Protein AF-A0A8K0VX96-F1 (afdb_monomer)

Nearest PDB structures (foldseek):
  8d6d-assembly2_B  TM=6.866E-01  e=1.116E-07  Homo sapiens
  5vcz-assembly1_A  TM=6.893E-01  e=3.001E-07  Homo sapiens
  3lm5-assembly1_A  TM=7.028E-01  e=7.006E-07  Homo sapiens
  8wjy-assembly1_A  TM=7.031E-01  e=7.006E-07  Homo sapiens
  5vd3-assembly1_A  TM=6.783E-01  e=8.459E-07  Homo sapiens

pLDDT: mean 81.24, std 18.19, range [20.75, 98.06]

Sequence (963 aa):
MAYDFRTLRDSLYISLAESAFVPRIWVDAQNTFVDQIEQRFFPAGTSETVLTASKLERVFNHVVATQEGRSLGIGARQLARHFESRKLHTFLAILITTKCDIEPLVSFTACLVAPSSWTDAHQTLATLPIERRESISYVLGDDVTADLFFKSQHDFFAPIIEKNKEVKGKYRRLPYVEEKLIGQGSFGKIYEVVISPHHFKDGHGMSNNTGLRLARKDFELSAEDRAHEKERDVLREIVRNAKKHNNIMKSLGSLEIGSTYSLFMPLAECDLKQYMEKNPTAPETPSQKAQIVQSCVGLAGAIFFLHEELESPVYEKLSCFHMDLKPQNILVVHDPETGEQYWKLSDFNMSRVKMKPKPLDEPLSLRRSLTFNDNHLEINKLFKRRAPGIADASIADYTMNRRGWGTYLAPEACIDGYRVQAESDTWSLGCVISVVFSYLYGGQPAVTEFANLRSKNGLDTFFSFSGNNEPHKLSDAQLNDAVKRWHNQLRMETKKRNTGEGAIFDGMIKFLGQKVLVIDPKQRQQTKDIRDQLIIAFKAFRSMAGEGPISPRHPQSRFSMSRLRNAPWRRRSDVEVNQDWRMPFATDVRSCVFGPNAHPMVCITDHTIYAYSLDHVLISEDTEDFHENLMIYGQATPSVRGRQWTQVGVTNQFIVAATNHHEFECYIYHISTPGNHNTRLELIHHWEVKLPRIWKLAVSPDAQYVAFVLCHNGARDATGLLYITRLDYGEASQPESRFYSIISSSSEGSSNSSTPLGRPITLPCPAEDVCELRFSEVNGLYVVSKPRHSNSSTGNVMHVYAWSIQGTRRTALTPCAIRHEGRDDLLHGLFTCFAPFNRDLAFVMLSEERRIIVRAWNLQRYLQSNARGYRLLHILVDQDDQQILAFGTREAHNDLHLLSIPASNMREELNLRPGHRLPGLTYHSRFVAAVNTTSAGTITRRCVLIAALEGATIRIVRHSLEL

Radius of gyration: 35.33 Å; Cα contacts (8 Å, |Δi|>4): 1841; chains: 1; bounding box: 105×83×88 Å

Structure (mmCIF, N/CA/C/O backbone):
data_AF-A0A8K0VX96-F1
#
_entry.id   AF-A0A8K0VX96-F1
#
loop_
_atom_site.group_PDB
_atom_site.id
_atom_site.type_symbol
_atom_site.label_atom_id
_atom_site.label_alt_id
_atom_site.label_comp_id
_atom_site.label_asym_id
_atom_site.label_entity_id
_atom_site.label_seq_id
_atom_site.pdbx_PDB_ins_code
_atom_site.Cartn_x
_atom_site.Cartn_y
_atom_site.Cartn_z
_atom_site.occupancy
_atom_site.B_iso_or_equiv
_atom_site.auth_seq_id
_atom_site.auth_comp_id
_atom_site.auth_asym_id
_atom_site.auth_atom_id
_atom_site.pdbx_PDB_model_num
ATOM 1 N N . MET A 1 1 ? 49.003 22.501 -30.593 1.00 37.31 1 MET A N 1
ATOM 2 C CA . MET A 1 1 ? 49.634 21.613 -29.596 1.00 37.31 1 MET A CA 1
ATOM 3 C C . MET A 1 1 ? 48.718 20.418 -29.414 1.00 37.31 1 MET A C 1
ATOM 5 O O . MET A 1 1 ? 47.582 20.615 -29.002 1.00 37.31 1 MET A O 1
ATOM 9 N N . ALA A 1 2 ? 49.139 19.225 -29.837 1.00 43.53 2 ALA A N 1
ATOM 10 C CA . ALA A 1 2 ? 48.377 18.007 -29.575 1.00 43.53 2 ALA A CA 1
ATOM 11 C C . ALA A 1 2 ? 48.397 17.773 -28.058 1.00 43.53 2 ALA A C 1
ATOM 13 O O . ALA A 1 2 ? 49.474 17.665 -27.480 1.00 43.53 2 ALA A O 1
ATOM 14 N N . TYR A 1 3 ? 47.235 17.812 -27.409 1.00 57.50 3 TYR A N 1
ATOM 15 C CA . TYR A 1 3 ? 47.135 17.526 -25.978 1.00 57.50 3 TYR A CA 1
ATOM 16 C C . TYR A 1 3 ? 47.586 16.081 -25.732 1.00 57.50 3 TYR A C 1
ATOM 18 O O . TYR A 1 3 ? 47.153 15.186 -26.446 1.00 57.50 3 TYR A O 1
ATOM 26 N N . ASP A 1 4 ? 48.465 15.854 -24.760 1.00 86.25 4 ASP A N 1
ATOM 27 C CA . ASP A 1 4 ? 48.862 14.509 -24.335 1.00 86.25 4 ASP A CA 1
ATOM 28 C C . ASP A 1 4 ? 47.649 13.768 -23.731 1.00 86.25 4 ASP A C 1
ATOM 30 O O . ASP A 1 4 ? 46.822 14.373 -23.037 1.00 86.25 4 ASP A O 1
ATOM 34 N N . PHE A 1 5 ? 47.527 12.459 -23.988 1.00 90.69 5 PHE A N 1
ATOM 35 C CA . PHE A 1 5 ? 46.438 11.626 -23.463 1.00 90.69 5 PHE A CA 1
ATOM 36 C C . PHE A 1 5 ? 46.381 11.689 -21.933 1.00 90.69 5 PHE A C 1
ATOM 38 O O . PHE A 1 5 ? 45.292 11.772 -21.365 1.00 90.69 5 PHE A O 1
ATOM 45 N N . ARG A 1 6 ? 47.541 11.739 -21.263 1.00 92.44 6 ARG A N 1
ATOM 46 C CA . ARG A 1 6 ? 47.614 11.856 -19.798 1.00 92.44 6 ARG A CA 1
ATOM 47 C C . ARG A 1 6 ? 46.932 13.122 -19.290 1.00 92.44 6 ARG A C 1
ATOM 49 O O . ARG A 1 6 ? 46.166 13.055 -18.335 1.00 92.44 6 ARG A O 1
ATOM 56 N N . THR A 1 7 ? 47.114 14.254 -19.973 1.00 92.44 7 THR A N 1
ATOM 57 C CA . THR A 1 7 ? 46.437 15.514 -19.627 1.00 92.44 7 THR A CA 1
ATOM 58 C C . THR A 1 7 ? 44.919 15.407 -19.786 1.00 92.44 7 THR A C 1
ATOM 60 O O . THR A 1 7 ? 44.175 15.891 -18.932 1.00 92.44 7 THR A O 1
ATOM 63 N N . LEU A 1 8 ? 44.437 14.758 -20.854 1.00 93.62 8 LEU A N 1
ATOM 64 C CA . LEU A 1 8 ? 43.002 14.521 -21.044 1.00 93.62 8 LEU A CA 1
ATOM 65 C C . LEU A 1 8 ? 42.439 13.600 -19.954 1.00 93.62 8 LEU A C 1
ATOM 67 O O . LEU A 1 8 ? 41.413 13.922 -19.357 1.00 93.62 8 LEU A O 1
ATOM 71 N N . ARG A 1 9 ? 43.112 12.478 -19.679 1.00 94.94 9 ARG A N 1
ATOM 72 C CA . ARG A 1 9 ? 42.732 11.512 -18.643 1.00 94.94 9 ARG A CA 1
ATOM 73 C C . ARG A 1 9 ? 42.663 12.169 -17.270 1.00 94.94 9 ARG A C 1
ATOM 75 O O . ARG A 1 9 ? 41.666 11.999 -16.578 1.00 94.94 9 ARG A O 1
ATOM 82 N N . ASP A 1 10 ? 43.677 12.943 -16.894 1.00 94.25 10 ASP A N 1
ATOM 83 C CA . ASP A 1 10 ? 43.727 13.605 -15.590 1.00 94.25 10 ASP A CA 1
ATOM 84 C C . ASP A 1 10 ? 42.631 14.676 -15.466 1.00 94.25 10 ASP A C 1
ATOM 86 O O . ASP A 1 10 ? 41.994 14.787 -14.421 1.00 94.25 10 ASP A O 1
ATOM 90 N N . SER A 1 11 ? 42.319 15.394 -16.552 1.00 94.75 11 SER A N 1
ATOM 91 C CA . SER A 1 11 ? 41.165 16.302 -16.597 1.00 94.75 11 SER A CA 1
ATOM 92 C C . SER A 1 11 ? 39.831 15.564 -16.415 1.00 94.75 11 SER A C 1
ATOM 94 O O . SER A 1 11 ? 38.975 16.036 -15.668 1.00 94.75 11 SER A O 1
ATOM 96 N N . LEU A 1 12 ? 39.650 14.398 -17.049 1.00 95.19 12 LEU A N 1
ATOM 97 C CA . LEU A 1 12 ? 38.453 13.567 -16.865 1.00 95.19 12 LEU A CA 1
ATOM 98 C C . LEU A 1 12 ? 38.373 12.987 -15.448 1.00 95.19 12 LEU A C 1
ATOM 100 O O . LEU A 1 12 ? 37.290 12.958 -14.867 1.00 95.19 12 LEU A O 1
ATOM 104 N N . TYR A 1 13 ? 39.506 12.572 -14.880 1.00 95.19 13 TYR A N 1
ATOM 105 C CA . TYR A 1 13 ? 39.598 12.119 -13.496 1.00 95.19 13 TYR A CA 1
ATOM 106 C C . TYR A 1 13 ? 39.185 13.219 -12.519 1.00 95.19 13 TYR A C 1
ATOM 108 O O . TYR A 1 13 ? 38.408 12.940 -11.613 1.00 95.19 13 TYR A O 1
ATOM 116 N N . ILE A 1 14 ? 39.643 14.461 -12.716 1.00 94.62 14 ILE A N 1
ATOM 117 C CA . ILE A 1 14 ? 39.230 15.601 -11.886 1.00 94.62 14 ILE A CA 1
ATOM 118 C C . ILE A 1 14 ? 37.711 15.786 -11.966 1.00 94.62 14 ILE A C 1
ATOM 120 O O . ILE A 1 14 ? 37.065 15.816 -10.925 1.00 94.62 14 ILE A O 1
ATOM 124 N N . SER A 1 15 ? 37.120 15.786 -13.168 1.00 94.88 15 SER A N 1
ATOM 125 C CA . SER A 1 15 ? 35.658 15.889 -13.316 1.00 94.88 15 SER A CA 1
ATOM 126 C C . SER A 1 15 ? 34.892 14.748 -12.629 1.00 94.88 15 SER A C 1
ATOM 128 O O . SER A 1 15 ? 33.825 14.974 -12.059 1.00 94.88 15 SER A O 1
ATOM 130 N N . LEU A 1 16 ? 35.415 13.516 -12.678 1.00 94.31 16 LEU A N 1
ATOM 131 C CA . LEU A 1 16 ? 34.838 12.381 -11.949 1.00 94.31 16 LEU A CA 1
ATOM 132 C C . LEU A 1 16 ? 34.964 12.588 -10.436 1.00 94.31 16 LEU A C 1
ATOM 134 O O . LEU A 1 16 ? 33.983 12.432 -9.715 1.00 94.31 16 LEU A O 1
ATOM 138 N N . ALA A 1 17 ? 36.153 12.951 -9.953 1.00 91.50 17 ALA A N 1
ATOM 139 C CA . ALA A 1 17 ? 36.446 13.127 -8.535 1.00 91.50 17 ALA A CA 1
ATOM 140 C C . ALA A 1 17 ? 35.644 14.278 -7.905 1.00 91.50 17 ALA A C 1
ATOM 142 O O . ALA A 1 17 ? 35.198 14.138 -6.771 1.00 91.50 17 ALA A O 1
ATOM 143 N N . GLU A 1 18 ? 35.411 15.367 -8.641 1.00 93.00 18 GLU A N 1
ATOM 144 C CA . GLU A 1 18 ? 34.528 16.477 -8.243 1.00 93.00 18 GLU A CA 1
ATOM 145 C C . GLU A 1 18 ? 33.061 16.045 -8.103 1.00 93.00 18 GLU A C 1
ATOM 147 O O . GLU A 1 18 ? 32.307 16.652 -7.347 1.00 93.00 18 GLU A O 1
ATOM 152 N N . SER A 1 19 ? 32.663 14.984 -8.809 1.00 91.00 19 SER A N 1
ATOM 153 C CA . SER A 1 19 ? 31.309 14.420 -8.761 1.00 91.00 19 SER A CA 1
ATOM 154 C C . SER A 1 19 ? 31.157 13.301 -7.718 1.00 91.00 19 SER A C 1
ATOM 156 O O . SER A 1 19 ? 30.056 12.783 -7.531 1.00 91.00 19 SER A O 1
ATOM 158 N N . ALA A 1 20 ? 32.243 12.893 -7.052 1.00 92.88 20 ALA A N 1
ATOM 159 C CA . ALA A 1 20 ? 32.220 11.856 -6.025 1.00 92.88 20 ALA A CA 1
ATOM 160 C C . ALA A 1 20 ? 31.772 12.416 -4.668 1.00 92.88 20 ALA A C 1
ATOM 162 O O . ALA A 1 20 ? 32.064 13.561 -4.325 1.00 92.88 20 ALA A O 1
ATOM 163 N N . PHE A 1 21 ? 31.137 11.580 -3.847 1.00 93.94 21 PHE A N 1
ATOM 164 C CA . PHE A 1 21 ? 30.842 11.923 -2.458 1.00 93.94 21 PHE A CA 1
ATOM 165 C C . PHE A 1 21 ? 31.852 11.288 -1.512 1.00 93.94 21 PHE A C 1
ATOM 167 O O . PHE A 1 21 ? 32.221 10.122 -1.660 1.00 93.94 21 PHE A O 1
ATOM 174 N N . VAL A 1 22 ? 32.255 12.058 -0.502 1.00 93.88 22 VAL A N 1
ATOM 175 C CA . VAL A 1 22 ? 32.958 11.568 0.684 1.00 93.88 22 VAL A CA 1
ATOM 176 C C . VAL A 1 22 ? 31.951 11.573 1.837 1.00 93.88 22 VAL A C 1
ATOM 178 O O . VAL A 1 22 ? 31.462 12.652 2.177 1.00 93.88 22 VAL A O 1
ATOM 181 N N . PRO A 1 23 ? 31.594 10.406 2.405 1.00 93.50 23 PRO A N 1
ATOM 182 C CA . PRO A 1 23 ? 30.610 10.341 3.480 1.00 93.50 23 PRO A CA 1
ATOM 183 C C . PRO A 1 23 ? 31.054 11.124 4.717 1.00 93.50 23 PRO A C 1
ATOM 185 O O . PRO A 1 23 ? 32.198 11.002 5.153 1.00 93.50 23 PRO A O 1
ATOM 188 N N . ARG A 1 24 ? 30.132 11.875 5.319 1.00 93.50 24 ARG A N 1
ATOM 189 C CA . ARG A 1 24 ? 30.329 12.594 6.585 1.00 93.50 24 ARG A CA 1
ATOM 190 C C . ARG A 1 24 ? 29.645 11.874 7.731 1.00 93.50 24 ARG A C 1
ATOM 192 O O . ARG A 1 24 ? 28.434 11.664 7.686 1.00 93.50 24 ARG A O 1
ATOM 199 N N . ILE A 1 25 ? 30.398 11.551 8.778 1.00 90.75 25 ILE A N 1
ATOM 200 C CA . ILE A 1 25 ? 29.849 10.967 10.006 1.00 90.75 25 ILE A CA 1
ATOM 201 C C . ILE A 1 25 ? 29.849 12.025 11.101 1.00 90.75 25 ILE A C 1
ATOM 203 O O . ILE A 1 25 ? 30.908 12.519 11.482 1.00 90.75 25 ILE A O 1
ATOM 207 N N . TRP A 1 26 ? 28.671 12.349 11.621 1.00 88.31 26 TRP A N 1
ATOM 208 C CA . TRP A 1 26 ? 28.511 13.263 12.749 1.00 88.31 26 TRP A CA 1
ATOM 209 C C . TRP A 1 26 ? 28.795 12.530 14.064 1.00 88.31 26 TRP A C 1
ATOM 211 O O . TRP A 1 26 ? 28.223 11.466 14.313 1.00 88.31 26 TRP A O 1
ATOM 221 N N . VAL A 1 27 ? 29.683 13.084 14.894 1.00 79.81 27 VAL A N 1
ATOM 222 C CA . VAL A 1 27 ? 30.260 12.381 16.059 1.00 79.81 27 VAL A CA 1
ATOM 223 C C . VAL A 1 27 ? 29.683 12.865 17.395 1.00 79.81 27 VAL A C 1
ATOM 225 O O . VAL A 1 27 ? 29.672 12.103 18.360 1.00 79.81 27 VAL A O 1
ATOM 228 N N . ASP A 1 28 ? 29.159 14.093 17.465 1.00 69.44 28 ASP A N 1
ATOM 229 C CA . ASP A 1 28 ? 28.618 14.680 18.697 1.00 69.44 28 ASP A CA 1
ATOM 230 C C . ASP A 1 28 ? 27.352 15.543 18.488 1.00 69.44 28 ASP A C 1
ATOM 232 O O . ASP A 1 28 ? 26.894 15.805 17.370 1.00 69.44 28 ASP A O 1
ATOM 236 N N . ALA A 1 29 ? 26.755 15.976 19.605 1.00 56.53 29 ALA A N 1
ATOM 237 C CA . ALA A 1 29 ? 25.580 16.849 19.624 1.00 56.53 29 ALA A CA 1
ATOM 238 C C . ALA A 1 29 ? 25.907 18.307 19.240 1.00 56.53 29 ALA A C 1
ATOM 240 O O . ALA A 1 29 ? 25.001 19.071 18.913 1.00 56.53 29 ALA A O 1
ATOM 241 N N . GLN A 1 30 ? 27.190 18.680 19.265 1.00 57.97 30 GLN A N 1
ATOM 242 C CA . GLN A 1 30 ? 27.727 19.989 18.892 1.00 57.97 30 GLN A CA 1
ATOM 243 C C . GLN A 1 30 ? 27.950 20.122 17.379 1.00 57.97 30 GLN A C 1
ATOM 245 O O . GLN A 1 30 ? 28.451 21.148 16.922 1.00 57.97 30 GLN A O 1
ATOM 250 N N . ASN A 1 31 ? 27.500 19.134 16.598 1.00 68.25 31 ASN A N 1
ATOM 251 C CA . ASN A 1 31 ? 27.550 19.150 15.144 1.00 68.25 31 ASN A CA 1
ATOM 252 C C . ASN A 1 31 ? 29.006 19.150 14.614 1.00 68.25 31 ASN A C 1
ATOM 254 O O . ASN A 1 31 ? 29.339 19.846 13.655 1.00 68.25 31 ASN A O 1
ATOM 258 N N . THR A 1 32 ? 29.892 18.348 15.209 1.00 82.94 32 THR A N 1
ATOM 259 C CA . THR A 1 32 ? 31.181 18.009 14.585 1.00 82.94 32 THR A CA 1
ATOM 260 C C . THR A 1 32 ? 31.044 16.769 13.697 1.00 82.94 32 THR A C 1
ATOM 262 O O . THR A 1 32 ? 30.287 15.842 14.005 1.00 82.94 32 THR A O 1
ATOM 265 N N . PHE A 1 33 ? 31.752 16.750 12.562 1.00 85.12 33 PHE A N 1
ATOM 266 C CA . PHE A 1 33 ? 31.743 15.625 11.625 1.00 85.12 33 PHE A CA 1
ATOM 267 C C . PHE A 1 33 ? 33.154 15.211 11.203 1.00 85.12 33 PHE A C 1
ATOM 269 O O . PHE A 1 33 ? 34.085 16.015 11.213 1.00 85.12 33 PHE A O 1
ATOM 276 N N . VAL A 1 34 ? 33.289 13.945 10.810 1.00 90.94 34 VAL A N 1
ATOM 277 C CA . VAL A 1 34 ? 34.512 13.359 10.253 1.00 90.94 34 VAL A CA 1
ATOM 278 C C . VAL A 1 34 ? 34.226 12.859 8.841 1.00 90.94 34 VAL A C 1
ATOM 280 O O . VAL A 1 34 ? 33.291 12.083 8.628 1.00 90.94 34 VAL A O 1
ATOM 283 N N . ASP A 1 35 ? 35.045 13.292 7.883 1.00 91.69 35 ASP A N 1
ATOM 284 C CA . ASP A 1 35 ? 35.001 12.820 6.499 1.00 91.69 35 ASP A CA 1
ATOM 285 C C . ASP A 1 35 ? 35.617 11.414 6.384 1.00 91.69 35 ASP A C 1
ATOM 287 O O . ASP A 1 35 ? 36.764 11.173 6.764 1.00 91.69 35 ASP A O 1
ATOM 291 N N . GLN A 1 36 ? 34.872 10.474 5.808 1.00 90.38 36 GLN A N 1
ATOM 292 C CA . GLN A 1 36 ? 35.302 9.097 5.565 1.00 90.38 36 GLN A CA 1
ATOM 293 C C . GLN A 1 36 ? 35.908 8.969 4.168 1.00 90.38 36 GLN A C 1
ATOM 295 O O . GLN A 1 36 ? 35.304 8.405 3.255 1.00 90.38 36 GLN A O 1
ATOM 300 N N . ILE A 1 37 ? 37.115 9.510 3.987 1.00 88.25 37 ILE A N 1
ATOM 301 C CA . ILE A 1 37 ? 37.790 9.579 2.677 1.00 88.25 37 ILE A CA 1
ATOM 302 C C . ILE A 1 37 ? 37.897 8.195 2.012 1.00 88.25 37 ILE A C 1
ATOM 304 O O . ILE A 1 37 ? 37.695 8.078 0.804 1.00 88.25 37 ILE A O 1
ATOM 308 N N . GLU A 1 38 ? 38.144 7.142 2.795 1.00 87.50 38 GLU A N 1
ATOM 309 C CA . GLU A 1 38 ? 38.252 5.754 2.315 1.00 87.50 38 GLU A CA 1
ATOM 310 C C . GLU A 1 38 ? 36.915 5.135 1.871 1.00 87.50 38 GLU A C 1
ATOM 312 O O . GLU A 1 38 ? 36.902 4.115 1.182 1.00 87.50 38 GLU A O 1
ATOM 317 N N . GLN A 1 39 ? 35.789 5.746 2.251 1.00 89.88 39 GLN A N 1
ATOM 318 C CA . GLN A 1 39 ? 34.432 5.327 1.880 1.00 89.88 39 GLN A CA 1
ATOM 319 C C . GLN A 1 39 ? 33.855 6.160 0.732 1.00 89.88 39 GLN A C 1
ATOM 321 O O . GLN A 1 39 ? 32.645 6.141 0.500 1.00 89.88 39 GLN A O 1
ATOM 326 N N . ARG A 1 40 ? 34.710 6.890 0.005 1.00 92.50 40 ARG A N 1
ATOM 327 C CA . ARG A 1 40 ? 34.315 7.629 -1.194 1.00 92.50 40 ARG A CA 1
ATOM 328 C C . ARG A 1 40 ? 33.577 6.724 -2.176 1.00 92.50 40 ARG A C 1
ATOM 330 O O . ARG A 1 40 ? 33.986 5.590 -2.420 1.00 92.50 40 ARG A O 1
ATOM 337 N N . PHE A 1 41 ? 32.530 7.263 -2.784 1.00 95.62 41 PHE A N 1
ATOM 338 C CA . PHE A 1 41 ? 31.803 6.588 -3.849 1.00 95.62 41 PHE A CA 1
ATOM 339 C C . PHE A 1 41 ? 31.330 7.577 -4.915 1.00 95.62 41 PHE A C 1
ATOM 341 O O . PHE A 1 41 ? 31.209 8.782 -4.673 1.00 95.62 41 PHE A O 1
ATOM 348 N N . PHE A 1 42 ? 31.042 7.053 -6.100 1.00 95.06 42 PHE A N 1
ATOM 349 C CA . PHE A 1 42 ? 30.485 7.798 -7.219 1.00 95.06 42 PHE A CA 1
ATOM 350 C C . PHE A 1 42 ? 28.971 7.538 -7.306 1.00 95.06 42 PHE A C 1
ATOM 352 O O . PHE A 1 42 ? 28.557 6.377 -7.348 1.00 95.06 42 PHE A O 1
ATOM 359 N N . PRO A 1 43 ? 28.124 8.584 -7.333 1.00 93.94 43 PRO A N 1
ATOM 360 C CA . PRO A 1 43 ? 26.691 8.465 -7.600 1.00 93.94 43 PRO A CA 1
ATOM 361 C C . PRO A 1 43 ? 26.359 7.640 -8.846 1.00 93.94 43 PRO A C 1
ATOM 363 O O . PRO A 1 43 ? 27.039 7.752 -9.871 1.00 93.94 43 PRO A O 1
ATOM 366 N N . ALA A 1 44 ? 25.264 6.882 -8.815 1.00 91.94 44 ALA A N 1
ATOM 367 C CA . ALA A 1 44 ? 24.754 6.238 -10.020 1.00 91.94 44 ALA A CA 1
ATOM 368 C C . ALA A 1 44 ? 24.482 7.294 -11.115 1.00 91.94 44 ALA A C 1
ATOM 370 O O . ALA A 1 44 ? 23.892 8.337 -10.837 1.00 91.94 44 ALA A O 1
ATOM 371 N N . GLY A 1 45 ? 24.939 7.049 -12.348 1.00 90.75 45 GLY A N 1
ATOM 372 C CA . GLY A 1 45 ? 24.832 8.007 -13.463 1.00 90.75 45 GLY A CA 1
ATOM 373 C C . GLY A 1 45 ? 25.991 9.011 -13.589 1.00 90.75 45 GLY A C 1
ATOM 374 O O . GLY A 1 45 ? 26.028 9.802 -14.537 1.00 90.75 45 GLY A O 1
ATOM 375 N N . THR A 1 46 ? 26.954 9.003 -12.656 1.00 94.12 46 THR A N 1
ATOM 376 C CA . THR A 1 46 ? 28.123 9.908 -12.701 1.00 94.12 46 THR A CA 1
ATOM 377 C C . THR A 1 46 ? 28.933 9.725 -13.979 1.00 94.12 46 THR A C 1
ATOM 379 O O . THR A 1 46 ? 29.326 10.701 -14.619 1.00 94.12 46 THR A O 1
ATOM 382 N N . SER A 1 47 ? 29.177 8.473 -14.367 1.00 94.88 47 SER A N 1
ATOM 383 C CA . SER A 1 47 ? 30.014 8.142 -15.517 1.00 94.88 47 SER A CA 1
ATOM 384 C C . SER A 1 47 ? 29.435 8.700 -16.818 1.00 94.88 47 SER A C 1
ATOM 386 O O . SER A 1 47 ? 30.164 9.307 -17.592 1.00 94.88 47 SER A O 1
ATOM 388 N N . GLU A 1 48 ? 28.129 8.558 -17.032 1.00 93.94 48 GLU A N 1
ATOM 389 C CA . GLU A 1 48 ? 27.392 9.057 -18.196 1.00 93.94 48 GLU A CA 1
ATOM 390 C C . GLU A 1 48 ? 27.366 10.587 -18.243 1.00 93.94 48 GLU A C 1
ATOM 392 O O . GLU A 1 48 ? 27.529 11.189 -19.303 1.00 93.94 48 GLU A O 1
ATOM 397 N N . THR A 1 49 ? 27.203 11.225 -17.082 1.00 92.50 49 THR A N 1
ATOM 398 C CA . THR A 1 49 ? 27.166 12.689 -16.972 1.00 92.50 49 THR A CA 1
ATOM 399 C C . THR A 1 49 ? 28.530 13.303 -17.291 1.00 92.50 49 THR A C 1
ATOM 401 O O . THR A 1 49 ? 28.624 14.329 -17.969 1.00 92.50 49 THR A O 1
ATOM 404 N N . VAL A 1 50 ? 29.611 12.670 -16.826 1.00 94.62 50 VAL A N 1
ATOM 405 C CA . VAL A 1 50 ? 30.972 13.171 -17.039 1.00 94.62 50 VAL A CA 1
ATOM 406 C C . VAL A 1 50 ? 31.496 12.820 -18.431 1.00 94.62 50 VAL A C 1
ATOM 408 O O . VAL A 1 50 ? 32.128 13.681 -19.051 1.00 94.62 50 VAL A O 1
ATOM 411 N N . LEU A 1 51 ? 31.247 11.607 -18.935 1.00 95.75 51 LEU A N 1
ATOM 412 C CA . LEU A 1 51 ? 31.760 11.085 -20.210 1.00 95.75 51 LEU A CA 1
ATOM 413 C C . LEU A 1 51 ? 30.783 11.338 -21.369 1.00 95.75 51 LEU A C 1
ATOM 415 O O . LEU A 1 51 ? 30.239 10.413 -21.961 1.00 95.75 51 LEU A O 1
ATOM 419 N N . THR A 1 52 ? 30.583 12.609 -21.717 1.00 94.62 52 THR A N 1
ATOM 420 C CA . THR A 1 52 ? 29.711 13.007 -22.836 1.00 94.62 52 THR A CA 1
ATOM 421 C C . THR A 1 52 ? 30.258 12.564 -24.199 1.00 94.62 52 THR A C 1
ATOM 423 O O . THR A 1 52 ? 31.471 12.419 -24.363 1.00 94.62 52 THR A O 1
ATOM 426 N N . ALA A 1 53 ? 29.396 12.465 -25.219 1.00 92.06 53 ALA A N 1
ATOM 427 C CA . ALA A 1 53 ? 29.769 12.108 -26.597 1.00 92.06 53 ALA A CA 1
ATOM 428 C C . ALA A 1 53 ? 31.007 12.865 -27.124 1.00 92.06 53 ALA A C 1
ATOM 430 O O . ALA A 1 53 ? 31.907 12.278 -27.722 1.00 92.06 53 ALA A O 1
ATOM 431 N N . SER A 1 54 ? 31.095 14.173 -26.844 1.00 93.06 54 SER A N 1
ATOM 432 C CA . SER A 1 54 ? 32.238 15.010 -27.238 1.00 93.06 54 SER A CA 1
ATOM 433 C C . SER A 1 54 ? 33.537 14.611 -26.527 1.00 93.06 54 SER A C 1
ATOM 435 O O . SER A 1 54 ? 34.604 14.572 -27.141 1.00 93.06 54 SER A O 1
ATOM 437 N N . LYS A 1 55 ? 33.466 14.286 -25.230 1.00 94.50 55 LYS A N 1
ATOM 438 C CA . LYS A 1 55 ? 34.620 13.804 -24.462 1.00 94.50 55 LYS A CA 1
ATOM 439 C C . LYS A 1 55 ? 35.025 12.395 -24.899 1.00 94.50 55 LYS A C 1
ATOM 441 O O . LYS A 1 55 ? 36.219 12.144 -25.026 1.00 94.50 55 LYS A O 1
ATOM 446 N N . LEU A 1 56 ? 34.066 11.520 -25.203 1.00 96.25 56 LEU A N 1
ATOM 447 C CA . LEU A 1 56 ? 34.324 10.185 -25.751 1.00 96.25 56 LEU A CA 1
ATOM 448 C C . LEU A 1 56 ? 35.029 10.257 -27.112 1.00 96.25 56 LEU A C 1
ATOM 450 O O . LEU A 1 56 ? 36.042 9.592 -27.304 1.00 96.25 56 LEU A O 1
ATOM 454 N N . GLU A 1 57 ? 34.570 11.111 -28.035 1.00 95.12 57 GLU A N 1
ATOM 455 C CA . GLU A 1 57 ? 35.232 11.315 -29.336 1.00 95.12 57 GLU A CA 1
ATOM 456 C C . GLU A 1 57 ? 36.682 11.796 -29.153 1.00 95.12 57 GLU A C 1
ATOM 458 O O . GLU A 1 57 ? 37.583 11.304 -29.831 1.00 95.12 57 GLU A O 1
ATOM 463 N N . ARG A 1 58 ? 36.948 12.683 -28.180 1.00 95.12 58 ARG A N 1
ATOM 464 C CA . ARG A 1 58 ? 38.319 13.103 -27.826 1.00 95.12 58 ARG A CA 1
ATOM 465 C C . ARG A 1 58 ? 39.169 11.950 -27.299 1.00 95.12 58 ARG A C 1
ATOM 467 O O . ARG A 1 58 ? 40.313 11.827 -27.722 1.00 95.12 58 ARG A O 1
ATOM 474 N N . VAL A 1 59 ? 38.628 11.110 -26.417 1.00 95.50 59 VAL A N 1
ATOM 475 C CA . VAL A 1 59 ? 39.327 9.918 -25.905 1.00 95.50 59 VAL A CA 1
ATOM 476 C C . VAL A 1 59 ? 39.675 8.974 -27.059 1.00 95.50 59 VAL A C 1
ATOM 478 O O . VAL A 1 59 ? 40.836 8.599 -27.221 1.00 95.50 59 VAL A O 1
ATOM 481 N N . PHE A 1 60 ? 38.712 8.660 -27.928 1.00 96.50 60 PHE A N 1
ATOM 482 C CA . PHE A 1 60 ? 38.942 7.752 -29.051 1.00 96.50 60 PHE A CA 1
ATOM 483 C C . PHE A 1 60 ? 39.819 8.350 -30.161 1.00 96.50 60 PHE A C 1
ATOM 485 O O . PHE A 1 60 ? 40.464 7.590 -30.877 1.00 96.50 60 PHE A O 1
ATOM 492 N N . ASN A 1 61 ? 39.935 9.677 -30.281 1.00 95.50 61 ASN A N 1
ATOM 493 C CA . ASN A 1 61 ? 40.930 10.299 -31.165 1.00 95.50 61 ASN A CA 1
ATOM 494 C C . ASN A 1 61 ? 42.365 9.946 -30.746 1.00 95.50 61 ASN A C 1
ATOM 496 O O . ASN A 1 61 ? 43.208 9.729 -31.614 1.00 95.50 61 ASN A O 1
ATOM 500 N N . HIS A 1 62 ? 42.643 9.842 -29.441 1.00 94.94 62 HIS A N 1
ATOM 501 C CA . HIS A 1 62 ? 43.948 9.377 -28.959 1.00 94.94 62 HIS A CA 1
ATOM 502 C C . HIS A 1 62 ? 44.162 7.890 -29.239 1.00 94.94 62 HIS A C 1
ATOM 504 O O . HIS A 1 62 ? 45.258 7.514 -29.641 1.00 94.94 62 HIS A O 1
ATOM 510 N N . VAL A 1 63 ? 43.116 7.067 -29.110 1.00 94.75 63 VAL A N 1
ATOM 511 C CA . VAL A 1 63 ? 43.181 5.638 -29.456 1.00 94.75 63 VAL A CA 1
ATOM 512 C C . VAL A 1 63 ? 43.485 5.458 -30.943 1.00 94.75 63 VAL A C 1
ATOM 514 O O . VAL A 1 63 ? 44.458 4.803 -31.287 1.00 94.75 63 VAL A O 1
ATOM 517 N N . VAL A 1 64 ? 42.735 6.103 -31.841 1.00 94.88 64 VAL A N 1
ATOM 518 C CA . VAL A 1 64 ? 42.944 6.006 -33.302 1.00 94.88 64 VAL A CA 1
ATOM 519 C C . VAL A 1 64 ? 44.283 6.620 -33.743 1.00 94.88 64 VAL A C 1
ATOM 521 O O . VAL A 1 64 ? 44.792 6.295 -34.813 1.00 94.88 64 VAL A O 1
ATOM 524 N N . ALA A 1 65 ? 44.897 7.485 -32.933 1.00 92.38 65 ALA A N 1
ATOM 525 C CA . ALA A 1 65 ? 46.226 8.013 -33.222 1.00 92.38 65 ALA A CA 1
ATOM 526 C C . ALA A 1 65 ? 47.351 6.978 -33.017 1.00 92.38 65 ALA A C 1
ATOM 528 O O . ALA A 1 65 ? 48.409 7.150 -33.633 1.00 92.38 65 ALA A O 1
ATOM 529 N N . THR A 1 66 ? 47.144 5.919 -32.220 1.00 92.19 66 THR A N 1
ATOM 530 C CA . THR A 1 66 ? 48.138 4.851 -31.996 1.00 92.19 66 THR A CA 1
ATOM 531 C C . THR A 1 66 ? 48.217 3.884 -33.179 1.00 92.19 66 THR A C 1
ATOM 533 O O . THR A 1 66 ? 47.304 3.798 -33.999 1.00 92.19 66 THR A O 1
ATOM 536 N N . GLN A 1 67 ? 49.321 3.141 -33.297 1.00 89.06 67 GLN A N 1
ATOM 537 C CA . GLN A 1 67 ? 49.501 2.166 -34.381 1.00 89.06 67 GLN A CA 1
ATOM 538 C C . GLN A 1 67 ? 48.431 1.063 -34.344 1.00 89.06 67 GLN A C 1
ATOM 540 O O . GLN A 1 67 ? 47.810 0.767 -35.365 1.00 89.06 67 GLN A O 1
ATOM 545 N N . GLU A 1 68 ? 48.175 0.506 -33.163 1.00 86.62 68 GLU A N 1
ATOM 546 C CA . GLU A 1 68 ? 47.147 -0.513 -32.941 1.00 86.62 68 GLU A CA 1
ATOM 547 C C . GLU A 1 68 ? 45.736 0.044 -33.167 1.00 86.62 68 GLU A C 1
ATOM 549 O O . GLU A 1 68 ? 44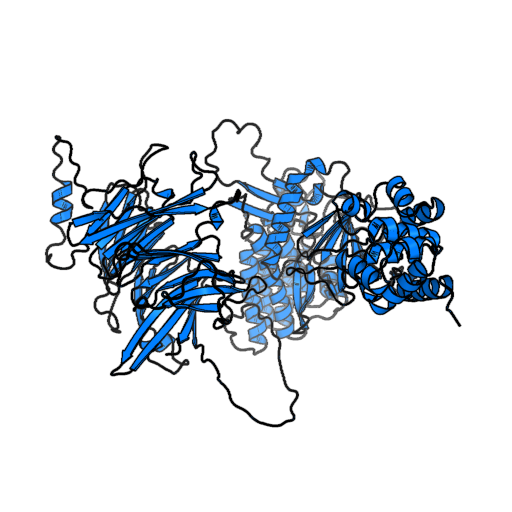.922 -0.597 -33.828 1.00 86.62 68 GLU A O 1
ATOM 554 N N . GLY A 1 69 ? 45.448 1.276 -32.739 1.00 85.31 69 GLY A N 1
ATOM 555 C CA . GLY A 1 69 ? 44.148 1.899 -32.987 1.00 85.31 69 GLY A CA 1
ATOM 556 C C . GLY A 1 69 ? 43.868 2.163 -34.468 1.00 85.31 69 GLY A C 1
ATOM 557 O O . GLY A 1 69 ? 42.739 1.968 -34.916 1.00 85.31 69 GLY A O 1
ATOM 558 N N . ARG A 1 70 ? 44.885 2.526 -35.267 1.00 87.69 70 ARG A N 1
ATOM 559 C CA . ARG A 1 70 ? 44.746 2.637 -36.736 1.00 87.69 70 ARG A CA 1
ATOM 560 C C . ARG A 1 70 ? 44.412 1.297 -37.384 1.00 87.69 70 ARG A C 1
ATOM 562 O O . ARG A 1 70 ? 43.657 1.273 -38.352 1.00 87.69 70 ARG A O 1
ATOM 569 N N . SER A 1 71 ? 44.939 0.196 -36.843 1.00 87.31 71 SER A N 1
ATOM 570 C CA . SER A 1 71 ? 44.687 -1.155 -37.361 1.00 87.31 71 SER A CA 1
ATOM 571 C C . SER A 1 71 ? 43.233 -1.616 -37.188 1.00 87.31 71 SER A C 1
ATOM 573 O O . SER A 1 71 ? 42.781 -2.481 -37.933 1.00 87.31 71 SER A O 1
ATOM 575 N N . LEU A 1 72 ? 42.470 -0.985 -36.283 1.00 88.06 72 LEU A N 1
ATOM 576 C CA . LEU A 1 72 ? 41.042 -1.260 -36.095 1.00 88.06 72 LEU A CA 1
ATOM 577 C C . LEU A 1 72 ? 40.187 -0.804 -37.288 1.00 88.06 72 LEU A C 1
ATOM 579 O O . LEU A 1 72 ? 39.084 -1.310 -37.466 1.00 88.06 72 LEU A O 1
ATOM 583 N N . GLY A 1 73 ? 40.654 0.166 -38.086 1.00 87.06 73 GLY A N 1
ATOM 584 C CA . GLY A 1 73 ? 39.931 0.663 -39.265 1.00 87.06 73 GLY A CA 1
ATOM 585 C C . GLY A 1 73 ? 38.627 1.424 -38.968 1.00 87.06 73 GLY A C 1
ATOM 586 O O . GLY A 1 73 ? 37.840 1.655 -39.883 1.00 87.06 73 GLY A O 1
ATOM 587 N N . ILE A 1 74 ? 38.383 1.823 -37.712 1.00 91.94 74 ILE A N 1
ATOM 588 C CA . ILE A 1 74 ? 37.157 2.506 -37.265 1.00 91.94 74 ILE A CA 1
ATOM 589 C C . ILE A 1 74 ? 37.501 3.916 -36.766 1.00 91.94 74 ILE A C 1
ATOM 591 O O . ILE A 1 74 ? 38.403 4.100 -35.952 1.00 91.94 74 ILE A O 1
ATOM 595 N N . GLY A 1 75 ? 36.762 4.928 -37.228 1.00 93.62 75 GLY A N 1
ATOM 596 C CA . GLY A 1 75 ? 36.955 6.314 -36.790 1.00 93.62 75 GLY A CA 1
ATOM 597 C C . GLY A 1 75 ? 36.472 6.575 -35.355 1.00 93.62 75 GLY A C 1
ATOM 598 O O . GLY A 1 75 ? 35.520 5.953 -34.882 1.00 93.62 75 GLY A O 1
ATOM 599 N N . ALA A 1 76 ? 37.063 7.567 -34.679 1.00 94.00 76 ALA A N 1
ATOM 600 C CA . ALA A 1 76 ? 36.782 7.889 -33.272 1.00 94.00 76 ALA A CA 1
ATOM 601 C C . ALA A 1 76 ? 35.292 8.132 -32.964 1.00 94.00 76 ALA A C 1
ATOM 603 O O . ALA A 1 76 ? 34.772 7.660 -31.955 1.00 94.00 76 ALA A O 1
ATOM 604 N N . ARG A 1 77 ? 34.569 8.808 -33.865 1.00 94.56 77 ARG A N 1
ATOM 605 C CA . ARG A 1 77 ? 33.122 9.040 -33.728 1.00 94.56 77 ARG A CA 1
ATOM 606 C C . ARG A 1 77 ? 32.302 7.750 -33.773 1.00 94.56 77 ARG A C 1
ATOM 608 O O . ARG A 1 77 ? 31.289 7.635 -33.090 1.00 94.56 77 ARG A O 1
ATOM 615 N N . GLN A 1 78 ? 32.714 6.788 -34.594 1.00 94.06 78 GLN A N 1
ATOM 616 C CA . GLN A 1 78 ? 32.033 5.501 -34.695 1.00 94.06 78 GLN A CA 1
ATOM 617 C C . GLN A 1 78 ? 32.330 4.630 -33.469 1.00 94.06 78 GLN A C 1
ATOM 619 O O . GLN A 1 78 ? 31.404 4.019 -32.940 1.00 94.06 78 GLN A O 1
ATOM 624 N N . LEU A 1 79 ? 33.563 4.670 -32.949 1.00 95.75 79 LEU A N 1
ATOM 625 C CA . LEU A 1 79 ? 33.908 4.056 -31.662 1.00 95.75 79 LEU A CA 1
ATOM 626 C C . LEU A 1 79 ? 33.082 4.644 -30.509 1.00 95.75 79 LEU A C 1
ATOM 628 O O . LEU A 1 79 ? 32.541 3.883 -29.714 1.00 95.75 79 LEU A O 1
ATOM 632 N N . ALA A 1 80 ? 32.894 5.968 -30.460 1.00 95.81 80 ALA A N 1
ATOM 633 C CA . ALA A 1 80 ? 32.038 6.611 -29.459 1.00 95.81 80 ALA A CA 1
ATOM 634 C C . ALA A 1 80 ? 30.578 6.124 -29.534 1.00 95.81 80 ALA A C 1
ATOM 636 O O . ALA A 1 80 ? 29.983 5.799 -28.511 1.00 95.81 80 ALA A O 1
ATOM 637 N N . ARG A 1 81 ? 30.017 5.977 -30.742 1.00 94.06 81 ARG A N 1
ATOM 638 C CA . ARG A 1 81 ? 28.661 5.425 -30.925 1.00 94.06 81 ARG A CA 1
ATOM 639 C C . ARG A 1 81 ? 28.558 3.966 -30.493 1.00 94.06 81 ARG A C 1
ATOM 641 O O . ARG A 1 81 ? 27.583 3.591 -29.846 1.00 94.06 81 ARG A O 1
ATOM 648 N N . HIS A 1 82 ? 29.552 3.143 -30.841 1.00 94.88 82 HIS A N 1
ATOM 649 C CA . HIS A 1 82 ? 29.613 1.765 -30.361 1.00 94.88 82 HIS A CA 1
ATOM 650 C C . HIS A 1 82 ? 29.650 1.756 -28.832 1.00 94.88 82 HIS A C 1
ATOM 652 O O . HIS A 1 82 ? 28.809 1.115 -28.215 1.00 94.88 82 HIS A O 1
ATOM 658 N N . PHE A 1 83 ? 30.537 2.535 -28.219 1.00 96.12 83 PHE A N 1
ATOM 659 C CA . PHE A 1 83 ? 30.658 2.663 -26.770 1.00 96.12 83 PHE A CA 1
ATOM 660 C C . PHE A 1 83 ? 29.334 3.041 -26.080 1.00 96.12 83 PHE A C 1
ATOM 662 O O . PHE A 1 83 ? 28.937 2.383 -25.115 1.00 96.12 83 PHE A O 1
ATOM 669 N N . GLU A 1 84 ? 28.621 4.049 -26.596 1.00 94.19 84 GLU A N 1
ATOM 670 C CA . GLU A 1 84 ? 27.330 4.497 -26.056 1.00 94.19 84 GLU A CA 1
ATOM 671 C C . GLU A 1 84 ? 26.248 3.422 -26.186 1.00 94.19 84 GLU A C 1
ATOM 673 O O . GLU A 1 84 ? 25.579 3.099 -25.202 1.00 94.19 84 GLU A O 1
ATOM 678 N N . SER A 1 85 ? 26.120 2.805 -27.368 1.00 93.19 85 SER A N 1
ATOM 679 C CA . SER A 1 85 ? 25.165 1.707 -27.596 1.00 93.19 85 SER A CA 1
ATOM 680 C C . SER A 1 85 ? 25.409 0.515 -26.664 1.00 93.19 85 SER A C 1
ATOM 682 O O . SER A 1 85 ? 24.479 -0.215 -26.322 1.00 93.19 85 SER A O 1
ATOM 684 N N . ARG A 1 86 ? 26.660 0.366 -26.211 1.00 94.50 86 ARG A N 1
ATOM 685 C CA . ARG A 1 86 ? 27.134 -0.696 -25.327 1.00 94.50 86 ARG A CA 1
ATOM 686 C C . ARG A 1 86 ? 27.093 -0.347 -23.842 1.00 94.50 86 ARG A C 1
ATOM 688 O O . ARG A 1 86 ? 27.390 -1.199 -23.013 1.00 94.50 86 ARG A O 1
ATOM 695 N N . LYS A 1 87 ? 26.723 0.887 -23.484 1.00 94.12 87 LYS A N 1
ATOM 696 C CA . LYS A 1 87 ? 26.638 1.367 -22.093 1.00 94.12 87 LYS A CA 1
ATOM 697 C C . LYS A 1 87 ? 27.924 1.136 -21.276 1.00 94.12 87 LYS A C 1
ATOM 699 O O . LYS A 1 87 ? 27.865 0.822 -20.093 1.00 94.12 87 LYS A O 1
ATOM 704 N N . LEU A 1 88 ? 29.096 1.341 -21.882 1.00 96.62 88 LEU A N 1
ATOM 705 C CA . LEU A 1 88 ? 30.403 1.066 -21.255 1.00 96.62 88 LEU A CA 1
ATOM 706 C C . LEU A 1 88 ? 30.957 2.222 -20.388 1.00 96.62 88 LEU A C 1
ATOM 708 O O . LEU A 1 88 ? 32.123 2.196 -19.989 1.00 96.62 88 LEU A O 1
ATOM 712 N N . HIS A 1 89 ? 30.140 3.238 -20.078 1.00 96.94 89 HIS A N 1
ATOM 713 C CA . HIS A 1 89 ? 30.543 4.459 -19.361 1.00 96.94 89 HIS A CA 1
ATOM 714 C C . HIS A 1 89 ? 31.231 4.167 -18.027 1.00 96.94 89 HIS A C 1
ATOM 716 O O . HIS A 1 89 ? 32.328 4.668 -17.783 1.00 96.94 89 HIS A O 1
ATOM 722 N N . THR A 1 90 ? 30.623 3.337 -17.177 1.00 96.75 90 THR A N 1
ATOM 723 C CA . THR A 1 90 ? 31.185 2.997 -15.862 1.00 96.75 90 THR A CA 1
ATOM 724 C C . THR A 1 90 ? 32.517 2.268 -15.981 1.00 96.75 90 THR A C 1
ATOM 726 O O . THR A 1 90 ? 33.439 2.567 -15.230 1.00 96.75 90 THR A O 1
ATOM 729 N N . PHE A 1 91 ? 32.665 1.381 -16.968 1.00 96.88 91 PHE A N 1
ATOM 730 C CA . PHE A 1 91 ? 33.921 0.671 -17.210 1.00 96.88 91 PHE A CA 1
ATOM 731 C C . PHE A 1 91 ? 35.056 1.652 -17.523 1.00 96.88 91 PHE A C 1
ATOM 733 O O . PHE A 1 91 ? 36.104 1.626 -16.879 1.00 96.88 91 PHE A O 1
ATOM 740 N N . LEU A 1 92 ? 34.832 2.570 -18.469 1.00 96.94 92 LEU A N 1
ATOM 741 C CA . LEU A 1 92 ? 35.829 3.584 -18.815 1.00 96.94 92 LEU A CA 1
ATOM 742 C C . LEU A 1 92 ? 36.091 4.548 -17.652 1.00 96.94 92 LEU A C 1
ATOM 744 O O . LEU A 1 92 ? 37.232 4.944 -17.442 1.00 96.94 92 LEU A O 1
ATOM 748 N N . ALA A 1 93 ? 35.066 4.908 -16.875 1.00 97.25 93 ALA A N 1
ATOM 749 C CA . ALA A 1 93 ? 35.241 5.750 -15.696 1.00 97.25 93 ALA A CA 1
ATOM 750 C C . ALA A 1 93 ? 36.162 5.086 -14.661 1.00 97.25 93 ALA A C 1
ATOM 752 O O . ALA A 1 93 ? 37.086 5.741 -14.183 1.00 97.25 93 ALA A O 1
ATOM 753 N N . ILE A 1 94 ? 35.981 3.789 -14.383 1.00 96.56 94 ILE A N 1
ATOM 754 C CA . ILE A 1 94 ? 36.882 3.033 -13.501 1.00 96.56 94 ILE A CA 1
ATOM 755 C C . ILE A 1 94 ? 38.306 3.071 -14.069 1.00 96.56 94 ILE A C 1
ATOM 757 O O . ILE A 1 94 ? 39.235 3.455 -13.362 1.00 96.56 94 ILE A O 1
ATOM 761 N N . LEU A 1 95 ? 38.476 2.786 -15.360 1.00 95.50 95 LEU A N 1
ATOM 762 C CA . LEU A 1 95 ? 39.784 2.791 -16.022 1.00 95.50 95 LEU A CA 1
ATOM 763 C C . LEU A 1 95 ? 40.480 4.174 -15.988 1.00 95.50 95 LEU A C 1
ATOM 765 O O . LEU A 1 95 ? 41.701 4.276 -15.860 1.00 95.50 95 LEU A O 1
ATOM 769 N N . ILE A 1 96 ? 39.712 5.265 -16.052 1.00 95.56 96 ILE A N 1
ATOM 770 C CA . ILE A 1 96 ? 40.226 6.630 -15.861 1.00 95.56 96 ILE A CA 1
ATOM 771 C C . ILE A 1 96 ? 40.647 6.845 -14.401 1.00 95.56 96 ILE A C 1
ATOM 773 O O . ILE A 1 96 ? 41.711 7.415 -14.154 1.00 95.56 96 ILE A O 1
ATOM 777 N N . THR A 1 97 ? 39.859 6.370 -13.428 1.00 93.19 97 THR A N 1
ATOM 778 C CA . THR A 1 97 ? 40.196 6.503 -11.998 1.00 93.19 97 THR A CA 1
ATOM 779 C C . THR A 1 97 ? 41.431 5.718 -11.580 1.00 93.19 97 THR A C 1
ATOM 781 O O . THR A 1 97 ? 42.145 6.162 -10.682 1.00 93.19 97 THR A O 1
ATOM 784 N N . THR A 1 98 ? 41.755 4.621 -12.269 1.00 92.12 98 THR A N 1
ATOM 785 C CA . THR A 1 98 ? 43.007 3.884 -12.048 1.00 92.12 98 THR A CA 1
ATOM 786 C C . THR A 1 98 ? 44.224 4.542 -12.692 1.00 92.12 98 THR A C 1
ATOM 788 O O . THR A 1 98 ? 45.326 4.016 -12.569 1.00 92.12 98 THR A O 1
ATOM 791 N N . LYS A 1 99 ? 44.047 5.688 -13.367 1.00 90.75 99 LYS A N 1
ATOM 792 C CA . LYS A 1 99 ? 45.097 6.410 -14.096 1.00 90.75 99 LYS A CA 1
ATOM 793 C C . LYS A 1 99 ? 45.832 5.529 -15.117 1.00 90.75 99 LYS A C 1
ATOM 795 O O . LYS A 1 99 ? 47.054 5.607 -15.219 1.00 90.75 99 LYS A O 1
ATOM 800 N N . CYS A 1 100 ? 45.092 4.724 -15.884 1.00 90.44 100 CYS A N 1
ATOM 801 C CA . CYS A 1 100 ? 45.665 3.903 -16.958 1.00 90.44 100 CYS A CA 1
ATOM 802 C C . CYS A 1 100 ? 46.481 4.731 -17.970 1.00 90.44 100 CYS A C 1
ATOM 804 O O . CYS A 1 100 ? 46.174 5.902 -18.224 1.00 90.44 100 CYS A O 1
ATOM 806 N N . ASP A 1 101 ? 47.508 4.127 -18.563 1.00 91.62 101 ASP A N 1
ATOM 807 C CA . ASP A 1 101 ? 48.155 4.664 -19.764 1.00 91.62 101 ASP A CA 1
ATOM 808 C C . ASP A 1 101 ? 47.320 4.347 -21.026 1.00 91.62 101 ASP A C 1
ATOM 810 O O . ASP A 1 101 ? 46.194 3.844 -20.941 1.00 91.62 101 ASP A O 1
ATOM 814 N N . ILE A 1 102 ? 47.812 4.725 -22.208 1.00 94.25 102 ILE A N 1
ATOM 815 C CA . ILE A 1 102 ? 47.037 4.614 -23.453 1.00 94.25 102 ILE A CA 1
ATOM 816 C C . ILE A 1 102 ? 46.890 3.154 -23.910 1.00 94.25 102 ILE A C 1
ATOM 818 O O . ILE A 1 102 ? 45.875 2.806 -24.509 1.00 94.25 102 ILE A O 1
ATOM 822 N N . GLU A 1 103 ? 47.848 2.286 -23.592 1.00 94.81 103 GLU A N 1
ATOM 823 C CA . GLU A 1 103 ? 47.906 0.889 -24.029 1.00 94.81 103 GLU A CA 1
ATOM 824 C C . GLU A 1 103 ? 46.739 0.047 -23.465 1.00 94.81 103 GLU A C 1
ATOM 826 O O . GLU A 1 103 ? 46.012 -0.549 -24.267 1.00 94.81 103 GLU A O 1
ATOM 831 N N . PRO A 1 104 ? 46.422 0.068 -22.148 1.00 95.19 104 PRO A N 1
ATOM 832 C CA . PRO A 1 104 ? 45.224 -0.601 -21.629 1.00 95.19 104 PRO A CA 1
ATOM 833 C C . PRO A 1 104 ? 43.915 -0.089 -22.239 1.00 95.19 104 PRO A C 1
ATOM 835 O O . PRO A 1 104 ? 42.973 -0.858 -22.436 1.00 95.19 104 PRO A O 1
ATOM 838 N N . LEU A 1 105 ? 43.838 1.209 -22.559 1.00 95.62 105 LEU A N 1
ATOM 839 C CA . LEU A 1 105 ? 42.664 1.799 -23.203 1.00 95.62 105 LEU A CA 1
ATOM 840 C C . LEU A 1 105 ? 42.511 1.326 -24.658 1.00 95.62 105 LEU A C 1
ATOM 842 O O . LEU A 1 105 ? 41.387 1.090 -25.112 1.00 95.62 105 LEU A O 1
ATOM 846 N N . VAL A 1 106 ? 43.618 1.173 -25.389 1.00 96.31 106 VAL A N 1
ATOM 847 C CA . VAL A 1 106 ? 43.631 0.602 -26.744 1.00 96.31 106 VAL A CA 1
ATOM 848 C C . VAL A 1 106 ? 43.160 -0.852 -26.703 1.00 96.31 106 VAL A C 1
ATOM 850 O O . VAL A 1 106 ? 42.254 -1.201 -27.462 1.00 96.31 106 VAL A O 1
ATOM 853 N N . SER A 1 107 ? 43.680 -1.659 -25.772 1.00 96.19 107 SER A N 1
ATOM 854 C CA . SER A 1 107 ? 43.276 -3.061 -25.587 1.00 96.19 107 SER A CA 1
ATOM 855 C C . SER A 1 107 ? 41.788 -3.194 -25.234 1.00 96.19 107 SER A C 1
ATOM 857 O O . SER A 1 107 ? 41.039 -3.892 -25.924 1.00 96.19 107 SER A O 1
ATOM 859 N N . PHE A 1 108 ? 41.305 -2.404 -24.266 1.00 96.75 108 PHE A N 1
ATOM 860 C CA . PHE A 1 108 ? 39.879 -2.307 -23.935 1.00 96.75 108 PHE A CA 1
ATOM 861 C C . PHE A 1 108 ? 39.027 -1.942 -25.158 1.00 96.75 108 PHE A C 1
ATOM 863 O O . PHE A 1 108 ? 37.968 -2.531 -25.387 1.00 96.75 108 PHE A O 1
ATOM 870 N N . THR A 1 109 ? 39.486 -0.979 -25.963 1.00 96.62 109 THR A N 1
ATOM 871 C CA . THR A 1 109 ? 38.765 -0.544 -27.164 1.00 96.62 109 THR A CA 1
ATOM 872 C C . THR A 1 109 ? 38.703 -1.670 -28.189 1.00 96.62 109 THR A C 1
ATOM 874 O O . THR A 1 109 ? 37.621 -1.955 -28.699 1.00 96.62 109 THR A O 1
ATOM 877 N N . ALA A 1 110 ? 39.822 -2.342 -28.460 1.00 95.38 110 ALA A N 1
ATOM 878 C CA . ALA A 1 110 ? 39.888 -3.471 -29.382 1.00 95.38 110 ALA A CA 1
ATOM 879 C C . ALA A 1 110 ? 38.997 -4.640 -28.927 1.00 95.38 110 ALA A C 1
ATOM 881 O O . ALA A 1 110 ? 38.319 -5.249 -29.752 1.00 95.38 110 ALA A O 1
ATOM 882 N N . CYS A 1 111 ? 38.953 -4.908 -27.619 1.00 94.75 111 CYS A N 1
ATOM 883 C CA . CYS A 1 111 ? 38.226 -6.032 -27.038 1.00 94.75 111 CYS A CA 1
ATOM 884 C C . CYS A 1 111 ? 36.717 -5.768 -26.899 1.00 94.75 111 CYS A C 1
ATOM 886 O O . CYS A 1 111 ? 35.913 -6.615 -27.273 1.00 94.75 111 CYS A O 1
ATOM 888 N N . LEU A 1 112 ? 36.296 -4.602 -26.394 1.00 95.94 112 LEU A N 1
ATOM 889 C CA . LEU A 1 112 ? 34.896 -4.361 -26.004 1.00 95.94 112 LEU A CA 1
ATOM 890 C C . LEU A 1 112 ? 34.163 -3.299 -26.835 1.00 95.94 112 LEU A C 1
ATOM 892 O O . LEU A 1 112 ? 32.930 -3.283 -26.832 1.00 95.94 112 LEU A O 1
ATOM 896 N N . VAL A 1 113 ? 34.861 -2.437 -27.585 1.00 95.94 113 VAL A N 1
ATOM 897 C CA . VAL A 1 113 ? 34.248 -1.289 -28.298 1.00 95.94 113 VAL A CA 1
ATOM 898 C C . VAL A 1 113 ? 34.281 -1.445 -29.824 1.00 95.94 113 VAL A C 1
ATOM 900 O O . VAL A 1 113 ? 33.290 -1.186 -30.508 1.00 95.94 113 VAL A O 1
ATOM 903 N N . ALA A 1 114 ? 35.409 -1.878 -30.375 1.00 94.44 114 ALA A N 1
ATOM 904 C CA . ALA A 1 114 ? 35.641 -2.012 -31.807 1.00 94.44 114 ALA A CA 1
ATOM 905 C C . ALA A 1 114 ? 34.914 -3.188 -32.496 1.00 94.44 114 ALA A C 1
ATOM 907 O O . ALA A 1 114 ? 34.539 -2.999 -33.656 1.00 94.44 114 ALA A O 1
ATOM 908 N N . PRO A 1 115 ? 34.664 -4.359 -31.859 1.00 93.75 115 PRO A N 1
ATOM 909 C CA . PRO A 1 115 ? 34.099 -5.518 -32.558 1.00 93.75 115 PRO A CA 1
ATOM 910 C C . PRO A 1 115 ? 32.806 -5.186 -33.306 1.00 93.75 115 PRO A C 1
ATOM 912 O O . PRO A 1 115 ? 31.921 -4.553 -32.742 1.00 93.75 115 PRO A O 1
ATOM 915 N N . SER A 1 116 ? 32.673 -5.599 -34.567 1.00 84.94 116 SER A N 1
ATOM 916 C CA . SER A 1 116 ? 31.506 -5.269 -35.404 1.00 84.94 116 SER A CA 1
ATOM 917 C C . SER A 1 116 ? 30.232 -6.019 -34.999 1.00 84.94 116 SER A C 1
ATOM 919 O O . SER A 1 116 ? 29.132 -5.504 -35.184 1.00 84.94 116 SER A O 1
ATOM 921 N N . SER A 1 117 ? 30.379 -7.208 -34.407 1.00 87.38 117 SER A N 1
ATOM 922 C CA . SER A 1 117 ? 29.300 -7.982 -33.790 1.00 87.38 117 SER A CA 1
ATOM 923 C C . SER A 1 117 ? 29.541 -8.086 -32.286 1.00 87.38 117 SER A C 1
ATOM 925 O O . SER A 1 117 ? 30.673 -8.296 -31.847 1.00 87.38 117 SER A O 1
ATOM 927 N N . TRP A 1 118 ? 28.487 -7.903 -31.487 1.00 91.50 118 TRP A N 1
ATOM 928 C CA . TRP A 1 118 ? 28.584 -7.938 -30.031 1.00 91.50 118 TRP A CA 1
ATOM 929 C C . TRP A 1 118 ? 27.909 -9.200 -29.500 1.00 91.50 118 TRP A C 1
ATOM 931 O O . TRP A 1 118 ? 26.692 -9.337 -29.570 1.00 91.50 118 TRP A O 1
ATOM 941 N N . THR A 1 119 ? 28.731 -10.153 -29.060 1.00 92.62 119 THR A N 1
ATOM 942 C CA . THR A 1 119 ? 28.296 -11.492 -28.627 1.00 92.62 119 THR A CA 1
ATOM 943 C C . THR A 1 119 ? 28.141 -11.582 -27.109 1.00 92.62 119 THR A C 1
ATOM 945 O O . THR A 1 119 ? 28.695 -10.761 -26.374 1.00 92.62 119 THR A O 1
ATOM 948 N N . ASP A 1 120 ? 27.489 -12.643 -26.629 1.00 89.56 120 ASP A N 1
ATOM 949 C CA . ASP A 1 120 ? 27.320 -12.927 -25.195 1.00 89.56 120 ASP A CA 1
ATOM 950 C C . ASP A 1 120 ? 28.654 -12.986 -24.428 1.00 89.56 120 ASP A C 1
ATOM 952 O O . ASP A 1 120 ? 28.734 -12.578 -23.267 1.00 89.56 120 ASP A O 1
ATOM 956 N N . ALA A 1 121 ? 29.736 -13.435 -25.078 1.00 89.44 121 ALA A N 1
ATOM 957 C CA . ALA A 1 121 ? 31.074 -13.448 -24.483 1.00 89.44 121 ALA A CA 1
ATOM 958 C C . ALA A 1 121 ? 31.568 -12.029 -24.160 1.00 89.44 121 ALA A C 1
ATOM 960 O O . ALA A 1 121 ? 32.092 -11.778 -23.076 1.00 89.44 121 ALA A O 1
ATOM 961 N N . HIS A 1 122 ? 31.340 -11.079 -25.066 1.00 92.12 122 HIS A N 1
ATOM 962 C CA . HIS A 1 122 ? 31.689 -9.683 -24.829 1.00 92.12 122 HIS A CA 1
ATOM 963 C C . HIS A 1 122 ? 30.789 -9.054 -23.763 1.00 92.12 122 HIS A C 1
ATOM 965 O O . HIS A 1 122 ? 31.273 -8.281 -22.941 1.00 92.12 122 HIS A O 1
ATOM 971 N N . GLN A 1 123 ? 29.494 -9.385 -23.752 1.00 90.38 123 GLN A N 1
ATOM 972 C CA . GLN A 1 123 ? 28.581 -8.915 -22.710 1.00 90.38 123 GLN A CA 1
ATOM 973 C C . GLN A 1 123 ? 29.012 -9.423 -21.328 1.00 90.38 123 GLN A C 1
ATOM 975 O O . GLN A 1 123 ? 29.015 -8.658 -20.366 1.00 90.38 123 GLN A O 1
ATOM 980 N N . THR A 1 124 ? 29.458 -10.677 -21.240 1.00 90.88 124 THR A N 1
ATOM 981 C CA . THR A 1 124 ? 30.002 -11.266 -20.008 1.00 90.88 124 THR A CA 1
ATOM 982 C C . THR A 1 124 ? 31.249 -10.514 -19.536 1.00 90.88 124 THR A C 1
ATOM 984 O O . THR A 1 124 ? 31.329 -10.142 -18.370 1.00 90.88 124 THR A O 1
ATOM 987 N N . LEU A 1 125 ? 32.190 -10.218 -20.441 1.00 92.00 125 LEU A N 1
ATOM 988 C CA . LEU A 1 125 ? 33.409 -9.457 -20.123 1.00 92.00 125 LEU A CA 1
ATOM 989 C C . LEU A 1 125 ? 33.138 -7.988 -19.747 1.00 92.00 125 LEU A C 1
ATOM 991 O O . LEU A 1 125 ? 33.904 -7.398 -18.989 1.00 92.00 125 LEU A O 1
ATOM 995 N N . ALA A 1 126 ? 32.060 -7.398 -20.268 1.00 91.88 126 ALA A N 1
ATOM 996 C CA . ALA A 1 126 ? 31.650 -6.025 -19.976 1.00 91.88 126 ALA A CA 1
ATOM 997 C C . ALA A 1 126 ? 30.751 -5.895 -18.732 1.00 91.88 126 ALA A C 1
ATOM 999 O O . ALA A 1 126 ? 30.458 -4.776 -18.306 1.00 91.88 126 ALA A O 1
ATOM 1000 N N . THR A 1 127 ? 30.285 -7.009 -18.158 1.00 92.44 127 THR A N 1
ATOM 1001 C CA . THR A 1 127 ? 29.381 -6.993 -17.003 1.00 92.44 127 THR A CA 1
ATOM 1002 C C . THR A 1 127 ? 30.153 -6.619 -15.740 1.00 92.44 127 THR A C 1
ATOM 1004 O O . THR A 1 127 ? 31.098 -7.297 -15.344 1.00 92.44 127 THR A O 1
ATOM 1007 N N . LEU A 1 128 ? 29.732 -5.526 -15.103 1.00 91.88 128 LEU A N 1
ATOM 1008 C CA . LEU A 1 128 ? 30.284 -5.046 -13.841 1.00 91.88 128 LEU A CA 1
ATOM 1009 C C . LEU A 1 128 ? 29.310 -5.320 -12.675 1.00 91.88 128 LEU A C 1
ATOM 1011 O O . LEU A 1 128 ? 28.095 -5.284 -12.891 1.00 91.88 128 LEU A O 1
ATOM 1015 N N . PRO A 1 129 ? 29.804 -5.513 -11.436 1.00 92.38 129 PRO A N 1
ATOM 1016 C CA . PRO A 1 129 ? 31.218 -5.614 -11.071 1.00 92.38 129 PRO A CA 1
ATOM 1017 C C . PRO A 1 129 ? 31.852 -6.913 -11.593 1.00 92.38 129 PRO A C 1
ATOM 1019 O O . PRO A 1 129 ? 31.216 -7.964 -11.609 1.00 92.38 129 PRO A O 1
ATOM 1022 N N . ILE A 1 130 ? 33.117 -6.841 -12.010 1.00 90.62 130 ILE A N 1
ATOM 1023 C CA . ILE A 1 130 ? 33.874 -8.006 -12.474 1.00 90.62 130 ILE A CA 1
ATOM 1024 C C . ILE A 1 130 ? 34.165 -8.908 -11.276 1.00 90.62 130 ILE A C 1
ATOM 1026 O O . ILE A 1 130 ? 34.766 -8.474 -10.291 1.00 90.62 130 ILE A O 1
ATOM 1030 N N . GLU A 1 131 ? 33.774 -10.177 -11.389 1.00 88.81 131 GLU A N 1
ATOM 1031 C CA . GLU A 1 131 ? 33.976 -11.186 -10.343 1.00 88.81 131 GLU A CA 1
ATOM 1032 C C . GLU A 1 131 ? 35.348 -11.870 -10.417 1.00 88.81 131 GLU A C 1
ATOM 1034 O O . GLU A 1 131 ? 35.887 -12.278 -9.389 1.00 88.81 131 GLU A O 1
ATOM 1039 N N . ARG A 1 132 ? 35.918 -12.001 -11.623 1.00 89.88 132 ARG A N 1
ATOM 1040 C CA . ARG A 1 132 ? 37.177 -12.720 -11.878 1.00 89.88 132 ARG A CA 1
ATOM 1041 C C . ARG A 1 132 ? 38.265 -11.783 -12.382 1.00 89.88 132 ARG A C 1
ATOM 1043 O O . ARG A 1 132 ? 38.105 -11.134 -13.415 1.00 89.88 132 ARG A O 1
ATOM 1050 N N . ARG A 1 133 ? 39.394 -11.746 -11.677 1.00 90.81 133 ARG A N 1
ATOM 1051 C CA . ARG A 1 133 ? 40.533 -10.873 -11.995 1.00 90.81 133 ARG A CA 1
ATOM 1052 C C . ARG A 1 133 ? 41.149 -11.199 -13.360 1.00 90.81 133 ARG A C 1
ATOM 1054 O O . ARG A 1 133 ? 41.576 -10.306 -14.077 1.00 90.81 133 ARG A O 1
ATOM 1061 N N . GLU A 1 134 ? 41.138 -12.459 -13.773 1.00 91.25 134 GLU A N 1
ATOM 1062 C CA . GLU A 1 134 ? 41.713 -12.908 -15.046 1.00 91.25 134 GLU A CA 1
ATOM 1063 C C . GLU A 1 134 ? 40.963 -12.325 -16.252 1.00 91.25 134 GLU A C 1
ATOM 1065 O O . GLU A 1 134 ? 41.557 -12.062 -17.296 1.00 91.25 134 GLU A O 1
ATOM 1070 N N . SER A 1 135 ? 39.657 -12.080 -16.104 1.00 90.81 135 SER A N 1
ATOM 1071 C CA . SER A 1 135 ? 38.826 -11.503 -17.163 1.00 90.81 135 SER A CA 1
ATOM 1072 C C . SER A 1 135 ? 39.217 -10.059 -17.469 1.00 90.81 135 SER A C 1
ATOM 1074 O O . SER A 1 135 ? 39.262 -9.679 -18.636 1.00 90.81 135 SER A O 1
ATOM 1076 N N . ILE A 1 136 ? 39.555 -9.266 -16.447 1.00 93.88 136 ILE A N 1
ATOM 1077 C CA . ILE A 1 136 ? 40.005 -7.887 -16.659 1.00 93.88 136 ILE A CA 1
ATOM 1078 C C . ILE A 1 136 ? 41.436 -7.837 -17.211 1.00 93.88 136 ILE A C 1
ATOM 1080 O O . ILE A 1 136 ? 41.695 -7.034 -18.103 1.00 93.88 136 ILE A O 1
ATOM 1084 N N . SER A 1 137 ? 42.331 -8.739 -16.790 1.00 93.62 137 SER A N 1
ATOM 1085 C CA . SER A 1 137 ? 43.666 -8.869 -17.397 1.00 93.62 137 SER A CA 1
ATOM 1086 C C . SER A 1 137 ? 43.590 -9.184 -18.889 1.00 93.62 137 SER A C 1
ATOM 1088 O O . SER A 1 137 ? 44.321 -8.590 -19.675 1.00 93.62 137 SER A O 1
ATOM 1090 N N . TYR A 1 138 ? 42.667 -10.060 -19.299 1.00 93.50 138 TYR A N 1
ATOM 1091 C CA . TYR A 1 138 ? 42.431 -10.347 -20.715 1.00 93.50 138 TYR A CA 1
ATOM 1092 C C . TYR A 1 138 ? 41.940 -9.114 -21.491 1.00 93.50 138 TYR A C 1
ATOM 1094 O O . TYR A 1 138 ? 42.410 -8.856 -22.595 1.00 93.50 138 TYR A O 1
ATOM 1102 N N . VAL A 1 139 ? 41.014 -8.337 -20.917 1.00 94.75 139 VAL A N 1
ATOM 1103 C CA . VAL A 1 139 ? 40.443 -7.144 -21.571 1.00 94.75 139 VAL A CA 1
ATOM 1104 C C . VAL A 1 139 ? 41.444 -5.993 -21.664 1.00 94.75 139 VAL A C 1
ATOM 1106 O O . VAL A 1 139 ? 41.427 -5.261 -22.649 1.00 94.75 139 VAL A O 1
ATOM 1109 N N . LEU A 1 140 ? 42.279 -5.795 -20.642 1.00 94.94 140 LEU A N 1
ATOM 1110 C CA . LEU A 1 140 ? 43.205 -4.663 -20.578 1.00 94.94 140 LEU A CA 1
ATOM 1111 C C . LEU A 1 140 ? 44.592 -4.984 -21.135 1.00 94.94 140 LEU A C 1
ATOM 1113 O O . LEU A 1 140 ? 45.303 -4.066 -21.524 1.00 94.94 140 LEU A O 1
ATOM 1117 N N . GLY A 1 141 ? 44.997 -6.255 -21.177 1.00 9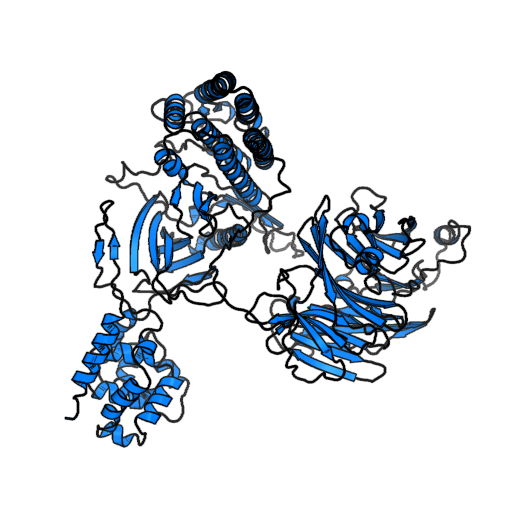2.19 141 GLY A N 1
ATOM 1118 C CA . GLY A 1 141 ? 46.356 -6.651 -21.563 1.00 92.19 141 GLY A CA 1
ATOM 1119 C C . GLY A 1 141 ? 47.452 -6.163 -20.604 1.00 92.19 141 GLY A C 1
ATOM 1120 O O . GLY A 1 141 ? 48.628 -6.273 -20.935 1.00 92.19 141 GLY A O 1
ATOM 1121 N N . ASP A 1 142 ? 47.081 -5.629 -19.435 1.00 92.56 142 ASP A N 1
ATOM 1122 C CA . ASP A 1 142 ? 47.994 -5.113 -18.414 1.00 92.56 142 ASP A CA 1
ATOM 1123 C C . ASP A 1 142 ? 47.535 -5.530 -17.013 1.00 92.56 142 ASP A C 1
ATOM 1125 O O . ASP A 1 142 ? 46.470 -5.131 -16.531 1.00 92.56 142 ASP A O 1
ATOM 1129 N N . ASP A 1 143 ? 48.365 -6.330 -16.350 1.00 91.56 143 ASP A N 1
ATOM 1130 C CA . ASP A 1 143 ? 48.062 -6.916 -15.047 1.00 91.56 143 ASP A CA 1
ATOM 1131 C C . ASP A 1 143 ? 48.036 -5.881 -13.913 1.00 91.56 143 ASP A C 1
ATOM 1133 O O . ASP A 1 143 ? 47.253 -6.022 -12.971 1.00 91.56 143 ASP A O 1
ATOM 1137 N N . VAL A 1 144 ? 48.845 -4.818 -14.003 1.00 91.75 144 VAL A N 1
ATOM 1138 C CA . VAL A 1 144 ? 48.903 -3.772 -12.969 1.00 91.75 144 VAL A CA 1
ATOM 1139 C C . VAL A 1 144 ? 47.622 -2.938 -12.981 1.00 91.75 144 VAL A C 1
ATOM 1141 O O . VAL A 1 144 ? 46.982 -2.756 -11.941 1.00 91.75 144 VAL A O 1
ATOM 1144 N N . THR A 1 145 ? 47.201 -2.465 -14.156 1.00 93.31 145 THR A N 1
ATOM 1145 C CA . THR A 1 145 ? 45.942 -1.730 -14.322 1.00 93.31 145 THR A CA 1
ATOM 1146 C C . THR A 1 145 ? 44.748 -2.625 -14.009 1.00 93.31 145 THR A C 1
ATOM 1148 O O . THR A 1 145 ? 43.801 -2.158 -13.379 1.00 93.31 145 THR A O 1
ATOM 1151 N N . ALA A 1 146 ? 44.796 -3.911 -14.371 1.00 93.88 146 ALA A N 1
ATOM 1152 C CA . ALA A 1 146 ? 43.771 -4.888 -14.012 1.00 93.88 146 ALA A CA 1
ATOM 1153 C C . ALA A 1 146 ? 43.595 -5.028 -12.490 1.00 93.88 146 ALA A C 1
ATOM 1155 O O . ALA A 1 146 ? 42.462 -4.986 -12.003 1.00 93.88 146 ALA A O 1
ATOM 1156 N N . ASP A 1 147 ? 44.685 -5.115 -11.722 1.00 92.38 147 ASP A N 1
ATOM 1157 C CA . ASP A 1 147 ? 44.625 -5.193 -10.257 1.00 92.38 147 ASP A CA 1
ATOM 1158 C C . ASP A 1 147 ? 44.059 -3.915 -9.627 1.00 92.38 147 ASP A C 1
ATOM 1160 O O . ASP A 1 147 ? 43.263 -3.978 -8.682 1.00 92.38 147 ASP A O 1
ATOM 1164 N N . LEU A 1 148 ? 44.448 -2.746 -10.146 1.00 93.94 148 LEU A N 1
ATOM 1165 C CA . LEU A 1 148 ? 43.896 -1.462 -9.710 1.00 93.94 148 LEU A CA 1
ATOM 1166 C C . LEU A 1 148 ? 42.406 -1.358 -10.052 1.00 93.94 148 LEU A C 1
ATOM 1168 O O . LEU A 1 148 ? 41.612 -0.975 -9.196 1.00 93.94 148 LEU A O 1
ATOM 1172 N N . PHE A 1 149 ? 42.005 -1.767 -11.258 1.00 95.31 149 PHE A N 1
ATOM 1173 C CA . PHE A 1 149 ? 40.612 -1.751 -11.707 1.00 95.31 149 PHE A CA 1
ATOM 1174 C C . PHE A 1 149 ? 39.758 -2.636 -10.805 1.00 95.31 149 PHE A C 1
ATOM 1176 O O . PHE A 1 149 ? 38.719 -2.209 -10.299 1.00 95.31 149 PHE A O 1
ATOM 1183 N N . PHE A 1 150 ? 40.231 -3.856 -10.546 1.00 92.00 150 PHE A N 1
ATOM 1184 C CA . PHE A 1 150 ? 39.520 -4.831 -9.731 1.00 92.00 150 PHE A CA 1
ATOM 1185 C C . PHE A 1 150 ? 39.317 -4.352 -8.286 1.00 92.00 150 PHE A C 1
ATOM 1187 O O . PHE A 1 150 ? 38.292 -4.660 -7.677 1.00 92.00 150 PHE A O 1
ATOM 1194 N N . LYS A 1 151 ? 40.260 -3.569 -7.741 1.00 89.56 151 LYS A N 1
ATOM 1195 C CA . LYS A 1 151 ? 40.146 -2.945 -6.412 1.00 89.56 151 LYS A CA 1
ATOM 1196 C C . LYS A 1 151 ? 39.216 -1.728 -6.415 1.00 89.56 151 LYS A C 1
ATOM 1198 O O . LYS A 1 151 ? 38.368 -1.627 -5.529 1.00 89.56 151 LYS A O 1
ATOM 1203 N N . SER A 1 152 ? 39.364 -0.836 -7.394 1.00 90.00 152 SER A N 1
ATOM 1204 C CA . SER A 1 152 ? 38.676 0.462 -7.450 1.00 90.00 152 SER A CA 1
ATOM 1205 C C . SER A 1 152 ? 37.243 0.397 -7.976 1.00 90.00 152 SER A C 1
ATOM 1207 O O . SER A 1 152 ? 36.456 1.292 -7.680 1.00 90.00 152 SER A O 1
ATOM 1209 N N . GLN A 1 153 ? 36.854 -0.657 -8.705 1.00 92.69 153 GLN A N 1
ATOM 1210 C CA . GLN A 1 153 ? 35.507 -0.767 -9.285 1.00 92.69 153 GLN A CA 1
ATOM 1211 C C . GLN A 1 153 ? 34.383 -0.555 -8.260 1.00 92.69 153 GLN A C 1
ATOM 1213 O O . GLN A 1 153 ? 33.360 0.043 -8.579 1.00 92.69 153 GLN A O 1
ATOM 1218 N N . HIS A 1 154 ? 34.583 -0.993 -7.013 1.00 91.88 154 HIS A N 1
ATOM 1219 C CA . HIS A 1 154 ? 33.569 -0.923 -5.962 1.00 91.88 154 HIS A CA 1
ATOM 1220 C C . HIS A 1 154 ? 33.171 0.507 -5.576 1.00 91.88 154 HIS A C 1
ATOM 1222 O O . HIS A 1 154 ? 32.081 0.687 -5.034 1.00 91.88 154 HIS A O 1
ATOM 1228 N N . ASP A 1 155 ? 33.993 1.511 -5.894 1.00 94.12 155 ASP A N 1
ATOM 1229 C CA . ASP A 1 155 ? 33.665 2.920 -5.667 1.00 94.12 155 ASP A CA 1
ATOM 1230 C C . ASP A 1 155 ? 32.450 3.374 -6.500 1.00 94.12 155 ASP A C 1
ATOM 1232 O O . ASP A 1 155 ? 31.776 4.331 -6.129 1.00 94.12 155 ASP A O 1
ATOM 1236 N N . PHE A 1 156 ? 32.121 2.670 -7.589 1.00 94.69 156 PHE A N 1
ATOM 1237 C CA . PHE A 1 156 ? 30.988 2.970 -8.477 1.00 94.69 156 PHE A CA 1
ATOM 1238 C C . PHE A 1 156 ? 29.727 2.140 -8.185 1.00 94.69 156 PHE A C 1
ATOM 1240 O O . PHE A 1 156 ? 28.709 2.319 -8.852 1.00 94.69 156 PHE A O 1
ATOM 1247 N N . PHE A 1 157 ? 29.772 1.232 -7.204 1.00 92.50 157 PHE A N 1
ATOM 1248 C CA . PHE A 1 157 ? 28.685 0.287 -6.915 1.00 92.50 157 PHE A CA 1
ATOM 1249 C C . PHE A 1 157 ? 28.181 0.427 -5.479 1.00 92.50 157 PHE A C 1
ATOM 1251 O O . PHE A 1 157 ? 28.223 -0.523 -4.696 1.00 92.50 157 PHE A O 1
ATOM 1258 N N . ALA A 1 158 ? 27.696 1.618 -5.125 1.00 94.06 158 ALA A N 1
ATOM 1259 C CA . ALA A 1 158 ? 26.862 1.785 -3.939 1.00 94.06 158 ALA A CA 1
ATOM 1260 C C . ALA A 1 158 ? 25.430 1.260 -4.215 1.00 94.06 158 ALA A C 1
ATOM 1262 O O . ALA A 1 158 ? 24.968 1.283 -5.360 1.00 94.06 158 ALA A O 1
ATOM 1263 N N . PRO A 1 159 ? 24.714 0.739 -3.202 1.00 94.75 159 PRO A N 1
ATOM 1264 C CA . PRO A 1 159 ? 23.382 0.180 -3.395 1.00 94.75 159 PRO A CA 1
ATOM 1265 C C . PRO A 1 159 ? 22.364 1.260 -3.756 1.00 94.75 159 PRO A C 1
ATOM 1267 O O . PRO A 1 159 ? 22.344 2.338 -3.164 1.00 94.75 159 PRO A O 1
ATOM 1270 N N . ILE A 1 160 ? 21.453 0.927 -4.671 1.00 95.06 160 ILE A N 1
ATOM 1271 C CA . ILE A 1 160 ? 20.254 1.723 -4.935 1.00 95.06 160 ILE A CA 1
ATOM 1272 C C . ILE A 1 160 ? 19.129 1.165 -4.066 1.00 95.06 160 ILE A C 1
ATOM 1274 O O . ILE A 1 160 ? 18.686 0.037 -4.269 1.00 95.06 160 ILE A O 1
ATOM 1278 N N . ILE A 1 161 ? 18.670 1.951 -3.096 1.00 94.50 161 ILE A N 1
ATOM 1279 C CA . ILE A 1 161 ? 17.552 1.595 -2.221 1.00 94.50 161 ILE A CA 1
ATOM 1280 C C . ILE A 1 161 ? 16.256 1.720 -3.025 1.00 94.50 161 ILE A C 1
ATOM 1282 O O . ILE A 1 161 ? 16.024 2.729 -3.688 1.00 94.50 161 ILE A O 1
ATOM 1286 N N . GLU A 1 162 ? 15.392 0.710 -2.972 1.00 91.62 162 GLU A N 1
ATOM 1287 C CA . GLU A 1 162 ? 14.134 0.708 -3.723 1.00 91.62 162 GLU A CA 1
ATOM 1288 C C . GLU A 1 162 ? 12.929 0.769 -2.793 1.00 91.62 162 GLU A C 1
ATOM 1290 O O . GLU A 1 162 ? 12.811 -0.000 -1.832 1.00 91.62 162 GLU A O 1
ATOM 1295 N N . LYS A 1 163 ? 11.997 1.679 -3.098 1.00 87.62 163 LYS A N 1
ATOM 1296 C CA . LYS A 1 163 ? 10.839 1.899 -2.249 1.00 87.62 163 LYS A CA 1
ATOM 1297 C C . LYS A 1 163 ? 10.013 0.623 -2.148 1.00 87.62 163 LYS A C 1
ATOM 1299 O O . LYS A 1 163 ? 9.606 0.061 -3.161 1.00 87.62 163 LYS A O 1
ATOM 1304 N N . ASN A 1 164 ? 9.688 0.216 -0.924 1.00 82.06 164 ASN A N 1
ATOM 1305 C CA . ASN A 1 164 ? 8.900 -0.971 -0.590 1.00 82.06 164 ASN A CA 1
ATOM 1306 C C . ASN A 1 164 ? 9.548 -2.312 -0.947 1.00 82.06 164 ASN A C 1
ATOM 1308 O O . ASN A 1 164 ? 8.847 -3.325 -0.919 1.00 82.06 164 ASN A O 1
ATOM 1312 N N . LYS A 1 165 ? 10.838 -2.324 -1.279 1.00 85.19 165 LYS A N 1
ATOM 1313 C CA . LYS A 1 165 ? 11.568 -3.545 -1.591 1.00 85.19 165 LYS A CA 1
ATOM 1314 C C . LYS A 1 165 ? 12.707 -3.751 -0.615 1.00 85.19 165 LYS A C 1
ATOM 1316 O O . LYS A 1 165 ? 13.161 -2.833 0.069 1.00 85.19 165 LYS A O 1
ATOM 1321 N N . GLU A 1 166 ? 13.139 -4.9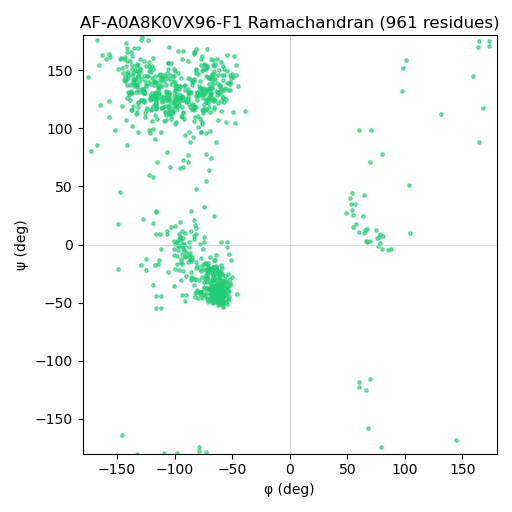95 -0.588 1.00 86.62 166 GLU A N 1
ATOM 1322 C CA . GLU A 1 166 ? 14.350 -5.393 0.083 1.00 86.62 166 GLU A CA 1
ATOM 1323 C C . GLU A 1 166 ? 15.494 -5.461 -0.931 1.00 86.62 166 GLU A C 1
ATOM 1325 O O . GLU A 1 166 ? 15.391 -6.145 -1.951 1.00 86.62 166 GLU A O 1
ATOM 1330 N N . VAL A 1 167 ? 16.583 -4.759 -0.633 1.00 90.81 167 VAL A N 1
ATOM 1331 C CA . VAL A 1 167 ? 17.816 -4.780 -1.417 1.00 90.81 167 VAL A CA 1
ATOM 1332 C C . VAL A 1 167 ? 18.853 -5.597 -0.661 1.00 90.81 167 VAL A C 1
ATOM 1334 O O . VAL A 1 167 ? 19.168 -5.301 0.488 1.00 90.81 167 VAL A O 1
ATOM 1337 N N . LYS A 1 168 ? 19.408 -6.619 -1.312 1.00 90.12 168 LYS A N 1
ATOM 1338 C CA . LYS A 1 168 ? 20.475 -7.456 -0.753 1.00 90.12 168 LYS A CA 1
ATOM 1339 C C . LYS A 1 168 ? 21.721 -7.365 -1.615 1.00 90.12 168 LYS A C 1
ATOM 1341 O O . LYS A 1 168 ? 21.617 -7.314 -2.839 1.00 90.12 168 LYS A O 1
ATOM 1346 N N . GLY A 1 169 ? 22.899 -7.382 -1.000 1.00 85.06 169 GLY A N 1
ATOM 1347 C CA . GLY A 1 169 ? 24.144 -7.479 -1.758 1.00 85.06 169 GLY A CA 1
ATOM 1348 C C . GLY A 1 169 ? 25.408 -7.325 -0.925 1.00 85.06 169 GLY A C 1
ATOM 1349 O O . GLY A 1 169 ? 25.378 -6.973 0.252 1.00 85.06 169 GLY A O 1
ATOM 1350 N N . LYS A 1 170 ? 26.550 -7.595 -1.563 1.00 85.12 170 LYS A N 1
ATOM 1351 C CA . LYS A 1 170 ? 27.890 -7.449 -0.975 1.00 85.12 170 LYS A CA 1
ATOM 1352 C C . LYS A 1 170 ? 28.484 -6.090 -1.348 1.00 85.12 170 LYS A C 1
ATOM 1354 O O . LYS A 1 170 ? 29.452 -6.008 -2.102 1.00 85.12 170 LYS A O 1
ATOM 1359 N N . TYR A 1 171 ? 27.869 -5.024 -0.852 1.00 89.25 171 TYR A N 1
ATOM 1360 C CA . TYR A 1 171 ? 28.308 -3.660 -1.130 1.00 89.25 171 TYR A CA 1
ATOM 1361 C C . TYR A 1 171 ? 29.485 -3.272 -0.228 1.00 89.25 171 TYR A C 1
ATOM 1363 O O . TYR A 1 171 ? 29.432 -3.474 0.983 1.00 89.25 171 TYR A O 1
ATOM 1371 N N . ARG A 1 172 ? 30.552 -2.715 -0.816 1.00 88.88 172 ARG A N 1
ATOM 1372 C CA . ARG A 1 172 ? 31.698 -2.152 -0.067 1.00 88.88 172 ARG A CA 1
ATOM 1373 C C . ARG A 1 172 ? 31.575 -0.650 0.180 1.00 88.88 172 ARG A C 1
ATOM 1375 O O . ARG A 1 172 ? 32.316 -0.107 0.991 1.00 88.88 172 ARG A O 1
ATOM 1382 N N . ARG A 1 173 ? 30.671 0.005 -0.547 1.00 91.75 173 ARG A N 1
ATOM 1383 C CA . ARG A 1 173 ? 30.320 1.417 -0.409 1.00 91.75 173 ARG A CA 1
ATOM 1384 C C . ARG A 1 173 ? 28.843 1.541 -0.112 1.00 91.75 173 ARG A C 1
ATOM 1386 O O . ARG A 1 173 ? 28.049 0.704 -0.540 1.00 91.75 173 ARG A O 1
ATOM 1393 N N . LEU A 1 174 ? 28.487 2.596 0.605 1.00 93.19 174 LEU A N 1
ATOM 1394 C CA . LEU A 1 174 ? 27.115 2.897 0.986 1.00 93.19 174 LEU A CA 1
ATOM 1395 C C . LEU A 1 174 ? 26.723 4.260 0.414 1.00 93.19 174 LEU A C 1
ATOM 1397 O O . LEU A 1 174 ? 27.578 5.135 0.308 1.00 93.19 174 LEU A O 1
ATOM 1401 N N . PRO A 1 175 ? 25.448 4.472 0.060 1.00 95.19 175 PRO A N 1
ATOM 1402 C CA . PRO A 1 175 ? 25.018 5.637 -0.696 1.00 95.19 175 PRO A CA 1
ATOM 1403 C C . PRO A 1 175 ? 24.740 6.831 0.228 1.00 95.19 175 PRO A C 1
ATOM 1405 O O . PRO A 1 175 ? 23.864 7.644 -0.060 1.00 95.19 175 PRO A O 1
ATOM 1408 N N . TYR A 1 176 ? 25.415 6.915 1.375 1.00 95.19 176 TYR A N 1
ATOM 1409 C CA . TYR A 1 176 ? 25.154 7.926 2.395 1.00 95.19 176 TYR A CA 1
ATOM 1410 C C . TYR A 1 176 ? 26.150 9.070 2.241 1.00 95.19 176 TYR A C 1
ATOM 1412 O O . TYR A 1 176 ? 27.358 8.880 2.342 1.00 95.19 176 TYR A O 1
ATOM 1420 N N . VAL A 1 177 ? 25.629 10.266 1.986 1.00 94.88 177 VAL A N 1
ATOM 1421 C CA . VAL A 1 177 ? 26.413 11.506 1.967 1.00 94.88 177 VAL A CA 1
ATOM 1422 C C . VAL A 1 177 ? 26.702 11.953 3.396 1.00 94.88 177 VAL A C 1
ATOM 1424 O O . VAL A 1 177 ? 27.814 12.364 3.706 1.00 94.88 177 VAL A O 1
ATOM 1427 N N . GLU A 1 178 ? 25.708 11.833 4.274 1.00 94.75 178 GLU A N 1
ATOM 1428 C CA . GLU A 1 178 ? 25.812 12.176 5.690 1.00 94.75 178 GLU A CA 1
ATOM 1429 C C . GLU A 1 178 ? 25.141 11.098 6.541 1.00 94.75 178 GLU A C 1
ATOM 1431 O O . GLU A 1 178 ? 24.122 10.528 6.139 1.00 94.75 178 GLU A O 1
ATOM 1436 N N . GLU A 1 179 ? 25.697 10.852 7.723 1.00 93.69 179 GLU A N 1
ATOM 1437 C CA . GLU A 1 179 ? 25.164 9.932 8.722 1.00 93.69 179 GLU A CA 1
ATOM 1438 C C . GLU A 1 179 ? 25.346 10.506 10.131 1.00 93.69 179 GLU A C 1
ATOM 1440 O O . GLU A 1 179 ? 26.457 10.848 10.537 1.00 93.69 179 GLU A O 1
ATOM 1445 N N . LYS A 1 180 ? 24.254 10.595 10.892 1.00 92.44 180 LYS A N 1
ATOM 1446 C CA . LYS A 1 180 ? 24.239 11.072 12.278 1.00 92.44 180 LYS A CA 1
ATOM 1447 C C . LYS A 1 180 ? 23.501 10.080 13.158 1.00 92.44 180 LYS A C 1
ATOM 1449 O O . LYS A 1 180 ? 22.342 9.774 12.899 1.00 92.44 180 LYS A O 1
ATOM 1454 N N . LEU A 1 181 ? 24.142 9.594 14.218 1.00 89.75 181 LEU A N 1
ATOM 1455 C CA . LEU A 1 181 ? 23.469 8.761 15.214 1.00 89.75 181 LEU A CA 1
ATOM 1456 C C . LEU A 1 181 ? 22.485 9.631 16.014 1.00 89.75 181 LEU A C 1
ATOM 1458 O O . LEU A 1 181 ? 22.899 10.576 16.679 1.00 89.75 181 LEU A O 1
ATOM 1462 N N . ILE A 1 182 ? 21.190 9.314 15.943 1.00 85.25 182 ILE A N 1
ATOM 1463 C CA . ILE A 1 182 ? 20.116 10.071 16.616 1.00 85.25 182 ILE A CA 1
ATOM 1464 C C . ILE A 1 182 ? 19.425 9.276 17.728 1.00 85.25 182 ILE A C 1
ATOM 1466 O O . ILE A 1 182 ? 18.699 9.849 18.535 1.00 85.25 182 ILE A O 1
ATOM 1470 N N . GLY A 1 183 ? 19.649 7.964 17.797 1.00 78.00 183 GLY A N 1
ATOM 1471 C CA . GLY A 1 183 ? 19.097 7.124 18.853 1.00 78.00 183 GLY A CA 1
ATOM 1472 C C . GLY A 1 183 ? 19.760 5.755 18.923 1.00 78.00 183 GLY A C 1
ATOM 1473 O O . GLY A 1 183 ? 20.284 5.241 17.936 1.00 78.00 183 GLY A O 1
ATOM 1474 N N . GLN A 1 184 ? 19.719 5.142 20.100 1.00 73.75 184 GLN A N 1
ATOM 1475 C CA . GLN A 1 184 ? 20.232 3.798 20.340 1.00 73.75 184 GLN A CA 1
ATOM 1476 C C . GLN A 1 184 ? 19.277 3.062 21.278 1.00 73.75 184 GLN A C 1
ATOM 1478 O O . GLN A 1 184 ? 18.887 3.601 22.308 1.00 73.75 184 GLN A O 1
ATOM 1483 N N . GLY A 1 185 ? 18.902 1.839 20.904 1.00 65.19 185 GLY A N 1
ATOM 1484 C CA . GLY A 1 185 ? 18.036 0.969 21.695 1.00 65.19 185 GLY A CA 1
ATOM 1485 C C . GLY A 1 185 ? 18.586 -0.452 21.799 1.00 65.19 185 GLY A C 1
ATOM 1486 O O . GLY A 1 185 ? 19.630 -0.792 21.239 1.00 65.19 185 GLY A O 1
ATOM 1487 N N . SER A 1 186 ? 17.849 -1.305 22.502 1.00 62.59 186 SER A N 1
ATOM 1488 C CA . SER A 1 186 ? 18.217 -2.697 22.811 1.00 62.59 186 SER A CA 1
ATOM 1489 C C . SER A 1 186 ? 18.396 -3.616 21.590 1.00 62.59 186 SER A C 1
ATOM 1491 O O . SER A 1 186 ? 19.147 -4.594 21.659 1.00 62.59 186 SER A O 1
ATOM 1493 N N . PHE A 1 187 ? 17.750 -3.287 20.469 1.00 64.25 187 PHE A N 1
ATOM 1494 C CA . PHE A 1 187 ? 17.764 -4.076 19.228 1.00 64.25 187 PHE A CA 1
ATOM 1495 C C . PHE A 1 187 ? 18.506 -3.405 18.065 1.00 64.25 187 PHE A C 1
ATOM 1497 O O . PHE A 1 187 ? 18.618 -3.999 16.995 1.00 64.25 187 PHE A O 1
ATOM 1504 N N . GLY A 1 188 ? 18.998 -2.171 18.227 1.00 76.12 188 GLY A N 1
ATOM 1505 C CA . GLY A 1 188 ? 19.584 -1.459 17.094 1.00 76.12 188 GLY A CA 1
ATOM 1506 C C . GLY A 1 188 ? 19.963 -0.005 17.340 1.00 76.12 188 GLY A C 1
ATOM 1507 O O . GLY A 1 188 ? 19.710 0.566 18.400 1.00 76.12 188 GLY A O 1
ATOM 1508 N N . LYS A 1 189 ? 20.582 0.596 16.323 1.00 85.44 189 LYS A N 1
ATOM 1509 C CA . LYS A 1 189 ? 20.931 2.025 16.275 1.00 85.44 189 LYS A CA 1
ATOM 1510 C C . LYS A 1 189 ? 20.058 2.732 15.245 1.00 85.44 189 LYS A C 1
ATOM 1512 O O . LYS A 1 189 ? 19.694 2.136 14.235 1.00 85.44 189 LYS A O 1
ATOM 1517 N N . ILE A 1 190 ? 19.714 3.984 15.515 1.00 88.50 190 ILE A N 1
ATOM 1518 C CA . ILE A 1 190 ? 18.902 4.829 14.644 1.00 88.50 190 ILE A CA 1
ATOM 1519 C C . ILE A 1 190 ? 19.763 5.998 14.188 1.00 88.50 190 ILE A C 1
ATOM 1521 O O . ILE A 1 190 ? 20.313 6.737 15.006 1.00 88.50 190 ILE A O 1
ATOM 1525 N N . TYR A 1 191 ? 19.840 6.168 12.878 1.00 92.19 191 TYR A N 1
ATOM 1526 C CA . TYR A 1 191 ? 20.610 7.204 12.220 1.00 92.19 191 TYR A CA 1
ATOM 1527 C C . TYR A 1 191 ? 19.693 8.128 11.424 1.00 92.19 191 TYR A C 1
ATOM 1529 O O . TYR A 1 191 ? 18.769 7.668 10.755 1.00 92.19 191 TYR A O 1
ATOM 1537 N N . GLU A 1 192 ? 19.970 9.424 11.454 1.00 94.00 192 GLU A N 1
ATOM 1538 C CA . GLU A 1 192 ? 19.576 10.341 10.389 1.00 94.00 192 GLU A CA 1
ATOM 1539 C C . GLU A 1 192 ? 20.598 10.185 9.260 1.00 94.00 192 GLU A C 1
ATOM 1541 O O . GLU A 1 192 ? 21.803 10.304 9.486 1.00 94.00 192 GLU A O 1
ATOM 1546 N N . VAL A 1 193 ? 20.128 9.878 8.052 1.00 95.88 193 VAL A N 1
ATOM 1547 C CA . VAL A 1 193 ? 20.987 9.677 6.880 1.00 95.88 193 VAL A CA 1
ATOM 1548 C C . VAL A 1 193 ? 20.536 10.550 5.723 1.00 95.88 193 VAL A C 1
ATOM 1550 O O . VAL A 1 193 ? 19.339 10.746 5.508 1.00 95.88 193 VAL A O 1
ATOM 1553 N N . VAL A 1 194 ? 21.494 11.029 4.935 1.00 96.69 194 VAL A N 1
ATOM 1554 C CA . VAL A 1 194 ? 21.235 11.679 3.646 1.00 96.69 194 VAL A CA 1
ATOM 1555 C C . VAL A 1 194 ? 21.671 10.731 2.538 1.00 96.69 194 VAL A C 1
ATOM 1557 O O . VAL A 1 194 ? 22.863 10.527 2.321 1.00 96.69 194 VAL A O 1
ATOM 1560 N N . ILE A 1 195 ? 20.708 10.140 1.835 1.00 96.56 195 ILE A N 1
ATOM 1561 C CA . ILE A 1 195 ? 20.966 9.268 0.688 1.00 96.56 195 ILE A CA 1
ATOM 1562 C C . ILE A 1 195 ? 21.327 10.129 -0.521 1.00 96.56 195 ILE A C 1
ATOM 1564 O O . ILE A 1 195 ? 20.626 11.084 -0.848 1.00 96.56 195 ILE A O 1
ATOM 1568 N N . SER A 1 196 ? 22.416 9.776 -1.192 1.00 95.38 196 SER A N 1
ATOM 1569 C CA . SER A 1 196 ? 22.923 10.436 -2.394 1.00 95.38 196 SER A CA 1
ATOM 1570 C C . SER A 1 196 ? 21.892 10.465 -3.532 1.00 95.38 196 SER A C 1
ATOM 1572 O O . SER A 1 196 ? 21.059 9.554 -3.620 1.00 95.38 196 SER A O 1
ATOM 1574 N N . PRO A 1 197 ? 21.927 11.475 -4.425 1.00 93.19 197 PRO A N 1
ATOM 1575 C CA . PRO A 1 197 ? 21.176 11.441 -5.675 1.00 93.19 197 PRO A CA 1
ATOM 1576 C C . PRO A 1 197 ? 21.326 10.104 -6.409 1.00 93.19 197 PRO A C 1
ATOM 1578 O O . PRO A 1 197 ? 22.369 9.451 -6.378 1.00 93.19 197 PRO A O 1
ATOM 1581 N N . HIS A 1 198 ? 20.247 9.707 -7.064 1.00 93.44 198 HIS A N 1
ATOM 1582 C CA . HIS A 1 198 ? 20.094 8.505 -7.872 1.00 93.44 198 HIS A CA 1
ATOM 1583 C C . HIS A 1 198 ? 20.164 7.161 -7.126 1.00 93.44 198 HIS A C 1
ATOM 1585 O O . HIS A 1 198 ? 20.020 6.112 -7.756 1.00 93.44 198 HIS A O 1
ATOM 1591 N N . HIS A 1 199 ? 20.297 7.177 -5.796 1.00 95.06 199 HIS A N 1
ATOM 1592 C CA . HIS A 1 199 ? 20.421 5.982 -4.956 1.00 95.06 199 HIS A CA 1
ATOM 1593 C C . HIS A 1 199 ? 19.177 5.639 -4.123 1.00 95.06 199 HIS A C 1
ATOM 1595 O O . HIS A 1 199 ? 19.213 4.723 -3.303 1.00 95.06 199 HIS A O 1
ATOM 1601 N N . PHE A 1 200 ? 18.059 6.320 -4.355 1.00 94.81 200 PHE A N 1
ATOM 1602 C CA . PHE A 1 200 ? 16.746 5.935 -3.852 1.00 94.81 200 PHE A CA 1
ATOM 1603 C C . PHE A 1 200 ? 15.721 5.977 -4.986 1.00 94.81 200 PHE A C 1
ATOM 1605 O O . PHE A 1 200 ? 15.470 7.045 -5.538 1.00 94.81 200 PHE A O 1
ATOM 1612 N N . LYS A 1 201 ? 15.107 4.838 -5.315 1.00 93.12 201 LYS A N 1
ATOM 1613 C CA . LYS A 1 201 ? 14.021 4.735 -6.301 1.00 93.12 201 LYS A CA 1
ATOM 1614 C C . LYS A 1 201 ? 12.667 4.698 -5.616 1.00 93.12 201 LYS A C 1
ATOM 1616 O O . LYS A 1 201 ? 12.466 3.929 -4.679 1.00 93.12 201 LYS A O 1
ATOM 1621 N N . ASP A 1 202 ? 11.719 5.483 -6.106 1.00 84.44 202 ASP A N 1
ATOM 1622 C CA . ASP A 1 202 ? 10.343 5.455 -5.625 1.00 84.44 202 ASP A CA 1
ATOM 1623 C C . ASP A 1 202 ? 9.527 4.274 -6.200 1.00 84.44 202 ASP A C 1
ATOM 1625 O O . ASP A 1 202 ? 10.044 3.388 -6.880 1.00 84.44 202 ASP A O 1
ATOM 1629 N N . GLY A 1 203 ? 8.222 4.239 -5.904 1.00 69.94 203 GLY A N 1
ATOM 1630 C CA . GLY A 1 203 ? 7.324 3.174 -6.373 1.00 69.94 203 GLY A CA 1
ATOM 1631 C C . GLY A 1 203 ? 7.057 3.183 -7.885 1.00 69.94 203 GLY A C 1
ATOM 1632 O O . GLY A 1 203 ? 6.498 2.215 -8.391 1.00 69.94 203 GLY A O 1
ATOM 1633 N N . HIS A 1 204 ? 7.461 4.244 -8.588 1.00 70.94 204 HIS A N 1
ATOM 1634 C CA . HIS A 1 204 ? 7.379 4.401 -10.041 1.00 70.94 204 HIS A CA 1
ATOM 1635 C C . HIS A 1 204 ? 8.731 4.126 -10.723 1.00 70.94 204 HIS A C 1
ATOM 1637 O O . HIS A 1 204 ? 8.848 4.265 -11.937 1.00 70.94 204 HIS A O 1
ATOM 1643 N N . GLY A 1 205 ? 9.757 3.736 -9.953 1.00 78.44 205 GLY A N 1
ATOM 1644 C CA . GLY A 1 205 ? 11.113 3.507 -10.449 1.00 78.44 205 GLY A CA 1
ATOM 1645 C C . GLY A 1 205 ? 11.915 4.789 -10.687 1.00 78.44 205 GLY A C 1
ATOM 1646 O O . GLY A 1 205 ? 13.031 4.703 -11.199 1.00 78.44 205 GLY A O 1
ATOM 1647 N N . MET A 1 206 ? 11.382 5.954 -10.304 1.00 84.62 206 MET A N 1
ATOM 1648 C CA . MET A 1 206 ? 12.062 7.239 -10.443 1.00 84.62 206 MET A CA 1
ATOM 1649 C C . MET A 1 206 ? 13.068 7.411 -9.312 1.00 84.62 206 MET A C 1
ATOM 1651 O O . MET A 1 206 ? 12.724 7.254 -8.138 1.00 84.62 206 MET A O 1
ATOM 1655 N N . SER A 1 207 ? 14.312 7.738 -9.656 1.00 88.31 207 SER A N 1
ATOM 1656 C CA . SER A 1 207 ? 15.335 7.985 -8.646 1.00 88.31 207 SER A CA 1
ATOM 1657 C C . SER A 1 207 ? 15.254 9.404 -8.078 1.00 88.31 207 SER A C 1
ATOM 1659 O O . SER A 1 207 ? 14.859 10.344 -8.767 1.00 88.31 207 SER A O 1
ATOM 1661 N N . ASN A 1 208 ? 15.678 9.580 -6.829 1.00 92.75 208 ASN A N 1
ATOM 1662 C CA . ASN A 1 208 ? 15.859 10.898 -6.231 1.00 92.75 208 ASN A CA 1
ATOM 1663 C C . ASN A 1 208 ? 16.899 11.718 -7.014 1.00 92.75 208 ASN A C 1
ATOM 1665 O O . ASN A 1 208 ? 17.968 11.216 -7.343 1.00 92.75 208 ASN A O 1
ATOM 1669 N N . ASN A 1 209 ? 16.616 12.993 -7.276 1.00 88.12 209 ASN A N 1
ATOM 1670 C CA . ASN A 1 209 ? 17.547 13.883 -7.989 1.00 88.12 209 ASN A CA 1
ATOM 1671 C C . ASN A 1 209 ? 18.426 14.714 -7.039 1.00 88.12 209 ASN A C 1
ATOM 1673 O O . ASN A 1 209 ? 19.392 15.338 -7.462 1.00 88.12 209 ASN A O 1
ATOM 1677 N N . THR A 1 210 ? 18.085 14.735 -5.752 1.00 90.44 210 THR A N 1
ATOM 1678 C CA . THR A 1 210 ? 18.785 15.467 -4.692 1.00 90.44 210 THR A CA 1
ATOM 1679 C C . THR A 1 210 ? 19.018 14.551 -3.491 1.00 90.44 210 THR A C 1
ATOM 1681 O O . THR A 1 210 ? 18.477 13.443 -3.432 1.00 90.44 210 THR A O 1
ATOM 1684 N N . GLY A 1 211 ? 19.832 15.000 -2.531 1.00 91.69 211 GLY A N 1
ATOM 1685 C CA . GLY A 1 211 ? 20.047 14.272 -1.281 1.00 91.69 211 GLY A CA 1
ATOM 1686 C C . GLY A 1 211 ? 18.727 14.022 -0.544 1.00 91.69 211 GLY A C 1
ATOM 1687 O O . GLY A 1 211 ? 18.008 14.970 -0.231 1.00 91.69 211 GLY A O 1
ATOM 1688 N N . LEU A 1 212 ? 18.400 12.756 -0.273 1.00 94.12 212 LEU A N 1
ATOM 1689 C CA . LEU A 1 212 ? 17.155 12.357 0.383 1.00 94.12 212 LEU A CA 1
ATOM 1690 C C . LEU A 1 212 ? 17.408 12.041 1.858 1.00 94.12 212 LEU A C 1
ATOM 1692 O O . LEU A 1 212 ? 18.081 11.066 2.187 1.00 94.12 212 LEU A O 1
ATOM 1696 N N . ARG A 1 213 ? 16.839 12.855 2.745 1.00 94.62 213 ARG A N 1
ATOM 1697 C CA . ARG A 1 213 ? 17.011 12.726 4.193 1.00 94.62 213 ARG A CA 1
ATOM 1698 C C . ARG A 1 213 ? 15.985 11.771 4.797 1.00 94.62 213 ARG A C 1
ATOM 1700 O O . ARG A 1 213 ? 14.790 12.025 4.680 1.00 94.62 213 ARG A O 1
ATOM 1707 N N . LEU A 1 214 ? 16.443 10.704 5.449 1.00 94.56 214 LEU A N 1
ATOM 1708 C CA . LEU A 1 214 ? 15.612 9.646 6.037 1.00 94.56 214 LEU A CA 1
ATOM 1709 C C . LEU A 1 214 ? 16.124 9.234 7.424 1.00 94.56 214 LEU A C 1
ATOM 1711 O O . LEU A 1 214 ? 17.267 9.505 7.786 1.00 94.56 214 LEU A O 1
ATOM 1715 N N . ALA A 1 215 ? 15.292 8.506 8.168 1.00 93.69 215 ALA A N 1
ATOM 1716 C CA . ALA A 1 215 ? 15.741 7.712 9.304 1.00 93.69 215 ALA A CA 1
ATOM 1717 C C . ALA A 1 215 ? 16.142 6.304 8.832 1.00 93.69 215 ALA A C 1
ATOM 1719 O O . ALA A 1 215 ? 15.396 5.660 8.090 1.00 93.69 215 ALA A O 1
ATOM 1720 N N . ARG A 1 216 ? 17.294 5.808 9.288 1.00 93.50 216 ARG A N 1
ATOM 1721 C CA . ARG A 1 216 ? 17.783 4.438 9.080 1.00 93.50 216 ARG A CA 1
ATOM 1722 C C . ARG A 1 216 ? 17.895 3.740 10.431 1.00 93.50 216 ARG A C 1
ATOM 1724 O O . ARG A 1 216 ? 18.622 4.210 11.300 1.00 93.50 216 ARG A O 1
ATOM 1731 N N . LYS A 1 217 ? 17.194 2.623 10.619 1.00 89.94 217 LYS A N 1
ATOM 1732 C CA . LYS A 1 217 ? 17.330 1.772 11.810 1.00 89.94 217 LYS A CA 1
ATOM 1733 C C . LYS A 1 217 ? 18.102 0.513 11.445 1.00 89.94 217 LYS A C 1
ATOM 1735 O O . LYS A 1 217 ? 17.635 -0.255 10.609 1.00 89.94 217 LYS A O 1
ATOM 1740 N N . ASP A 1 218 ? 19.254 0.324 12.075 1.00 89.12 218 ASP A N 1
ATOM 1741 C CA . ASP A 1 218 ? 20.134 -0.816 11.835 1.00 89.12 218 ASP A CA 1
ATOM 1742 C C . ASP A 1 218 ? 19.924 -1.893 12.891 1.00 89.12 218 ASP A C 1
ATOM 1744 O O . ASP A 1 218 ? 20.002 -1.630 14.096 1.00 89.12 218 ASP A O 1
ATOM 1748 N N . PHE A 1 219 ? 19.721 -3.108 12.406 1.00 84.56 219 PHE A N 1
ATOM 1749 C CA . PHE A 1 219 ? 19.564 -4.332 13.168 1.00 84.56 219 PHE A CA 1
ATOM 1750 C C . PHE A 1 219 ? 20.745 -5.258 12.915 1.00 84.56 219 PHE A C 1
ATOM 1752 O O . PHE A 1 219 ? 21.270 -5.316 11.802 1.00 84.56 219 PHE A O 1
ATOM 1759 N N . GLU A 1 220 ? 21.131 -6.017 13.937 1.00 83.38 220 GLU A N 1
ATOM 1760 C CA . GLU A 1 220 ? 22.051 -7.136 13.766 1.00 83.38 220 GLU A CA 1
ATOM 1761 C C . GLU A 1 220 ? 21.245 -8.431 13.700 1.00 83.38 220 GLU A C 1
ATOM 1763 O O . GLU A 1 220 ? 20.520 -8.780 14.637 1.00 83.38 220 GLU A O 1
ATOM 1768 N N . LEU A 1 221 ? 21.357 -9.118 12.572 1.00 76.88 221 LEU A N 1
ATOM 1769 C CA . LEU A 1 221 ? 20.692 -10.385 12.344 1.00 76.88 221 LEU A CA 1
ATOM 1770 C C . LEU A 1 221 ? 21.361 -11.516 13.146 1.00 76.88 221 LEU A C 1
ATOM 1772 O O . LEU A 1 221 ? 22.554 -11.460 13.474 1.00 76.88 221 LEU A O 1
ATOM 1776 N N . SER A 1 222 ? 20.579 -12.531 13.510 1.00 68.31 222 SER A N 1
ATOM 1777 C CA . SER A 1 222 ? 21.037 -13.696 14.273 1.00 68.31 222 SER A CA 1
ATOM 1778 C C . SER A 1 222 ? 21.880 -14.637 13.399 1.00 68.31 222 SER A C 1
ATOM 1780 O O . SER A 1 222 ? 21.722 -14.697 12.190 1.00 68.31 222 SER A O 1
ATOM 1782 N N . ALA A 1 223 ? 22.787 -15.433 13.972 1.00 58.72 223 ALA A N 1
ATOM 1783 C CA . ALA A 1 223 ? 23.504 -16.436 13.163 1.00 58.72 223 ALA A CA 1
ATOM 1784 C C . ALA A 1 223 ? 22.566 -17.548 12.628 1.00 58.72 223 ALA A C 1
ATOM 1786 O O . ALA A 1 223 ? 22.936 -18.307 11.733 1.00 58.72 223 ALA A O 1
ATOM 1787 N N . GLU A 1 224 ? 21.350 -17.623 13.170 1.00 58.75 224 GLU A N 1
ATOM 1788 C CA . GLU A 1 224 ? 20.333 -18.641 12.924 1.00 58.75 224 GLU A CA 1
ATOM 1789 C C . GLU A 1 224 ? 19.219 -18.146 11.988 1.00 58.75 224 GLU A C 1
ATOM 1791 O O . GLU A 1 224 ? 18.192 -18.800 11.893 1.00 58.75 224 GLU A O 1
ATOM 1796 N N . ASP A 1 225 ? 19.394 -17.038 11.256 1.00 58.25 225 ASP A N 1
ATOM 1797 C CA . ASP A 1 225 ? 18.321 -16.362 10.493 1.00 58.25 225 ASP A CA 1
ATOM 1798 C C . ASP A 1 225 ? 17.485 -17.258 9.568 1.00 58.25 225 ASP A C 1
ATOM 1800 O O . ASP A 1 225 ? 16.311 -16.976 9.325 1.00 58.25 225 ASP A O 1
ATOM 1804 N N . ARG A 1 226 ? 18.057 -18.358 9.058 1.00 57.12 226 ARG A N 1
ATOM 1805 C CA . ARG A 1 226 ? 17.308 -19.350 8.264 1.00 57.12 226 ARG A CA 1
ATOM 1806 C C . ARG A 1 226 ? 16.187 -20.031 9.062 1.00 57.12 226 ARG A C 1
ATOM 1808 O O . ARG A 1 226 ? 15.246 -20.530 8.460 1.00 57.12 226 ARG A O 1
ATOM 1815 N N . ALA A 1 227 ? 16.271 -20.055 10.389 1.00 55.69 227 ALA A N 1
ATOM 1816 C CA . ALA A 1 227 ? 15.266 -20.623 11.282 1.00 55.69 227 ALA A CA 1
ATOM 1817 C C . ALA A 1 227 ? 14.022 -19.729 11.446 1.00 55.69 227 ALA A C 1
ATOM 1819 O O . ALA A 1 227 ? 12.982 -20.238 11.860 1.00 55.69 227 ALA A O 1
ATOM 1820 N N . HIS A 1 228 ? 14.103 -18.438 11.090 1.00 68.00 228 HIS A N 1
ATOM 1821 C CA . HIS A 1 228 ? 13.052 -17.438 11.338 1.00 68.00 228 HIS A CA 1
ATOM 1822 C C . HIS A 1 228 ? 12.435 -16.850 10.053 1.00 68.00 228 HIS A C 1
ATOM 1824 O O . HIS A 1 228 ? 11.973 -15.707 10.014 1.00 68.00 228 HIS A O 1
ATOM 1830 N N . GLU A 1 229 ? 12.428 -17.619 8.961 1.00 72.50 229 GLU A N 1
ATOM 1831 C CA . GLU A 1 229 ? 11.877 -17.177 7.672 1.00 72.50 229 GLU A CA 1
ATOM 1832 C C . GLU A 1 229 ? 10.379 -16.823 7.767 1.00 72.50 229 GLU A C 1
ATOM 1834 O O . GLU A 1 229 ? 9.938 -15.825 7.195 1.00 72.50 229 GLU A O 1
ATOM 1839 N N . LYS A 1 230 ? 9.616 -17.552 8.595 1.00 71.38 230 LYS A N 1
ATOM 1840 C CA . LYS A 1 230 ? 8.189 -17.283 8.844 1.00 71.38 230 LYS A CA 1
ATOM 1841 C C . LYS A 1 230 ? 7.957 -15.926 9.510 1.00 71.38 230 LYS A C 1
ATOM 1843 O O . LYS A 1 230 ? 7.080 -15.175 9.086 1.00 71.38 230 LYS A O 1
ATOM 1848 N N . GLU A 1 231 ? 8.729 -15.593 10.542 1.00 78.25 231 GLU A N 1
ATOM 1849 C CA . GLU A 1 231 ? 8.667 -14.305 11.237 1.00 78.25 231 GLU A CA 1
ATOM 1850 C C . GLU A 1 231 ? 8.991 -13.161 10.276 1.00 78.25 231 GLU A C 1
ATOM 1852 O O . GLU A 1 231 ? 8.335 -12.117 10.295 1.00 78.25 231 GLU A O 1
ATOM 1857 N N . ARG A 1 232 ? 9.966 -13.376 9.388 1.00 76.50 232 ARG A N 1
ATOM 1858 C CA . ARG A 1 232 ? 10.356 -12.404 8.370 1.00 76.50 232 ARG A CA 1
ATOM 1859 C C . ARG A 1 232 ? 9.257 -12.180 7.334 1.00 76.50 232 ARG A C 1
ATOM 1861 O O . ARG A 1 232 ? 8.981 -11.029 6.996 1.00 76.50 232 ARG A O 1
ATOM 1868 N N . ASP A 1 233 ? 8.612 -13.237 6.851 1.00 77.62 233 ASP A N 1
ATOM 1869 C CA . ASP A 1 233 ? 7.499 -13.134 5.901 1.00 77.62 233 ASP A CA 1
ATOM 1870 C C . ASP A 1 233 ? 6.304 -12.396 6.512 1.00 77.62 233 ASP A C 1
ATOM 1872 O O . ASP A 1 233 ? 5.757 -11.470 5.907 1.00 77.62 233 ASP A O 1
ATOM 1876 N N . VAL A 1 234 ? 5.953 -12.721 7.756 1.00 76.12 234 VAL A N 1
ATOM 1877 C CA . VAL A 1 234 ? 4.867 -12.049 8.475 1.00 76.12 234 VAL A CA 1
ATOM 1878 C C . VAL A 1 234 ? 5.199 -10.584 8.773 1.00 76.12 234 VAL A C 1
ATOM 1880 O O . VAL A 1 234 ? 4.334 -9.716 8.630 1.00 76.12 234 VAL A O 1
ATOM 1883 N N . LEU A 1 235 ? 6.455 -10.261 9.097 1.00 77.69 235 LEU A N 1
ATOM 1884 C CA . LEU A 1 235 ? 6.899 -8.872 9.221 1.00 77.69 235 LEU A CA 1
ATOM 1885 C C . LEU A 1 235 ? 6.712 -8.105 7.903 1.00 77.69 235 LEU A C 1
ATOM 1887 O O . LEU A 1 235 ? 6.253 -6.960 7.924 1.00 77.69 235 LEU A O 1
ATOM 1891 N N . ARG A 1 236 ? 6.998 -8.724 6.748 1.00 78.62 236 ARG A N 1
ATOM 1892 C CA . ARG A 1 236 ? 6.737 -8.107 5.434 1.00 78.62 236 ARG A CA 1
ATOM 1893 C C . ARG A 1 236 ? 5.242 -7.864 5.213 1.00 78.62 236 ARG A C 1
ATOM 1895 O O . ARG A 1 236 ? 4.885 -6.807 4.687 1.00 78.62 236 ARG A O 1
ATOM 1902 N N . GLU A 1 237 ? 4.367 -8.779 5.635 1.00 79.31 237 GLU A N 1
ATOM 1903 C CA . GLU A 1 237 ? 2.912 -8.576 5.571 1.00 79.31 237 GLU A CA 1
ATOM 1904 C C . GLU A 1 237 ? 2.452 -7.406 6.454 1.00 79.31 237 GLU A C 1
ATOM 1906 O O . GLU A 1 237 ? 1.688 -6.552 5.993 1.00 79.31 237 GLU A O 1
ATOM 1911 N N . ILE A 1 238 ? 2.963 -7.295 7.684 1.00 79.69 238 ILE A N 1
ATOM 1912 C CA . ILE A 1 238 ? 2.657 -6.174 8.590 1.00 79.69 238 ILE A CA 1
ATOM 1913 C C . ILE A 1 238 ? 3.147 -4.853 7.994 1.00 79.69 238 ILE A C 1
ATOM 1915 O O . ILE A 1 238 ? 2.387 -3.889 7.919 1.00 79.69 238 ILE A O 1
ATOM 1919 N N . VAL A 1 239 ? 4.383 -4.809 7.491 1.00 78.44 239 VAL A N 1
ATOM 1920 C CA . VAL A 1 239 ? 4.960 -3.619 6.845 1.00 78.44 239 VAL A CA 1
ATOM 1921 C C . VAL A 1 239 ? 4.176 -3.220 5.589 1.00 78.44 239 VAL A C 1
ATOM 1923 O O . VAL A 1 239 ? 4.000 -2.030 5.307 1.00 78.44 239 VAL A O 1
ATOM 1926 N N . ARG A 1 240 ? 3.668 -4.192 4.822 1.00 79.38 240 ARG A N 1
ATOM 1927 C CA . ARG A 1 240 ? 2.797 -3.931 3.669 1.00 79.38 240 ARG A CA 1
ATOM 1928 C C . ARG A 1 240 ? 1.471 -3.313 4.107 1.00 79.38 240 ARG A C 1
ATOM 1930 O O . ARG A 1 240 ? 1.061 -2.318 3.510 1.00 79.38 240 ARG A O 1
ATOM 1937 N N . ASN A 1 241 ? 0.834 -3.863 5.139 1.00 81.56 241 ASN A N 1
ATOM 1938 C CA . ASN A 1 241 ? -0.429 -3.355 5.679 1.00 81.56 241 ASN A CA 1
ATOM 1939 C C . ASN A 1 241 ? -0.279 -1.982 6.343 1.00 81.56 241 ASN A C 1
ATOM 1941 O O . ASN A 1 241 ? -1.138 -1.127 6.153 1.00 81.56 241 ASN A O 1
ATOM 1945 N N . ALA A 1 242 ? 0.840 -1.714 7.021 1.00 75.31 242 ALA A N 1
ATOM 1946 C CA . ALA A 1 242 ? 1.135 -0.432 7.663 1.00 75.31 242 ALA A CA 1
ATOM 1947 C C . ALA A 1 242 ? 1.013 0.776 6.712 1.00 75.31 242 ALA A C 1
ATOM 1949 O O . ALA A 1 242 ? 0.730 1.890 7.146 1.00 75.31 242 ALA A O 1
ATOM 1950 N N . LYS A 1 243 ? 1.170 0.576 5.395 1.00 72.19 243 LYS A N 1
ATOM 1951 C CA . LYS A 1 243 ? 0.995 1.635 4.383 1.00 72.19 243 LYS A CA 1
ATOM 1952 C C . LYS A 1 243 ? -0.443 2.133 4.264 1.00 72.19 243 LYS A C 1
ATOM 1954 O O . LYS A 1 243 ? -0.626 3.264 3.813 1.00 72.19 243 LYS A O 1
ATOM 1959 N N . LYS A 1 244 ? -1.419 1.309 4.656 1.00 77.81 244 LYS A N 1
ATOM 1960 C CA . LYS A 1 244 ? -2.856 1.593 4.589 1.00 77.81 244 LYS A CA 1
ATOM 1961 C C . LYS A 1 244 ? -3.353 2.452 5.756 1.00 77.81 244 LYS A C 1
ATOM 1963 O O . LYS A 1 244 ? -4.428 3.026 5.642 1.00 77.81 244 LYS A O 1
ATOM 1968 N N . HIS A 1 245 ? -2.576 2.592 6.838 1.00 84.25 245 HIS A N 1
ATOM 1969 C CA . HIS A 1 245 ? -2.969 3.379 8.009 1.00 84.25 245 HIS A CA 1
ATOM 1970 C C . HIS A 1 245 ? -2.070 4.609 8.220 1.00 84.25 245 HIS A C 1
ATOM 1972 O O . HIS A 1 245 ? -0.840 4.522 8.252 1.00 84.25 245 HIS A O 1
ATOM 1978 N N . ASN A 1 246 ? -2.675 5.785 8.413 1.00 88.25 246 ASN A N 1
ATOM 1979 C CA . ASN A 1 246 ? -1.935 7.050 8.508 1.00 88.25 246 ASN A CA 1
ATOM 1980 C C . ASN A 1 246 ? -1.150 7.206 9.817 1.00 88.25 246 ASN A C 1
ATOM 1982 O O . ASN A 1 246 ? -0.093 7.832 9.810 1.00 88.25 246 ASN A O 1
ATOM 1986 N N . ASN A 1 247 ? -1.591 6.587 10.912 1.00 93.25 247 ASN A N 1
ATOM 1987 C CA . ASN A 1 247 ? -0.921 6.659 12.217 1.00 93.25 247 ASN A CA 1
ATOM 1988 C C . ASN A 1 247 ? 0.034 5.484 12.496 1.00 93.25 247 ASN A C 1
ATOM 1990 O O . ASN A 1 247 ? 0.379 5.242 13.647 1.00 93.25 247 ASN A O 1
ATOM 1994 N N . ILE A 1 248 ? 0.477 4.752 11.468 1.00 91.69 248 ILE A N 1
ATOM 1995 C CA . ILE A 1 248 ? 1.563 3.765 11.578 1.00 91.69 248 ILE A CA 1
ATOM 1996 C C . ILE A 1 248 ? 2.776 4.269 10.784 1.00 91.69 248 ILE A C 1
ATOM 1998 O O . ILE A 1 248 ? 2.635 4.883 9.715 1.00 91.69 248 ILE A O 1
ATOM 2002 N N . MET A 1 249 ? 3.981 4.077 11.325 1.00 88.19 249 MET A N 1
ATOM 2003 C CA . MET A 1 249 ? 5.220 4.448 10.650 1.00 88.19 249 MET A CA 1
ATOM 2004 C C . MET A 1 249 ? 5.439 3.565 9.419 1.00 88.19 249 MET A C 1
ATOM 2006 O O . MET A 1 249 ? 5.412 2.338 9.493 1.00 88.19 249 MET A O 1
ATOM 2010 N N . LYS A 1 250 ? 5.634 4.202 8.261 1.00 86.12 250 LYS A N 1
ATOM 2011 C CA . LYS A 1 250 ? 5.804 3.500 6.986 1.00 86.12 250 LYS A CA 1
ATOM 2012 C C . LYS A 1 250 ? 7.273 3.125 6.816 1.00 86.12 250 LYS A C 1
ATOM 2014 O O . LYS A 1 250 ? 8.139 3.989 6.922 1.00 86.12 250 LYS A O 1
ATOM 2019 N N . SER A 1 251 ? 7.542 1.870 6.469 1.00 86.50 251 SER A N 1
ATOM 2020 C CA . SER A 1 251 ? 8.838 1.505 5.895 1.00 86.50 251 SER A CA 1
ATOM 2021 C C . SER A 1 251 ? 8.893 1.984 4.449 1.00 86.50 251 SER A C 1
ATOM 2023 O O . SER A 1 251 ? 7.979 1.725 3.659 1.00 86.50 251 SER A O 1
ATOM 2025 N N . LEU A 1 252 ? 9.965 2.692 4.114 1.00 88.69 252 LEU A N 1
ATOM 2026 C CA . LEU A 1 252 ? 10.278 3.079 2.751 1.00 88.69 252 LEU A CA 1
ATOM 2027 C C . LEU A 1 252 ? 11.054 1.993 2.025 1.00 88.69 252 LEU A C 1
ATOM 2029 O O . LEU A 1 252 ? 10.946 1.949 0.819 1.00 88.69 252 LEU A O 1
ATOM 2033 N N . GLY A 1 253 ? 11.767 1.101 2.701 1.00 89.12 253 GLY A N 1
ATOM 2034 C CA . GLY A 1 253 ? 12.543 0.023 2.085 1.00 89.12 253 GLY A CA 1
ATOM 2035 C C . GLY A 1 253 ? 13.534 -0.562 3.082 1.00 89.12 253 GLY A C 1
ATOM 2036 O O . GLY A 1 253 ? 13.663 -0.048 4.201 1.00 89.12 253 GLY A O 1
ATOM 2037 N N . SER A 1 254 ? 14.234 -1.621 2.685 1.00 90.19 254 SER A N 1
ATOM 2038 C CA . SER A 1 254 ? 15.285 -2.227 3.503 1.00 90.19 254 SER A CA 1
ATOM 2039 C C . SER A 1 254 ? 16.532 -2.585 2.705 1.00 90.19 254 SER A C 1
ATOM 2041 O O . SER A 1 254 ? 16.481 -2.788 1.491 1.00 90.19 254 SER A O 1
ATOM 2043 N N . LEU A 1 255 ? 17.660 -2.636 3.410 1.00 92.12 255 LEU A N 1
ATOM 2044 C CA . LEU A 1 255 ? 18.969 -2.990 2.877 1.00 92.12 255 LEU A CA 1
ATOM 2045 C C . LEU A 1 255 ? 19.627 -4.024 3.793 1.00 92.12 255 LEU A C 1
ATOM 2047 O O . LEU A 1 255 ? 19.812 -3.763 4.977 1.00 92.12 255 LEU A O 1
ATOM 2051 N N . GLU A 1 256 ? 19.991 -5.178 3.246 1.00 90.19 256 GLU A N 1
ATOM 2052 C CA . GLU A 1 256 ? 20.705 -6.242 3.957 1.00 90.19 256 GLU A CA 1
ATOM 2053 C C . GLU A 1 256 ? 22.140 -6.346 3.425 1.00 90.19 256 GLU A C 1
ATOM 2055 O O . GLU A 1 256 ? 22.359 -6.620 2.238 1.00 90.19 256 GLU A O 1
ATOM 2060 N N . ILE A 1 257 ? 23.118 -6.120 4.308 1.00 88.12 257 ILE A N 1
ATOM 2061 C CA . ILE A 1 257 ? 24.551 -6.210 4.006 1.00 88.12 257 ILE A CA 1
ATOM 2062 C C . ILE A 1 257 ? 25.239 -7.010 5.109 1.00 88.12 257 ILE A C 1
ATOM 2064 O O . ILE A 1 257 ? 25.367 -6.557 6.246 1.00 88.12 257 ILE A O 1
ATOM 2068 N N . GLY A 1 258 ? 25.725 -8.203 4.759 1.00 84.25 258 GLY A N 1
ATOM 2069 C CA . GLY A 1 258 ? 26.323 -9.113 5.735 1.00 84.25 258 GLY A CA 1
ATOM 2070 C C . GLY A 1 258 ? 25.308 -9.489 6.816 1.00 84.25 258 GLY A C 1
ATOM 2071 O O . GLY A 1 258 ? 24.242 -10.000 6.498 1.00 84.25 258 GLY A O 1
ATOM 2072 N N . SER A 1 259 ? 25.638 -9.222 8.081 1.00 82.69 259 SER A N 1
ATOM 2073 C CA . SER A 1 259 ? 24.745 -9.424 9.232 1.00 82.69 259 SER A CA 1
ATOM 2074 C C . SER A 1 259 ? 23.913 -8.190 9.593 1.00 82.69 259 SER A C 1
ATOM 2076 O O . SER A 1 259 ? 23.180 -8.221 10.578 1.00 82.69 259 SER A O 1
ATOM 2078 N N . THR A 1 260 ? 24.052 -7.088 8.856 1.00 86.75 260 THR A N 1
ATOM 2079 C CA . THR A 1 260 ? 23.343 -5.839 9.142 1.00 86.75 260 THR A CA 1
ATOM 2080 C C . THR A 1 260 ? 22.098 -5.743 8.274 1.00 86.75 260 THR A C 1
ATOM 2082 O O . THR A 1 260 ? 22.185 -5.784 7.046 1.00 86.75 260 THR A O 1
ATOM 2085 N N . TYR A 1 261 ? 20.945 -5.566 8.912 1.00 87.19 261 TYR A N 1
ATOM 2086 C CA . TYR A 1 261 ? 19.678 -5.280 8.249 1.00 87.19 261 TYR A CA 1
ATOM 2087 C C . TYR A 1 261 ? 19.243 -3.856 8.582 1.00 87.19 261 TYR A C 1
ATOM 2089 O O . TYR A 1 261 ? 19.006 -3.528 9.740 1.00 87.19 261 TYR A O 1
ATOM 2097 N N . SER A 1 262 ? 19.146 -2.999 7.575 1.00 91.12 262 SER A N 1
ATOM 2098 C CA . SER A 1 262 ? 18.799 -1.587 7.719 1.00 91.12 262 SER A CA 1
ATOM 2099 C C . SER A 1 262 ? 17.383 -1.333 7.213 1.00 91.12 262 SER A C 1
ATOM 2101 O O . SER A 1 262 ? 17.050 -1.681 6.080 1.00 91.12 262 SER A O 1
ATOM 2103 N N . LEU A 1 263 ? 16.549 -0.684 8.025 1.00 90.19 263 LEU A N 1
ATOM 2104 C CA . LEU A 1 263 ? 15.198 -0.255 7.663 1.00 90.19 263 LEU A CA 1
ATOM 2105 C C . LEU A 1 263 ? 15.152 1.264 7.477 1.00 90.19 263 LEU A C 1
ATOM 2107 O O . LEU A 1 263 ? 15.508 2.005 8.392 1.00 90.19 263 LEU A O 1
ATOM 2111 N N . PHE A 1 264 ? 14.659 1.728 6.328 1.00 92.50 264 PHE A N 1
ATOM 2112 C CA . PHE A 1 264 ? 14.524 3.156 6.029 1.00 92.50 264 PHE A CA 1
ATOM 2113 C C . PHE A 1 264 ? 13.094 3.639 6.251 1.00 92.50 264 PHE A C 1
ATOM 2115 O O . PHE A 1 264 ? 12.135 2.984 5.838 1.00 92.50 264 PHE A O 1
ATOM 2122 N N . MET A 1 265 ? 12.944 4.799 6.883 1.00 91.38 265 MET A N 1
ATOM 2123 C CA . MET A 1 265 ? 11.661 5.402 7.250 1.00 91.38 265 MET A CA 1
ATOM 2124 C C . MET A 1 265 ? 11.715 6.922 7.042 1.00 91.38 265 MET A C 1
ATOM 2126 O O . MET A 1 265 ? 12.806 7.500 7.044 1.00 91.38 265 MET A O 1
ATOM 2130 N N . PRO A 1 266 ? 10.565 7.600 6.883 1.00 90.75 266 PRO A N 1
ATOM 2131 C CA . PRO A 1 266 ? 10.522 9.054 6.985 1.00 90.75 266 PRO A CA 1
ATOM 2132 C C . PRO A 1 266 ? 11.110 9.511 8.326 1.00 90.75 266 PRO A C 1
ATOM 2134 O O . PRO A 1 266 ? 10.854 8.888 9.359 1.00 90.75 266 PRO A O 1
ATOM 2137 N N . LEU A 1 267 ? 11.896 10.587 8.306 1.00 90.69 267 LEU A N 1
ATOM 2138 C CA . LEU A 1 267 ? 12.446 11.181 9.521 1.00 90.69 267 LEU A CA 1
ATOM 2139 C C . LEU A 1 267 ? 11.318 11.866 10.310 1.00 90.69 267 LEU A C 1
ATOM 2141 O O . LEU A 1 267 ? 10.580 12.679 9.756 1.00 90.69 267 LEU A O 1
ATOM 2145 N N . ALA A 1 268 ? 11.174 11.513 11.586 1.00 91.44 268 ALA A N 1
ATOM 2146 C CA . ALA A 1 268 ? 10.267 12.181 12.518 1.00 91.44 268 ALA A CA 1
ATOM 2147 C C . ALA A 1 268 ? 10.971 13.365 13.198 1.00 91.44 268 ALA A C 1
ATOM 2149 O O . ALA A 1 268 ? 12.198 13.370 13.287 1.00 91.44 268 ALA A O 1
ATOM 2150 N N . GLU A 1 269 ? 10.215 14.338 13.717 1.00 90.00 269 GLU A N 1
ATOM 2151 C CA . GLU A 1 269 ? 10.815 15.452 14.468 1.00 90.00 269 GLU A CA 1
ATOM 2152 C C . GLU A 1 269 ? 11.394 14.960 15.802 1.00 90.00 269 GLU A C 1
ATOM 2154 O O . GLU A 1 269 ? 12.512 15.309 16.187 1.00 90.00 269 GLU A O 1
ATOM 2159 N N . CYS A 1 270 ? 10.608 14.164 16.528 1.00 89.75 270 CYS A N 1
ATOM 2160 C CA . CYS A 1 270 ? 10.988 13.538 17.789 1.00 89.75 270 CYS A CA 1
ATOM 2161 C C . CYS A 1 270 ? 9.980 12.453 18.193 1.00 89.75 270 CYS A C 1
ATOM 2163 O O . CYS A 1 270 ? 8.963 12.249 17.525 1.00 89.75 270 CYS A O 1
ATOM 2165 N N . ASP A 1 271 ? 10.258 11.745 19.286 1.00 92.88 271 ASP A N 1
ATOM 2166 C CA . ASP A 1 271 ? 9.267 10.903 19.958 1.00 92.88 271 ASP A CA 1
ATOM 2167 C C . ASP A 1 271 ? 8.376 11.713 20.922 1.00 92.88 271 ASP A C 1
ATOM 2169 O O . ASP A 1 271 ? 8.678 12.855 21.272 1.00 92.88 271 ASP A O 1
ATOM 2173 N N . LEU A 1 272 ? 7.259 11.134 21.369 1.00 95.12 272 LEU A N 1
ATOM 2174 C CA . LEU A 1 272 ? 6.271 11.825 22.199 1.00 95.12 272 LEU A CA 1
ATOM 2175 C C . LEU A 1 272 ? 6.812 12.207 23.588 1.00 95.12 272 LEU A C 1
ATOM 2177 O O . LEU A 1 272 ? 6.368 13.205 24.157 1.00 95.12 272 LEU A O 1
ATOM 2181 N N . LYS A 1 273 ? 7.777 11.460 24.145 1.00 93.25 273 LYS A N 1
ATOM 2182 C CA . LYS A 1 273 ? 8.431 11.850 25.407 1.00 93.25 273 LYS A CA 1
ATOM 2183 C C . LYS A 1 273 ? 9.248 13.119 25.189 1.00 93.25 273 LYS A C 1
ATOM 2185 O O . LYS A 1 273 ? 9.061 14.091 25.916 1.00 93.25 273 LYS A O 1
ATOM 2190 N N . GLN A 1 274 ? 10.092 13.126 24.161 1.00 93.12 274 GLN A N 1
ATOM 2191 C CA . GLN A 1 274 ? 10.883 14.296 23.787 1.00 93.12 274 GLN A CA 1
ATOM 2192 C C . GLN A 1 274 ? 10.002 15.491 23.414 1.00 93.12 274 GLN A C 1
ATOM 2194 O O . GLN A 1 274 ? 10.341 16.622 23.747 1.00 93.12 274 GLN A O 1
ATOM 2199 N N . TYR A 1 275 ? 8.864 15.263 22.755 1.00 94.38 275 TYR A N 1
ATOM 2200 C CA . TYR A 1 275 ? 7.900 16.315 22.442 1.00 94.38 275 TYR A CA 1
ATOM 2201 C C . TYR A 1 275 ? 7.404 17.020 23.710 1.00 94.38 275 TYR A C 1
ATOM 2203 O O . TYR A 1 275 ? 7.437 18.248 23.772 1.00 94.38 275 TYR A O 1
ATOM 2211 N N . MET A 1 276 ? 6.994 16.262 24.734 1.00 95.12 276 MET A N 1
ATOM 2212 C CA . MET A 1 276 ? 6.547 16.842 26.006 1.00 95.12 276 MET A CA 1
ATOM 2213 C C . MET A 1 276 ? 7.697 17.542 26.749 1.00 95.12 276 MET A C 1
ATOM 2215 O O . MET A 1 276 ? 7.488 18.598 27.336 1.00 95.12 276 MET A O 1
ATOM 2219 N N . GLU A 1 277 ? 8.925 17.021 26.667 1.00 93.12 277 GLU A N 1
ATOM 2220 C CA . GLU A 1 277 ? 10.121 17.649 27.255 1.00 93.12 277 GLU A CA 1
ATOM 2221 C C . GLU A 1 277 ? 10.492 18.978 26.579 1.00 93.12 277 GLU A C 1
ATOM 2223 O O . GLU A 1 277 ? 10.812 19.950 27.265 1.00 93.12 277 GLU A O 1
ATOM 2228 N N . LYS A 1 278 ? 10.422 19.039 25.244 1.00 93.75 278 LYS A N 1
ATOM 2229 C CA . LYS A 1 278 ? 10.697 20.248 24.449 1.00 93.75 278 LYS A CA 1
ATOM 2230 C C . LYS A 1 278 ? 9.592 21.298 24.568 1.00 93.75 278 LYS A C 1
ATOM 2232 O O . LYS A 1 278 ? 9.869 22.482 24.406 1.00 93.75 278 LYS A O 1
ATOM 2237 N N . ASN A 1 279 ? 8.365 20.875 24.869 1.00 93.00 279 ASN A N 1
ATOM 2238 C CA . ASN A 1 279 ? 7.199 21.738 25.046 1.00 93.00 279 ASN A CA 1
ATOM 2239 C C . ASN A 1 279 ? 6.714 21.657 26.504 1.00 93.00 279 ASN A C 1
ATOM 2241 O O . ASN A 1 279 ? 5.678 21.049 26.770 1.00 93.00 279 ASN A O 1
ATOM 2245 N N . PRO A 1 280 ? 7.448 22.225 27.477 1.00 92.75 280 PRO A N 1
ATOM 2246 C CA . PRO A 1 280 ? 7.209 21.949 28.891 1.00 92.75 280 PRO A CA 1
ATOM 2247 C C . PRO A 1 280 ? 5.898 22.531 29.431 1.00 92.75 280 PRO A C 1
ATOM 2249 O O . PRO A 1 280 ? 5.404 22.066 30.460 1.00 92.75 280 PRO A O 1
ATOM 2252 N N . THR A 1 281 ? 5.331 23.539 28.772 1.00 94.31 281 THR A N 1
ATOM 2253 C CA . THR A 1 281 ? 4.076 24.178 29.173 1.00 94.31 281 THR A CA 1
ATOM 2254 C C . THR A 1 281 ? 2.863 23.357 28.737 1.00 94.31 281 THR A C 1
ATOM 2256 O O . THR A 1 281 ? 2.872 22.691 27.703 1.00 94.31 281 THR A O 1
ATOM 2259 N N . ALA A 1 282 ? 1.798 23.393 29.542 1.00 92.06 282 ALA A N 1
ATOM 2260 C CA . ALA A 1 282 ? 0.527 22.789 29.156 1.00 92.06 282 ALA A CA 1
ATOM 2261 C C . ALA A 1 282 ? -0.075 23.547 27.956 1.00 92.06 282 ALA A C 1
ATOM 2263 O O . ALA A 1 282 ? 0.056 24.772 27.901 1.00 92.06 282 ALA A O 1
ATOM 2264 N N . PRO A 1 283 ? -0.795 22.871 27.045 1.00 91.94 283 PRO A N 1
ATOM 2265 C CA . PRO A 1 283 ? -1.562 23.551 26.007 1.00 91.94 283 PRO A CA 1
ATOM 2266 C C . PRO A 1 283 ? -2.582 24.513 26.627 1.00 91.94 283 PRO A C 1
ATOM 2268 O O . PRO A 1 283 ? -3.395 24.112 27.463 1.00 91.94 283 PRO A O 1
ATOM 2271 N N . GLU A 1 284 ? -2.551 25.778 26.216 1.00 85.56 284 GLU A N 1
ATOM 2272 C CA . GLU A 1 284 ? -3.339 26.845 26.844 1.00 85.56 284 GLU A CA 1
ATOM 2273 C C . GLU A 1 284 ? -4.792 26.842 26.363 1.00 85.56 284 GLU A C 1
ATOM 2275 O O . GLU A 1 284 ? -5.724 27.045 27.143 1.00 85.56 284 GLU A O 1
ATOM 2280 N N . THR A 1 285 ? -4.997 26.579 25.071 1.00 90.50 285 THR A N 1
ATOM 2281 C CA . THR A 1 285 ? -6.308 26.725 24.427 1.00 90.50 285 THR A CA 1
ATOM 2282 C C . THR A 1 285 ? -7.037 25.388 24.258 1.00 90.50 285 THR A C 1
ATOM 2284 O O . THR A 1 285 ? -6.399 24.349 24.044 1.00 90.50 285 THR A O 1
ATOM 2287 N N . PRO A 1 286 ? -8.386 25.383 24.261 1.00 90.38 286 PRO A N 1
ATOM 2288 C CA . PRO A 1 286 ? -9.161 24.188 23.937 1.00 90.38 286 PRO A CA 1
ATOM 2289 C C . PRO A 1 286 ? -8.832 23.603 22.553 1.00 90.38 286 PRO A C 1
ATOM 2291 O O . PRO A 1 286 ? -8.803 22.382 22.418 1.00 90.38 286 PRO A O 1
ATOM 2294 N N . SER A 1 287 ? -8.507 24.432 21.549 1.00 89.81 287 SER A N 1
ATOM 2295 C CA . SER A 1 287 ? -8.099 23.959 20.213 1.00 89.81 287 SER A CA 1
ATOM 2296 C C . SER A 1 287 ? -6.778 23.185 20.242 1.00 89.81 287 SER A C 1
ATOM 2298 O O . SER A 1 287 ? -6.694 22.109 19.652 1.00 89.81 287 SER A O 1
ATOM 2300 N N . GLN A 1 288 ? -5.760 23.662 20.970 1.00 91.25 288 GLN A N 1
ATOM 2301 C CA . GLN A 1 288 ? -4.491 22.929 21.109 1.00 91.25 288 GLN A CA 1
ATOM 2302 C C . GLN A 1 288 ? -4.692 21.597 21.850 1.00 91.25 288 GLN A C 1
ATOM 2304 O O . GLN A 1 288 ? -4.156 20.565 21.442 1.00 91.25 288 GLN A O 1
ATOM 2309 N N . LYS A 1 289 ? -5.522 21.583 22.905 1.00 93.75 289 LYS A N 1
ATOM 2310 C CA . LYS A 1 289 ? -5.904 20.338 23.599 1.00 93.75 289 LYS A CA 1
ATOM 2311 C C . LYS A 1 289 ? -6.634 19.383 22.652 1.00 93.75 289 LYS A C 1
ATOM 2313 O O . LYS A 1 289 ? -6.322 18.194 22.630 1.00 93.75 289 LYS A O 1
ATOM 2318 N N . ALA A 1 290 ? -7.547 19.893 21.821 1.00 93.19 290 ALA A N 1
ATOM 2319 C CA . ALA A 1 290 ? -8.256 19.099 20.822 1.00 93.19 290 ALA A CA 1
ATOM 2320 C C . ALA A 1 290 ? -7.295 18.443 19.814 1.00 93.19 290 ALA A C 1
ATOM 2322 O O . ALA A 1 290 ? -7.453 17.261 19.527 1.00 93.19 290 ALA A O 1
ATOM 2323 N N . GLN A 1 291 ? -6.272 19.149 19.323 1.00 91.31 291 GLN A N 1
ATOM 2324 C CA . GLN A 1 291 ? -5.283 18.592 18.384 1.00 91.31 291 GLN A CA 1
ATOM 2325 C C . GLN A 1 291 ? -4.483 17.422 18.983 1.00 91.31 291 GLN A C 1
ATOM 2327 O O . GLN A 1 291 ? -4.300 16.384 18.339 1.00 91.31 291 GLN A O 1
ATOM 2332 N N . ILE A 1 292 ? -4.059 17.538 20.245 1.00 94.06 292 ILE A N 1
ATOM 2333 C CA . ILE A 1 292 ? -3.366 16.446 20.945 1.00 94.06 292 ILE A CA 1
ATOM 2334 C C . ILE A 1 292 ? -4.309 15.252 21.150 1.00 94.06 292 ILE A C 1
ATOM 2336 O O . ILE A 1 292 ? -3.939 14.114 20.862 1.00 94.06 292 ILE A O 1
ATOM 2340 N N . VAL A 1 293 ? -5.558 15.490 21.569 1.00 95.31 293 VAL A N 1
ATOM 2341 C CA . VAL A 1 293 ? -6.554 14.413 21.728 1.00 95.31 293 VAL A CA 1
ATOM 2342 C C . VAL A 1 293 ? -6.887 13.756 20.382 1.00 95.31 293 VAL A C 1
ATOM 2344 O O . VAL A 1 293 ? -7.031 12.536 20.317 1.00 95.31 293 VAL A O 1
ATOM 2347 N N . GLN A 1 294 ? -6.940 14.516 19.286 1.00 94.00 294 GLN A N 1
ATOM 2348 C CA . GLN A 1 294 ? -7.100 13.980 17.932 1.00 94.00 294 GLN A CA 1
ATOM 2349 C C . GLN A 1 294 ? -5.939 13.052 17.549 1.00 94.00 294 GLN A C 1
ATOM 2351 O O . GLN A 1 294 ? -6.157 12.002 16.941 1.00 94.00 294 GLN A O 1
ATOM 2356 N N . SER A 1 295 ? -4.715 13.390 17.955 1.00 94.00 295 SER A N 1
ATOM 2357 C CA . SER A 1 295 ? -3.554 12.520 17.755 1.00 94.00 295 SER A CA 1
ATOM 2358 C C . SER A 1 295 ? -3.676 11.212 18.549 1.00 94.00 295 SER A C 1
ATOM 2360 O O . SER A 1 295 ? -3.379 10.141 18.013 1.00 94.00 295 SER A O 1
ATOM 2362 N N . CYS A 1 296 ? -4.224 11.252 19.771 1.00 95.69 296 CYS A N 1
ATOM 2363 C CA . CYS A 1 296 ? -4.579 10.041 20.520 1.00 95.69 296 CYS A CA 1
ATOM 2364 C C . CYS A 1 296 ? -5.652 9.197 19.809 1.00 95.69 296 CYS A C 1
ATOM 2366 O O . CYS A 1 296 ? -5.545 7.970 19.805 1.00 95.69 296 CYS A O 1
ATOM 2368 N N . VAL A 1 297 ? -6.668 9.820 19.188 1.00 95.75 297 VAL A N 1
ATOM 2369 C CA . VAL A 1 297 ? -7.684 9.104 18.385 1.00 95.75 297 VAL A CA 1
ATOM 2370 C C . VAL A 1 297 ? -7.016 8.334 17.244 1.00 95.75 297 VAL A C 1
ATOM 2372 O O . VAL A 1 297 ? -7.337 7.166 17.021 1.00 95.75 297 VAL A O 1
ATOM 2375 N N . GLY A 1 298 ? -6.069 8.967 16.546 1.00 92.94 298 GLY A N 1
ATOM 2376 C CA . GLY A 1 298 ? -5.294 8.329 15.482 1.00 92.94 298 GLY A CA 1
ATOM 2377 C C . GLY A 1 298 ? -4.465 7.140 15.977 1.00 92.94 298 GLY A C 1
ATOM 2378 O O . GLY A 1 298 ? -4.448 6.091 15.333 1.00 92.94 298 GLY A O 1
ATOM 2379 N N . LEU A 1 299 ? -3.831 7.265 17.148 1.00 94.69 299 LEU A N 1
ATOM 2380 C CA . LEU A 1 299 ? -3.067 6.182 17.775 1.00 94.69 299 LEU A CA 1
ATOM 2381 C C . LEU A 1 299 ? -3.957 4.987 18.155 1.00 94.69 299 LEU A C 1
ATOM 2383 O O . LEU A 1 299 ? -3.617 3.847 17.843 1.00 94.69 299 LEU A O 1
ATOM 2387 N N . ALA A 1 300 ? -5.110 5.238 18.780 1.00 95.19 300 ALA A N 1
ATOM 2388 C CA . ALA A 1 300 ? -6.069 4.183 19.103 1.00 95.19 300 ALA A CA 1
ATOM 2389 C C . ALA A 1 300 ? -6.604 3.502 17.828 1.00 95.19 300 ALA A C 1
ATOM 2391 O O . ALA A 1 300 ? -6.735 2.282 17.784 1.00 95.19 300 ALA A O 1
ATOM 2392 N N . GLY A 1 301 ? -6.835 4.272 16.756 1.00 94.12 301 GLY A N 1
ATOM 2393 C CA . GLY A 1 301 ? -7.160 3.733 15.432 1.00 94.12 301 GLY A CA 1
ATOM 2394 C C . GLY A 1 301 ? -6.067 2.820 14.866 1.00 94.12 301 GLY A C 1
ATOM 2395 O O . GLY A 1 301 ? -6.377 1.736 14.386 1.00 94.12 301 GLY A O 1
ATOM 2396 N N . ALA A 1 302 ? -4.792 3.204 14.994 1.00 93.38 302 ALA A N 1
ATOM 2397 C CA . ALA A 1 302 ? -3.664 2.394 14.524 1.00 93.38 302 ALA A CA 1
ATOM 2398 C C . ALA A 1 302 ? -3.560 1.045 15.242 1.00 93.38 302 ALA A C 1
ATOM 2400 O O . ALA A 1 302 ? -3.320 0.023 14.603 1.00 93.38 302 ALA A O 1
ATOM 2401 N N . ILE A 1 303 ? -3.734 1.043 16.564 1.00 93.62 303 ILE A N 1
ATOM 2402 C CA . ILE A 1 303 ? -3.677 -0.180 17.370 1.00 93.62 303 ILE A CA 1
ATOM 2403 C C . ILE A 1 303 ? -4.867 -1.086 17.028 1.00 93.62 303 ILE A C 1
ATOM 2405 O O . ILE A 1 303 ? -4.676 -2.276 16.798 1.00 93.62 303 ILE A O 1
ATOM 2409 N N . PHE A 1 304 ? -6.071 -0.521 16.885 1.00 92.44 304 PHE A N 1
ATOM 2410 C CA . PHE A 1 304 ? -7.242 -1.277 16.434 1.00 92.44 304 PHE A CA 1
ATOM 2411 C C . PHE A 1 304 ? -7.025 -1.913 15.051 1.00 92.44 304 PHE A C 1
ATOM 2413 O O . PHE A 1 304 ? -7.284 -3.102 14.877 1.00 92.44 304 PHE A O 1
ATOM 2420 N N . PHE A 1 305 ? -6.471 -1.155 14.099 1.00 92.81 305 PHE A N 1
ATOM 2421 C CA . PHE A 1 305 ? -6.128 -1.654 12.766 1.00 92.81 305 PHE A CA 1
ATOM 2422 C C . PHE A 1 305 ? -5.157 -2.845 12.828 1.00 92.81 305 PHE A C 1
ATOM 2424 O O . PHE A 1 305 ? -5.372 -3.858 12.166 1.00 92.81 305 PHE A O 1
ATOM 2431 N N . LEU A 1 306 ? -4.109 -2.761 13.657 1.00 91.19 306 LEU A N 1
ATOM 2432 C CA . LEU A 1 306 ? -3.143 -3.852 13.847 1.00 91.19 306 LEU A CA 1
ATOM 2433 C C . LEU A 1 306 ? -3.775 -5.109 14.460 1.00 91.19 306 LEU A C 1
ATOM 2435 O O . LEU A 1 306 ? -3.360 -6.224 14.141 1.00 91.19 306 LEU A O 1
ATOM 2439 N N . HIS A 1 307 ? -4.760 -4.942 15.342 1.00 90.31 307 HIS A N 1
ATOM 2440 C CA . HIS A 1 307 ? -5.425 -6.057 16.015 1.00 90.31 307 HIS A CA 1
ATOM 2441 C C . HIS A 1 307 ? -6.445 -6.757 15.111 1.00 90.31 307 HIS A C 1
ATOM 2443 O O . HIS A 1 307 ? -6.512 -7.988 15.121 1.00 90.31 307 HIS A O 1
ATOM 2449 N N . GLU A 1 308 ? -7.215 -6.000 14.326 1.00 85.94 308 GLU A N 1
ATOM 2450 C CA . GLU A 1 308 ? -8.444 -6.506 13.698 1.00 85.94 308 GLU A CA 1
ATOM 2451 C C . GLU A 1 308 ? -8.516 -6.360 12.168 1.00 85.94 308 GLU A C 1
ATOM 2453 O O . GLU A 1 308 ? -9.260 -7.114 11.544 1.00 85.94 308 GLU A O 1
ATOM 2458 N N . GLU A 1 309 ? -7.754 -5.454 11.547 1.00 87.00 309 GLU A N 1
ATOM 2459 C CA . GLU A 1 309 ? -7.942 -5.064 10.133 1.00 87.00 309 GLU A CA 1
ATOM 2460 C C . GLU A 1 309 ? -6.746 -5.407 9.222 1.00 87.00 309 GLU A C 1
ATOM 2462 O O . GLU A 1 309 ? -6.708 -5.000 8.058 1.00 87.00 309 GLU A O 1
ATOM 2467 N N . LEU A 1 310 ? -5.750 -6.160 9.708 1.00 84.81 310 LEU A N 1
ATOM 2468 C CA . LEU A 1 310 ? -4.646 -6.607 8.855 1.00 84.81 310 LEU A CA 1
ATOM 2469 C C . LEU A 1 310 ? -5.134 -7.630 7.825 1.00 84.81 310 LEU A C 1
ATOM 2471 O O . LEU A 1 310 ? -5.646 -8.698 8.161 1.00 84.81 310 LEU A O 1
ATOM 2475 N N . GLU A 1 311 ? -4.891 -7.334 6.553 1.00 81.81 311 GLU A N 1
ATOM 2476 C CA . GLU A 1 311 ? -5.211 -8.237 5.453 1.00 81.81 311 GLU A CA 1
ATOM 2477 C C . GLU A 1 311 ? -4.025 -9.152 5.136 1.00 81.81 311 GLU A C 1
ATOM 2479 O O . GLU A 1 311 ? -2.884 -8.693 5.025 1.00 81.81 311 GLU A O 1
ATOM 2484 N N . SER A 1 312 ? -4.297 -10.435 4.895 1.00 77.00 312 SER A N 1
ATOM 2485 C CA . SER A 1 312 ? -3.295 -11.389 4.420 1.00 77.00 312 SER A CA 1
ATOM 2486 C C . SER A 1 312 ? -3.826 -12.212 3.238 1.00 77.00 312 SER A C 1
ATOM 2488 O O . SER A 1 312 ? -4.973 -12.680 3.253 1.00 77.00 312 SER A O 1
ATOM 2490 N N . PRO A 1 313 ? -3.011 -12.429 2.186 1.00 71.75 313 PRO A N 1
ATOM 2491 C CA . PRO A 1 313 ? -3.359 -13.386 1.144 1.00 71.75 313 PRO A CA 1
ATOM 2492 C C . PRO A 1 313 ? -3.344 -14.825 1.685 1.00 71.75 313 PRO A C 1
ATOM 2494 O O . PRO A 1 313 ? -4.149 -15.638 1.230 1.00 71.75 313 PRO A O 1
ATOM 2497 N N . VAL A 1 314 ? -2.506 -15.113 2.688 1.00 73.75 314 VAL A N 1
ATOM 2498 C CA . VAL A 1 314 ? -2.279 -16.455 3.247 1.00 73.75 314 VAL A CA 1
ATOM 2499 C C . VAL A 1 314 ? -3.228 -16.762 4.409 1.00 73.75 314 VAL A C 1
ATOM 2501 O O . VAL A 1 314 ? -3.799 -17.851 4.484 1.00 73.75 314 VAL A O 1
ATOM 2504 N N . TYR A 1 315 ? -3.434 -15.800 5.308 1.00 74.19 315 TYR A N 1
ATOM 2505 C CA . TYR A 1 315 ? -4.187 -16.004 6.548 1.00 74.19 315 TYR A CA 1
ATOM 2506 C C . TYR A 1 315 ? -5.615 -15.447 6.455 1.00 74.19 315 TYR A C 1
ATOM 2508 O O . TYR A 1 315 ? -5.866 -14.441 5.799 1.00 74.19 315 TYR A O 1
ATOM 2516 N N . GLU A 1 316 ? -6.571 -16.120 7.100 1.00 78.31 316 GLU A N 1
ATOM 2517 C CA . GLU A 1 316 ? -7.963 -15.665 7.247 1.00 78.31 316 GLU A CA 1
ATOM 2518 C C . GLU A 1 316 ? -8.027 -14.454 8.179 1.00 78.31 316 GLU A C 1
ATOM 2520 O O . GLU A 1 316 ? -8.723 -13.485 7.899 1.00 78.31 316 GLU A O 1
ATOM 2525 N N . LYS A 1 317 ? -7.271 -14.515 9.282 1.00 81.31 317 LYS A N 1
ATOM 2526 C CA . LYS A 1 317 ? -7.095 -13.409 10.222 1.00 81.31 317 LYS A CA 1
ATOM 2527 C C . LYS A 1 317 ? -5.629 -13.310 10.621 1.00 81.31 317 LYS A C 1
ATOM 2529 O O . LYS A 1 317 ? -5.027 -14.310 11.022 1.00 81.31 317 LYS A O 1
ATOM 2534 N N . LEU A 1 318 ? -5.084 -12.102 10.539 1.00 86.12 318 LEU A N 1
ATOM 2535 C CA . LEU A 1 318 ? -3.760 -11.746 11.029 1.00 86.12 318 LEU A CA 1
ATOM 2536 C C . LEU A 1 318 ? -3.934 -10.647 12.082 1.00 86.12 318 LEU A C 1
ATOM 2538 O O . LEU A 1 318 ? -4.590 -9.648 11.820 1.00 86.12 318 LEU A O 1
ATOM 2542 N N . SER A 1 319 ? -3.369 -10.829 13.270 1.00 88.38 319 SER A N 1
ATOM 2543 C CA . SER A 1 319 ? -3.430 -9.841 14.353 1.00 88.38 319 SER A CA 1
ATOM 2544 C C . SER A 1 319 ? -2.024 -9.584 14.871 1.00 88.38 319 SER A C 1
ATOM 2546 O O . SER A 1 319 ? -1.342 -10.523 15.279 1.00 88.38 319 SER A O 1
ATOM 2548 N N . CYS A 1 320 ? -1.590 -8.328 14.868 1.00 89.25 320 CYS A N 1
ATOM 2549 C CA . CYS A 1 320 ? -0.290 -7.902 15.374 1.00 89.25 320 CYS A CA 1
ATOM 2550 C C . CYS A 1 320 ? -0.469 -7.138 16.688 1.00 89.25 320 CYS A C 1
ATOM 2552 O O . CYS A 1 320 ? -1.106 -6.091 16.710 1.00 89.25 320 CYS A O 1
ATOM 2554 N N . PHE A 1 321 ? 0.107 -7.645 17.772 1.00 89.62 321 PHE A N 1
ATOM 2555 C CA . PHE A 1 321 ? 0.146 -6.986 19.075 1.00 89.62 321 PHE A CA 1
ATOM 2556 C C . PHE A 1 321 ? 1.506 -6.311 19.238 1.00 89.62 321 PHE A C 1
ATOM 2558 O O . PHE A 1 321 ? 2.535 -6.962 19.056 1.00 89.62 321 PHE A O 1
ATOM 2565 N N . HIS A 1 322 ? 1.531 -5.021 19.562 1.00 88.62 322 HIS A N 1
ATOM 2566 C CA . HIS A 1 322 ? 2.746 -4.211 19.570 1.00 88.62 322 HIS A CA 1
ATOM 2567 C C . HIS A 1 322 ? 3.676 -4.549 20.739 1.00 88.62 322 HIS A C 1
ATOM 2569 O O . HIS A 1 322 ? 4.888 -4.619 20.540 1.00 88.62 322 HIS A O 1
ATOM 2575 N N . MET A 1 323 ? 3.116 -4.767 21.937 1.00 84.88 323 MET A N 1
ATOM 2576 C CA . MET A 1 323 ? 3.783 -5.278 23.148 1.00 84.88 323 MET A CA 1
ATOM 2577 C C . MET A 1 323 ? 4.841 -4.367 23.796 1.00 84.88 323 MET A C 1
ATOM 2579 O O . MET A 1 323 ? 5.454 -4.745 24.790 1.00 84.88 323 MET A O 1
ATOM 2583 N N . ASP A 1 324 ? 5.052 -3.166 23.264 1.00 85.25 324 ASP A N 1
ATOM 2584 C CA . ASP A 1 324 ? 5.991 -2.162 23.794 1.00 85.25 324 ASP A CA 1
ATOM 2585 C C . ASP A 1 324 ? 5.446 -0.749 23.532 1.00 85.25 324 ASP A C 1
ATOM 2587 O O . ASP A 1 324 ? 6.126 0.132 23.013 1.00 85.25 324 ASP A O 1
ATOM 2591 N N . LEU A 1 325 ? 4.156 -0.538 23.803 1.00 90.88 325 LEU A N 1
ATOM 2592 C CA . LEU A 1 325 ? 3.532 0.774 23.637 1.00 90.88 325 LEU A CA 1
ATOM 2593 C C . LEU A 1 325 ? 3.961 1.709 24.771 1.00 90.88 325 LEU A C 1
ATOM 2595 O O . LEU A 1 325 ? 3.633 1.493 25.937 1.00 90.88 325 LEU A O 1
ATOM 2599 N N . LYS A 1 326 ? 4.676 2.773 24.410 1.00 90.19 326 LYS A N 1
ATOM 2600 C CA . LYS A 1 326 ? 5.184 3.813 25.314 1.00 90.19 326 LYS A CA 1
ATOM 2601 C C . LYS A 1 326 ? 5.415 5.115 24.539 1.00 90.19 326 LYS A C 1
ATOM 2603 O O . LYS A 1 326 ? 5.552 5.055 23.315 1.00 90.19 326 LYS A O 1
ATOM 2608 N N . PRO A 1 327 ? 5.515 6.281 25.204 1.00 93.38 327 PRO A N 1
ATOM 2609 C CA . PRO A 1 327 ? 5.730 7.560 24.523 1.00 93.38 327 PRO A CA 1
ATOM 2610 C C . PRO A 1 327 ? 6.955 7.585 23.591 1.00 93.38 327 PRO A C 1
ATOM 2612 O O . PRO A 1 327 ? 6.901 8.195 22.533 1.00 93.38 327 PRO A O 1
ATOM 2615 N N . GLN A 1 328 ? 8.024 6.860 23.921 1.00 89.88 328 GLN A N 1
ATOM 2616 C CA . GLN A 1 328 ? 9.242 6.777 23.104 1.00 89.88 328 GLN A CA 1
ATOM 2617 C C . GLN A 1 328 ? 9.039 6.053 21.760 1.00 89.88 328 GLN A C 1
ATOM 2619 O O . GLN A 1 328 ? 9.798 6.278 20.825 1.00 89.88 328 GLN A O 1
ATOM 2624 N N . ASN A 1 329 ? 8.012 5.203 21.652 1.00 91.75 329 ASN A N 1
ATOM 2625 C CA . ASN A 1 329 ? 7.685 4.464 20.428 1.00 91.75 329 ASN A CA 1
ATOM 2626 C C . ASN A 1 329 ? 6.587 5.163 19.599 1.00 91.75 329 ASN A C 1
ATOM 2628 O O . ASN A 1 329 ? 6.149 4.646 18.568 1.00 91.75 329 ASN A O 1
ATOM 2632 N N . ILE A 1 330 ? 6.143 6.351 20.026 1.00 95.31 330 ILE A N 1
ATOM 2633 C CA . ILE A 1 330 ? 5.165 7.184 19.322 1.00 95.31 330 ILE A CA 1
ATOM 2634 C C . ILE A 1 330 ? 5.908 8.387 18.754 1.00 95.31 330 ILE A C 1
ATOM 2636 O O . ILE A 1 330 ? 6.413 9.219 19.499 1.00 95.31 330 ILE A O 1
ATOM 2640 N N . LEU A 1 331 ? 5.975 8.477 17.431 1.00 94.19 331 LEU A N 1
ATOM 2641 C CA . LEU A 1 331 ? 6.734 9.504 16.727 1.00 94.19 331 LEU A CA 1
ATOM 2642 C C . LEU A 1 331 ? 5.834 10.673 16.338 1.00 94.19 331 LEU A C 1
ATOM 2644 O O . LEU A 1 331 ? 4.751 10.467 15.785 1.00 94.19 331 LEU A O 1
ATOM 2648 N N . VAL A 1 332 ? 6.306 11.890 16.596 1.00 93.12 332 VAL A N 1
ATOM 2649 C CA . VAL A 1 332 ? 5.666 13.137 16.177 1.00 93.12 332 VAL A CA 1
ATOM 2650 C C . VAL A 1 332 ? 6.215 13.526 14.812 1.00 93.12 332 VAL A C 1
ATOM 2652 O O . VAL A 1 332 ? 7.426 13.659 14.618 1.00 93.12 332 VAL A O 1
ATOM 2655 N N . VAL A 1 333 ? 5.310 13.663 13.849 1.00 89.88 333 VAL A N 1
ATOM 2656 C CA . VAL A 1 333 ? 5.637 13.968 12.459 1.00 89.88 333 VAL A CA 1
ATOM 2657 C C . VAL A 1 333 ? 4.737 15.096 11.982 1.00 89.88 333 VAL A C 1
ATOM 2659 O O . VAL A 1 333 ? 3.586 15.204 12.409 1.00 89.88 333 VAL A O 1
ATOM 2662 N N . HIS A 1 334 ? 5.261 15.907 11.074 1.00 84.12 334 HIS A N 1
ATOM 2663 C CA . HIS A 1 334 ? 4.543 17.030 10.497 1.00 84.12 334 HIS A CA 1
ATOM 2664 C C . HIS A 1 334 ? 4.241 16.740 9.047 1.00 84.12 334 HIS A C 1
ATOM 2666 O O . HIS A 1 334 ? 5.034 16.136 8.319 1.00 84.12 334 HIS A O 1
ATOM 2672 N N . ASP A 1 335 ? 3.070 17.174 8.626 1.00 73.56 335 ASP A N 1
ATOM 2673 C CA . ASP A 1 335 ? 2.742 17.235 7.221 1.00 73.56 335 ASP A CA 1
ATOM 2674 C C . ASP A 1 335 ? 3.562 18.374 6.581 1.00 73.56 335 ASP A C 1
ATOM 2676 O O . ASP A 1 335 ? 3.460 19.517 7.031 1.00 73.56 335 ASP A O 1
ATOM 2680 N N . PRO A 1 336 ? 4.396 18.104 5.562 1.00 65.31 336 PRO A N 1
ATOM 2681 C CA . PRO A 1 336 ? 5.235 19.134 4.949 1.00 65.31 336 PRO A CA 1
ATOM 2682 C C . PRO A 1 336 ? 4.444 20.256 4.261 1.00 65.31 336 PRO A C 1
ATOM 2684 O O . PRO A 1 336 ? 4.991 21.329 4.024 1.00 65.31 336 PRO A O 1
ATOM 2687 N N . GLU A 1 337 ? 3.185 20.001 3.902 1.00 67.31 337 GLU A N 1
ATOM 2688 C CA . GLU A 1 337 ? 2.328 20.887 3.111 1.00 67.31 337 GLU A CA 1
ATOM 2689 C C . GLU A 1 337 ? 1.476 21.775 4.018 1.00 67.31 337 GLU A C 1
ATOM 2691 O O . GLU A 1 337 ? 1.329 22.973 3.775 1.00 67.31 337 GLU A O 1
ATOM 2696 N N . THR A 1 338 ? 0.917 21.184 5.075 1.00 72.56 338 THR A N 1
ATOM 2697 C CA . THR A 1 338 ? 0.006 21.867 6.006 1.00 72.56 338 THR A CA 1
ATOM 2698 C C . THR A 1 338 ? 0.682 22.331 7.288 1.00 72.56 338 THR A C 1
ATOM 2700 O O . THR A 1 338 ? 0.149 23.204 7.972 1.00 72.56 338 THR A O 1
ATOM 2703 N N . GLY A 1 339 ? 1.824 21.736 7.641 1.00 73.06 339 GLY A N 1
ATOM 2704 C CA . GLY A 1 339 ? 2.453 21.884 8.951 1.00 73.06 339 GLY A CA 1
ATOM 2705 C C . GLY A 1 339 ? 1.683 21.205 10.090 1.00 73.06 339 GLY A C 1
ATOM 2706 O O . GLY A 1 339 ? 2.097 21.330 11.243 1.00 73.06 339 GLY A O 1
ATOM 2707 N N . GLU A 1 340 ? 0.576 20.501 9.810 1.00 75.81 340 GLU A N 1
ATOM 2708 C CA . GLU A 1 340 ? -0.209 19.820 10.840 1.00 75.81 340 GLU A CA 1
ATOM 2709 C C . GLU A 1 340 ? 0.583 18.654 11.445 1.00 75.81 340 GLU A C 1
ATOM 2711 O O . GLU A 1 340 ? 1.199 17.846 10.744 1.00 75.81 340 GLU A O 1
ATOM 2716 N N . GLN A 1 341 ? 0.547 18.563 12.773 1.00 83.56 341 GLN A N 1
ATOM 2717 C CA . GLN A 1 341 ? 1.198 17.507 13.539 1.00 83.56 341 GLN A CA 1
ATOM 2718 C C . GLN A 1 341 ? 0.311 16.268 13.628 1.00 83.56 341 GLN A C 1
ATOM 2720 O O . GLN A 1 341 ? -0.882 16.354 13.918 1.00 83.56 341 GLN A O 1
ATOM 2725 N N . TYR A 1 342 ? 0.911 15.094 13.458 1.00 85.12 342 TYR A N 1
ATOM 2726 C CA . TYR A 1 342 ? 0.255 13.813 13.681 1.00 85.12 342 TYR A CA 1
ATOM 2727 C C . TYR A 1 342 ? 1.211 12.804 14.312 1.00 85.12 342 TYR A C 1
ATOM 2729 O O . TYR A 1 342 ? 2.432 12.856 14.148 1.00 85.12 342 TYR A O 1
ATOM 2737 N N . TRP A 1 343 ? 0.640 11.849 15.044 1.00 94.50 343 TRP A N 1
ATOM 2738 C CA . TRP A 1 343 ? 1.411 10.807 15.715 1.00 94.50 343 TRP A CA 1
ATOM 2739 C C . TRP A 1 343 ? 1.409 9.512 14.915 1.00 94.50 343 TRP A C 1
ATOM 2741 O O . TRP A 1 343 ? 0.371 9.078 14.402 1.00 94.50 343 TRP A O 1
ATOM 2751 N N . LYS A 1 344 ? 2.577 8.877 14.831 1.00 93.81 344 LYS A N 1
ATOM 2752 C CA . LYS A 1 344 ? 2.772 7.582 14.182 1.00 93.81 344 LYS A CA 1
ATOM 2753 C C . LYS A 1 344 ? 3.336 6.571 15.166 1.00 93.81 344 LYS A C 1
ATOM 2755 O O . LYS A 1 344 ? 4.364 6.807 15.790 1.00 93.81 344 LYS A O 1
ATOM 2760 N N . LEU A 1 345 ? 2.683 5.419 15.247 1.00 93.56 345 LEU A N 1
ATOM 2761 C CA . LEU A 1 345 ? 3.180 4.268 15.979 1.00 93.56 345 LEU A CA 1
AT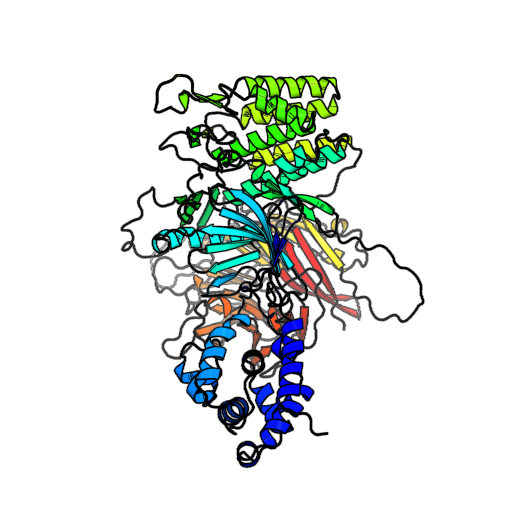OM 2762 C C . LEU A 1 345 ? 4.402 3.674 15.272 1.00 93.56 345 LEU A C 1
ATOM 2764 O O . LEU A 1 345 ? 4.394 3.509 14.048 1.00 93.56 345 LEU A O 1
ATOM 2768 N N . SER A 1 346 ? 5.443 3.360 16.034 1.00 89.56 346 SER A N 1
ATOM 2769 C CA . SER A 1 346 ? 6.713 2.840 15.535 1.00 89.56 346 SER A CA 1
ATOM 2770 C C . SER A 1 346 ? 7.277 1.769 16.467 1.00 89.56 346 SER A C 1
ATOM 2772 O O . SER A 1 346 ? 6.837 1.645 17.598 1.00 89.56 346 SER A O 1
ATOM 2774 N N . ASP A 1 347 ? 8.304 1.064 15.997 1.00 81.44 347 ASP A N 1
ATOM 2775 C CA . ASP A 1 347 ? 9.047 0.048 16.752 1.00 81.44 347 ASP A CA 1
ATOM 2776 C C . ASP A 1 347 ? 8.292 -1.261 17.062 1.00 81.44 347 ASP A C 1
ATOM 2778 O O . ASP A 1 347 ? 7.989 -1.607 18.200 1.00 81.44 347 ASP A O 1
ATOM 2782 N N . PHE A 1 348 ? 8.082 -2.057 16.013 1.00 82.62 348 PHE A N 1
ATOM 2783 C CA . PHE A 1 348 ? 7.427 -3.370 16.066 1.00 82.62 348 PHE A CA 1
ATOM 2784 C C . PHE A 1 348 ? 8.349 -4.520 16.512 1.00 82.62 348 PHE A C 1
ATOM 2786 O O . PHE A 1 348 ? 8.028 -5.693 16.330 1.00 82.62 348 PHE A O 1
ATOM 2793 N N . ASN A 1 349 ? 9.519 -4.219 17.077 1.00 74.81 349 ASN A N 1
ATOM 2794 C CA . ASN A 1 349 ? 10.516 -5.241 17.400 1.00 74.81 349 ASN A CA 1
ATOM 2795 C C . ASN A 1 349 ? 10.023 -6.237 18.449 1.00 74.81 349 ASN A C 1
ATOM 2797 O O . ASN A 1 349 ? 10.344 -7.415 18.376 1.00 74.81 349 ASN A O 1
ATOM 2801 N N . MET A 1 350 ? 9.229 -5.770 19.411 1.00 75.38 350 MET A N 1
ATOM 2802 C CA . MET A 1 350 ? 8.652 -6.612 20.463 1.00 75.38 350 MET A CA 1
ATOM 2803 C C . MET A 1 350 ? 7.322 -7.247 20.047 1.00 75.38 350 MET A C 1
ATOM 2805 O O . MET A 1 350 ? 6.698 -7.942 20.850 1.00 75.38 350 MET A O 1
ATOM 2809 N N . SER A 1 351 ? 6.877 -7.018 18.807 1.00 84.38 351 SER A N 1
ATOM 2810 C CA . SER A 1 351 ? 5.540 -7.405 18.389 1.00 84.38 351 SER A CA 1
ATOM 2811 C C . SER A 1 351 ? 5.349 -8.914 18.342 1.00 84.38 351 SER A C 1
ATOM 2813 O O . SER A 1 351 ? 6.236 -9.688 17.968 1.00 84.38 351 SER A O 1
ATOM 2815 N N . ARG A 1 352 ? 4.136 -9.323 18.705 1.00 83.94 352 ARG A N 1
ATOM 2816 C CA . ARG A 1 352 ? 3.664 -10.702 18.627 1.00 83.94 352 ARG A CA 1
ATOM 2817 C C . ARG A 1 352 ? 2.561 -10.790 17.602 1.00 83.94 352 ARG A C 1
ATOM 2819 O O . ARG A 1 352 ? 1.642 -9.978 17.611 1.00 83.94 352 ARG A O 1
ATOM 2826 N N . VAL A 1 353 ? 2.622 -11.799 16.750 1.00 85.69 353 VAL A N 1
ATOM 2827 C CA . VAL A 1 353 ? 1.660 -11.959 15.667 1.00 85.69 353 VAL A CA 1
ATOM 2828 C C . VAL A 1 353 ? 0.884 -13.238 15.864 1.00 85.69 353 VAL A C 1
ATOM 2830 O O . VAL A 1 353 ? 1.466 -14.304 16.038 1.00 85.69 353 VAL A O 1
ATOM 2833 N N . LYS A 1 354 ? -0.439 -13.125 15.851 1.00 85.50 354 LYS A N 1
ATOM 2834 C CA . LYS A 1 354 ? -1.364 -14.250 15.881 1.00 85.50 354 LYS A CA 1
ATOM 2835 C C . LYS A 1 354 ? -1.954 -14.432 14.494 1.00 85.50 354 LYS A C 1
ATOM 2837 O O . LYS A 1 354 ? -2.480 -13.485 13.914 1.00 85.50 354 LYS A O 1
ATOM 2842 N N . MET A 1 355 ? -1.904 -15.656 13.993 1.00 83.94 355 MET A N 1
ATOM 2843 C CA . MET A 1 355 ? -2.404 -15.999 12.666 1.00 83.94 355 MET A CA 1
ATOM 2844 C C . MET A 1 355 ? -3.466 -17.092 12.739 1.00 83.94 355 MET A C 1
ATOM 2846 O O . MET A 1 355 ? -3.354 -18.053 13.504 1.00 83.94 355 MET A O 1
ATOM 2850 N N . LYS A 1 356 ? -4.513 -16.943 11.930 1.00 78.44 356 LYS A N 1
ATOM 2851 C CA . LYS A 1 356 ? -5.518 -17.972 11.673 1.00 78.44 356 LYS A CA 1
ATOM 2852 C C . LYS A 1 356 ? -5.420 -18.354 10.192 1.00 78.44 356 LYS A C 1
ATOM 2854 O O . LYS A 1 356 ? -5.767 -17.525 9.352 1.00 78.44 356 LYS A O 1
ATOM 2859 N N . PRO A 1 357 ? -4.909 -19.548 9.849 1.00 64.56 357 PRO A N 1
ATOM 2860 C CA . PRO A 1 357 ? -4.820 -19.997 8.460 1.00 64.56 357 PRO A CA 1
ATOM 2861 C C . PRO A 1 357 ? -6.196 -20.041 7.796 1.00 64.56 357 PRO A C 1
ATOM 2863 O O . PRO A 1 357 ? -7.179 -20.380 8.458 1.00 64.56 357 PRO A O 1
ATOM 2866 N N . LYS A 1 358 ? -6.265 -19.741 6.493 1.00 67.56 358 LYS A N 1
ATOM 2867 C CA . LYS A 1 358 ? -7.475 -20.025 5.710 1.00 67.56 358 LYS A CA 1
ATOM 2868 C C . LYS A 1 358 ? -7.702 -21.541 5.683 1.00 67.56 358 LYS A C 1
ATOM 2870 O O . LYS A 1 358 ? -6.729 -22.285 5.538 1.00 67.56 358 LYS A O 1
ATOM 2875 N N . PRO A 1 359 ? -8.944 -22.027 5.825 1.00 50.38 359 PRO A N 1
ATOM 2876 C CA . PRO A 1 359 ? -9.235 -23.430 5.571 1.00 50.38 359 PRO A CA 1
ATOM 2877 C C . PRO A 1 359 ? -8.936 -23.728 4.093 1.00 50.38 359 PRO A C 1
ATOM 2879 O O . PRO A 1 359 ? -9.642 -23.257 3.207 1.00 50.38 359 PRO A O 1
ATOM 2882 N N . LEU A 1 360 ? -7.844 -24.447 3.832 1.00 46.12 360 LEU A N 1
ATOM 2883 C CA . LEU A 1 360 ? -7.527 -25.012 2.521 1.00 46.12 360 LEU A CA 1
ATOM 2884 C C . LEU A 1 360 ? -8.362 -26.283 2.312 1.00 46.12 360 LEU A C 1
ATOM 2886 O O . LEU A 1 360 ? -8.413 -27.131 3.206 1.00 46.12 360 LEU A O 1
ATOM 2890 N N . ASP A 1 361 ? -8.941 -26.449 1.120 1.00 39.38 361 ASP A N 1
ATOM 2891 C CA . ASP A 1 361 ? -9.464 -27.728 0.612 1.00 39.38 361 ASP A CA 1
ATOM 2892 C C . ASP A 1 361 ? -8.300 -28.677 0.237 1.00 39.38 361 ASP A C 1
ATOM 2894 O O . ASP A 1 361 ? -8.201 -29.155 -0.892 1.00 39.38 361 ASP A O 1
ATOM 2898 N N . GLU A 1 362 ? -7.376 -28.940 1.168 1.00 41.31 362 GLU A N 1
ATOM 2899 C CA . GLU A 1 362 ? -6.272 -29.889 0.966 1.00 41.31 362 GLU A CA 1
ATOM 2900 C C . GLU A 1 362 ? -6.464 -31.207 1.743 1.00 41.31 362 GLU A C 1
ATOM 2902 O O . GLU A 1 362 ? -7.039 -31.216 2.838 1.00 41.31 362 GLU A O 1
ATOM 2907 N N . PRO A 1 363 ? -5.988 -32.352 1.205 1.00 37.00 363 PRO A N 1
ATOM 2908 C CA . PRO A 1 363 ? -6.188 -33.665 1.808 1.00 37.00 363 PRO A CA 1
ATOM 2909 C C . PRO A 1 363 ? -5.537 -33.786 3.192 1.00 37.00 363 PRO A C 1
ATOM 2911 O O . PRO A 1 363 ? -4.442 -33.292 3.447 1.00 37.00 363 PRO A O 1
ATOM 2914 N N . LEU A 1 364 ? -6.196 -34.551 4.065 1.00 37.38 364 LEU A N 1
ATOM 2915 C CA . LEU A 1 364 ? -5.879 -34.817 5.477 1.00 37.38 364 LEU A CA 1
ATOM 2916 C C . LEU A 1 364 ? -4.459 -35.360 5.790 1.00 37.38 364 LEU A C 1
ATOM 2918 O O . LEU A 1 364 ? -4.160 -35.617 6.955 1.00 37.38 364 LEU A O 1
ATOM 2922 N N . SER A 1 365 ? -3.568 -35.536 4.812 1.00 36.50 365 SER A N 1
ATOM 2923 C CA . SER A 1 365 ? -2.278 -36.225 4.966 1.00 36.50 365 SER A CA 1
ATOM 2924 C C . SER A 1 365 ? -1.079 -35.348 5.364 1.00 36.50 365 SER A C 1
ATOM 2926 O O . SER A 1 365 ? -0.037 -35.906 5.694 1.00 36.50 365 SER A O 1
ATOM 2928 N N . LEU A 1 366 ? -1.199 -34.014 5.422 1.00 38.56 366 LEU A N 1
ATOM 2929 C CA . LEU A 1 366 ? -0.132 -33.118 5.925 1.00 38.56 366 LEU A CA 1
ATOM 2930 C C . LEU A 1 366 ? -0.419 -32.510 7.312 1.00 38.56 366 LEU A C 1
ATOM 2932 O O . LEU A 1 366 ? 0.320 -31.658 7.793 1.00 38.56 366 LEU A O 1
ATOM 2936 N N . ARG A 1 367 ? -1.436 -33.009 8.031 1.00 36.09 367 ARG A N 1
ATOM 2937 C CA . ARG A 1 367 ? -1.732 -32.641 9.434 1.00 36.09 367 ARG A CA 1
ATOM 2938 C C . ARG A 1 367 ? -0.763 -33.246 10.470 1.00 36.09 367 ARG A C 1
ATOM 2940 O O . ARG A 1 367 ? -1.154 -33.521 11.603 1.00 36.09 367 ARG A O 1
ATOM 2947 N N . ARG A 1 368 ? 0.511 -33.455 10.131 1.00 34.16 368 ARG A N 1
ATOM 2948 C CA . ARG A 1 368 ? 1.549 -33.751 11.132 1.00 34.16 368 ARG A CA 1
ATOM 2949 C C . ARG A 1 368 ? 2.376 -32.490 11.360 1.00 34.16 368 ARG A C 1
ATOM 2951 O O . ARG A 1 368 ? 3.186 -32.137 10.518 1.00 34.16 368 ARG A O 1
ATOM 2958 N N . SER A 1 369 ? 2.172 -31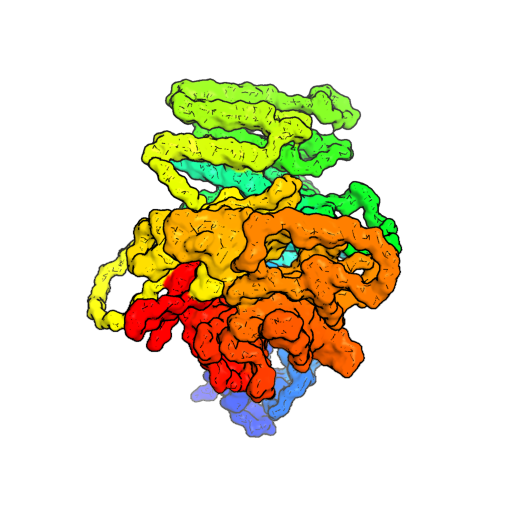.879 12.531 1.00 35.16 369 SER A N 1
ATOM 2959 C CA . SER A 1 369 ? 2.965 -30.790 13.133 1.00 35.16 369 SER A CA 1
ATOM 2960 C C . SER A 1 369 ? 2.388 -29.367 13.075 1.00 35.16 369 SER A C 1
ATOM 2962 O O . SER A 1 369 ? 3.097 -28.430 12.730 1.00 35.16 369 SER A O 1
ATOM 2964 N N . LEU A 1 370 ? 1.136 -29.171 13.494 1.00 33.59 370 LEU A N 1
ATOM 2965 C CA . LEU A 1 370 ? 0.734 -27.898 14.110 1.00 33.59 370 LEU A CA 1
ATOM 2966 C C . LEU A 1 370 ? -0.031 -28.219 15.389 1.00 33.59 370 LEU A C 1
ATOM 2968 O O . LEU A 1 370 ? -1.210 -28.576 15.367 1.00 33.59 370 LEU A O 1
ATOM 2972 N N . THR A 1 371 ? 0.680 -28.175 16.510 1.00 31.64 371 THR A N 1
ATOM 2973 C CA . THR A 1 371 ? 0.049 -28.256 17.827 1.00 31.64 371 THR A CA 1
ATOM 2974 C C . THR A 1 371 ? -0.583 -26.902 18.148 1.00 31.64 371 THR A C 1
ATOM 2976 O O . THR A 1 371 ? -0.163 -25.871 17.634 1.00 31.64 371 THR A O 1
ATOM 2979 N N . PHE A 1 372 ? -1.613 -26.874 18.996 1.00 31.78 372 PHE A N 1
ATOM 2980 C CA . PHE A 1 372 ? -2.417 -25.687 19.342 1.00 31.78 372 PHE A CA 1
ATOM 2981 C C . PHE A 1 372 ? -1.635 -24.450 19.871 1.00 31.78 372 PHE A C 1
ATOM 2983 O O . PHE A 1 372 ? -2.257 -23.418 20.129 1.00 31.78 372 PHE A O 1
ATOM 2990 N N . ASN A 1 373 ? -0.306 -24.525 20.025 1.00 41.41 373 ASN A N 1
ATOM 2991 C CA . ASN A 1 373 ? 0.578 -23.420 20.414 1.00 41.41 373 ASN A CA 1
ATOM 2992 C C . ASN A 1 373 ? 1.348 -22.759 19.241 1.00 41.41 373 ASN A C 1
ATOM 2994 O O . ASN A 1 373 ? 1.919 -21.695 19.457 1.00 41.41 373 ASN A O 1
ATOM 2998 N N . ASP A 1 374 ? 1.325 -23.304 18.015 1.00 52.09 374 ASP A N 1
ATOM 2999 C CA . ASP A 1 374 ? 2.172 -22.848 16.884 1.00 52.09 374 ASP A CA 1
ATOM 3000 C C . ASP A 1 374 ? 1.629 -21.632 16.090 1.00 52.09 374 ASP A C 1
ATOM 3002 O O . ASP A 1 374 ? 2.214 -21.216 15.091 1.00 52.09 374 ASP A O 1
ATOM 3006 N N . ASN A 1 375 ? 0.518 -21.022 16.516 1.00 67.19 375 ASN A N 1
ATOM 3007 C CA . ASN A 1 375 ? -0.123 -19.908 15.790 1.00 67.19 375 ASN A CA 1
ATOM 3008 C C . ASN A 1 375 ? 0.361 -18.511 16.220 1.00 67.19 375 ASN A C 1
ATOM 3010 O O . ASN A 1 375 ? -0.263 -17.508 15.860 1.00 67.19 375 ASN A O 1
ATOM 3014 N N . HIS A 1 376 ? 1.425 -18.441 17.022 1.00 72.56 376 HIS A N 1
ATOM 3015 C CA . HIS A 1 376 ? 1.994 -17.198 17.530 1.00 72.56 376 HIS A CA 1
ATOM 3016 C C . HIS A 1 376 ? 3.458 -17.060 17.108 1.00 72.56 376 HIS A C 1
ATOM 3018 O O . HIS A 1 376 ? 4.272 -17.937 17.385 1.00 72.56 376 HIS A O 1
ATOM 3024 N N . LEU A 1 377 ? 3.787 -15.940 16.470 1.00 77.88 377 LEU A N 1
ATOM 3025 C CA . LEU A 1 377 ? 5.144 -15.574 16.073 1.00 77.88 377 LEU A CA 1
ATOM 3026 C C . LEU A 1 377 ? 5.629 -14.392 16.910 1.00 77.88 377 LEU A C 1
ATOM 3028 O O . LEU A 1 377 ? 4.851 -13.492 17.230 1.00 77.88 377 LEU A O 1
ATOM 3032 N N . GLU A 1 378 ? 6.914 -14.386 17.249 1.00 76.94 378 GLU A N 1
ATOM 3033 C CA . GLU A 1 378 ? 7.543 -13.313 18.020 1.00 76.94 378 GLU A CA 1
ATOM 3034 C C . GLU A 1 378 ? 8.625 -12.651 17.159 1.00 76.94 378 GLU A C 1
ATOM 3036 O O . GLU A 1 378 ? 9.638 -13.270 16.838 1.00 76.94 378 GLU A O 1
ATOM 3041 N N . ILE A 1 379 ? 8.397 -11.397 16.757 1.00 77.50 379 ILE A N 1
ATOM 3042 C CA . ILE A 1 379 ? 9.260 -10.678 15.803 1.00 77.50 379 ILE A CA 1
ATOM 3043 C C . ILE A 1 379 ? 10.661 -10.427 16.378 1.00 77.50 379 ILE A C 1
ATOM 3045 O O . ILE A 1 379 ? 11.642 -10.402 15.638 1.00 77.50 379 ILE A O 1
ATOM 3049 N N . ASN A 1 380 ? 10.781 -10.311 17.700 1.00 73.88 380 ASN A N 1
ATOM 3050 C CA . ASN A 1 380 ? 12.052 -10.097 18.392 1.00 73.88 380 ASN A CA 1
ATOM 3051 C C . ASN A 1 380 ? 13.070 -11.229 18.174 1.00 73.88 380 ASN A C 1
ATOM 3053 O O . ASN A 1 380 ? 14.264 -10.979 18.314 1.00 73.88 380 ASN A O 1
ATOM 3057 N N . LYS A 1 381 ? 12.633 -12.444 17.814 1.00 75.88 381 LYS A N 1
ATOM 3058 C CA . LYS A 1 381 ? 13.532 -13.573 17.521 1.00 75.88 381 LYS A CA 1
ATOM 3059 C C . LYS A 1 381 ? 14.381 -13.361 16.265 1.00 75.88 381 LYS A C 1
ATOM 3061 O O . LYS A 1 381 ? 15.424 -13.985 16.136 1.00 75.88 381 LYS A O 1
ATOM 3066 N N . LEU A 1 382 ? 13.979 -12.447 15.378 1.00 70.25 382 LEU A N 1
ATOM 3067 C CA . LEU A 1 382 ? 14.739 -12.099 14.172 1.00 70.25 382 LEU A CA 1
ATOM 3068 C C . LEU A 1 382 ? 16.041 -11.340 14.460 1.00 70.25 382 LEU A C 1
ATOM 3070 O O . LEU A 1 382 ? 16.914 -11.278 13.597 1.00 70.25 382 LEU A O 1
ATOM 3074 N N . PHE A 1 383 ? 16.166 -10.709 15.631 1.00 75.81 383 PHE A N 1
ATOM 3075 C CA . PHE A 1 383 ? 17.223 -9.735 15.892 1.00 75.81 383 PHE A CA 1
ATOM 3076 C C . PHE A 1 383 ? 18.034 -10.112 17.127 1.00 75.81 383 PHE A C 1
ATOM 3078 O O . PHE A 1 383 ? 17.485 -10.461 18.174 1.00 75.81 383 PHE A O 1
ATOM 3085 N N . LYS A 1 384 ? 19.361 -9.972 17.048 1.00 71.50 384 LYS A N 1
ATOM 3086 C CA . LYS A 1 384 ? 20.210 -10.132 18.231 1.00 71.50 384 LYS A CA 1
ATOM 3087 C C . LYS A 1 384 ? 19.961 -8.992 19.210 1.00 71.50 384 LYS A C 1
ATOM 3089 O O . LYS A 1 384 ? 20.053 -7.813 18.865 1.00 71.50 384 LYS A O 1
ATOM 3094 N N . ARG A 1 385 ? 19.726 -9.347 20.471 1.00 67.00 385 ARG A N 1
ATOM 3095 C CA . ARG A 1 385 ? 19.685 -8.376 21.566 1.00 67.00 385 ARG A CA 1
ATOM 3096 C C . ARG A 1 385 ? 21.111 -8.001 21.957 1.00 67.00 385 ARG A C 1
ATOM 3098 O O . ARG A 1 385 ? 21.929 -8.882 22.220 1.00 67.00 385 ARG A O 1
ATOM 3105 N N . ARG A 1 386 ? 21.420 -6.705 22.024 1.00 56.56 386 ARG A N 1
ATOM 3106 C CA . ARG A 1 386 ? 22.739 -6.254 22.492 1.00 56.56 386 ARG A CA 1
ATOM 3107 C C . ARG A 1 386 ? 22.826 -6.349 24.015 1.00 56.56 386 ARG A C 1
ATOM 3109 O O . ARG A 1 386 ? 21.908 -5.926 24.716 1.00 56.56 386 ARG A O 1
ATOM 3116 N N . ALA A 1 387 ? 23.934 -6.889 24.526 1.00 47.22 387 ALA A N 1
ATOM 3117 C CA . ALA A 1 387 ? 24.256 -6.807 25.948 1.00 47.22 387 ALA A CA 1
ATOM 3118 C C . ALA A 1 387 ? 24.608 -5.346 26.295 1.00 47.22 387 ALA A C 1
ATOM 3120 O O . ALA A 1 387 ? 25.362 -4.726 25.541 1.00 47.22 387 ALA A O 1
ATOM 3121 N N . PRO A 1 388 ? 24.077 -4.767 27.387 1.00 45.47 388 PRO A N 1
ATOM 3122 C CA . PRO A 1 388 ? 24.419 -3.402 27.767 1.00 45.47 388 PRO A CA 1
ATOM 3123 C C . PRO A 1 388 ? 25.918 -3.310 28.088 1.00 45.47 388 PRO A C 1
ATOM 3125 O O . PRO A 1 388 ? 26.421 -4.027 28.954 1.00 45.47 388 PRO A O 1
ATOM 3128 N N . GLY A 1 389 ? 26.640 -2.444 27.372 1.00 39.69 389 GLY A N 1
ATOM 3129 C CA . GLY A 1 389 ? 28.045 -2.153 27.648 1.00 39.69 389 GLY A CA 1
ATOM 3130 C C . GLY A 1 389 ? 28.211 -1.411 28.977 1.00 39.69 389 GLY A C 1
ATOM 3131 O O . GLY A 1 389 ? 27.367 -0.605 29.360 1.00 39.69 389 GLY A O 1
ATOM 3132 N N . ILE A 1 390 ? 29.322 -1.656 29.677 1.00 40.69 390 ILE A N 1
ATOM 3133 C CA . ILE A 1 390 ? 29.617 -1.097 31.014 1.00 40.69 390 ILE A CA 1
ATOM 3134 C C . ILE A 1 390 ? 29.705 0.448 31.000 1.00 40.69 390 ILE A C 1
ATOM 3136 O O . ILE A 1 390 ? 29.430 1.082 32.015 1.00 40.69 390 ILE A O 1
ATOM 3140 N N . ALA A 1 391 ? 30.012 1.061 29.850 1.00 38.25 391 ALA A N 1
ATOM 3141 C CA . ALA A 1 391 ? 30.029 2.517 29.658 1.00 38.25 391 ALA A CA 1
ATOM 3142 C C . ALA A 1 391 ? 28.667 3.119 29.238 1.00 38.25 391 ALA A C 1
ATOM 3144 O O . ALA A 1 391 ? 28.471 4.323 29.363 1.00 38.25 391 ALA A O 1
ATOM 3145 N N . ASP A 1 392 ? 27.714 2.285 28.804 1.00 37.62 392 ASP A N 1
ATOM 3146 C CA . ASP A 1 392 ? 26.401 2.688 28.267 1.00 37.62 392 ASP A CA 1
ATOM 3147 C C . ASP A 1 392 ? 25.287 2.657 29.334 1.00 37.62 392 ASP A C 1
ATOM 3149 O O . ASP A 1 392 ? 24.104 2.812 29.030 1.00 37.62 392 ASP A O 1
ATOM 3153 N N . ALA A 1 393 ? 25.638 2.472 30.611 1.00 34.81 393 ALA A N 1
ATOM 3154 C CA . ALA A 1 393 ? 24.678 2.351 31.711 1.00 34.81 393 ALA A CA 1
ATOM 3155 C C . ALA A 1 393 ? 23.839 3.624 31.958 1.00 34.81 393 ALA A C 1
ATOM 3157 O O . ALA A 1 393 ? 22.784 3.540 32.585 1.00 34.81 393 ALA A O 1
ATOM 3158 N N . SER A 1 394 ? 24.273 4.787 31.459 1.00 35.81 394 SER A N 1
ATOM 3159 C CA . SER A 1 394 ? 23.523 6.052 31.523 1.00 35.81 394 SER A CA 1
ATOM 3160 C C . SER A 1 394 ? 22.547 6.254 30.353 1.00 35.81 394 SER A C 1
ATOM 3162 O O . SER A 1 394 ? 21.707 7.149 30.421 1.00 35.81 394 SER A O 1
ATOM 3164 N N . ILE A 1 395 ? 22.621 5.414 29.312 1.00 36.34 395 ILE A N 1
ATOM 3165 C CA . ILE A 1 395 ? 21.785 5.451 28.093 1.00 36.34 395 ILE A CA 1
ATOM 3166 C C . ILE A 1 395 ? 21.149 4.062 27.850 1.00 36.34 395 ILE A C 1
ATOM 3168 O O . ILE A 1 395 ? 20.773 3.697 26.738 1.00 36.34 395 ILE A O 1
ATOM 3172 N N . ALA A 1 396 ? 21.043 3.237 28.896 1.00 32.12 396 ALA A N 1
ATOM 3173 C CA . ALA A 1 396 ? 20.429 1.921 28.805 1.00 32.12 396 ALA A CA 1
ATOM 3174 C C . ALA A 1 396 ? 18.897 2.052 28.760 1.00 32.12 396 ALA A C 1
ATOM 3176 O O . ALA A 1 396 ? 18.252 2.515 29.698 1.00 32.12 396 ALA A O 1
ATOM 3177 N N . ASP A 1 397 ? 18.346 1.631 27.627 1.00 39.59 397 ASP A N 1
ATOM 3178 C CA . ASP A 1 397 ? 16.936 1.503 27.271 1.00 39.59 397 ASP A CA 1
ATOM 3179 C C . ASP A 1 397 ? 16.059 0.993 28.444 1.00 39.59 397 ASP A C 1
ATOM 3181 O O . ASP A 1 397 ? 16.165 -0.160 28.869 1.00 39.59 397 ASP A O 1
ATOM 3185 N N . TYR A 1 398 ? 15.139 1.839 28.933 1.00 40.34 398 TYR A N 1
ATOM 3186 C CA . TYR A 1 398 ? 14.142 1.556 29.989 1.00 40.34 398 TYR A CA 1
ATOM 3187 C C . TYR A 1 398 ? 13.177 0.395 29.659 1.00 40.34 398 TYR A C 1
ATOM 3189 O O . TYR A 1 398 ? 12.265 0.103 30.430 1.00 40.34 398 TYR A O 1
ATOM 3197 N N . THR A 1 399 ? 13.339 -0.273 28.512 1.00 40.97 399 THR A N 1
ATOM 3198 C CA . THR A 1 399 ? 12.537 -1.436 28.094 1.00 40.97 399 THR A CA 1
ATOM 3199 C C . THR A 1 399 ? 12.454 -2.556 29.126 1.00 40.97 399 THR A C 1
ATOM 3201 O O . THR A 1 399 ? 11.443 -3.248 29.165 1.00 40.97 399 THR A O 1
ATOM 3204 N N . MET A 1 400 ? 13.474 -2.743 29.968 1.00 41.06 400 MET A N 1
ATOM 3205 C CA . MET A 1 400 ? 13.403 -3.664 31.099 1.00 41.06 400 MET A CA 1
ATOM 3206 C C . MET A 1 400 ? 14.201 -3.110 32.270 1.00 41.06 400 MET A C 1
ATOM 3208 O O . MET A 1 400 ? 15.421 -2.965 32.197 1.00 41.06 400 MET A O 1
ATOM 3212 N N . ASN A 1 401 ? 13.522 -2.862 33.388 1.00 39.75 401 ASN A N 1
ATOM 3213 C CA . ASN A 1 401 ? 14.181 -2.677 34.679 1.00 39.75 401 ASN A CA 1
ATOM 3214 C C . ASN A 1 401 ? 15.074 -3.909 34.946 1.00 39.75 401 ASN A C 1
ATOM 3216 O O . ASN A 1 401 ? 14.834 -4.973 34.375 1.00 39.75 401 ASN A O 1
ATOM 3220 N N . ARG A 1 402 ? 16.036 -3.849 35.882 1.00 35.25 402 ARG A N 1
ATOM 3221 C CA . ARG A 1 402 ? 16.886 -5.011 36.269 1.00 35.25 402 ARG A CA 1
ATOM 3222 C C . ARG A 1 402 ? 16.108 -6.298 36.650 1.00 35.25 402 ARG A C 1
ATOM 3224 O O . ARG A 1 402 ? 16.729 -7.333 36.845 1.00 35.25 402 ARG A O 1
ATOM 3231 N N . ARG A 1 403 ? 14.772 -6.226 36.762 1.00 38.03 403 ARG A N 1
ATOM 3232 C CA . ARG A 1 403 ? 13.820 -7.316 37.045 1.00 38.03 403 ARG A CA 1
ATOM 3233 C C . ARG A 1 403 ? 12.864 -7.669 35.883 1.00 38.03 403 ARG A C 1
ATOM 3235 O O . ARG A 1 403 ? 11.904 -8.389 36.105 1.00 38.03 403 ARG A O 1
ATOM 3242 N N . GLY A 1 404 ? 13.053 -7.130 34.674 1.00 49.59 404 GLY A N 1
ATOM 3243 C CA . GLY A 1 404 ? 12.202 -7.439 33.510 1.00 49.59 404 GLY A CA 1
ATOM 3244 C C . GLY A 1 404 ? 10.862 -6.692 33.431 1.00 49.59 404 GLY A C 1
ATOM 3245 O O . GLY A 1 404 ? 10.054 -6.995 32.561 1.00 49.59 404 GLY A O 1
ATOM 3246 N N . TRP A 1 405 ? 10.604 -5.717 34.307 1.00 62.81 405 TRP A N 1
ATOM 3247 C CA . TRP A 1 405 ? 9.347 -4.951 34.324 1.00 62.81 405 TRP A CA 1
ATOM 3248 C C . TRP A 1 405 ? 9.496 -3.649 33.534 1.00 62.81 405 TRP A C 1
ATOM 3250 O O . TRP A 1 405 ? 10.506 -2.970 33.679 1.00 62.81 405 TRP A O 1
ATOM 3260 N N . GLY A 1 406 ? 8.507 -3.295 32.717 1.00 71.94 406 GLY A N 1
ATOM 3261 C CA . GLY A 1 406 ? 8.448 -2.026 31.986 1.00 71.94 406 GLY A CA 1
ATOM 3262 C C . GLY A 1 406 ? 7.301 -1.166 32.512 1.00 71.94 406 GLY A C 1
ATOM 3263 O O . GLY A 1 406 ? 6.239 -1.695 32.829 1.00 71.94 406 GLY A O 1
ATOM 3264 N N . THR A 1 407 ? 7.487 0.156 32.600 1.00 87.12 407 THR A N 1
ATOM 3265 C CA . THR A 1 407 ? 6.500 1.090 33.185 1.00 87.12 407 THR A CA 1
ATOM 3266 C C . THR A 1 407 ? 5.102 0.953 32.582 1.00 87.12 407 THR A C 1
ATOM 3268 O O . THR A 1 407 ? 4.114 1.009 33.312 1.00 87.12 407 THR A O 1
ATOM 3271 N N . TYR A 1 408 ? 5.026 0.756 31.264 1.00 90.94 408 TYR A N 1
ATOM 3272 C CA . TYR A 1 408 ? 3.780 0.689 30.496 1.00 90.94 408 TYR A CA 1
ATOM 3273 C C . TYR A 1 408 ? 3.298 -0.745 30.243 1.00 90.94 408 TYR A C 1
ATOM 3275 O O . TYR A 1 408 ? 2.224 -0.925 29.671 1.00 90.94 408 TYR A O 1
ATOM 3283 N N . LEU A 1 409 ? 4.067 -1.766 30.637 1.00 87.50 409 LEU A N 1
ATOM 3284 C CA . LEU A 1 409 ? 3.680 -3.160 30.422 1.00 87.50 409 LEU A CA 1
ATOM 3285 C C . LEU A 1 409 ? 2.480 -3.528 31.298 1.00 87.50 409 LEU A C 1
ATOM 3287 O O . LEU A 1 409 ? 2.333 -3.054 32.427 1.00 87.50 409 LEU A O 1
ATOM 3291 N N . ALA A 1 410 ? 1.616 -4.378 30.753 1.00 90.12 410 ALA A N 1
ATOM 3292 C CA . ALA A 1 410 ? 0.466 -4.900 31.471 1.00 90.12 410 ALA A CA 1
ATOM 3293 C C . ALA A 1 410 ? 0.894 -5.936 32.530 1.00 90.12 410 ALA A C 1
ATOM 3295 O O . ALA A 1 410 ? 1.886 -6.639 32.316 1.00 90.12 410 ALA A O 1
ATOM 3296 N N . PRO A 1 411 ? 0.151 -6.088 33.644 1.00 88.75 411 PRO A N 1
ATOM 3297 C CA . PRO A 1 411 ? 0.503 -7.024 34.713 1.00 88.75 411 PRO A CA 1
ATOM 3298 C C . PRO A 1 411 ? 0.732 -8.458 34.236 1.00 88.75 411 PRO A C 1
ATOM 3300 O O . PRO A 1 411 ? 1.683 -9.114 34.652 1.00 88.75 411 PRO A O 1
ATOM 3303 N N . GLU A 1 412 ? -0.111 -8.934 33.326 1.00 86.38 412 GLU A N 1
ATOM 3304 C CA . GLU A 1 412 ? -0.041 -10.279 32.773 1.00 86.38 412 GLU A CA 1
ATOM 3305 C C . GLU A 1 412 ? 1.149 -10.506 31.835 1.00 86.38 412 GLU A C 1
ATOM 3307 O O . GLU A 1 412 ? 1.574 -11.644 31.668 1.00 86.38 412 GLU A O 1
ATOM 3312 N N . ALA A 1 413 ? 1.719 -9.446 31.253 1.00 80.56 413 ALA A N 1
ATOM 3313 C CA . ALA A 1 413 ? 2.921 -9.551 30.428 1.00 80.56 413 ALA A CA 1
ATOM 3314 C C . ALA A 1 413 ? 4.184 -9.811 31.267 1.00 80.56 413 ALA A C 1
ATOM 3316 O O . ALA A 1 413 ? 5.201 -10.235 30.724 1.00 80.56 413 ALA A O 1
ATOM 3317 N N . CYS A 1 414 ? 4.111 -9.580 32.582 1.00 76.38 414 CYS A N 1
ATOM 3318 C CA . CYS A 1 414 ? 5.190 -9.822 33.538 1.00 76.38 414 CYS A CA 1
ATOM 3319 C C . CYS A 1 414 ? 5.093 -11.195 34.231 1.00 76.38 414 CYS A C 1
ATOM 3321 O O . CYS A 1 414 ? 5.850 -11.444 35.168 1.00 76.38 414 CYS A O 1
ATOM 3323 N N . ILE A 1 415 ? 4.148 -12.057 33.831 1.00 75.56 415 ILE A N 1
ATOM 3324 C CA . ILE A 1 415 ? 3.902 -13.366 34.451 1.00 75.56 415 ILE A CA 1
ATOM 3325 C C . ILE A 1 415 ? 4.185 -14.470 33.434 1.00 75.56 415 ILE A C 1
ATOM 3327 O O . ILE A 1 415 ? 3.534 -14.553 32.389 1.00 75.56 415 ILE A O 1
ATOM 3331 N N . ASP A 1 416 ? 5.114 -15.361 33.774 1.00 65.38 416 ASP A N 1
ATOM 3332 C CA . ASP A 1 416 ? 5.490 -16.479 32.913 1.00 65.38 416 ASP A CA 1
ATOM 3333 C C . ASP A 1 416 ? 4.299 -17.403 32.616 1.00 65.38 416 ASP A C 1
ATOM 3335 O O . ASP A 1 416 ? 3.527 -17.790 33.496 1.00 65.38 416 ASP A O 1
ATOM 3339 N N . GLY A 1 417 ? 4.145 -17.769 31.341 1.00 60.28 417 GLY A N 1
ATOM 3340 C CA . GLY A 1 417 ? 3.087 -18.666 30.868 1.00 60.28 417 GLY A CA 1
ATOM 3341 C C . GLY A 1 417 ? 1.711 -18.018 30.669 1.00 60.28 417 GLY A C 1
ATOM 3342 O O . GLY A 1 417 ? 0.806 -18.685 30.157 1.00 60.28 417 GLY A O 1
ATOM 3343 N N . TYR A 1 418 ? 1.526 -16.734 31.002 1.00 66.06 418 TYR A N 1
ATOM 3344 C CA . TYR A 1 418 ? 0.275 -16.034 30.714 1.00 66.06 418 TYR A CA 1
ATOM 3345 C C . TYR A 1 418 ? 0.201 -15.614 29.235 1.00 66.06 418 TYR A C 1
ATOM 3347 O O . TYR A 1 418 ? 1.158 -15.103 28.652 1.00 66.06 418 TYR A O 1
ATOM 3355 N N . ARG A 1 419 ? -0.949 -15.845 28.587 1.00 65.00 419 ARG A N 1
ATOM 3356 C CA . ARG A 1 419 ? -1.144 -15.499 27.168 1.00 65.00 419 ARG A CA 1
ATOM 3357 C C . ARG A 1 419 ? -1.356 -13.993 27.018 1.00 65.00 419 ARG A C 1
ATOM 3359 O O . ARG A 1 419 ? -2.446 -13.502 27.284 1.00 65.00 419 ARG A O 1
ATOM 3366 N N . VAL A 1 420 ? -0.328 -13.291 26.556 1.00 63.47 420 VAL A N 1
ATOM 3367 C CA . VAL A 1 420 ? -0.375 -11.852 26.248 1.00 63.47 420 VAL A CA 1
ATOM 3368 C C . VAL A 1 420 ? -1.017 -11.621 24.869 1.00 63.47 420 VAL A C 1
ATOM 3370 O O . VAL A 1 420 ? -0.667 -12.316 23.909 1.00 63.47 420 VAL A O 1
ATOM 3373 N N . GLN A 1 421 ? -1.996 -10.713 24.784 1.00 75.44 421 GLN A N 1
ATOM 3374 C CA . GLN A 1 421 ? -2.898 -10.513 23.632 1.00 75.44 421 GLN A CA 1
ATOM 3375 C C . GLN A 1 421 ? -3.262 -9.014 23.464 1.00 75.44 421 GLN A C 1
ATOM 3377 O O . GLN A 1 421 ? -2.588 -8.145 24.018 1.00 75.44 421 GLN A O 1
ATOM 3382 N N . ALA A 1 422 ? -4.303 -8.689 22.689 1.00 85.75 422 ALA A N 1
ATOM 3383 C CA . ALA A 1 422 ? -4.751 -7.317 22.397 1.00 85.75 422 ALA A CA 1
ATOM 3384 C C . ALA A 1 422 ? -5.040 -6.473 23.658 1.00 85.75 422 ALA A C 1
ATOM 3386 O O . ALA A 1 422 ? -4.867 -5.251 23.682 1.00 85.75 422 ALA A O 1
ATOM 3387 N N . GLU A 1 423 ? -5.465 -7.127 24.733 1.00 90.56 423 GLU A N 1
ATOM 3388 C CA . GLU A 1 423 ? -5.808 -6.534 26.023 1.00 90.56 423 GLU A CA 1
ATOM 3389 C C . GLU A 1 423 ? -4.583 -5.942 26.732 1.00 90.56 423 GLU A C 1
ATOM 3391 O O . GLU A 1 423 ? -4.712 -5.022 27.546 1.00 90.56 423 GLU A O 1
ATOM 3396 N N . SER A 1 424 ? -3.389 -6.442 26.421 1.00 90.31 424 SER A N 1
ATOM 3397 C CA . SER A 1 424 ? -2.132 -5.957 26.988 1.00 90.31 424 SER A CA 1
ATOM 3398 C C . SER A 1 424 ? -1.697 -4.651 26.326 1.00 90.31 424 SER A C 1
ATOM 3400 O O . SER A 1 424 ? -1.369 -3.696 27.027 1.00 90.31 424 SER A O 1
ATOM 3402 N N . ASP A 1 425 ? -1.824 -4.550 24.999 1.00 92.75 425 ASP A N 1
ATOM 3403 C CA . ASP A 1 425 ? -1.670 -3.277 24.279 1.00 92.75 425 ASP A CA 1
ATOM 3404 C C . ASP A 1 425 ? -2.706 -2.244 24.742 1.00 92.75 425 ASP A C 1
ATOM 3406 O O . ASP A 1 425 ? -2.399 -1.062 24.886 1.00 92.75 425 ASP A O 1
ATOM 3410 N N . THR A 1 426 ? -3.932 -2.694 25.023 1.00 94.62 426 THR A N 1
ATOM 3411 C CA . THR A 1 426 ? -5.012 -1.839 25.535 1.00 94.62 426 THR A CA 1
ATOM 3412 C C . THR A 1 426 ? -4.630 -1.216 26.888 1.00 94.62 426 THR A C 1
ATOM 3414 O O . THR A 1 426 ? -4.828 -0.015 27.089 1.00 94.62 426 THR A O 1
ATOM 3417 N N . TRP A 1 427 ? -4.026 -1.989 27.801 1.00 95.12 427 TRP A N 1
ATOM 3418 C CA . TRP A 1 427 ? -3.488 -1.459 29.060 1.00 95.12 427 TRP A CA 1
ATOM 3419 C C . TRP A 1 427 ? -2.400 -0.412 28.810 1.00 95.12 427 TRP A C 1
ATOM 3421 O O . TRP A 1 427 ? -2.486 0.702 29.329 1.00 95.12 427 TRP A O 1
ATOM 3431 N N . SER A 1 428 ? -1.408 -0.738 27.979 1.00 94.88 428 SER A N 1
ATOM 3432 C CA . SER A 1 428 ? -0.295 0.166 27.679 1.00 94.88 428 SER A CA 1
ATOM 3433 C C . SER A 1 428 ? -0.760 1.468 27.017 1.00 94.88 428 SER A C 1
ATOM 3435 O O . SER A 1 428 ? -0.294 2.548 27.383 1.00 94.88 428 SER A O 1
ATOM 3437 N N . LEU A 1 429 ? -1.740 1.402 26.109 1.00 96.75 429 LEU A N 1
ATOM 3438 C CA . LEU A 1 429 ? -2.389 2.581 25.534 1.00 96.75 429 LEU A CA 1
ATOM 3439 C C . LEU A 1 429 ? -3.100 3.409 26.614 1.00 96.75 429 LEU A C 1
ATOM 3441 O O . LEU A 1 429 ? -2.973 4.633 26.625 1.00 96.75 429 LEU A O 1
ATOM 3445 N N . GLY A 1 430 ? -3.796 2.762 27.552 1.00 97.12 430 GLY A N 1
ATOM 3446 C CA . GLY A 1 430 ? -4.393 3.428 28.711 1.00 97.12 430 GLY A CA 1
ATOM 3447 C C . GLY A 1 430 ? -3.362 4.188 29.549 1.00 97.12 430 GLY A C 1
ATOM 3448 O O . GLY A 1 430 ? -3.588 5.347 29.894 1.00 97.12 430 GLY A O 1
ATOM 3449 N N . CYS A 1 431 ? -2.201 3.580 29.806 1.00 97.38 431 CYS A N 1
ATOM 3450 C CA . CYS A 1 431 ? -1.080 4.223 30.492 1.00 97.38 431 CYS A CA 1
ATOM 3451 C C . CYS A 1 431 ? -0.557 5.452 29.730 1.00 97.38 431 CYS A C 1
ATOM 3453 O O . CYS A 1 431 ? -0.365 6.511 30.330 1.00 97.38 431 CYS A O 1
ATOM 3455 N N . VAL A 1 432 ? -0.360 5.337 28.411 1.00 97.62 432 VAL A N 1
ATOM 3456 C CA . VAL A 1 432 ? 0.073 6.456 27.556 1.00 97.62 432 VAL A CA 1
ATOM 3457 C C . VAL A 1 432 ? -0.944 7.596 27.596 1.00 97.62 432 VAL A C 1
ATOM 3459 O O . VAL A 1 432 ? -0.560 8.746 27.794 1.00 97.62 432 VAL A O 1
ATOM 3462 N N . ILE A 1 433 ? -2.239 7.302 27.465 1.00 98.06 433 ILE A N 1
ATOM 3463 C CA . ILE A 1 433 ? -3.281 8.335 27.498 1.00 98.06 433 ILE A CA 1
ATOM 3464 C C . ILE A 1 433 ? -3.346 9.003 28.878 1.00 98.06 433 ILE A C 1
ATOM 3466 O O . ILE A 1 433 ? -3.485 10.221 28.944 1.00 98.06 433 ILE A O 1
ATOM 3470 N N . SER A 1 434 ? -3.177 8.260 29.977 1.00 97.75 434 SER A N 1
ATOM 3471 C CA . SER A 1 434 ? -3.063 8.848 31.322 1.00 97.75 434 SER A CA 1
ATOM 3472 C C . SER A 1 434 ? -1.910 9.853 31.425 1.00 97.75 434 SER A C 1
ATOM 3474 O O . SER A 1 434 ? -2.067 10.918 32.029 1.00 97.75 434 SER A O 1
ATOM 3476 N N . VAL A 1 435 ? -0.759 9.551 30.817 1.00 97.88 435 VAL A N 1
ATOM 3477 C CA . VAL A 1 435 ? 0.382 10.479 30.748 1.00 97.88 435 VAL A CA 1
ATOM 3478 C C . VAL A 1 435 ? 0.043 11.699 29.891 1.00 97.88 435 VAL A C 1
ATOM 3480 O O . VAL A 1 435 ? 0.252 12.825 30.338 1.00 97.88 435 VAL A O 1
ATOM 3483 N N . VAL A 1 436 ? -0.560 11.505 28.715 1.00 97.94 436 VAL A N 1
ATOM 3484 C CA . VAL A 1 436 ? -0.970 12.612 27.836 1.00 97.94 436 VAL A CA 1
ATOM 3485 C C . VAL A 1 436 ? -1.980 13.529 28.527 1.00 97.94 436 VAL A C 1
ATOM 3487 O O . VAL A 1 436 ? -1.820 14.741 28.487 1.00 97.94 436 VAL A O 1
ATOM 3490 N N . PHE A 1 437 ? -2.986 12.999 29.225 1.00 97.56 437 PHE A N 1
ATOM 3491 C CA . PHE A 1 437 ? -3.940 13.835 29.963 1.00 97.56 437 PHE A CA 1
ATOM 3492 C C . PHE A 1 437 ? -3.283 14.574 31.137 1.00 97.56 437 PHE A C 1
ATOM 3494 O O . PHE A 1 437 ? -3.669 15.699 31.445 1.00 97.56 437 PHE A O 1
ATOM 3501 N N . SER A 1 438 ? -2.243 14.004 31.749 1.00 97.62 438 SER A N 1
ATOM 3502 C CA . SER A 1 438 ? -1.435 14.722 32.746 1.00 97.62 438 SER A CA 1
ATOM 3503 C C . SER A 1 438 ? -0.694 15.907 32.111 1.00 97.62 438 SER A C 1
ATOM 3505 O O . SER A 1 438 ? -0.696 17.006 32.667 1.00 97.62 438 SER A O 1
ATOM 3507 N N . TYR A 1 439 ? -0.149 15.715 30.906 1.00 97.88 439 TYR A N 1
ATOM 3508 C CA . TYR A 1 439 ? 0.462 16.780 30.109 1.00 97.88 439 TYR A CA 1
ATOM 3509 C C . TYR A 1 439 ? -0.549 17.863 29.693 1.00 97.88 439 TYR A C 1
ATOM 3511 O O . TYR A 1 439 ? -0.273 19.051 29.842 1.00 97.88 439 TYR A O 1
ATOM 3519 N N . LEU A 1 440 ? -1.757 17.484 29.257 1.00 96.56 440 LEU A N 1
ATOM 3520 C CA . LEU A 1 440 ? -2.829 18.436 28.924 1.00 96.56 440 LEU A CA 1
ATOM 3521 C C . LEU A 1 440 ? -3.228 19.327 30.113 1.00 96.56 440 LEU A C 1
ATOM 3523 O O . LEU A 1 440 ? -3.654 20.463 29.913 1.00 96.56 440 LEU A O 1
ATOM 3527 N N . TYR A 1 441 ? -3.111 18.810 31.340 1.00 95.00 441 TYR A N 1
ATOM 3528 C CA . TYR A 1 441 ? -3.471 19.520 32.568 1.00 95.00 441 TYR A CA 1
ATOM 3529 C C . TYR A 1 441 ? -2.384 20.481 33.071 1.00 95.00 441 TYR A C 1
ATOM 3531 O O . TYR A 1 441 ? -2.699 21.575 33.551 1.00 95.00 441 TYR A O 1
ATOM 3539 N N . GLY A 1 442 ? -1.117 20.065 33.028 1.00 93.88 442 GLY A N 1
ATOM 3540 C CA . GLY A 1 442 ? -0.031 20.800 33.687 1.00 93.88 442 GLY A CA 1
ATOM 3541 C C . GLY A 1 442 ? 1.333 20.687 33.015 1.00 93.88 442 GLY A C 1
ATOM 3542 O O . GLY A 1 442 ? 2.340 20.982 33.653 1.00 93.88 442 GLY A O 1
ATOM 3543 N N . GLY A 1 443 ? 1.374 20.268 31.750 1.00 96.25 443 GLY A N 1
ATOM 3544 C CA . GLY A 1 443 ? 2.589 20.191 30.946 1.00 96.25 443 GLY A CA 1
ATOM 3545 C C . GLY A 1 443 ? 3.565 19.124 31.436 1.00 96.25 443 GLY A C 1
ATOM 3546 O O . GLY A 1 443 ? 3.199 18.176 32.138 1.00 96.25 443 GLY A O 1
ATOM 3547 N N . GLN A 1 444 ? 4.837 19.290 31.081 1.00 96.06 444 GLN A N 1
ATOM 3548 C CA . GLN A 1 444 ? 5.914 18.387 31.488 1.00 96.06 444 GLN A CA 1
ATOM 3549 C C . GLN A 1 444 ? 6.109 18.284 33.014 1.00 96.06 444 GLN A C 1
ATOM 3551 O O . GLN A 1 444 ? 6.386 17.176 33.491 1.00 96.06 444 GLN A O 1
ATOM 3556 N N . PRO A 1 445 ? 5.937 19.358 33.817 1.00 96.56 445 PRO A N 1
ATOM 3557 C CA . PRO A 1 445 ? 5.985 19.251 35.274 1.00 96.56 445 PRO A CA 1
ATOM 3558 C C . PRO A 1 445 ? 4.969 18.248 35.829 1.00 96.56 445 PRO A C 1
ATOM 3560 O O . PRO A 1 445 ? 5.335 17.406 36.645 1.00 96.56 445 PRO A O 1
ATOM 3563 N N . ALA A 1 446 ? 3.729 18.265 35.330 1.00 96.38 446 ALA A N 1
ATOM 3564 C CA . ALA A 1 446 ? 2.691 17.324 35.754 1.00 96.38 446 ALA A CA 1
ATOM 3565 C C . ALA A 1 446 ? 3.001 15.877 35.337 1.00 96.38 446 ALA A C 1
ATOM 3567 O O . ALA A 1 446 ? 2.745 14.947 36.098 1.00 96.38 446 ALA A O 1
ATOM 3568 N N . VAL A 1 447 ? 3.594 15.666 34.156 1.00 96.00 447 VAL A N 1
ATOM 3569 C CA . VAL A 1 447 ? 4.075 14.337 33.728 1.00 96.00 447 VAL A CA 1
ATOM 3570 C C . VAL A 1 447 ? 5.167 13.819 34.668 1.00 96.00 447 VAL A C 1
ATOM 3572 O O . VAL A 1 447 ? 5.145 12.654 35.066 1.00 96.00 447 VAL A O 1
ATOM 3575 N N . THR A 1 448 ? 6.095 14.695 35.053 1.00 94.25 448 THR A N 1
ATOM 3576 C CA . THR A 1 448 ? 7.219 14.365 35.939 1.00 94.25 448 THR A CA 1
ATOM 3577 C C . THR A 1 448 ? 6.731 14.066 37.354 1.00 94.25 448 THR A C 1
ATOM 3579 O O . THR A 1 448 ? 7.109 13.054 37.940 1.00 94.25 448 THR A O 1
ATOM 3582 N N . GLU A 1 449 ? 5.831 14.893 37.890 1.00 95.06 449 GLU A N 1
ATOM 3583 C CA . GLU A 1 449 ? 5.173 14.660 39.176 1.00 95.06 449 GLU A CA 1
ATOM 3584 C C . GLU A 1 449 ? 4.423 13.326 39.174 1.00 95.06 449 GLU A C 1
ATOM 3586 O O . GLU A 1 449 ? 4.582 12.520 40.092 1.00 95.06 449 GLU A O 1
ATOM 3591 N N . PHE A 1 450 ? 3.679 13.036 38.106 1.00 95.38 450 PHE A N 1
ATOM 3592 C CA . PHE A 1 450 ? 2.952 11.781 37.985 1.00 95.38 450 PHE A CA 1
ATOM 3593 C C . PHE A 1 450 ? 3.883 10.560 37.964 1.00 95.38 450 PHE A C 1
ATOM 3595 O O . PHE A 1 450 ? 3.592 9.550 38.607 1.00 95.38 450 PHE A O 1
ATOM 3602 N N . ALA A 1 451 ? 5.011 10.636 37.253 1.00 92.00 451 ALA A N 1
ATOM 3603 C CA . ALA A 1 451 ? 6.029 9.584 37.250 1.00 92.00 451 ALA A CA 1
ATOM 3604 C C . ALA A 1 451 ? 6.686 9.408 38.631 1.00 92.00 451 ALA A C 1
ATOM 3606 O O . ALA A 1 451 ? 6.863 8.280 39.097 1.00 92.00 451 ALA A O 1
ATOM 3607 N N . ASN A 1 452 ? 6.973 10.508 39.331 1.00 91.56 452 ASN A N 1
ATOM 3608 C CA . ASN A 1 452 ? 7.538 10.482 40.680 1.00 91.56 452 ASN A CA 1
ATOM 3609 C C . ASN A 1 452 ? 6.573 9.855 41.693 1.00 91.56 452 ASN A C 1
ATOM 3611 O O . ASN A 1 452 ? 6.980 9.005 42.479 1.00 91.56 452 ASN A O 1
ATOM 3615 N N . LEU A 1 453 ? 5.286 10.209 41.644 1.00 92.00 453 LEU A N 1
ATOM 3616 C CA . LEU A 1 453 ? 4.262 9.628 42.516 1.00 92.00 453 LEU A CA 1
ATOM 3617 C C . LEU A 1 453 ? 4.084 8.123 42.274 1.00 92.00 453 LEU A C 1
ATOM 3619 O O . LEU A 1 453 ? 3.876 7.364 43.219 1.00 92.00 453 LEU A O 1
ATOM 3623 N N . ARG A 1 454 ? 4.165 7.682 41.012 1.00 90.94 454 ARG A N 1
ATOM 3624 C CA . ARG A 1 454 ? 4.084 6.262 40.625 1.00 90.94 454 ARG A CA 1
ATOM 3625 C C . ARG A 1 454 ? 5.351 5.469 40.946 1.00 90.94 454 ARG A C 1
ATOM 3627 O O . ARG A 1 454 ? 5.298 4.239 40.997 1.00 90.94 454 ARG A O 1
ATOM 3634 N N . SER A 1 455 ? 6.466 6.146 41.203 1.00 86.81 455 SER A N 1
ATOM 3635 C CA . SER A 1 455 ? 7.738 5.500 41.501 1.00 86.81 455 SER A CA 1
ATOM 3636 C C . SER A 1 455 ? 7.753 4.913 42.912 1.00 86.81 455 SER A C 1
ATOM 3638 O O . SER A 1 455 ? 7.676 5.629 43.908 1.00 86.81 455 SER A O 1
ATOM 3640 N N . LYS A 1 456 ? 7.902 3.588 43.016 1.00 70.50 456 LYS A N 1
ATOM 3641 C CA . LYS A 1 456 ? 8.053 2.866 44.291 1.00 70.50 456 LYS A CA 1
ATOM 3642 C C . LYS A 1 456 ? 9.404 2.156 44.303 1.00 70.50 456 LYS A C 1
ATOM 3644 O O . LYS A 1 456 ? 9.718 1.423 43.371 1.00 70.50 456 LYS A O 1
ATOM 3649 N N . ASN A 1 457 ? 10.219 2.378 45.338 1.00 67.25 457 ASN A N 1
ATOM 3650 C CA . ASN A 1 457 ? 11.597 1.860 45.430 1.00 67.25 457 ASN A CA 1
ATOM 3651 C C . ASN A 1 457 ? 12.477 2.218 44.209 1.00 67.25 457 ASN A C 1
ATOM 3653 O O . ASN A 1 457 ? 13.298 1.413 43.775 1.00 67.25 457 ASN A O 1
ATOM 3657 N N . GLY A 1 458 ? 12.274 3.407 43.630 1.00 69.25 458 GLY A N 1
ATOM 3658 C CA . GLY A 1 458 ? 13.009 3.876 42.448 1.00 69.25 458 GLY A CA 1
ATOM 3659 C C . GLY A 1 458 ? 12.537 3.301 41.105 1.00 69.25 458 GLY A C 1
ATOM 3660 O O . GLY A 1 458 ? 13.214 3.511 40.105 1.00 69.25 458 GLY A O 1
ATOM 3661 N N . LEU A 1 459 ? 11.404 2.585 41.059 1.00 73.62 459 LEU A N 1
ATOM 3662 C CA . LEU A 1 459 ? 10.827 2.032 39.826 1.00 73.62 459 LEU A CA 1
ATOM 3663 C C . LEU A 1 459 ? 9.456 2.661 39.525 1.00 73.62 459 LEU A C 1
ATOM 3665 O O . LEU A 1 459 ? 8.513 2.473 40.297 1.00 73.62 459 LEU A O 1
ATOM 3669 N N . ASP A 1 460 ? 9.330 3.365 38.394 1.00 84.38 460 ASP A N 1
ATOM 3670 C CA . ASP A 1 460 ? 8.051 3.896 37.893 1.00 84.38 460 ASP A CA 1
ATOM 3671 C C . ASP A 1 460 ? 7.171 2.764 37.338 1.00 84.38 460 ASP A C 1
ATOM 3673 O O . ASP A 1 460 ? 7.531 2.107 36.356 1.00 84.38 460 ASP A O 1
ATOM 3677 N N . THR A 1 461 ? 6.009 2.539 37.961 1.00 87.38 461 THR A N 1
ATOM 3678 C CA . THR A 1 461 ? 5.089 1.446 37.611 1.00 87.38 461 THR A CA 1
ATOM 3679 C C . THR A 1 461 ? 3.617 1.854 37.733 1.00 87.38 461 THR A C 1
ATOM 3681 O O . THR A 1 461 ? 3.211 2.543 38.671 1.00 87.38 461 THR A O 1
ATOM 3684 N N . PHE A 1 462 ? 2.774 1.396 36.799 1.00 91.38 462 PHE A N 1
ATOM 3685 C CA . PHE A 1 462 ? 1.315 1.576 36.885 1.00 91.38 462 PHE A CA 1
ATOM 3686 C C . PHE A 1 462 ? 0.625 0.562 37.812 1.00 91.38 462 PHE A C 1
ATOM 3688 O O . PHE A 1 462 ? -0.488 0.812 38.270 1.00 91.38 462 PHE A O 1
ATOM 3695 N N . PHE A 1 463 ? 1.273 -0.555 38.135 1.00 90.81 463 PHE A N 1
ATOM 3696 C CA . PHE A 1 463 ? 0.746 -1.598 39.015 1.00 90.81 463 PHE A CA 1
ATOM 3697 C C . PHE A 1 463 ? 1.856 -2.158 39.913 1.00 90.81 463 PHE A C 1
ATOM 3699 O O . PHE A 1 463 ? 3.039 -1.948 39.658 1.00 90.81 463 PHE A O 1
ATOM 3706 N N . SER A 1 464 ? 1.477 -2.886 40.958 1.00 87.44 464 SER A N 1
ATOM 3707 C CA . SER A 1 464 ? 2.402 -3.603 41.838 1.00 87.44 464 SER A CA 1
ATOM 3708 C C . SER A 1 464 ? 1.829 -4.958 42.235 1.00 87.44 464 SER A C 1
ATOM 3710 O O . SER A 1 464 ? 0.617 -5.067 42.404 1.00 87.44 464 SER A O 1
ATOM 3712 N N . PHE A 1 465 ? 2.683 -5.958 42.445 1.00 84.06 465 PHE A N 1
ATOM 3713 C CA . PHE A 1 465 ? 2.280 -7.229 43.047 1.00 84.06 465 PHE A CA 1
ATOM 3714 C C . PHE A 1 465 ? 2.297 -7.145 44.581 1.00 84.06 465 PHE A C 1
ATOM 3716 O O . PHE A 1 465 ? 3.189 -6.533 45.174 1.00 84.06 465 PHE A O 1
ATOM 3723 N N . SER A 1 466 ? 1.301 -7.741 45.232 1.00 75.56 466 SER A N 1
ATOM 3724 C CA . SER A 1 466 ? 1.228 -7.893 46.680 1.00 75.56 466 SER A CA 1
ATOM 3725 C C . SER A 1 466 ? 2.012 -9.130 47.122 1.00 75.56 466 SER A C 1
ATOM 3727 O O . SER A 1 466 ? 1.671 -10.244 46.739 1.00 75.56 466 SER A O 1
ATOM 3729 N N . GLY A 1 467 ? 3.024 -8.940 47.971 1.00 63.81 467 GLY A N 1
ATOM 3730 C CA . GLY A 1 467 ? 3.844 -10.021 48.530 1.00 63.81 467 GLY A CA 1
ATOM 3731 C C . GLY A 1 467 ? 5.204 -10.192 47.842 1.00 63.81 467 GLY A C 1
ATOM 3732 O O . GLY A 1 467 ? 5.407 -9.763 46.712 1.00 63.81 467 GLY A O 1
ATOM 3733 N N . ASN A 1 468 ? 6.148 -10.819 48.552 1.00 61.44 468 ASN A N 1
ATOM 3734 C CA . ASN A 1 468 ? 7.519 -11.070 48.079 1.00 61.44 468 ASN A CA 1
ATOM 3735 C C . ASN A 1 468 ? 7.696 -12.469 47.453 1.00 61.44 468 ASN A C 1
ATOM 3737 O O . ASN A 1 468 ? 8.822 -12.872 47.182 1.00 61.44 468 ASN A O 1
ATOM 3741 N N . ASN A 1 469 ? 6.613 -13.233 47.276 1.00 59.59 469 ASN A N 1
ATOM 3742 C CA . ASN A 1 469 ? 6.697 -14.610 46.798 1.00 59.59 469 ASN A CA 1
ATOM 3743 C C . ASN A 1 469 ? 6.757 -14.635 45.266 1.00 59.59 469 ASN A C 1
ATOM 3745 O O . ASN A 1 469 ? 5.807 -14.229 44.598 1.00 59.59 469 ASN A O 1
ATOM 3749 N N . GLU A 1 470 ? 7.868 -15.136 44.732 1.00 64.38 470 GLU A N 1
ATOM 3750 C CA . GLU A 1 470 ? 8.020 -15.502 43.324 1.00 64.38 470 GLU A CA 1
ATOM 3751 C C . GLU A 1 470 ? 7.721 -17.006 43.144 1.00 64.38 470 GLU A C 1
ATOM 3753 O O . GLU A 1 470 ? 8.078 -17.802 44.019 1.00 64.38 470 GLU A O 1
ATOM 3758 N N . PRO A 1 471 ? 7.077 -17.429 42.037 1.00 67.31 471 PRO A N 1
ATOM 3759 C CA . PRO A 1 471 ? 6.574 -16.614 40.928 1.00 67.31 471 PRO A CA 1
ATOM 3760 C C . PRO A 1 471 ? 5.247 -15.906 41.263 1.00 67.31 471 PRO A C 1
ATOM 3762 O O . PRO A 1 471 ? 4.356 -16.486 41.888 1.00 67.31 471 PRO A O 1
ATOM 3765 N N . HIS A 1 472 ? 5.106 -14.654 40.819 1.00 73.94 472 HIS A N 1
ATOM 3766 C CA . HIS A 1 472 ? 3.896 -13.852 41.030 1.00 73.94 472 HIS A CA 1
ATOM 3767 C C . HIS A 1 472 ? 2.688 -14.408 40.265 1.00 73.94 472 HIS A C 1
ATOM 3769 O O . HIS A 1 472 ? 2.810 -14.848 39.120 1.00 73.94 472 HIS A O 1
ATOM 3775 N N . LYS A 1 473 ? 1.497 -14.328 40.868 1.00 80.69 473 LYS A N 1
ATOM 3776 C CA . LYS A 1 473 ? 0.224 -14.616 40.194 1.00 80.69 473 LYS A CA 1
ATOM 3777 C C . LYS A 1 473 ? -0.498 -13.320 39.840 1.00 80.69 473 LYS A C 1
ATOM 3779 O O . LYS A 1 473 ? -0.341 -12.298 40.501 1.00 80.69 473 LYS A O 1
ATOM 3784 N N . LEU A 1 474 ? -1.370 -13.367 38.830 1.00 83.38 474 LEU A N 1
ATOM 3785 C CA . LEU A 1 474 ? -2.150 -12.192 38.415 1.00 83.38 474 LEU A CA 1
ATOM 3786 C C . LEU A 1 474 ? -3.092 -11.705 39.528 1.00 83.38 474 LEU A C 1
ATOM 3788 O O . LEU A 1 474 ? -3.344 -10.511 39.633 1.00 83.38 474 LEU A O 1
ATOM 3792 N N . SER A 1 475 ? -3.560 -12.615 40.388 1.00 82.75 475 SER A N 1
ATOM 3793 C CA . SER A 1 475 ? -4.342 -12.293 41.591 1.00 82.75 475 SER A CA 1
ATOM 3794 C C . SER A 1 475 ? -3.613 -11.369 42.562 1.00 82.75 475 SER A C 1
ATOM 3796 O O . SER A 1 475 ? -4.259 -10.670 43.337 1.00 82.75 475 SER A O 1
ATOM 3798 N N . ASP A 1 476 ? -2.282 -11.369 42.518 1.00 85.62 476 ASP A N 1
ATOM 3799 C CA . ASP A 1 476 ? -1.449 -10.577 43.411 1.00 85.62 476 ASP A CA 1
ATOM 3800 C C . ASP A 1 476 ? -1.254 -9.161 42.842 1.00 85.62 476 ASP A C 1
ATOM 3802 O O . ASP A 1 476 ? -0.807 -8.264 43.550 1.00 85.62 476 ASP A O 1
ATOM 3806 N N . ALA A 1 477 ? -1.584 -8.922 41.566 1.00 88.56 477 ALA A N 1
ATOM 3807 C CA . ALA A 1 477 ? -1.429 -7.617 40.937 1.00 88.56 477 ALA A CA 1
ATOM 3808 C C . ALA A 1 477 ? -2.518 -6.639 41.391 1.00 88.56 477 ALA A C 1
ATOM 3810 O O . ALA A 1 477 ? -3.712 -6.935 41.385 1.00 88.56 477 ALA A O 1
ATOM 3811 N N . GLN A 1 478 ? -2.102 -5.420 41.716 1.00 90.81 478 GLN A N 1
ATOM 3812 C CA . GLN A 1 478 ? -2.990 -4.322 42.070 1.00 90.81 478 GLN A CA 1
ATOM 3813 C C . GLN A 1 478 ? -2.554 -3.043 41.363 1.00 90.81 478 GLN A C 1
ATOM 3815 O O . GLN A 1 478 ? -1.361 -2.761 41.232 1.00 90.81 478 GLN A O 1
ATOM 3820 N N . LEU A 1 479 ? -3.529 -2.243 40.920 1.00 91.56 479 LEU A N 1
ATOM 3821 C CA . LEU A 1 479 ? -3.255 -0.930 40.339 1.00 91.56 479 LEU A CA 1
ATOM 3822 C C . LEU A 1 479 ? -2.589 -0.049 41.398 1.00 91.56 479 LEU A C 1
ATOM 3824 O O . LEU A 1 479 ? -3.102 0.056 42.516 1.00 91.56 479 LEU A O 1
ATOM 3828 N N . ASN A 1 480 ? -1.485 0.600 41.029 1.00 91.12 480 ASN A N 1
ATOM 3829 C CA . ASN A 1 480 ? -0.718 1.445 41.932 1.00 91.12 480 ASN A CA 1
ATOM 3830 C C . ASN A 1 480 ? -1.618 2.562 42.487 1.00 91.12 480 ASN A C 1
ATOM 3832 O O . ASN A 1 480 ? -2.262 3.298 41.735 1.00 91.12 480 ASN A O 1
ATOM 3836 N N . ASP A 1 481 ? -1.672 2.701 43.812 1.00 91.25 481 ASP A N 1
ATOM 3837 C CA . ASP A 1 481 ? -2.540 3.685 44.462 1.00 91.25 481 ASP A CA 1
ATOM 3838 C C . ASP A 1 481 ? -2.206 5.124 44.063 1.00 91.25 481 ASP A C 1
ATOM 3840 O O . ASP A 1 481 ? -3.100 5.970 44.034 1.00 91.25 481 ASP A O 1
ATOM 3844 N N . ALA A 1 482 ? -0.955 5.401 43.687 1.00 92.69 482 ALA A N 1
ATOM 3845 C CA . ALA A 1 482 ? -0.560 6.691 43.135 1.00 92.69 482 ALA A CA 1
ATOM 3846 C C . ALA A 1 482 ? -1.310 7.027 41.837 1.00 92.69 482 ALA A C 1
ATOM 3848 O O . ALA A 1 482 ? -1.725 8.170 41.659 1.00 92.69 482 ALA A O 1
ATOM 3849 N N . VAL A 1 483 ? -1.574 6.035 40.973 1.00 94.62 483 VAL A N 1
ATOM 3850 C CA . VAL A 1 483 ? -2.379 6.214 39.750 1.00 94.62 483 VAL A CA 1
ATOM 3851 C C . VAL A 1 483 ? -3.793 6.652 40.114 1.00 94.62 483 VAL A C 1
ATOM 3853 O O . VAL A 1 483 ? -4.290 7.641 39.582 1.00 94.62 483 VAL A O 1
ATOM 3856 N N . LYS A 1 484 ? -4.428 5.959 41.068 1.00 93.81 484 LYS A N 1
ATOM 3857 C CA . LYS A 1 484 ? -5.792 6.277 41.522 1.00 93.81 484 LYS A CA 1
ATOM 3858 C C . LYS A 1 484 ? -5.868 7.683 42.121 1.00 93.81 484 LYS A C 1
ATOM 3860 O O . LYS A 1 484 ? -6.788 8.436 41.805 1.00 93.81 484 LYS A O 1
ATOM 3865 N N . ARG A 1 485 ? -4.903 8.040 42.979 1.00 94.56 485 ARG A N 1
ATOM 3866 C CA . ARG A 1 485 ? -4.829 9.366 43.615 1.00 94.56 485 ARG A CA 1
ATOM 3867 C C . ARG A 1 485 ? -4.642 10.466 42.577 1.00 94.56 485 ARG A C 1
ATOM 3869 O O . ARG A 1 485 ? -5.417 11.417 42.581 1.00 94.56 485 ARG A O 1
ATOM 3876 N N . TRP A 1 486 ? -3.696 10.293 41.657 1.00 96.69 486 TRP A N 1
ATOM 3877 C CA . TRP A 1 486 ? -3.434 11.258 40.594 1.00 96.69 486 TRP A CA 1
ATOM 3878 C C . TRP A 1 486 ? -4.636 11.442 39.666 1.00 96.69 486 TRP A C 1
ATOM 3880 O O . TRP A 1 486 ? -5.058 12.563 39.407 1.00 96.69 486 TRP A O 1
ATOM 3890 N N . HIS A 1 487 ? -5.263 10.347 39.228 1.00 96.38 487 HIS A N 1
ATOM 3891 C CA . HIS A 1 487 ? -6.478 10.396 38.413 1.00 96.38 487 HIS A CA 1
ATOM 3892 C C . HIS A 1 487 ? -7.611 11.160 39.115 1.00 96.38 487 HIS A C 1
ATOM 3894 O O . HIS A 1 487 ? -8.290 11.975 38.494 1.00 96.38 487 HIS A O 1
ATOM 3900 N N . ASN A 1 488 ? -7.806 10.943 40.418 1.00 94.25 488 ASN A N 1
ATOM 3901 C CA . ASN A 1 488 ? -8.792 11.699 41.190 1.00 94.25 488 ASN A CA 1
ATOM 3902 C C . ASN A 1 488 ? -8.414 13.181 41.325 1.00 94.25 488 ASN A C 1
ATOM 3904 O O . ASN A 1 488 ? -9.288 14.035 41.199 1.00 94.25 488 ASN A O 1
ATOM 3908 N N . GLN A 1 489 ? -7.133 13.492 41.527 1.00 94.75 489 GLN A N 1
ATOM 3909 C CA . GLN A 1 489 ? -6.635 14.866 41.580 1.00 94.75 489 GLN A CA 1
ATOM 3910 C C . GLN A 1 489 ? -6.867 15.598 40.253 1.00 94.75 489 GLN A C 1
ATOM 3912 O O . GLN A 1 489 ? -7.451 16.678 40.268 1.00 94.75 489 GLN A O 1
ATOM 3917 N N . LEU A 1 490 ? -6.519 14.991 39.110 1.00 94.06 490 LEU A N 1
ATOM 3918 C CA . LEU A 1 490 ? -6.776 15.561 37.781 1.00 94.06 490 LEU A CA 1
ATOM 3919 C C . LEU A 1 490 ? -8.254 15.919 37.599 1.00 94.06 490 LEU A C 1
ATOM 3921 O O . LEU A 1 490 ? -8.567 17.027 37.171 1.00 94.06 490 LEU A O 1
ATOM 3925 N N . ARG A 1 491 ? -9.169 15.015 37.971 1.00 93.62 491 ARG A N 1
ATOM 3926 C CA . ARG A 1 491 ? -10.624 15.237 37.873 1.00 93.62 491 ARG A CA 1
ATOM 3927 C C . ARG A 1 491 ? -11.101 16.399 38.746 1.00 93.62 491 ARG A C 1
ATOM 3929 O O . ARG A 1 491 ? -11.917 17.205 38.308 1.00 93.62 491 ARG A O 1
ATOM 3936 N N . MET A 1 492 ? -10.606 16.490 39.980 1.00 92.25 492 MET A N 1
ATOM 3937 C CA . MET A 1 492 ? -11.017 17.537 40.920 1.00 92.25 492 MET A CA 1
ATOM 3938 C C . MET A 1 492 ? -10.458 18.904 40.526 1.00 92.25 492 MET A C 1
ATOM 3940 O O . MET A 1 492 ? -11.199 19.884 40.492 1.00 92.25 492 MET A O 1
ATOM 3944 N N . GLU A 1 493 ? -9.171 18.977 40.194 1.00 92.31 493 GLU A N 1
ATOM 3945 C CA . GLU A 1 493 ? -8.504 20.244 39.895 1.00 92.31 493 GLU A CA 1
ATOM 3946 C C . GLU A 1 493 ? -8.919 20.821 38.537 1.00 92.31 493 GLU A C 1
ATOM 3948 O O . GLU A 1 493 ? -9.142 22.025 38.429 1.00 92.31 493 GLU A O 1
ATOM 3953 N N . THR A 1 494 ? -9.125 19.992 37.508 1.00 91.25 494 THR A N 1
ATOM 3954 C CA . THR A 1 494 ? -9.662 20.475 36.218 1.00 91.25 494 THR A CA 1
ATOM 3955 C C . THR A 1 494 ? -11.077 21.020 36.363 1.00 91.25 494 THR A C 1
ATOM 3957 O O . THR A 1 494 ? -11.360 22.102 35.858 1.00 91.25 494 THR A O 1
ATOM 3960 N N . LYS A 1 495 ? -11.940 20.344 37.134 1.00 91.06 495 LYS A N 1
ATOM 3961 C CA . LYS A 1 495 ? -13.302 20.813 37.424 1.00 91.06 495 LYS A CA 1
ATOM 3962 C C . LYS A 1 495 ? -13.331 22.137 38.189 1.00 91.06 495 LYS A C 1
ATOM 3964 O O . LYS A 1 495 ? -14.224 22.942 37.942 1.00 91.06 495 LYS A O 1
ATOM 3969 N N . LYS A 1 496 ? -12.365 22.374 39.087 1.00 89.00 496 LYS A N 1
ATOM 3970 C CA . LYS A 1 496 ? -12.193 23.670 39.771 1.00 89.00 496 LYS A CA 1
ATOM 3971 C C . LYS A 1 496 ? -11.741 24.775 38.812 1.00 89.00 496 LYS A C 1
ATOM 3973 O O . LYS A 1 496 ? -12.214 25.897 38.937 1.00 89.00 496 LYS A O 1
ATOM 3978 N N . ARG A 1 497 ? -10.835 24.467 37.875 1.00 87.31 497 ARG A N 1
ATOM 3979 C CA . ARG A 1 497 ? -10.294 25.439 36.905 1.00 87.31 497 ARG A CA 1
ATOM 3980 C C . ARG A 1 497 ? -11.320 25.842 35.847 1.00 87.31 497 ARG A C 1
ATOM 3982 O O . ARG A 1 497 ? -11.447 27.021 35.539 1.00 87.31 497 ARG A O 1
ATOM 3989 N N . ASN A 1 498 ? -12.030 24.872 35.276 1.00 87.81 498 ASN A N 1
ATOM 3990 C CA . ASN A 1 498 ? -13.033 25.095 34.240 1.00 87.81 498 ASN A CA 1
ATOM 3991 C C . ASN A 1 498 ? -14.029 23.926 34.227 1.00 87.81 498 ASN A C 1
ATOM 3993 O O . ASN A 1 498 ? -13.647 22.769 34.068 1.00 87.81 498 ASN A O 1
ATOM 3997 N N . THR A 1 499 ? -15.321 24.214 34.377 1.00 87.69 499 THR A N 1
ATOM 3998 C CA . THR A 1 499 ? -16.366 23.182 34.476 1.00 87.69 499 THR A CA 1
ATOM 3999 C C . THR A 1 499 ? -16.533 22.362 33.196 1.00 87.69 499 THR A C 1
ATOM 4001 O O . THR A 1 499 ? -16.754 21.154 33.286 1.00 87.69 499 THR A O 1
ATOM 4004 N N . GLY A 1 500 ? -16.394 22.985 32.021 1.00 86.94 500 GLY A N 1
ATOM 4005 C CA . GLY A 1 500 ? -16.459 22.308 30.724 1.00 86.94 500 GLY A CA 1
ATOM 4006 C C . GLY A 1 500 ? -15.274 21.370 30.511 1.00 86.94 500 GLY A C 1
ATOM 4007 O O . GLY A 1 500 ? -15.464 20.190 30.227 1.00 86.94 500 GLY A O 1
ATOM 4008 N N . GLU A 1 501 ? -14.055 21.858 30.746 1.00 90.06 501 GLU A N 1
ATOM 4009 C CA . GLU A 1 501 ? -12.841 21.038 30.660 1.00 90.06 501 GLU A CA 1
ATOM 4010 C C . GLU A 1 501 ? -12.852 19.909 31.698 1.00 90.06 501 GLU A C 1
ATOM 4012 O O . GLU A 1 501 ? -12.546 18.759 31.382 1.00 90.06 501 GLU A O 1
ATOM 4017 N N . GLY A 1 502 ? -13.277 20.212 32.925 1.00 91.75 502 GLY A N 1
ATOM 4018 C CA . GLY A 1 502 ? -13.407 19.232 33.994 1.00 91.75 502 GLY A CA 1
ATOM 4019 C C . GLY A 1 502 ? -14.342 18.079 33.645 1.00 91.75 502 GLY A C 1
ATOM 4020 O O . GLY A 1 502 ? -14.051 16.945 34.012 1.00 91.75 502 GLY A O 1
ATOM 4021 N N . ALA A 1 503 ? -15.426 18.322 32.901 1.00 92.81 503 ALA A N 1
ATOM 4022 C CA . ALA A 1 503 ? -16.317 17.256 32.438 1.00 92.81 503 ALA A CA 1
ATOM 4023 C C . ALA A 1 503 ? -15.630 16.314 31.432 1.00 92.81 503 ALA A C 1
ATOM 4025 O O . ALA A 1 503 ? -15.842 15.101 31.479 1.00 92.81 503 ALA A O 1
ATOM 4026 N N . ILE A 1 504 ? -14.770 16.853 30.561 1.00 95.00 504 ILE A N 1
ATOM 4027 C CA . ILE A 1 504 ? -14.009 16.067 29.579 1.00 95.00 504 ILE A CA 1
ATOM 4028 C C . ILE A 1 504 ? -12.995 15.163 30.287 1.00 95.00 504 ILE A C 1
ATOM 4030 O O . ILE A 1 504 ? -12.936 13.958 30.026 1.00 95.00 504 ILE A O 1
ATOM 4034 N N . PHE A 1 505 ? -12.229 15.733 31.221 1.00 95.69 505 PHE A N 1
ATOM 4035 C CA . PHE A 1 505 ? -11.291 14.978 32.049 1.00 95.69 505 PHE A CA 1
ATOM 4036 C C . PHE A 1 505 ? -12.006 13.941 32.919 1.00 95.69 505 PHE A C 1
ATOM 4038 O O . PHE A 1 505 ? -11.531 12.812 33.023 1.00 95.69 505 PHE A O 1
ATOM 4045 N N . ASP A 1 506 ? -13.155 14.284 33.510 1.00 94.31 506 ASP A N 1
ATOM 4046 C CA . ASP A 1 506 ? -13.951 13.352 34.312 1.00 94.31 506 ASP A CA 1
ATOM 4047 C C . ASP A 1 506 ? -14.363 12.122 33.505 1.00 94.31 506 ASP A C 1
ATOM 4049 O O . ASP A 1 506 ? -14.105 11.002 33.945 1.00 94.31 506 ASP A O 1
ATOM 4053 N N . GLY A 1 507 ? -14.917 12.326 32.305 1.00 94.00 507 GLY A N 1
ATOM 4054 C CA . GLY A 1 507 ? -15.310 11.243 31.408 1.00 94.00 507 GLY A CA 1
ATOM 4055 C C . GLY A 1 507 ? -14.137 10.329 31.052 1.00 94.00 507 GLY A C 1
ATOM 4056 O O . GLY A 1 507 ? -14.201 9.121 31.293 1.00 94.00 507 GLY A O 1
ATOM 4057 N N . MET A 1 508 ? -13.038 10.905 30.551 1.00 96.19 508 MET A N 1
ATOM 4058 C CA . MET A 1 508 ? -11.909 10.109 30.064 1.00 96.19 508 MET A CA 1
ATOM 4059 C C . MET A 1 508 ? -11.151 9.401 31.192 1.00 96.19 508 MET A C 1
ATOM 4061 O O . MET A 1 508 ? -10.900 8.200 31.119 1.00 96.19 508 MET A O 1
ATOM 4065 N N . ILE A 1 509 ? -10.806 10.110 32.269 1.00 96.69 509 ILE A N 1
ATOM 4066 C CA . ILE A 1 509 ? -10.011 9.546 33.369 1.00 96.69 509 ILE A CA 1
ATOM 4067 C C . ILE A 1 509 ? -10.803 8.488 34.145 1.00 96.69 509 ILE A C 1
ATOM 4069 O O . ILE A 1 509 ? -10.240 7.464 34.550 1.00 96.69 509 ILE A O 1
ATOM 4073 N N . LYS A 1 510 ? -12.116 8.688 34.327 1.00 95.19 510 LYS A N 1
ATOM 4074 C CA . LYS A 1 510 ? -12.990 7.680 34.940 1.00 95.19 510 LYS A CA 1
ATOM 4075 C C . LYS A 1 510 ? -13.090 6.436 34.062 1.00 95.19 510 LYS A C 1
ATOM 4077 O O . LYS A 1 510 ? -12.971 5.329 34.586 1.00 95.19 510 LYS A O 1
ATOM 4082 N N . PHE A 1 511 ? -13.258 6.609 32.750 1.00 96.75 511 PHE A N 1
ATOM 4083 C CA . PHE A 1 511 ? -13.260 5.498 31.803 1.00 96.75 511 PHE A CA 1
ATOM 4084 C C . PHE A 1 511 ? -11.941 4.714 31.852 1.00 96.75 511 PHE A C 1
ATOM 4086 O O . PHE A 1 511 ? -11.970 3.503 32.072 1.00 96.75 511 PHE A O 1
ATOM 4093 N N . LEU A 1 512 ? -10.789 5.391 31.771 1.00 96.25 512 LEU A N 1
ATOM 4094 C CA . LEU A 1 512 ? -9.479 4.739 31.871 1.00 96.25 512 LEU A CA 1
ATOM 4095 C C . LEU A 1 512 ? -9.345 3.928 33.164 1.00 96.25 512 LEU A C 1
ATOM 4097 O O . LEU A 1 512 ? -8.985 2.756 33.119 1.00 96.25 512 LEU A O 1
ATOM 4101 N N . GLY A 1 513 ? -9.678 4.518 34.315 1.00 93.75 513 GLY A N 1
ATOM 4102 C CA . GLY A 1 513 ? -9.541 3.846 35.609 1.00 93.75 513 GLY A CA 1
ATOM 4103 C C . GLY A 1 513 ? -10.499 2.668 35.823 1.00 93.75 513 GLY A C 1
ATOM 4104 O O . GLY A 1 513 ? -10.134 1.711 36.496 1.00 93.75 513 GLY A O 1
ATOM 4105 N N . GLN A 1 514 ? -11.718 2.725 35.279 1.00 93.81 514 GLN A N 1
ATOM 4106 C CA . GLN A 1 514 ? -12.757 1.717 35.537 1.00 93.81 514 GLN A CA 1
ATOM 4107 C C . GLN A 1 514 ? -12.845 0.626 34.470 1.00 93.81 514 GLN A C 1
ATOM 4109 O O . GLN A 1 514 ? -13.430 -0.424 34.733 1.00 93.81 514 GLN A O 1
ATOM 4114 N N . LYS A 1 515 ? -12.350 0.895 33.257 1.00 95.31 515 LYS A N 1
ATOM 4115 C CA . LYS A 1 515 ? -12.595 0.056 32.077 1.00 95.31 515 LYS A CA 1
ATOM 4116 C C . LYS A 1 515 ? -11.336 -0.342 31.311 1.00 95.31 515 LYS A C 1
ATOM 4118 O O . LYS A 1 515 ? -11.405 -1.299 30.549 1.00 95.31 515 LYS A O 1
ATOM 4123 N N . VAL A 1 516 ? -10.209 0.347 31.506 1.00 95.69 516 VAL A N 1
ATOM 4124 C CA . VAL A 1 516 ? -8.962 0.091 30.759 1.00 95.69 516 VAL A CA 1
ATOM 4125 C C . VAL A 1 516 ? -7.845 -0.391 31.681 1.00 95.69 516 VAL A C 1
ATOM 4127 O O . VAL A 1 516 ? -7.304 -1.474 31.483 1.00 95.69 516 VAL A O 1
ATOM 4130 N N . LEU A 1 517 ? -7.542 0.366 32.737 1.00 95.88 517 LEU A N 1
ATOM 4131 C CA . LEU A 1 517 ? -6.525 0.044 33.744 1.00 95.88 517 LEU A CA 1
ATOM 4132 C C . LEU A 1 517 ? -7.063 -0.946 34.796 1.00 95.88 517 LEU A C 1
ATOM 4134 O O . LEU A 1 517 ? -6.927 -0.748 36.004 1.00 95.88 517 LEU A O 1
ATOM 4138 N N . VAL A 1 518 ? -7.703 -2.016 34.316 1.00 94.19 518 VAL A N 1
ATOM 4139 C CA . VAL A 1 518 ? -8.265 -3.117 35.110 1.00 94.19 518 VAL A CA 1
ATOM 4140 C C . VAL A 1 518 ? -7.287 -4.288 35.094 1.00 94.19 518 VAL A C 1
ATOM 4142 O O . VAL A 1 518 ? -6.759 -4.633 34.042 1.00 94.19 518 VAL A O 1
ATOM 4145 N N . ILE A 1 519 ? -7.021 -4.904 36.248 1.00 92.06 519 ILE A N 1
ATOM 4146 C CA . ILE A 1 519 ? -6.004 -5.964 36.356 1.00 92.06 519 ILE A CA 1
ATOM 4147 C C . ILE A 1 519 ? -6.366 -7.186 35.509 1.00 92.06 519 ILE A C 1
ATOM 4149 O O . ILE A 1 519 ? -5.523 -7.637 34.741 1.00 92.06 519 ILE A O 1
ATOM 4153 N N . ASP A 1 520 ? -7.606 -7.675 35.595 1.00 90.19 520 ASP A N 1
ATOM 4154 C CA . ASP A 1 520 ? -8.090 -8.797 34.782 1.00 90.19 520 ASP A CA 1
ATOM 4155 C C . ASP A 1 520 ? -8.223 -8.386 33.300 1.00 90.19 520 ASP A C 1
ATOM 4157 O O . ASP A 1 520 ? -9.094 -7.566 32.983 1.00 90.19 520 ASP A O 1
ATOM 4161 N N . PRO A 1 521 ? -7.415 -8.953 32.378 1.00 89.31 521 PRO A N 1
ATOM 4162 C CA . PRO A 1 521 ? -7.457 -8.606 30.960 1.00 89.31 521 PRO A CA 1
ATOM 4163 C C . PRO A 1 521 ? -8.834 -8.822 30.332 1.00 89.31 521 PRO A C 1
ATOM 4165 O O . PRO A 1 521 ? -9.264 -8.011 29.520 1.00 89.31 521 PRO A O 1
ATOM 4168 N N . LYS A 1 522 ? -9.576 -9.857 30.754 1.00 88.00 522 LYS A N 1
ATOM 4169 C CA . LYS A 1 522 ? -10.890 -10.195 30.175 1.00 88.00 522 LYS A CA 1
ATOM 4170 C C . LYS A 1 522 ? -11.969 -9.157 30.470 1.00 88.00 522 LYS A C 1
ATOM 4172 O O . LYS A 1 522 ? -12.994 -9.133 29.795 1.00 88.00 522 LYS A O 1
ATOM 4177 N N . GLN A 1 523 ? -11.766 -8.340 31.500 1.00 90.38 523 GLN A N 1
ATOM 4178 C CA . GLN A 1 523 ? -12.694 -7.278 31.888 1.00 90.38 523 GLN A CA 1
ATOM 4179 C C . GLN A 1 523 ? -12.344 -5.929 31.255 1.00 90.38 523 GLN A C 1
ATOM 4181 O O . GLN A 1 523 ? -13.122 -4.979 31.385 1.00 90.38 523 GLN A O 1
ATOM 4186 N N . ARG A 1 524 ? -11.191 -5.822 30.581 1.00 92.88 524 ARG A N 1
ATOM 4187 C CA . ARG A 1 524 ? -10.799 -4.596 29.886 1.00 92.88 524 ARG A CA 1
ATOM 4188 C C . ARG A 1 524 ? -11.692 -4.391 28.666 1.00 92.88 524 ARG A C 1
ATOM 4190 O O . ARG A 1 524 ? -12.018 -5.328 27.943 1.00 92.88 524 ARG A O 1
ATOM 4197 N N . GLN A 1 525 ? -12.100 -3.148 28.451 1.00 90.12 525 GLN A N 1
ATOM 4198 C CA . GLN A 1 525 ? -12.710 -2.733 27.189 1.00 90.12 525 GLN A CA 1
ATOM 4199 C C . GLN A 1 525 ? -11.667 -2.754 26.069 1.00 90.12 525 GLN A C 1
ATOM 4201 O O . GLN A 1 525 ? -10.468 -2.729 26.335 1.00 90.12 525 GLN A O 1
ATOM 4206 N N . GLN A 1 526 ? -12.111 -2.814 24.818 1.00 88.62 526 GLN A N 1
ATOM 4207 C CA . GLN A 1 526 ? -11.219 -2.941 23.673 1.00 88.62 526 GLN A CA 1
ATOM 4208 C C . GLN A 1 526 ? -10.646 -1.582 23.259 1.00 88.62 526 GLN A C 1
ATOM 4210 O O . GLN A 1 526 ? -11.147 -0.514 23.616 1.00 88.62 526 GLN A O 1
ATOM 4215 N N . THR A 1 527 ? -9.606 -1.607 22.424 1.00 88.69 527 THR A N 1
ATOM 4216 C CA . THR A 1 527 ? -8.989 -0.384 21.883 1.00 88.69 527 THR A CA 1
ATOM 4217 C C . THR A 1 527 ? -9.994 0.495 21.117 1.00 88.69 527 THR A C 1
ATOM 4219 O O . THR A 1 527 ? -9.896 1.724 21.161 1.00 88.69 527 THR A O 1
ATOM 4222 N N . LYS A 1 528 ? -11.007 -0.104 20.473 1.00 90.31 528 LYS A N 1
ATOM 4223 C CA . LYS A 1 528 ? -12.106 0.633 19.829 1.00 90.31 528 LYS A CA 1
ATOM 4224 C C . LYS A 1 528 ? -12.869 1.518 20.823 1.00 90.31 528 LYS A C 1
ATOM 4226 O O . LYS A 1 528 ? -13.117 2.681 20.525 1.00 90.31 528 LYS A O 1
ATOM 4231 N N . ASP A 1 529 ? -13.157 1.013 22.019 1.00 92.75 529 ASP A N 1
ATOM 4232 C CA . ASP A 1 529 ? -13.888 1.766 23.044 1.00 92.75 529 ASP A CA 1
ATOM 4233 C C . ASP A 1 529 ? -13.065 2.962 23.552 1.00 92.75 529 ASP A C 1
ATOM 4235 O O . ASP A 1 529 ? -13.600 4.047 23.784 1.00 92.75 529 ASP A O 1
ATOM 4239 N N . ILE A 1 530 ? -11.739 2.797 23.664 1.00 93.88 530 ILE A N 1
ATOM 4240 C CA . ILE A 1 530 ? -10.811 3.897 23.976 1.00 93.88 530 ILE A CA 1
ATOM 4241 C C . ILE A 1 530 ? -10.869 4.972 22.889 1.00 93.88 530 ILE A C 1
ATOM 4243 O O . ILE A 1 530 ? -10.964 6.162 23.200 1.00 93.88 530 ILE A O 1
ATOM 4247 N N . ARG A 1 531 ? -10.834 4.566 21.613 1.00 94.88 531 ARG A N 1
ATOM 4248 C CA . ARG A 1 531 ? -10.948 5.478 20.469 1.00 94.88 531 ARG A CA 1
ATOM 4249 C C . ARG A 1 531 ? -12.259 6.264 20.515 1.00 94.88 531 ARG A C 1
ATOM 4251 O O . ARG A 1 531 ? -12.230 7.480 20.334 1.00 94.88 531 ARG A O 1
ATOM 4258 N N . ASP A 1 532 ? -13.378 5.603 20.791 1.00 93.19 532 ASP A N 1
ATOM 4259 C CA . ASP A 1 532 ? -14.696 6.240 20.842 1.00 93.19 532 ASP A CA 1
ATOM 4260 C C . ASP A 1 532 ? -14.786 7.271 21.981 1.00 93.19 532 ASP A C 1
ATOM 4262 O O . ASP A 1 532 ? -15.270 8.387 21.772 1.00 93.19 532 ASP A O 1
ATOM 4266 N N . GLN A 1 533 ? -14.226 6.967 23.157 1.00 95.25 533 GLN A N 1
ATOM 4267 C CA . GLN A 1 533 ? -14.138 7.929 24.265 1.00 95.25 533 GLN A CA 1
ATOM 4268 C C . GLN A 1 533 ? -13.231 9.125 23.946 1.00 95.25 533 GLN A C 1
ATOM 4270 O O . GLN A 1 533 ? -13.578 10.268 24.251 1.00 95.25 533 GLN A O 1
ATOM 4275 N N . LEU A 1 534 ? -12.106 8.902 23.264 1.00 96.50 534 LEU A N 1
ATOM 4276 C CA . LEU A 1 534 ? -11.243 9.986 22.790 1.00 96.50 534 LEU A CA 1
ATOM 4277 C C . LEU A 1 534 ? -11.938 10.861 21.735 1.00 96.50 534 LEU A C 1
ATOM 4279 O O . LEU A 1 534 ? -11.749 12.075 21.742 1.00 96.50 534 LEU A O 1
ATOM 4283 N N . ILE A 1 535 ? -12.775 10.289 20.860 1.00 94.50 535 ILE A N 1
ATOM 4284 C CA . ILE A 1 535 ? -13.586 11.055 19.897 1.00 94.50 535 ILE A CA 1
ATOM 4285 C C . ILE A 1 535 ? -14.588 11.955 20.632 1.00 94.50 535 ILE A C 1
ATOM 4287 O O . ILE A 1 535 ? -14.779 13.106 20.230 1.00 94.50 535 ILE A O 1
ATOM 4291 N N . ILE A 1 536 ? -15.211 11.464 21.707 1.00 93.81 536 ILE A N 1
ATOM 4292 C CA . ILE A 1 536 ? -16.106 12.266 22.554 1.00 93.81 536 ILE A CA 1
ATOM 4293 C C . ILE A 1 536 ? -15.329 13.429 23.186 1.00 93.81 536 ILE A C 1
ATOM 4295 O O . ILE A 1 536 ? -15.750 14.581 23.061 1.00 93.81 536 ILE A O 1
ATOM 4299 N N . ALA A 1 537 ? -14.169 13.152 23.789 1.00 93.50 537 ALA A N 1
ATOM 4300 C CA . ALA A 1 537 ? -13.315 14.177 24.389 1.00 93.50 537 ALA A CA 1
ATOM 4301 C C . ALA A 1 537 ? -12.841 15.222 23.361 1.00 93.50 537 ALA A C 1
ATOM 4303 O O . ALA A 1 537 ? -12.915 16.422 23.618 1.00 93.50 537 ALA A O 1
ATOM 4304 N N . PHE A 1 538 ? -12.424 14.781 22.170 1.00 94.94 538 PHE A N 1
ATOM 4305 C CA . PHE A 1 538 ? -12.025 15.649 21.061 1.00 94.94 538 PHE A CA 1
ATOM 4306 C C . PHE A 1 538 ? -13.151 16.600 20.645 1.00 94.94 538 PHE A C 1
ATOM 4308 O O . PHE A 1 538 ? -12.949 17.813 20.579 1.00 94.94 538 PHE A O 1
ATOM 4315 N N . LYS A 1 539 ? -14.354 16.062 20.390 1.00 91.62 539 LYS A N 1
ATOM 4316 C CA . LYS A 1 539 ? -15.522 16.866 19.997 1.00 91.62 539 LYS A CA 1
ATOM 4317 C C . LYS A 1 539 ? -15.875 17.897 21.071 1.00 91.62 539 LYS A C 1
ATOM 4319 O O . LYS A 1 539 ? -16.205 19.030 20.729 1.00 91.62 539 LYS A O 1
ATOM 4324 N N . ALA A 1 540 ? -15.766 17.526 22.346 1.00 91.62 540 ALA A N 1
ATOM 4325 C CA . ALA A 1 540 ? -16.041 18.420 23.463 1.00 91.62 540 ALA A CA 1
ATOM 4326 C C . ALA A 1 540 ? -15.016 19.565 23.569 1.00 91.62 540 ALA A C 1
ATOM 4328 O O . ALA A 1 540 ? -15.421 20.725 23.635 1.00 91.62 540 ALA A O 1
ATOM 4329 N N . PHE A 1 541 ? -13.708 19.280 23.485 1.00 92.94 541 PHE A N 1
ATOM 4330 C CA . PHE A 1 541 ? -12.676 20.329 23.470 1.00 92.94 541 PHE A CA 1
ATOM 4331 C C . PHE A 1 541 ? -12.848 21.286 22.288 1.00 92.94 541 PHE A C 1
ATOM 4333 O O . PHE A 1 541 ? -12.711 22.498 22.445 1.00 92.94 541 PHE A O 1
ATOM 4340 N N . ARG A 1 542 ? -13.211 20.763 21.113 1.00 90.06 542 ARG A N 1
ATOM 4341 C CA . ARG A 1 542 ? -13.433 21.595 19.929 1.00 90.06 542 ARG A CA 1
ATOM 4342 C C . ARG A 1 542 ? -14.681 22.472 20.039 1.00 90.06 542 ARG A C 1
ATOM 4344 O O . ARG A 1 542 ? -14.660 23.628 19.633 1.00 90.06 542 ARG A O 1
ATOM 4351 N N . SER A 1 543 ? -15.753 21.950 20.637 1.00 88.94 543 SER A N 1
ATOM 4352 C CA . SER A 1 543 ? -16.948 22.747 20.934 1.00 88.94 543 SER A CA 1
ATOM 4353 C C . SER A 1 543 ? -16.635 23.889 21.905 1.00 88.94 543 SER A C 1
ATOM 4355 O O . SER A 1 543 ? -17.180 24.978 21.750 1.00 88.94 543 SER A O 1
ATOM 4357 N N . MET A 1 544 ? -15.746 23.667 22.880 1.00 86.62 544 MET A N 1
ATOM 4358 C CA . MET A 1 544 ? -15.281 24.722 23.791 1.00 86.62 544 MET A CA 1
ATOM 4359 C C . MET A 1 544 ? -14.446 25.797 23.087 1.00 86.62 544 MET A C 1
ATOM 4361 O O . MET A 1 544 ? -14.416 26.932 23.549 1.00 86.62 544 MET A O 1
ATOM 4365 N N . ALA A 1 545 ? -13.791 25.464 21.975 1.00 84.31 545 ALA A N 1
ATOM 4366 C CA . ALA A 1 545 ? -13.057 26.426 21.159 1.00 84.31 545 ALA A CA 1
ATOM 4367 C C . ALA A 1 545 ? -13.959 27.343 20.307 1.00 84.31 545 ALA A C 1
ATOM 4369 O O . ALA A 1 545 ? -13.450 28.228 19.626 1.00 84.31 545 ALA A O 1
ATOM 4370 N N . GLY A 1 546 ? -15.285 27.145 20.309 1.00 70.44 546 GLY A N 1
ATOM 4371 C CA . GLY A 1 546 ? -16.206 27.902 19.450 1.00 70.44 546 GLY A CA 1
ATOM 4372 C C . GLY A 1 546 ? -16.176 27.473 17.977 1.00 70.44 546 GLY A C 1
ATOM 4373 O O . GLY A 1 546 ? -16.729 28.153 17.116 1.00 70.44 546 GLY A O 1
ATOM 4374 N N . GLU A 1 547 ? -15.556 26.333 17.668 1.00 54.44 547 GLU A N 1
ATOM 4375 C CA . GLU A 1 547 ? -15.481 25.790 16.314 1.00 54.44 547 GLU A CA 1
ATOM 4376 C C . GLU A 1 547 ? -16.728 24.922 16.035 1.00 54.44 547 GLU A C 1
ATOM 4378 O O . GLU A 1 547 ? -16.777 23.746 16.422 1.00 54.44 547 GLU A O 1
ATOM 4383 N N . GLY A 1 548 ? -17.745 25.501 15.371 1.00 40.66 548 GLY A N 1
ATOM 4384 C CA . GLY A 1 548 ? -19.029 24.857 15.020 1.00 40.66 548 GLY A CA 1
ATOM 4385 C C . GLY A 1 548 ? -18.895 23.470 14.362 1.00 40.66 548 GLY A C 1
ATOM 4386 O O . GLY A 1 548 ? -17.803 23.124 13.910 1.00 40.66 548 GLY A O 1
ATOM 4387 N N . PRO A 1 549 ? -19.955 22.630 14.328 1.00 33.75 549 PRO A N 1
ATOM 4388 C CA . PRO A 1 549 ? -19.878 21.215 13.944 1.00 33.75 549 PRO A CA 1
ATOM 4389 C C . PRO A 1 549 ? -19.164 21.014 12.599 1.00 33.75 549 PRO A C 1
ATOM 4391 O O . PRO A 1 549 ? -19.417 21.707 11.623 1.00 33.75 549 PRO A O 1
ATOM 4394 N N . ILE A 1 550 ? -18.229 20.062 12.566 1.00 36.81 550 ILE A N 1
ATOM 4395 C CA . ILE A 1 550 ? -17.442 19.749 11.369 1.00 36.81 550 ILE A CA 1
ATOM 4396 C C . ILE A 1 550 ? -18.143 18.569 10.699 1.00 36.81 550 ILE A C 1
ATOM 4398 O O . ILE A 1 550 ? -18.248 17.509 11.321 1.00 36.81 550 ILE A O 1
ATOM 4402 N N . SER A 1 551 ? -18.589 18.755 9.451 1.00 28.05 551 SER A N 1
ATOM 4403 C CA . SER A 1 551 ? -18.835 17.661 8.498 1.00 28.05 551 SER A CA 1
ATOM 4404 C C . SER A 1 551 ? -17.666 16.680 8.547 1.00 28.05 551 SER A C 1
ATOM 4406 O O . SER A 1 551 ? -16.531 17.151 8.588 1.00 28.05 551 SER A O 1
ATOM 4408 N N . PRO A 1 552 ? -17.892 15.355 8.557 1.00 24.52 552 PRO A N 1
ATOM 4409 C CA . PRO A 1 552 ? -16.856 14.358 8.812 1.00 24.52 552 PRO A CA 1
ATOM 4410 C C . PRO A 1 552 ? -15.600 14.631 7.978 1.00 24.52 552 PRO A C 1
ATOM 4412 O O . PRO A 1 552 ? -15.555 14.404 6.771 1.00 24.52 552 PRO A O 1
ATOM 4415 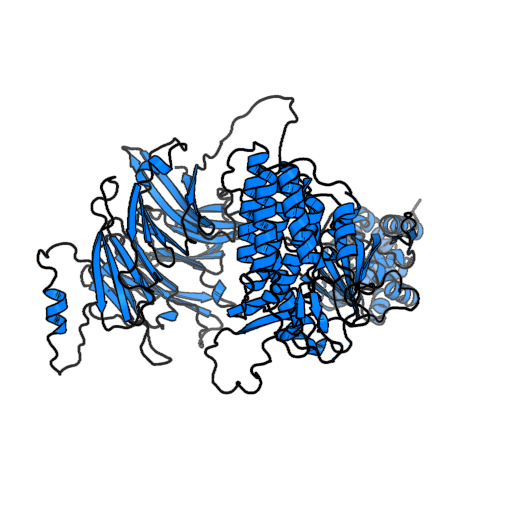N N . ARG A 1 553 ? -14.564 15.154 8.644 1.00 24.56 553 ARG A N 1
ATOM 4416 C CA . ARG A 1 553 ? -13.221 15.260 8.088 1.00 24.56 553 ARG A CA 1
ATOM 4417 C C . ARG A 1 553 ? -12.693 13.836 7.975 1.00 24.56 553 ARG A C 1
ATOM 4419 O O . ARG A 1 553 ? -12.184 13.278 8.944 1.00 24.56 553 ARG A O 1
ATOM 4426 N N . HIS A 1 554 ? -12.805 13.261 6.782 1.00 27.11 554 HIS A N 1
ATOM 4427 C CA . HIS A 1 554 ? -11.762 12.361 6.305 1.00 27.11 554 HIS A CA 1
ATOM 4428 C C . HIS A 1 554 ? -10.412 13.090 6.423 1.00 27.11 554 HIS A C 1
ATOM 4430 O O . HIS A 1 554 ? -10.385 14.315 6.266 1.00 27.11 554 HIS A O 1
ATOM 4436 N N . PRO A 1 555 ? -9.308 12.387 6.723 1.00 24.36 555 PRO A N 1
ATOM 4437 C CA . PRO A 1 555 ? -7.983 12.996 6.779 1.00 24.36 555 PRO A CA 1
ATOM 4438 C C . PRO A 1 555 ? -7.699 13.694 5.441 1.00 24.36 555 PRO A C 1
ATOM 4440 O O . PRO A 1 555 ? -7.498 13.034 4.424 1.00 24.36 555 PRO A O 1
ATOM 4443 N N . GLN A 1 556 ? -7.765 15.027 5.424 1.00 28.12 556 GLN A N 1
ATOM 4444 C CA . GLN A 1 556 ? -7.443 15.830 4.252 1.00 28.12 556 GLN A CA 1
ATOM 4445 C C . GLN A 1 556 ? -5.933 16.048 4.230 1.00 28.12 556 GLN A C 1
ATOM 4447 O O . GLN A 1 556 ? -5.399 16.734 5.093 1.00 28.12 556 GLN A O 1
ATOM 4452 N N . SER A 1 557 ? -5.279 15.520 3.196 1.00 23.36 557 SER A N 1
ATOM 4453 C CA . SER A 1 557 ? -4.184 16.244 2.549 1.00 23.36 557 SER A CA 1
ATOM 4454 C C . SER A 1 557 ? -4.737 17.612 2.134 1.00 23.36 557 SER A C 1
ATOM 4456 O O . SER A 1 557 ? -5.791 17.703 1.495 1.00 23.36 557 SER A O 1
ATOM 4458 N N . ARG A 1 558 ? -4.071 18.680 2.567 1.00 23.56 558 ARG A N 1
ATOM 4459 C CA . ARG A 1 558 ? -4.367 20.057 2.175 1.00 23.56 558 ARG A CA 1
ATOM 4460 C C . ARG A 1 558 ? -3.106 20.645 1.554 1.00 23.56 558 ARG A C 1
ATOM 4462 O O . ARG A 1 558 ? -2.278 21.208 2.252 1.00 23.56 558 ARG A O 1
ATOM 4469 N N . PHE A 1 559 ? -3.037 20.661 0.231 1.00 25.08 559 PHE A N 1
ATOM 4470 C CA . PHE A 1 559 ? -2.316 21.740 -0.434 1.00 25.08 559 PHE A CA 1
ATOM 4471 C C . PHE A 1 559 ? -3.240 22.955 -0.538 1.00 25.08 559 PHE A C 1
ATOM 4473 O O . PHE A 1 559 ? -4.221 22.961 -1.283 1.00 25.08 559 PHE A O 1
ATOM 4480 N N . SER A 1 560 ? -2.917 23.989 0.238 1.00 22.05 560 SER A N 1
ATOM 4481 C CA . SER A 1 560 ? -3.455 25.340 0.101 1.00 22.05 560 SER A CA 1
ATOM 4482 C C . SER A 1 560 ? -2.691 26.072 -1.006 1.00 22.05 560 SER A C 1
ATOM 4484 O O . SER A 1 560 ? -1.485 26.286 -0.896 1.00 22.05 560 SER A O 1
ATOM 4486 N N . MET A 1 561 ? -3.383 26.481 -2.072 1.00 26.59 561 MET A N 1
ATOM 4487 C CA . MET A 1 561 ? -2.885 27.494 -3.002 1.00 26.59 561 MET A CA 1
ATOM 4488 C C . MET A 1 561 ? -3.482 28.850 -2.637 1.00 26.59 561 MET A C 1
ATOM 4490 O O . MET A 1 561 ? -4.692 29.051 -2.745 1.00 26.59 561 MET A O 1
ATOM 4494 N N . SER A 1 562 ? -2.629 29.834 -2.355 1.00 21.39 562 SER A N 1
ATOM 4495 C CA . SER A 1 562 ? -3.011 31.230 -2.554 1.00 21.39 562 SER A CA 1
ATOM 4496 C C . SER A 1 562 ? -1.865 32.096 -3.078 1.00 21.39 562 SER A C 1
ATOM 4498 O O . SER A 1 562 ? -0.986 32.514 -2.337 1.00 21.39 562 SER A O 1
ATOM 4500 N N . ARG A 1 563 ? -2.028 32.436 -4.365 1.00 25.03 563 ARG A N 1
ATOM 4501 C CA . ARG A 1 563 ? -1.865 33.761 -4.990 1.00 25.03 563 ARG A CA 1
ATOM 4502 C C . ARG A 1 563 ? -0.448 34.337 -5.124 1.00 25.03 563 ARG A C 1
ATOM 4504 O O . ARG A 1 563 ? 0.009 35.111 -4.295 1.00 25.03 563 ARG A O 1
ATOM 4511 N N . LEU A 1 564 ? 0.103 34.162 -6.326 1.00 24.53 564 LEU A N 1
ATOM 4512 C CA . LEU A 1 564 ? 0.828 35.216 -7.044 1.00 24.53 564 LEU A CA 1
ATOM 4513 C C . LEU A 1 564 ? -0.074 35.733 -8.176 1.00 24.53 564 LEU A C 1
ATOM 4515 O O . LEU A 1 564 ? -0.646 34.951 -8.935 1.00 24.53 564 LEU A O 1
ATOM 4519 N N . ARG A 1 565 ? -0.247 37.055 -8.250 1.00 26.12 565 ARG A N 1
ATOM 4520 C CA . ARG A 1 565 ? -1.083 37.765 -9.227 1.00 26.12 565 ARG A CA 1
ATOM 4521 C C . ARG A 1 565 ? -0.219 38.828 -9.912 1.00 26.12 565 ARG A C 1
ATOM 4523 O O . ARG A 1 565 ? 0.377 39.625 -9.198 1.00 26.12 565 ARG A O 1
ATOM 4530 N N . ASN A 1 566 ? -0.160 38.785 -11.252 1.00 23.78 566 ASN A N 1
ATOM 4531 C CA . ASN A 1 566 ? -0.021 39.879 -12.247 1.00 23.78 566 ASN A CA 1
ATOM 4532 C C . ASN A 1 566 ? 0.379 39.245 -13.607 1.00 23.78 566 ASN A C 1
ATOM 4534 O O . ASN A 1 566 ? 1.535 38.893 -13.782 1.00 23.78 566 ASN A O 1
ATOM 4538 N N . ALA A 1 567 ? -0.569 38.825 -14.464 1.00 22.41 567 ALA A N 1
ATOM 4539 C CA . ALA A 1 567 ? -1.235 39.564 -15.572 1.00 22.41 567 ALA A CA 1
ATOM 4540 C C . ALA A 1 567 ? -0.591 39.247 -16.957 1.00 22.41 567 ALA A C 1
ATOM 4542 O O . ALA A 1 567 ? 0.603 38.970 -16.963 1.00 22.41 567 ALA A O 1
ATOM 4543 N N . PRO A 1 568 ? -1.278 39.317 -18.131 1.00 29.97 568 PRO A N 1
ATOM 4544 C CA . PRO A 1 568 ? -2.706 39.484 -18.426 1.00 29.97 568 PRO A CA 1
ATOM 4545 C C . PRO A 1 568 ? -3.328 38.360 -19.312 1.00 29.97 568 PRO A C 1
ATOM 4547 O O . PRO A 1 568 ? -2.674 37.440 -19.789 1.00 29.97 568 PRO A O 1
ATOM 4550 N N . TRP A 1 569 ? -4.645 38.483 -19.497 1.00 20.75 569 TRP A N 1
ATOM 4551 C CA . TRP A 1 569 ? -5.594 37.745 -20.352 1.00 20.75 569 TRP A CA 1
ATOM 4552 C C . TRP A 1 569 ? -5.097 37.544 -21.809 1.00 20.75 569 TRP A C 1
ATOM 4554 O O . TRP A 1 569 ? -4.374 38.398 -22.300 1.00 20.75 569 TRP A O 1
ATOM 4564 N N . ARG A 1 570 ? -5.466 36.550 -22.640 1.00 23.34 570 ARG A N 1
ATOM 4565 C CA . ARG A 1 570 ? -6.688 35.735 -22.816 1.00 23.34 570 ARG A CA 1
ATOM 4566 C C . ARG A 1 570 ? -6.393 34.667 -23.901 1.00 23.34 570 ARG A C 1
ATOM 4568 O O . ARG A 1 570 ? -5.809 35.024 -24.918 1.00 23.34 570 ARG A O 1
ATOM 4575 N N . ARG A 1 571 ? -6.927 33.447 -23.773 1.00 22.97 571 ARG A N 1
ATOM 4576 C CA . ARG A 1 571 ? -7.691 32.715 -24.817 1.00 22.97 571 ARG A CA 1
ATOM 4577 C C . ARG A 1 571 ? -8.423 31.550 -24.135 1.00 22.97 571 ARG A C 1
ATOM 4579 O O . ARG A 1 571 ? -7.800 30.744 -23.459 1.00 22.97 571 ARG A O 1
ATOM 4586 N N . ARG A 1 572 ? -9.756 31.549 -24.240 1.00 31.16 572 ARG A N 1
ATOM 4587 C CA . ARG A 1 572 ? -10.648 30.460 -23.808 1.00 31.16 572 ARG A CA 1
ATOM 4588 C C . ARG A 1 572 ? -10.433 29.247 -24.720 1.00 31.16 572 ARG A C 1
ATOM 4590 O O . ARG A 1 572 ? -10.457 29.435 -25.933 1.00 31.16 572 ARG A O 1
ATOM 4597 N N . SER A 1 573 ? -10.331 28.058 -24.134 1.00 25.66 573 SER A N 1
ATOM 4598 C CA . SER A 1 573 ? -10.698 26.782 -24.763 1.00 25.66 573 SER A CA 1
ATOM 4599 C C . SER A 1 573 ? -11.001 25.759 -23.658 1.00 25.66 573 SER A C 1
ATOM 4601 O O . SER A 1 573 ? -10.108 25.398 -22.896 1.00 25.66 573 SER A O 1
ATOM 4603 N N . ASP A 1 574 ? -12.292 25.432 -23.567 1.00 26.11 574 ASP A N 1
ATOM 4604 C CA . ASP A 1 574 ? -12.948 24.200 -23.106 1.00 26.11 574 ASP A CA 1
ATOM 4605 C C . ASP A 1 574 ? -12.721 23.715 -21.661 1.00 26.11 574 ASP A C 1
ATOM 4607 O O . ASP A 1 574 ? -11.744 23.055 -21.321 1.00 26.11 574 ASP A O 1
ATOM 4611 N N . VAL A 1 575 ? -13.690 24.038 -20.794 1.00 31.70 575 VAL A N 1
ATOM 4612 C CA . VAL A 1 575 ? -13.854 23.465 -19.449 1.00 31.70 575 VAL A CA 1
ATOM 4613 C C . VAL A 1 575 ? -14.818 22.280 -19.562 1.00 31.70 575 VAL A C 1
ATOM 4615 O O . VAL A 1 575 ? -16.010 22.489 -19.779 1.00 31.70 575 VAL A O 1
ATOM 4618 N N . GLU A 1 576 ? -14.320 21.052 -19.406 1.00 45.44 576 GLU A N 1
ATOM 4619 C CA . GLU A 1 576 ? -15.153 19.856 -19.212 1.00 45.44 576 GLU A CA 1
ATOM 4620 C C . GLU A 1 576 ? -15.900 19.951 -17.870 1.00 45.44 576 GLU A C 1
ATOM 4622 O O . GLU A 1 576 ? -15.287 20.003 -16.800 1.00 45.44 576 GLU A O 1
ATOM 4627 N N . VAL A 1 577 ? -17.233 19.961 -17.916 1.00 46.19 577 VAL A N 1
ATOM 4628 C CA . VAL A 1 577 ? -18.097 19.950 -16.727 1.00 46.19 577 VAL A CA 1
ATOM 4629 C C . VAL A 1 577 ? -18.334 18.495 -16.308 1.00 46.19 577 VAL A C 1
ATOM 4631 O O . VAL A 1 577 ? -19.291 17.864 -16.746 1.00 46.19 577 VAL A O 1
ATOM 4634 N N . ASN A 1 578 ? -17.457 17.936 -15.471 1.00 58.53 578 ASN A N 1
ATOM 4635 C CA . ASN A 1 578 ? -17.752 16.680 -14.772 1.00 58.53 578 ASN A CA 1
ATOM 4636 C C . ASN A 1 578 ? -18.578 17.008 -13.518 1.00 58.53 578 ASN A C 1
ATOM 4638 O O . ASN A 1 578 ? -18.079 17.684 -12.620 1.00 58.53 578 ASN A O 1
ATOM 4642 N N . GLN A 1 579 ? -19.827 16.541 -13.461 1.00 68.81 579 GLN A N 1
ATOM 4643 C CA . GLN A 1 579 ? -20.663 16.623 -12.257 1.00 68.81 579 GLN A CA 1
ATOM 4644 C C . GLN A 1 579 ? -20.413 15.381 -11.390 1.00 68.81 579 GLN A C 1
ATOM 4646 O O . GLN A 1 579 ? -20.433 14.256 -11.905 1.00 68.81 579 GLN A O 1
ATOM 4651 N N . ASP A 1 580 ? -20.165 15.575 -10.091 1.00 76.25 580 ASP A N 1
ATOM 4652 C CA . ASP A 1 580 ? -19.955 14.484 -9.142 1.00 76.25 580 ASP A CA 1
ATOM 4653 C C . ASP A 1 580 ? -20.842 14.580 -7.896 1.00 76.25 580 ASP A C 1
ATOM 4655 O O . ASP A 1 580 ? -20.961 15.621 -7.255 1.00 76.25 580 ASP A O 1
ATOM 4659 N N . TRP A 1 581 ? -21.453 13.452 -7.536 1.00 85.94 581 TRP A N 1
ATOM 4660 C CA . TRP A 1 581 ? -22.371 13.332 -6.405 1.00 85.94 581 TRP A CA 1
ATOM 4661 C C . TRP A 1 581 ? -21.926 12.231 -5.448 1.00 85.94 581 TRP A C 1
ATOM 4663 O O . TRP A 1 581 ? -21.262 11.274 -5.850 1.00 85.94 581 TRP A O 1
ATOM 4673 N N . ARG A 1 582 ? -22.292 12.343 -4.166 1.00 87.06 582 ARG A N 1
ATOM 4674 C CA . ARG A 1 582 ? -21.928 11.366 -3.129 1.00 87.06 582 ARG A CA 1
ATOM 4675 C C . ARG A 1 582 ? -23.156 10.868 -2.381 1.00 87.06 582 ARG A C 1
ATOM 4677 O O . ARG A 1 582 ? -23.967 11.656 -1.911 1.00 87.06 582 ARG A O 1
ATOM 4684 N N . MET A 1 583 ? -23.254 9.553 -2.233 1.00 87.00 583 MET A N 1
ATOM 4685 C CA . MET A 1 583 ? -24.346 8.872 -1.541 1.00 87.00 583 MET A CA 1
ATOM 4686 C C . MET A 1 583 ? -23.799 8.073 -0.353 1.00 87.00 583 MET A C 1
ATOM 4688 O O . MET A 1 583 ? -23.156 7.044 -0.577 1.00 87.00 583 MET A O 1
ATOM 4692 N N . PRO A 1 584 ? -24.001 8.532 0.895 1.00 86.75 584 PRO A N 1
ATOM 4693 C CA . PRO A 1 584 ? -23.562 7.812 2.086 1.00 86.75 584 PRO A CA 1
ATOM 4694 C C . PRO A 1 584 ? -24.541 6.694 2.480 1.00 86.75 584 PRO A C 1
ATOM 4696 O O . PRO A 1 584 ? -25.755 6.833 2.345 1.00 86.75 584 PRO A O 1
ATOM 4699 N N . PHE A 1 585 ? -24.004 5.611 3.038 1.00 85.25 585 PHE A N 1
ATOM 4700 C CA . PHE A 1 585 ? -24.724 4.449 3.559 1.00 85.25 585 PHE A CA 1
ATOM 4701 C C . PHE A 1 585 ? -24.302 4.168 5.007 1.00 85.25 585 PHE A C 1
ATOM 4703 O O . PHE A 1 585 ? -23.225 4.559 5.451 1.00 85.25 585 PHE A O 1
ATOM 4710 N N . ALA A 1 586 ? -25.154 3.469 5.763 1.00 80.31 586 ALA A N 1
ATOM 4711 C CA . ALA A 1 586 ? -24.865 3.109 7.156 1.00 80.31 586 ALA A CA 1
ATOM 4712 C C . ALA A 1 586 ? -23.780 2.024 7.299 1.00 80.31 586 ALA A C 1
ATOM 4714 O O . ALA A 1 586 ? -23.165 1.891 8.355 1.00 80.31 586 ALA A O 1
ATOM 4715 N N . THR A 1 587 ? -23.567 1.235 6.248 1.00 87.06 587 THR A N 1
ATOM 4716 C CA . THR A 1 587 ? -22.590 0.144 6.178 1.00 87.06 587 THR A CA 1
ATOM 4717 C C . THR A 1 587 ? -21.877 0.190 4.836 1.00 87.06 587 THR A C 1
ATOM 4719 O O . THR A 1 587 ? -22.406 0.764 3.882 1.00 87.06 587 THR A O 1
ATOM 4722 N N . ASP A 1 588 ? -20.729 -0.474 4.740 1.00 87.44 588 ASP A N 1
ATOM 4723 C CA . ASP A 1 588 ? -19.989 -0.573 3.485 1.00 87.44 588 ASP A CA 1
ATOM 4724 C C . ASP A 1 588 ? -20.848 -1.160 2.358 1.00 87.44 588 ASP A C 1
ATOM 4726 O O . ASP A 1 588 ? -21.574 -2.148 2.528 1.00 87.44 588 ASP A O 1
ATOM 4730 N N . VAL A 1 589 ? -20.765 -0.527 1.189 1.00 90.31 589 VAL A N 1
ATOM 4731 C CA . VAL A 1 589 ? -21.429 -1.000 -0.022 1.00 90.31 589 VAL A CA 1
ATOM 4732 C C . VAL A 1 589 ? -20.538 -2.053 -0.664 1.00 90.31 589 VAL A C 1
ATOM 4734 O O . VAL A 1 589 ? -19.415 -1.782 -1.090 1.00 90.31 589 VAL A O 1
ATOM 4737 N N . ARG A 1 590 ? -21.045 -3.281 -0.757 1.00 91.44 590 ARG A N 1
ATOM 4738 C CA . ARG A 1 590 ? -20.312 -4.412 -1.329 1.00 91.44 590 ARG A CA 1
ATOM 4739 C C . ARG A 1 590 ? -20.220 -4.308 -2.849 1.00 91.44 590 ARG A C 1
ATOM 4741 O O . ARG A 1 590 ? -19.165 -4.616 -3.415 1.00 91.44 590 ARG A O 1
ATOM 4748 N N . SER A 1 591 ? -21.326 -3.942 -3.498 1.00 92.19 591 SER A N 1
ATOM 4749 C CA . SER A 1 591 ? -21.451 -3.853 -4.956 1.00 92.19 591 SER A CA 1
ATOM 4750 C C . SER A 1 591 ? -22.586 -2.910 -5.369 1.00 92.19 591 SER A C 1
ATOM 4752 O O . SER A 1 591 ? -23.459 -2.590 -4.564 1.00 92.19 591 SER A O 1
ATOM 4754 N N . CYS A 1 592 ? -22.582 -2.488 -6.631 1.00 93.19 592 CYS A N 1
ATOM 4755 C CA . CYS A 1 592 ? -23.640 -1.697 -7.258 1.00 93.19 592 CYS A CA 1
ATOM 4756 C C . CYS A 1 592 ? -23.961 -2.285 -8.630 1.00 93.19 592 CYS A C 1
ATOM 4758 O O . CYS A 1 592 ? -23.082 -2.854 -9.274 1.00 93.19 592 CYS A O 1
ATOM 4760 N N . VAL A 1 593 ? -25.199 -2.144 -9.088 1.00 93.50 593 VAL A N 1
ATOM 4761 C CA . VAL A 1 593 ? -25.626 -2.591 -10.417 1.00 93.50 593 VAL A CA 1
ATOM 4762 C C . VAL A 1 593 ? -26.528 -1.528 -11.023 1.00 93.50 593 VAL A C 1
ATOM 4764 O O . VAL A 1 593 ? -27.456 -1.050 -10.376 1.00 93.50 593 VAL A O 1
ATOM 4767 N N . PHE A 1 594 ? -26.250 -1.165 -12.269 1.00 92.69 594 PHE A N 1
ATOM 4768 C CA . PHE A 1 594 ? -27.155 -0.369 -13.084 1.00 92.69 594 PHE A CA 1
ATOM 4769 C C . PHE A 1 594 ? -28.062 -1.297 -13.894 1.00 92.69 594 PHE A C 1
ATOM 4771 O O . PHE A 1 594 ? -27.583 -2.281 -14.463 1.00 92.69 594 PHE A O 1
ATOM 4778 N N . GLY A 1 595 ? -29.351 -0.974 -13.954 1.00 89.69 595 GLY A N 1
ATOM 4779 C CA . GLY A 1 595 ? -30.258 -1.546 -14.941 1.00 89.69 595 GLY A CA 1
ATOM 4780 C C . GLY A 1 595 ? -30.014 -0.990 -16.355 1.00 89.69 595 GLY A C 1
ATOM 4781 O O . GLY A 1 595 ? -29.090 -0.188 -16.567 1.00 89.69 595 GLY A O 1
ATOM 4782 N N . PRO A 1 596 ? -30.820 -1.425 -17.338 1.00 86.12 596 PRO A N 1
ATOM 4783 C CA . PRO A 1 596 ? -30.757 -0.937 -18.712 1.00 86.12 596 PRO A CA 1
ATOM 4784 C C . PRO A 1 596 ? -30.802 0.596 -18.786 1.00 86.12 596 PRO A C 1
ATOM 4786 O O . PRO A 1 596 ? -31.465 1.260 -17.996 1.00 86.12 596 PRO A O 1
ATOM 4789 N N . ASN A 1 597 ? -30.057 1.187 -19.724 1.00 84.56 597 ASN A N 1
ATOM 4790 C CA . ASN A 1 597 ? -29.938 2.648 -19.858 1.00 84.56 597 ASN A CA 1
ATOM 4791 C C . ASN A 1 597 ? -29.496 3.379 -18.563 1.00 84.56 597 ASN A C 1
ATOM 4793 O O . ASN A 1 597 ? -29.862 4.531 -18.332 1.00 84.56 597 ASN A O 1
ATOM 4797 N N . ALA A 1 598 ? -28.715 2.705 -17.711 1.00 87.19 598 ALA A N 1
ATOM 4798 C CA . ALA A 1 598 ? -28.278 3.179 -16.397 1.00 87.19 598 ALA A CA 1
ATOM 4799 C C . ALA A 1 598 ? -29.407 3.404 -15.366 1.00 87.19 598 ALA A C 1
ATOM 4801 O O . ALA A 1 598 ? -29.232 4.170 -14.416 1.00 87.19 598 ALA A O 1
ATOM 4802 N N . HIS A 1 599 ? -30.545 2.720 -15.528 1.00 85.38 599 HIS A N 1
ATOM 4803 C CA . HIS A 1 599 ? -31.723 2.863 -14.676 1.00 85.38 599 HIS A CA 1
ATOM 4804 C C . HIS A 1 599 ? -32.377 1.498 -14.365 1.00 85.38 599 HIS A C 1
ATOM 4806 O O . HIS A 1 599 ? -32.545 0.687 -15.270 1.00 85.38 599 HIS A O 1
ATOM 4812 N N . PRO A 1 600 ? -32.802 1.217 -13.117 1.00 90.62 600 PRO A N 1
ATOM 4813 C CA . PRO A 1 600 ? -32.479 1.932 -11.883 1.00 90.62 600 PRO A CA 1
ATOM 4814 C C . PRO A 1 600 ? -31.023 1.693 -11.459 1.00 90.62 600 PRO A C 1
ATOM 4816 O O . PRO A 1 600 ? -30.355 0.781 -11.950 1.00 90.62 600 PRO A O 1
ATOM 4819 N N . MET A 1 601 ? -30.534 2.478 -10.500 1.00 93.50 601 MET A N 1
ATOM 4820 C CA . MET A 1 601 ? -29.284 2.175 -9.801 1.00 93.50 601 MET A CA 1
ATOM 4821 C C . MET A 1 601 ? -29.593 1.401 -8.517 1.00 93.50 601 MET A C 1
ATOM 4823 O O . MET A 1 601 ? -30.376 1.857 -7.682 1.00 93.50 601 MET A O 1
ATOM 4827 N N . VAL A 1 602 ? -28.965 0.239 -8.347 1.00 95.31 602 VAL A N 1
ATOM 4828 C CA . VAL A 1 602 ? -29.181 -0.654 -7.206 1.00 95.31 602 VAL A CA 1
ATOM 4829 C C . VAL A 1 602 ? -27.885 -0.831 -6.422 1.00 95.31 602 VAL A C 1
ATOM 4831 O O . VAL A 1 602 ? -26.892 -1.334 -6.949 1.00 95.31 602 VAL A O 1
ATOM 4834 N N . CYS A 1 603 ? -27.897 -0.443 -5.149 1.00 95.00 603 CYS A N 1
ATOM 4835 C CA . CYS A 1 603 ? -26.745 -0.483 -4.249 1.00 95.00 603 CYS A CA 1
ATOM 4836 C C . CYS A 1 603 ? -26.918 -1.605 -3.224 1.00 95.00 603 CYS A C 1
ATOM 4838 O O . CYS A 1 603 ? -27.982 -1.733 -2.620 1.00 95.00 603 CYS A O 1
ATOM 4840 N N . ILE A 1 604 ? -25.884 -2.422 -3.022 1.00 94.62 604 ILE A N 1
ATOM 4841 C CA . ILE A 1 604 ? -25.988 -3.684 -2.282 1.00 94.62 604 ILE A CA 1
ATOM 4842 C C . ILE A 1 604 ? -24.987 -3.677 -1.125 1.00 94.62 604 ILE A C 1
ATOM 4844 O O . ILE A 1 604 ? -23.774 -3.636 -1.346 1.00 94.62 604 ILE A O 1
ATOM 4848 N N . THR A 1 605 ? -25.487 -3.751 0.106 1.00 93.38 605 THR A N 1
ATOM 4849 C CA . THR A 1 605 ? -24.700 -4.064 1.310 1.00 93.38 605 THR A CA 1
ATOM 4850 C C . THR A 1 605 ? -24.857 -5.550 1.649 1.00 93.38 605 THR A C 1
ATOM 4852 O O . THR A 1 605 ? -25.564 -6.278 0.951 1.00 93.38 605 THR A O 1
ATOM 4855 N N . ASP A 1 606 ? -24.229 -6.032 2.724 1.00 86.81 606 ASP A N 1
ATOM 4856 C CA . ASP A 1 606 ? -24.362 -7.443 3.120 1.00 86.81 606 ASP A CA 1
ATOM 4857 C C . ASP A 1 606 ? -25.818 -7.866 3.381 1.00 86.81 606 ASP A C 1
ATOM 4859 O O . ASP A 1 606 ? -26.187 -9.005 3.098 1.00 86.81 606 ASP A O 1
ATOM 4863 N N . HIS A 1 607 ? -26.657 -6.952 3.881 1.00 90.12 607 HIS A N 1
ATOM 4864 C CA . HIS A 1 607 ? -28.014 -7.270 4.342 1.00 90.12 607 HIS A CA 1
ATOM 4865 C C . HIS A 1 607 ? -29.114 -6.433 3.680 1.00 90.12 607 HIS A C 1
ATOM 4867 O O . HIS A 1 607 ? -30.284 -6.792 3.795 1.00 90.12 607 HIS A O 1
ATOM 4873 N N . THR A 1 608 ? -28.773 -5.352 2.972 1.00 93.62 608 THR A N 1
ATOM 4874 C CA . THR A 1 608 ? -29.761 -4.419 2.419 1.00 93.62 608 THR A CA 1
ATOM 4875 C C . THR A 1 608 ? -29.471 -4.107 0.955 1.00 93.62 608 THR A C 1
ATOM 4877 O O . THR A 1 608 ? -28.341 -3.797 0.581 1.00 93.62 608 THR A O 1
ATOM 4880 N N . ILE A 1 609 ? -30.515 -4.155 0.133 1.00 95.00 609 ILE A N 1
ATOM 4881 C CA . ILE A 1 609 ? -30.544 -3.618 -1.226 1.00 95.00 609 ILE A CA 1
ATOM 4882 C C . ILE A 1 609 ? -31.236 -2.261 -1.170 1.00 95.00 609 ILE A C 1
ATOM 4884 O O . ILE A 1 609 ? -32.303 -2.157 -0.576 1.00 95.00 609 ILE A O 1
ATOM 4888 N N . TYR A 1 610 ? -30.658 -1.250 -1.808 1.00 94.44 610 TYR A N 1
ATOM 4889 C CA . TYR A 1 610 ? -31.248 0.075 -1.980 1.00 94.44 610 TYR A CA 1
ATOM 4890 C C . TYR A 1 610 ? -31.454 0.341 -3.470 1.00 94.44 610 TYR A C 1
ATOM 4892 O O . TYR A 1 610 ? -30.527 0.143 -4.253 1.00 94.44 610 TYR A O 1
ATOM 4900 N N . ALA A 1 611 ? -32.647 0.783 -3.862 1.00 93.75 611 ALA A N 1
ATOM 4901 C CA . ALA A 1 611 ? -32.996 1.055 -5.254 1.00 93.75 611 ALA A CA 1
ATOM 4902 C C . ALA A 1 611 ? -33.298 2.544 -5.461 1.00 93.75 611 ALA A C 1
ATOM 4904 O O . ALA A 1 611 ? -34.120 3.122 -4.745 1.00 93.75 611 ALA A O 1
ATOM 4905 N N . TYR A 1 612 ? -32.648 3.143 -6.458 1.00 91.31 612 TYR A N 1
ATOM 4906 C CA . TYR A 1 612 ? -32.729 4.567 -6.773 1.00 91.31 612 TYR A CA 1
ATOM 4907 C C . TYR A 1 612 ? -33.022 4.797 -8.255 1.00 91.31 612 TYR A C 1
ATOM 4909 O O . TYR A 1 612 ? -32.571 4.030 -9.109 1.00 91.31 612 TYR A O 1
ATOM 4917 N N . SER A 1 613 ? -33.689 5.908 -8.562 1.00 87.69 613 SER A N 1
ATOM 4918 C CA . SER A 1 613 ? -33.677 6.492 -9.902 1.00 87.69 613 SER A CA 1
ATOM 4919 C C . SER A 1 613 ? -32.853 7.769 -9.926 1.00 87.69 613 SER A C 1
ATOM 4921 O O . SER A 1 613 ? -32.944 8.616 -9.036 1.00 87.69 613 SER A O 1
ATOM 4923 N N . LEU A 1 614 ? -32.055 7.887 -10.984 1.00 83.75 614 LEU A N 1
ATOM 4924 C CA . LEU A 1 614 ? -31.242 9.058 -11.278 1.00 83.75 614 LEU A CA 1
ATOM 4925 C C . LEU A 1 614 ? -31.913 9.984 -12.303 1.00 83.75 614 LEU A C 1
ATOM 4927 O O . LEU A 1 614 ? -31.325 10.995 -12.658 1.00 83.75 614 LEU A O 1
ATOM 4931 N N . ASP A 1 615 ? -33.127 9.696 -12.780 1.00 76.88 615 ASP A N 1
ATOM 4932 C CA . ASP A 1 615 ? -33.697 10.398 -13.942 1.00 76.88 615 ASP A CA 1
ATOM 4933 C C . ASP A 1 615 ? -33.824 11.912 -13.713 1.00 76.88 615 ASP A C 1
ATOM 4935 O O . ASP A 1 615 ? -33.385 12.697 -14.550 1.00 76.88 615 ASP A O 1
ATOM 4939 N N . HIS A 1 616 ? -34.337 12.341 -12.554 1.00 72.81 616 HIS A N 1
ATOM 4940 C CA . HIS A 1 616 ? -34.435 13.769 -12.219 1.00 72.81 616 HIS A CA 1
ATOM 4941 C C . HIS A 1 616 ? -33.070 14.420 -11.978 1.00 72.81 616 HIS A C 1
ATOM 4943 O O . HIS A 1 616 ? -32.869 15.574 -12.354 1.00 72.81 616 HIS A O 1
ATOM 4949 N N . VAL A 1 617 ? -32.109 13.668 -11.430 1.00 73.19 617 VAL A N 1
ATOM 4950 C CA . VAL A 1 617 ? -30.721 14.128 -11.271 1.00 73.19 617 VAL A CA 1
ATOM 4951 C C . VAL A 1 617 ? -30.078 14.396 -12.634 1.00 73.19 617 VAL A C 1
ATOM 4953 O O . VAL A 1 617 ? -29.331 15.355 -12.790 1.00 73.19 617 VAL A O 1
ATOM 4956 N N . LEU A 1 618 ? -30.368 13.568 -13.640 1.00 71.00 618 LEU A N 1
ATOM 4957 C CA . LEU A 1 618 ? -29.762 13.676 -14.970 1.00 71.00 618 LEU A CA 1
ATOM 4958 C C . LEU A 1 618 ? -30.377 14.785 -15.835 1.00 71.00 618 LEU A C 1
ATOM 4960 O O . LEU A 1 618 ? -29.726 15.235 -16.788 1.00 71.00 618 LEU A O 1
ATOM 4964 N N . ILE A 1 619 ? -31.598 15.220 -15.509 1.00 67.69 619 ILE A N 1
ATOM 4965 C CA . ILE A 1 619 ? -32.317 16.305 -16.192 1.00 67.69 619 ILE A CA 1
ATOM 4966 C C . ILE A 1 619 ? -31.886 17.685 -15.667 1.00 67.69 619 ILE A C 1
ATOM 4968 O O . ILE A 1 619 ? -31.817 18.624 -16.458 1.00 67.69 619 ILE A O 1
ATOM 4972 N N . SER A 1 620 ? -31.572 17.811 -14.373 1.00 61.12 620 SER A N 1
ATOM 4973 C CA . SER A 1 620 ? -31.105 19.071 -13.779 1.00 61.12 620 SER A CA 1
ATOM 4974 C C . SER A 1 620 ? -29.675 19.412 -14.222 1.00 61.12 620 SER A C 1
ATOM 4976 O O . SER A 1 620 ? -28.779 18.567 -14.172 1.00 61.12 620 SER A O 1
ATOM 4978 N N . GLU A 1 621 ? -29.440 20.656 -14.650 1.00 56.84 621 GLU A N 1
ATOM 4979 C CA . GLU A 1 621 ? -28.083 21.187 -14.871 1.00 56.84 621 GLU A CA 1
ATOM 4980 C C . GLU A 1 621 ? -27.482 21.773 -13.573 1.00 56.84 621 GLU A C 1
ATOM 4982 O O . GLU A 1 621 ? -26.263 21.940 -13.489 1.00 56.84 621 GLU A O 1
ATOM 4987 N N . ASP A 1 622 ? -28.307 21.977 -12.538 1.00 55.28 622 ASP A N 1
ATOM 4988 C CA . ASP A 1 622 ? -27.911 22.494 -11.227 1.00 55.28 622 ASP A CA 1
ATOM 4989 C C . ASP A 1 622 ? -27.480 21.366 -10.274 1.00 55.28 622 ASP A C 1
ATOM 4991 O O . ASP A 1 622 ? -28.214 20.405 -10.025 1.00 55.28 622 ASP A O 1
ATOM 4995 N N . THR A 1 623 ? -26.269 21.488 -9.718 1.00 55.41 623 THR A N 1
ATOM 4996 C CA . THR A 1 623 ? -25.658 20.501 -8.808 1.00 55.41 623 THR A CA 1
ATOM 4997 C C . THR A 1 623 ? -26.055 20.665 -7.339 1.00 55.41 623 THR A C 1
ATOM 4999 O O . THR A 1 623 ? -25.720 19.794 -6.536 1.00 55.41 623 THR A O 1
ATOM 5002 N N . GLU A 1 624 ? -26.718 21.766 -6.968 1.00 53.47 624 GLU A N 1
ATOM 5003 C CA . GLU A 1 624 ? -26.971 22.112 -5.558 1.00 53.47 624 GLU A CA 1
ATOM 5004 C C . GLU A 1 624 ? -28.070 21.251 -4.897 1.00 53.47 624 GLU A C 1
ATOM 5006 O O . GLU A 1 624 ? -28.001 21.024 -3.692 1.00 53.47 624 GLU A O 1
ATOM 5011 N N . ASP A 1 625 ? -28.957 20.619 -5.682 1.00 58.41 625 ASP A N 1
ATOM 5012 C CA . ASP A 1 625 ? -30.142 19.900 -5.174 1.00 58.41 625 ASP A CA 1
ATOM 5013 C C . ASP A 1 625 ? -30.132 18.377 -5.445 1.00 58.41 625 ASP A C 1
ATOM 5015 O O . ASP A 1 625 ? -31.180 17.745 -5.596 1.00 58.41 625 ASP A O 1
ATOM 5019 N N . PHE A 1 626 ? -28.957 17.734 -5.531 1.00 72.94 626 PHE A N 1
ATOM 5020 C CA . PHE A 1 626 ? -28.856 16.290 -5.836 1.00 72.94 626 PHE A CA 1
ATOM 5021 C C . PHE A 1 626 ? -29.711 15.407 -4.916 1.00 72.94 626 PHE A C 1
ATOM 5023 O O . PHE A 1 626 ? -30.389 14.500 -5.390 1.00 72.94 626 PHE A O 1
ATOM 5030 N N . HIS A 1 627 ? -29.686 15.663 -3.606 1.00 70.94 627 HIS A N 1
ATOM 5031 C CA . HIS A 1 627 ? -30.434 14.857 -2.640 1.00 70.94 627 HIS A CA 1
ATOM 5032 C C . HIS A 1 627 ? -31.945 15.108 -2.682 1.00 70.94 627 HIS A C 1
ATOM 5034 O O . HIS A 1 627 ? -32.697 14.184 -2.387 1.00 70.94 627 HIS A O 1
ATOM 5040 N N . GLU A 1 628 ? -32.387 16.309 -3.064 1.00 68.19 628 GLU A N 1
ATOM 5041 C CA . GLU A 1 628 ? -33.815 16.621 -3.221 1.00 68.19 628 GLU A CA 1
ATOM 5042 C C . GLU A 1 628 ? -34.391 15.990 -4.496 1.00 68.19 628 GLU A C 1
ATOM 5044 O O . GLU A 1 628 ? -35.540 15.553 -4.514 1.00 68.19 628 GLU A O 1
ATOM 5049 N N . ASN A 1 629 ? -33.566 15.870 -5.541 1.00 74.75 629 ASN A N 1
ATOM 5050 C CA . ASN A 1 629 ? -33.947 15.294 -6.831 1.00 74.75 629 ASN A CA 1
ATOM 5051 C C . ASN A 1 629 ? -33.709 13.776 -6.939 1.00 74.75 629 ASN A C 1
ATOM 5053 O O . ASN A 1 629 ? -34.139 13.148 -7.910 1.00 74.75 629 ASN A O 1
ATOM 5057 N N . LEU A 1 630 ? -33.016 13.159 -5.978 1.00 82.12 630 LEU A N 1
ATOM 5058 C CA . LEU A 1 630 ? -32.755 11.721 -5.982 1.00 82.12 630 LEU A CA 1
ATOM 5059 C C . LEU A 1 630 ? -34.017 10.941 -5.590 1.00 82.12 630 LEU A C 1
ATOM 5061 O O . LEU A 1 630 ? -34.445 10.954 -4.436 1.00 82.12 630 LEU A O 1
ATOM 5065 N N . MET A 1 631 ? -34.572 10.179 -6.532 1.00 82.38 631 MET A N 1
ATOM 5066 C CA . MET A 1 631 ? -35.720 9.315 -6.256 1.00 82.38 631 MET A CA 1
ATOM 5067 C C . MET A 1 631 ? -35.284 8.005 -5.605 1.00 82.38 631 MET A C 1
ATOM 5069 O O . MET A 1 631 ? -34.443 7.278 -6.136 1.00 82.38 631 MET A O 1
ATOM 5073 N N . ILE A 1 632 ? -35.910 7.669 -4.478 1.00 87.56 632 ILE A N 1
ATOM 5074 C CA . ILE A 1 632 ? -35.664 6.429 -3.738 1.00 87.56 632 ILE A CA 1
ATOM 5075 C C . ILE A 1 632 ? -36.862 5.502 -3.941 1.00 87.56 632 ILE A C 1
ATOM 5077 O O . ILE A 1 632 ? -37.938 5.763 -3.411 1.00 87.56 632 ILE A O 1
ATOM 5081 N N . TYR A 1 633 ? -36.675 4.395 -4.662 1.00 86.62 633 TYR A N 1
ATOM 5082 C CA . TYR A 1 633 ? -37.713 3.365 -4.792 1.00 86.62 633 TYR A CA 1
ATOM 5083 C C . TYR A 1 633 ? -37.886 2.564 -3.508 1.00 86.62 633 TYR A C 1
ATOM 5085 O O . TYR A 1 633 ? -38.984 2.116 -3.190 1.00 86.62 633 TYR A O 1
ATOM 5093 N N . GLY A 1 634 ? -36.820 2.404 -2.730 1.00 87.25 634 GLY A N 1
ATOM 5094 C CA . GLY A 1 634 ? -36.902 1.833 -1.395 1.00 87.25 634 GLY A CA 1
ATOM 5095 C C . GLY A 1 634 ? -35.693 0.989 -1.046 1.00 87.25 634 GLY A C 1
ATOM 5096 O O . GLY A 1 634 ? -34.672 1.000 -1.739 1.00 87.25 634 GLY A O 1
ATOM 5097 N N . GLN A 1 635 ? -35.834 0.251 0.050 1.00 93.00 635 GLN A N 1
ATOM 5098 C CA . GLN A 1 635 ? -34.831 -0.686 0.528 1.00 93.00 635 GLN A CA 1
ATOM 5099 C C . GLN A 1 635 ? -35.456 -2.051 0.814 1.00 93.00 635 GLN A C 1
ATOM 5101 O O . GLN A 1 635 ? -36.610 -2.133 1.235 1.00 93.00 635 GLN A O 1
ATOM 5106 N N . ALA A 1 636 ? -34.679 -3.110 0.626 1.00 91.88 636 ALA A N 1
ATOM 5107 C CA . ALA A 1 636 ? -35.101 -4.482 0.849 1.00 91.88 636 ALA A CA 1
ATOM 5108 C C . ALA A 1 636 ? -34.038 -5.273 1.613 1.00 91.88 636 ALA A C 1
ATOM 5110 O O . ALA A 1 636 ? -32.848 -5.216 1.302 1.00 91.88 636 ALA A O 1
ATOM 5111 N N . THR A 1 637 ? -34.477 -6.052 2.596 1.00 92.38 637 THR A N 1
ATOM 5112 C CA . THR A 1 637 ? -33.651 -7.021 3.325 1.00 92.38 637 THR A CA 1
ATOM 5113 C C . THR A 1 637 ? -34.233 -8.421 3.136 1.00 92.38 637 THR A C 1
ATOM 5115 O O . THR A 1 637 ? -35.446 -8.532 2.934 1.00 92.38 637 THR A O 1
ATOM 5118 N N . PRO A 1 638 ? -33.430 -9.495 3.223 1.00 89.69 638 PRO A N 1
ATOM 5119 C CA . PRO A 1 638 ? -33.959 -10.851 3.157 1.00 89.69 638 PRO A CA 1
ATOM 5120 C C . PRO A 1 638 ? -35.010 -11.081 4.247 1.00 89.69 638 PRO A C 1
ATOM 5122 O O . PRO A 1 638 ? -34.887 -10.551 5.355 1.00 89.69 638 PRO A O 1
ATOM 5125 N N . SER A 1 639 ? -36.030 -11.885 3.948 1.00 81.19 639 SER A N 1
ATOM 5126 C CA . SER A 1 639 ? -37.105 -12.172 4.910 1.00 81.19 639 SER A CA 1
ATOM 5127 C C . SER A 1 639 ? -36.602 -12.982 6.116 1.00 81.19 639 SER A C 1
ATOM 5129 O O . SER A 1 639 ? -37.077 -12.810 7.240 1.00 81.19 639 SER A O 1
ATOM 5131 N N . VAL A 1 640 ? -35.581 -13.820 5.900 1.00 81.94 640 VAL A N 1
ATOM 5132 C CA . VAL A 1 640 ? -34.967 -14.682 6.914 1.00 81.94 640 VAL A CA 1
ATOM 5133 C C . VAL A 1 640 ? -33.731 -14.012 7.525 1.00 81.94 640 VAL A C 1
ATOM 5135 O O . VAL A 1 640 ? -32.783 -13.641 6.828 1.00 81.94 640 VAL A O 1
ATOM 5138 N N . ARG A 1 641 ? -33.702 -13.896 8.861 1.00 80.75 641 ARG A N 1
ATOM 5139 C CA . ARG A 1 641 ? -32.562 -13.315 9.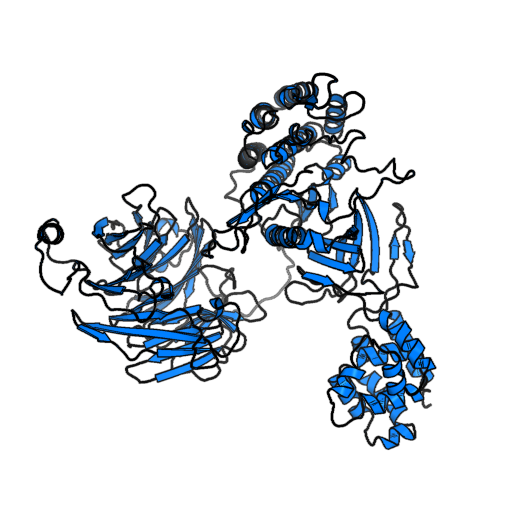596 1.00 80.75 641 ARG A CA 1
ATOM 5140 C C . ARG A 1 641 ? -31.273 -14.108 9.355 1.00 80.75 641 ARG A C 1
ATOM 5142 O O . ARG A 1 641 ? -31.270 -15.332 9.405 1.00 80.75 641 ARG A O 1
ATOM 5149 N N . GLY A 1 642 ? -30.166 -13.392 9.156 1.00 83.31 642 GLY A N 1
ATOM 5150 C CA . GLY A 1 642 ? -28.837 -13.976 8.930 1.00 83.31 642 GLY A CA 1
ATOM 5151 C C . GLY A 1 642 ? -28.537 -14.343 7.472 1.00 83.31 642 GLY A C 1
ATOM 5152 O O . GLY A 1 642 ? -27.407 -14.724 7.167 1.00 83.31 642 GLY A O 1
ATOM 5153 N N . ARG A 1 643 ? -29.508 -14.203 6.558 1.00 88.56 643 ARG A N 1
ATOM 5154 C CA . ARG A 1 643 ? -29.250 -14.254 5.115 1.00 88.56 643 ARG A CA 1
ATOM 5155 C C . ARG A 1 643 ? -28.504 -13.006 4.661 1.00 88.56 643 ARG A C 1
ATOM 5157 O O . ARG A 1 643 ? -28.782 -11.905 5.132 1.00 88.56 643 ARG A O 1
ATOM 5164 N N . GLN A 1 644 ? -27.604 -13.194 3.704 1.00 92.50 644 GLN A N 1
ATOM 5165 C CA . GLN A 1 644 ? -26.875 -12.115 3.042 1.00 92.50 644 GLN A CA 1
ATOM 5166 C C . GLN A 1 644 ? -27.094 -12.168 1.537 1.00 92.50 644 GLN A C 1
ATOM 5168 O O . GLN A 1 644 ? -27.167 -13.260 0.969 1.00 92.50 644 GLN A O 1
ATOM 5173 N N . TRP A 1 645 ? -27.161 -11.006 0.891 1.00 93.75 645 TRP A N 1
ATOM 5174 C CA . TRP A 1 645 ? -27.297 -10.912 -0.563 1.00 93.75 645 TRP A CA 1
ATOM 5175 C C . TRP A 1 645 ? -26.012 -11.369 -1.262 1.00 93.75 645 TRP A C 1
ATOM 5177 O O . TRP A 1 645 ? -24.907 -10.967 -0.891 1.00 93.75 645 TRP A O 1
ATOM 5187 N N . THR A 1 646 ? -26.134 -12.216 -2.285 1.00 92.62 646 THR A N 1
ATOM 5188 C CA . THR A 1 646 ? -24.984 -12.775 -3.018 1.00 92.62 646 THR A CA 1
ATOM 5189 C C . THR A 1 646 ? -24.940 -12.350 -4.474 1.00 92.62 646 THR A C 1
ATOM 5191 O O . THR A 1 646 ? -23.862 -11.996 -4.954 1.00 92.62 646 THR A O 1
ATOM 5194 N N . GLN A 1 647 ? -26.074 -12.380 -5.174 1.00 93.31 647 GLN A N 1
ATOM 5195 C CA . GLN A 1 647 ? -26.214 -12.013 -6.585 1.00 93.31 647 GLN A CA 1
ATOM 5196 C C . GLN A 1 647 ? -27.467 -11.159 -6.769 1.00 93.31 647 GLN A C 1
ATOM 5198 O O . GLN A 1 647 ? -28.484 -11.424 -6.132 1.00 93.31 647 GLN A O 1
ATOM 5203 N N . VAL A 1 648 ? -27.401 -10.160 -7.649 1.00 95.19 648 VAL A N 1
ATOM 5204 C CA . VAL A 1 648 ? -28.531 -9.279 -7.967 1.00 95.19 648 VAL A CA 1
ATOM 5205 C C . VAL A 1 648 ? -28.547 -9.011 -9.469 1.00 95.19 648 VAL A C 1
ATOM 5207 O O . VAL A 1 648 ? -27.519 -8.660 -10.045 1.00 95.19 648 VAL A O 1
ATOM 5210 N N . GLY A 1 649 ? -29.708 -9.189 -10.091 1.00 93.81 649 GLY A N 1
ATOM 5211 C CA . GLY A 1 649 ? -29.996 -8.858 -11.481 1.00 93.81 649 GLY A CA 1
ATOM 5212 C C . GLY A 1 649 ? -31.067 -7.774 -11.536 1.00 93.81 649 GLY A C 1
ATOM 5213 O O . GLY A 1 649 ? -31.998 -7.780 -10.731 1.00 93.81 649 GLY A O 1
ATOM 5214 N N . VAL A 1 650 ? -30.911 -6.823 -12.453 1.00 93.81 650 VAL A N 1
ATOM 5215 C CA . VAL A 1 650 ? -31.702 -5.588 -12.478 1.00 93.81 650 VAL A CA 1
ATOM 5216 C C . VAL A 1 650 ? -32.215 -5.331 -13.889 1.00 93.81 650 VAL A C 1
ATOM 5218 O O . VAL A 1 650 ? -31.467 -5.453 -14.856 1.00 93.81 650 VAL A O 1
ATOM 5221 N N . THR A 1 651 ? -33.481 -4.945 -13.984 1.00 91.38 651 THR A N 1
ATOM 5222 C CA . THR A 1 651 ? -34.142 -4.423 -15.188 1.00 91.38 651 THR A CA 1
ATOM 5223 C C . THR A 1 651 ? -34.828 -3.104 -14.839 1.00 91.38 651 THR A C 1
ATOM 5225 O O . THR A 1 651 ? -34.830 -2.702 -13.675 1.00 91.38 651 THR A O 1
ATOM 5228 N N . ASN A 1 652 ? -35.470 -2.454 -15.810 1.00 86.50 652 ASN A N 1
ATOM 5229 C CA . ASN A 1 652 ? -36.224 -1.225 -15.548 1.00 86.50 652 ASN A CA 1
ATOM 5230 C C . ASN A 1 652 ? -37.387 -1.437 -14.561 1.00 86.50 652 ASN A C 1
ATOM 5232 O O . ASN A 1 652 ? -37.760 -0.503 -13.860 1.00 86.50 652 ASN A O 1
ATOM 5236 N N . GLN A 1 653 ? -37.959 -2.646 -14.506 1.00 88.00 653 GLN A N 1
ATOM 5237 C CA . GLN A 1 653 ? -39.169 -2.949 -13.728 1.00 88.00 653 GLN A CA 1
ATOM 5238 C C . GLN A 1 653 ? -38.956 -3.963 -12.604 1.00 88.00 653 GLN A C 1
ATOM 5240 O O . GLN A 1 653 ? -39.784 -4.045 -11.704 1.00 88.00 653 GLN A O 1
ATOM 5245 N N . PHE A 1 654 ? -37.871 -4.738 -12.627 1.00 91.06 654 PHE A N 1
ATOM 5246 C CA . PHE A 1 654 ? -37.647 -5.816 -11.667 1.00 91.06 654 PHE A CA 1
ATOM 5247 C C . PHE A 1 654 ? -36.230 -5.827 -11.106 1.00 91.06 654 PHE A C 1
ATOM 5249 O O . PHE A 1 654 ? -35.254 -5.640 -11.836 1.00 91.06 654 PHE A O 1
ATOM 5256 N N . ILE A 1 655 ? -36.132 -6.152 -9.817 1.00 94.94 655 ILE A N 1
ATOM 5257 C CA . ILE A 1 655 ? -34.887 -6.508 -9.135 1.00 94.94 655 ILE A CA 1
ATOM 5258 C C . ILE A 1 655 ? -35.013 -7.954 -8.669 1.00 94.94 655 ILE A C 1
ATOM 5260 O O . ILE A 1 655 ? -35.891 -8.286 -7.877 1.00 94.94 655 ILE A O 1
ATOM 5264 N N . VAL A 1 656 ? -34.117 -8.813 -9.142 1.00 95.19 656 VAL A N 1
ATOM 5265 C CA . VAL A 1 656 ? -34.054 -10.226 -8.770 1.00 95.19 656 VAL A CA 1
ATOM 5266 C C . VAL A 1 656 ? -32.807 -10.440 -7.920 1.00 95.19 656 VAL A C 1
ATOM 5268 O O . VAL A 1 656 ? -31.711 -10.106 -8.358 1.00 95.19 656 VAL A O 1
ATOM 5271 N N . ALA A 1 657 ? -32.945 -10.969 -6.707 1.00 95.69 657 ALA A N 1
ATOM 5272 C CA . ALA A 1 657 ? -31.849 -11.066 -5.745 1.00 95.69 657 ALA A CA 1
ATOM 5273 C C . ALA A 1 657 ? -31.762 -12.452 -5.093 1.00 95.69 657 ALA A C 1
ATOM 5275 O O . ALA A 1 657 ? -32.753 -12.976 -4.593 1.00 95.69 657 ALA A O 1
ATOM 5276 N N . ALA A 1 658 ? -30.563 -13.030 -5.063 1.00 94.56 658 ALA A N 1
ATOM 5277 C CA . ALA A 1 658 ? -30.268 -14.314 -4.430 1.00 94.56 658 ALA A CA 1
ATOM 5278 C C . ALA A 1 658 ? -29.497 -14.129 -3.116 1.00 94.56 658 ALA A C 1
ATOM 5280 O O . ALA A 1 658 ? -28.799 -13.127 -2.921 1.00 94.56 658 ALA A O 1
ATOM 5281 N N . THR A 1 659 ? -29.594 -15.114 -2.223 1.00 93.62 659 THR A N 1
ATOM 5282 C CA . THR A 1 659 ? -28.946 -15.088 -0.903 1.00 93.62 659 THR A CA 1
ATOM 5283 C C . THR A 1 659 ? -27.775 -16.073 -0.806 1.00 93.62 659 THR A C 1
ATOM 5285 O O . THR A 1 659 ? -27.426 -16.777 -1.756 1.00 93.62 659 THR A O 1
ATOM 5288 N N . ASN A 1 660 ? -27.132 -16.122 0.360 1.00 91.31 660 ASN A N 1
ATOM 5289 C CA . ASN A 1 660 ? -26.118 -17.112 0.729 1.00 91.31 660 ASN A CA 1
ATOM 5290 C C . ASN A 1 660 ? -26.710 -18.445 1.226 1.00 91.31 660 ASN A C 1
ATOM 5292 O O . ASN A 1 660 ? -26.000 -19.223 1.868 1.00 91.31 660 ASN A O 1
ATOM 5296 N N . HIS A 1 661 ? -27.994 -18.715 0.973 1.00 91.12 661 HIS A N 1
ATOM 5297 C CA . HIS A 1 661 ? -28.610 -19.984 1.338 1.00 91.12 661 HIS A CA 1
ATOM 5298 C C . HIS A 1 661 ? -27.939 -21.178 0.638 1.00 91.12 661 HIS A C 1
ATOM 5300 O O . HIS A 1 661 ? -27.386 -21.057 -0.454 1.00 91.12 661 HIS A O 1
ATOM 5306 N N . HIS A 1 662 ? -27.960 -22.343 1.293 1.00 87.38 662 HIS A N 1
ATOM 5307 C CA . HIS A 1 662 ? -27.397 -23.581 0.753 1.00 87.38 662 HIS A CA 1
ATOM 5308 C C . HIS A 1 662 ? -28.306 -24.230 -0.306 1.00 87.38 662 HIS A C 1
ATOM 5310 O O . HIS A 1 662 ? -27.801 -24.952 -1.167 1.00 87.38 662 HIS A O 1
ATOM 5316 N N . GLU A 1 663 ? -29.607 -23.930 -0.286 1.00 89.12 663 GLU A N 1
ATOM 5317 C CA . GLU A 1 663 ? -30.558 -24.274 -1.348 1.00 89.12 663 GLU A CA 1
ATOM 5318 C C . GLU A 1 663 ? -30.929 -23.040 -2.183 1.00 89.12 663 GLU A C 1
ATOM 5320 O O . GLU A 1 663 ? -30.590 -21.904 -1.841 1.00 89.12 663 GLU A O 1
ATOM 5325 N N . PHE A 1 664 ? -31.620 -23.261 -3.298 1.00 91.56 664 PHE A N 1
ATOM 5326 C CA . PHE A 1 664 ? -32.122 -22.210 -4.173 1.00 91.56 664 PHE A CA 1
ATOM 5327 C C . PHE A 1 664 ? -33.085 -21.285 -3.415 1.00 91.56 664 PHE A C 1
ATOM 5329 O O . PHE A 1 664 ? -34.171 -21.696 -3.007 1.00 91.56 664 PHE A O 1
ATOM 5336 N N . GLU A 1 665 ? -32.690 -20.021 -3.266 1.00 92.25 665 GLU A N 1
ATOM 5337 C CA . GLU A 1 665 ? -33.507 -18.957 -2.682 1.00 92.25 665 GLU A CA 1
ATOM 5338 C C . GLU A 1 665 ? -33.326 -17.670 -3.499 1.00 92.25 665 GLU A C 1
ATOM 5340 O O . GLU A 1 665 ? -32.201 -17.191 -3.680 1.00 92.25 665 GLU A O 1
ATOM 5345 N N . CYS A 1 666 ? -34.433 -17.108 -3.988 1.00 93.38 666 CYS A N 1
ATOM 5346 C CA . CYS A 1 666 ? -34.440 -15.890 -4.792 1.00 93.38 666 CYS A CA 1
ATOM 5347 C C . CYS A 1 666 ? -35.645 -14.997 -4.464 1.00 93.38 666 CYS A C 1
ATOM 5349 O O . CYS A 1 666 ? -36.756 -15.482 -4.278 1.00 93.38 666 CYS A O 1
ATOM 5351 N N . TYR A 1 667 ? -35.439 -13.686 -4.452 1.00 93.75 667 TYR A N 1
ATOM 5352 C CA . TYR A 1 667 ? -36.450 -12.657 -4.219 1.00 93.75 667 TYR A CA 1
ATOM 5353 C C . TYR A 1 667 ? -36.640 -11.850 -5.500 1.00 93.75 667 TYR A C 1
ATOM 5355 O O . TYR A 1 667 ? -35.658 -11.495 -6.149 1.00 93.75 667 TYR A O 1
ATOM 5363 N N . ILE A 1 668 ? -37.884 -11.563 -5.868 1.00 93.12 668 ILE A N 1
ATOM 5364 C CA . ILE A 1 668 ? -38.239 -10.770 -7.044 1.00 93.12 668 ILE A CA 1
ATOM 5365 C C . ILE A 1 668 ? -39.036 -9.569 -6.560 1.00 93.12 668 ILE A C 1
ATOM 5367 O O . ILE A 1 668 ? -40.136 -9.712 -6.022 1.00 93.12 668 ILE A O 1
ATOM 5371 N N . TYR A 1 669 ? -38.466 -8.392 -6.764 1.00 93.19 669 TYR A N 1
ATOM 5372 C CA . TYR A 1 669 ? -39.087 -7.117 -6.463 1.00 93.19 669 TYR A CA 1
ATOM 5373 C C . TYR A 1 669 ? -39.518 -6.430 -7.753 1.00 93.19 669 TYR A C 1
ATOM 5375 O O . TYR A 1 669 ? -38.802 -6.498 -8.750 1.00 93.19 669 TYR A O 1
ATOM 5383 N N . HIS A 1 670 ? -40.657 -5.752 -7.714 1.00 90.06 670 HIS A N 1
ATOM 5384 C CA . HIS A 1 670 ? -41.219 -4.974 -8.806 1.00 90.06 670 HIS A CA 1
ATOM 5385 C C . HIS A 1 670 ? -41.118 -3.473 -8.511 1.00 90.06 670 HIS A C 1
ATOM 5387 O O . HIS A 1 670 ? -41.234 -3.037 -7.363 1.00 90.06 670 HIS A O 1
ATOM 5393 N N . ILE A 1 671 ? -40.895 -2.693 -9.564 1.00 88.88 671 ILE A N 1
ATOM 5394 C CA . ILE A 1 671 ? -40.842 -1.234 -9.581 1.00 88.88 671 ILE A CA 1
ATOM 5395 C C . ILE A 1 671 ? -42.061 -0.774 -10.381 1.00 88.88 671 ILE A C 1
ATOM 5397 O O . ILE A 1 671 ? -42.035 -0.750 -11.609 1.00 88.88 671 ILE A O 1
ATOM 5401 N N . SER A 1 672 ? -43.139 -0.428 -9.674 1.00 79.25 672 SER A N 1
ATOM 5402 C CA . SER A 1 672 ? -44.481 -0.251 -10.253 1.00 79.25 672 SER A CA 1
ATOM 5403 C C . SER A 1 672 ? -44.563 0.801 -11.362 1.00 79.25 672 SER A C 1
ATOM 5405 O O . SER A 1 672 ? -45.228 0.587 -12.373 1.00 79.25 672 SER A O 1
ATOM 5407 N N . THR A 1 673 ? -43.859 1.922 -11.204 1.00 79.31 673 THR A N 1
ATOM 5408 C CA . THR A 1 673 ? -43.814 3.004 -12.201 1.00 79.31 673 THR A CA 1
ATOM 5409 C C . THR A 1 673 ? -42.402 3.594 -12.286 1.00 79.31 673 THR A C 1
ATOM 5411 O O . THR A 1 673 ? -42.092 4.572 -11.598 1.00 79.31 673 THR A O 1
ATOM 5414 N N . PRO A 1 674 ? -41.500 3.017 -13.095 1.00 77.88 674 PRO A N 1
ATOM 5415 C CA . PRO A 1 674 ? -40.153 3.560 -13.269 1.00 77.88 674 PRO A CA 1
ATOM 5416 C C . PRO A 1 674 ? -40.210 5.053 -13.643 1.00 77.88 674 PRO A C 1
ATOM 5418 O O . PRO A 1 674 ? -41.101 5.491 -14.367 1.00 77.88 674 PRO A O 1
ATOM 5421 N N . GLY A 1 675 ? -39.313 5.851 -13.073 1.00 70.06 675 GLY A N 1
ATOM 5422 C CA . GLY A 1 675 ? -39.287 7.316 -13.184 1.00 70.06 675 GLY A CA 1
ATOM 5423 C C . GLY A 1 675 ? -40.299 8.124 -12.343 1.00 70.06 675 GLY A C 1
ATOM 5424 O O . GLY A 1 675 ? -40.264 9.346 -12.416 1.00 70.06 675 GLY A O 1
ATOM 5425 N N . ASN A 1 676 ? -41.192 7.513 -11.547 1.00 74.94 676 ASN A N 1
ATOM 5426 C CA . ASN A 1 676 ? -42.196 8.246 -10.745 1.00 74.94 676 ASN A CA 1
ATOM 5427 C C . ASN A 1 676 ? -41.822 8.344 -9.247 1.00 74.94 676 ASN A C 1
ATOM 5429 O O . ASN A 1 676 ? -41.413 7.353 -8.642 1.00 74.94 676 ASN A O 1
ATOM 5433 N N . HIS A 1 677 ? -42.036 9.515 -8.630 1.00 72.00 677 HIS A N 1
ATOM 5434 C CA . HIS A 1 677 ? -41.776 9.796 -7.207 1.00 72.00 677 HIS A CA 1
ATOM 5435 C C . HIS A 1 677 ? -42.615 8.953 -6.232 1.00 72.00 677 HIS A C 1
ATOM 5437 O O . HIS A 1 677 ? -42.208 8.744 -5.092 1.00 72.00 677 HIS A O 1
ATOM 5443 N N . ASN A 1 678 ? -43.776 8.456 -6.665 1.00 75.25 678 ASN A N 1
ATOM 5444 C CA . ASN A 1 678 ? -44.641 7.605 -5.840 1.00 75.25 678 ASN A CA 1
ATOM 5445 C C . ASN A 1 678 ? -44.300 6.114 -5.934 1.00 75.25 678 ASN A C 1
ATOM 5447 O O . ASN A 1 678 ? -44.935 5.294 -5.268 1.00 75.25 678 ASN A O 1
ATOM 5451 N N . THR A 1 679 ? -43.324 5.748 -6.761 1.00 81.69 679 THR A N 1
ATOM 5452 C CA . THR A 1 679 ? -42.969 4.350 -6.984 1.00 81.69 679 THR A CA 1
ATOM 5453 C C . THR A 1 679 ? -42.243 3.767 -5.795 1.00 81.69 679 THR A C 1
ATOM 5455 O O . THR A 1 679 ? -41.302 4.354 -5.264 1.00 81.69 679 THR A O 1
ATOM 5458 N N . ARG A 1 680 ? -42.674 2.570 -5.405 1.00 81.44 680 ARG A N 1
ATOM 5459 C CA . ARG A 1 680 ? -42.082 1.804 -4.317 1.00 81.44 680 ARG A CA 1
ATOM 5460 C C . ARG A 1 680 ? -41.542 0.483 -4.834 1.00 81.44 680 ARG A C 1
ATOM 5462 O O . ARG A 1 680 ? -42.040 -0.065 -5.813 1.00 81.44 680 ARG A O 1
ATOM 5469 N N . LEU A 1 681 ? -40.513 -0.005 -4.154 1.00 90.50 681 LEU A N 1
ATOM 5470 C CA . LEU A 1 681 ? -39.959 -1.329 -4.353 1.00 90.50 681 LEU A CA 1
ATOM 5471 C C . LEU A 1 681 ? -40.840 -2.350 -3.625 1.00 90.50 681 LEU A C 1
ATOM 5473 O O . LEU A 1 681 ? -40.866 -2.389 -2.394 1.00 90.50 681 LEU A O 1
ATOM 5477 N N . GLU A 1 682 ? -41.555 -3.172 -4.385 1.00 88.62 682 GLU A N 1
ATOM 5478 C CA . GLU A 1 682 ? -42.534 -4.123 -3.855 1.00 88.62 682 GLU A CA 1
ATOM 5479 C C . GLU A 1 682 ? -42.047 -5.557 -4.044 1.00 88.62 682 GLU A C 1
ATOM 5481 O O . GLU A 1 682 ? -41.689 -5.951 -5.150 1.00 88.62 682 GLU A O 1
ATOM 5486 N N . LEU A 1 683 ? -42.029 -6.364 -2.981 1.00 90.75 683 LEU A N 1
ATOM 5487 C CA . LEU A 1 683 ? -41.743 -7.794 -3.105 1.00 90.75 683 LEU A CA 1
ATOM 5488 C C . LEU A 1 683 ? -42.949 -8.489 -3.742 1.00 90.75 683 LEU A C 1
ATOM 5490 O O . LEU A 1 683 ? -44.013 -8.538 -3.128 1.00 90.75 683 LEU A O 1
ATOM 5494 N N . ILE A 1 684 ? -42.772 -9.054 -4.936 1.00 88.50 684 ILE A N 1
ATOM 5495 C CA . ILE A 1 684 ? -43.842 -9.774 -5.639 1.00 88.50 684 ILE A CA 1
ATOM 5496 C C . ILE A 1 684 ? -43.718 -11.288 -5.489 1.00 88.50 684 ILE A C 1
ATOM 5498 O O . ILE A 1 684 ? -44.728 -11.977 -5.356 1.00 88.50 684 ILE A O 1
ATOM 5502 N N . HIS A 1 685 ? -42.491 -11.815 -5.456 1.00 85.75 685 HIS A N 1
ATOM 5503 C CA . HIS A 1 685 ? -42.248 -13.245 -5.296 1.00 85.75 685 HIS A CA 1
ATOM 5504 C C . HIS A 1 685 ? -41.014 -13.528 -4.445 1.00 85.75 685 HIS A C 1
ATOM 5506 O O . HIS A 1 685 ? -39.988 -12.861 -4.551 1.00 85.75 685 HIS A O 1
ATOM 5512 N N . HIS A 1 686 ? -41.105 -14.591 -3.655 1.00 90.19 686 HIS A N 1
ATOM 5513 C CA . HIS A 1 686 ? -39.989 -15.226 -2.964 1.00 90.19 686 HIS A CA 1
ATOM 5514 C C . HIS A 1 686 ? -40.010 -16.704 -3.347 1.00 90.19 686 HIS A C 1
ATOM 5516 O O . HIS A 1 686 ? -40.977 -17.414 -3.083 1.00 90.19 686 HIS A O 1
ATOM 5522 N N . TRP A 1 687 ? -38.989 -17.134 -4.083 1.00 87.50 687 TRP A N 1
ATOM 5523 C CA . TRP A 1 687 ? -38.857 -18.491 -4.595 1.00 87.50 687 TRP A CA 1
ATOM 5524 C C . TRP A 1 687 ? -37.885 -19.276 -3.726 1.00 87.50 687 TRP A C 1
ATOM 5526 O O . TRP A 1 687 ? -36.686 -18.995 -3.726 1.00 87.50 687 TRP A O 1
ATOM 5536 N N . GLU A 1 688 ? -38.403 -20.299 -3.054 1.00 87.75 688 GLU A N 1
ATOM 5537 C CA . GLU A 1 688 ? -37.623 -21.323 -2.364 1.00 87.75 688 GLU A CA 1
ATOM 5538 C C . GLU A 1 688 ? -37.884 -22.666 -3.036 1.00 87.75 688 GLU A C 1
ATOM 5540 O O . GLU A 1 688 ? -39.019 -23.142 -3.104 1.00 87.75 688 GLU A O 1
ATOM 5545 N N . VAL A 1 689 ? -36.834 -23.269 -3.586 1.00 85.38 689 VAL A N 1
ATOM 5546 C CA . VAL A 1 689 ? -36.941 -24.536 -4.312 1.00 85.38 689 VAL A CA 1
ATOM 5547 C C . VAL A 1 689 ? -35.875 -25.480 -3.779 1.00 85.38 689 VAL A C 1
ATOM 5549 O O . VAL A 1 689 ? -34.739 -25.068 -3.563 1.00 85.38 689 VAL A O 1
ATOM 5552 N N . LYS A 1 690 ? -36.217 -26.766 -3.622 1.00 85.88 690 LYS A N 1
ATOM 5553 C CA . LYS A 1 690 ? -35.275 -27.841 -3.260 1.00 85.88 690 LYS A CA 1
ATOM 5554 C C . LYS A 1 690 ? -34.318 -28.159 -4.413 1.00 85.88 690 LYS A C 1
ATOM 5556 O O . LYS A 1 690 ? -34.352 -29.229 -5.016 1.00 85.88 690 LYS A O 1
ATOM 5561 N N . LEU A 1 691 ? -33.504 -27.177 -4.759 1.00 86.50 691 LEU A N 1
ATOM 5562 C CA . LEU A 1 691 ? -32.435 -27.228 -5.738 1.00 86.50 691 LEU A CA 1
ATOM 5563 C C . LEU A 1 691 ? -31.167 -26.663 -5.090 1.00 86.50 691 LEU A C 1
ATOM 5565 O O . LEU A 1 691 ? -31.255 -25.937 -4.100 1.00 86.50 691 LEU A O 1
ATOM 5569 N N . PRO A 1 692 ? -29.980 -26.972 -5.627 1.00 88.31 692 PRO A N 1
ATOM 5570 C CA . PRO A 1 692 ? -28.737 -26.420 -5.102 1.00 88.31 692 PRO A CA 1
ATOM 5571 C C . PRO A 1 692 ? -28.692 -24.887 -5.158 1.00 88.31 692 PRO A C 1
ATOM 5573 O O . PRO A 1 692 ? -29.350 -24.266 -5.998 1.00 88.31 692 PRO A O 1
ATOM 5576 N N . ARG A 1 693 ? -27.855 -24.284 -4.304 1.00 90.44 693 ARG A N 1
ATOM 5577 C CA . ARG A 1 693 ? -27.664 -22.826 -4.247 1.00 90.44 693 ARG A CA 1
ATOM 5578 C C . ARG A 1 693 ? -27.377 -22.189 -5.611 1.00 90.44 693 ARG A C 1
ATOM 5580 O O . ARG A 1 693 ? -26.674 -22.755 -6.456 1.00 90.44 693 ARG A O 1
ATOM 5587 N N . ILE A 1 694 ? -27.855 -20.958 -5.770 1.00 93.38 694 ILE A N 1
ATOM 5588 C CA . ILE A 1 694 ? -27.587 -20.112 -6.935 1.00 93.38 694 ILE A CA 1
ATOM 5589 C C . ILE A 1 694 ? -26.132 -19.628 -6.877 1.00 93.38 694 ILE A C 1
ATOM 5591 O O . ILE A 1 694 ? -25.710 -19.014 -5.900 1.00 93.38 694 ILE A O 1
ATOM 5595 N N . TRP A 1 695 ? -25.366 -19.897 -7.934 1.00 92.94 695 TRP A N 1
ATOM 5596 C CA . TRP A 1 695 ? -23.994 -19.416 -8.109 1.00 92.94 695 TRP A CA 1
ATOM 5597 C C . TRP A 1 695 ? -23.939 -18.079 -8.860 1.00 92.94 695 TRP A C 1
ATOM 5599 O O . TRP A 1 695 ? -23.283 -17.138 -8.416 1.00 92.94 695 TRP A O 1
ATOM 5609 N N . LYS A 1 696 ? -24.644 -17.989 -9.996 1.00 94.50 696 LYS A N 1
ATOM 5610 C CA . LYS A 1 696 ? -24.758 -16.784 -10.835 1.00 94.50 696 LYS A CA 1
ATOM 5611 C C . LYS A 1 696 ? -26.207 -16.583 -11.265 1.00 94.50 696 LYS A C 1
ATOM 5613 O O . LYS A 1 696 ? -26.928 -17.556 -11.488 1.00 94.50 696 LYS A O 1
ATOM 5618 N N . LEU A 1 697 ? -26.591 -15.320 -11.407 1.00 95.62 697 LEU A N 1
ATOM 5619 C CA . LEU A 1 697 ? -27.926 -14.865 -11.787 1.00 95.62 697 LEU A CA 1
ATOM 5620 C C . LEU A 1 697 ? -27.798 -13.793 -12.874 1.00 95.62 697 LEU A C 1
ATOM 5622 O O . LEU A 1 697 ? -26.965 -12.900 -12.744 1.00 95.62 697 LEU A O 1
ATOM 5626 N N . ALA A 1 698 ? -28.649 -13.849 -13.896 1.00 95.00 698 ALA A N 1
ATOM 5627 C CA . ALA A 1 698 ? -28.828 -12.760 -14.852 1.00 95.00 698 ALA A CA 1
ATOM 5628 C C . ALA A 1 698 ? -30.301 -12.621 -15.235 1.00 95.00 698 ALA A C 1
ATOM 5630 O O . ALA A 1 698 ? -31.014 -13.619 -15.307 1.00 95.00 698 ALA A O 1
ATOM 5631 N N . VAL A 1 699 ? -30.741 -11.398 -15.516 1.00 93.12 699 VAL A N 1
ATOM 5632 C CA . VAL A 1 699 ? -32.095 -11.100 -16.001 1.00 93.12 699 VAL A CA 1
ATOM 5633 C C . VAL A 1 699 ? -31.969 -10.468 -17.383 1.00 93.12 699 VAL A C 1
ATOM 5635 O O . VAL A 1 699 ? -31.015 -9.722 -17.620 1.00 93.12 699 VAL A O 1
ATOM 5638 N N . SER A 1 700 ? -32.865 -10.806 -18.308 1.00 91.38 700 SER A N 1
ATOM 5639 C CA . SER A 1 700 ? -32.881 -10.191 -19.634 1.00 91.38 700 SER A CA 1
ATOM 5640 C C . SER A 1 700 ? -33.343 -8.731 -19.546 1.00 91.38 700 SER A C 1
ATOM 5642 O O . SER A 1 700 ? -34.212 -8.424 -18.727 1.00 91.38 700 SER A O 1
ATOM 5644 N N . PRO A 1 701 ? -32.784 -7.810 -20.354 1.00 87.75 701 PRO A N 1
ATOM 5645 C CA . PRO A 1 701 ? -33.146 -6.391 -20.293 1.00 87.75 701 PRO A CA 1
ATOM 5646 C C . PRO A 1 701 ? -34.636 -6.106 -20.518 1.00 87.75 701 PRO A C 1
ATOM 5648 O O . PRO A 1 701 ? -35.193 -5.205 -19.892 1.00 87.75 701 PRO A O 1
ATOM 5651 N N . ASP A 1 702 ? -35.293 -6.924 -21.345 1.00 84.38 702 ASP A N 1
ATOM 5652 C CA . ASP A 1 702 ? -36.735 -6.886 -21.616 1.00 84.38 702 ASP A CA 1
ATOM 5653 C C . ASP A 1 702 ? -37.605 -7.442 -20.470 1.00 84.38 702 ASP A C 1
ATOM 5655 O O . ASP A 1 702 ? -38.825 -7.528 -20.606 1.00 84.38 702 ASP A O 1
ATOM 5659 N N . ALA A 1 703 ? -36.978 -7.841 -19.357 1.00 87.12 703 ALA A N 1
ATOM 5660 C CA . ALA A 1 703 ? -37.593 -8.442 -18.180 1.00 87.12 703 ALA A CA 1
ATOM 5661 C C . ALA A 1 703 ? -38.387 -9.734 -18.435 1.00 87.12 703 ALA A C 1
ATOM 5663 O O . ALA A 1 703 ? -39.168 -10.147 -17.581 1.00 87.12 703 ALA A O 1
ATOM 5664 N N . GLN A 1 704 ? -38.182 -10.413 -19.567 1.00 86.12 704 GLN A N 1
ATOM 5665 C CA . GLN A 1 704 ? -38.913 -11.642 -19.888 1.00 86.12 704 GLN A CA 1
ATOM 5666 C C . GLN A 1 704 ? -38.282 -12.907 -19.314 1.00 86.12 704 GLN A C 1
ATOM 5668 O O . GLN A 1 704 ? -38.993 -13.883 -19.069 1.00 86.12 704 GLN A O 1
ATOM 5673 N N . TYR A 1 705 ? -36.964 -12.935 -19.121 1.00 90.38 705 TYR A N 1
ATOM 5674 C CA . TYR A 1 705 ? -36.226 -14.143 -18.768 1.00 90.38 705 TYR A CA 1
ATOM 5675 C C . TYR A 1 705 ? -35.286 -13.903 -17.593 1.00 90.38 705 TYR A C 1
ATOM 5677 O O . TYR A 1 705 ? -34.649 -12.860 -17.468 1.00 90.38 705 TYR A O 1
ATOM 5685 N N . VAL A 1 706 ? -35.132 -14.925 -16.760 1.00 93.00 706 VAL A N 1
ATOM 5686 C CA . VAL A 1 706 ? -34.087 -14.991 -15.740 1.00 93.00 706 VAL A CA 1
ATOM 5687 C C . VAL A 1 706 ? -33.324 -16.302 -15.880 1.00 93.00 706 VAL A C 1
ATOM 5689 O O . VAL A 1 706 ? -33.903 -17.377 -16.062 1.00 93.00 706 VAL A O 1
ATOM 5692 N N . ALA A 1 707 ? -32.001 -16.194 -15.834 1.00 94.81 707 ALA A N 1
ATOM 5693 C CA . ALA A 1 707 ? -31.075 -17.302 -15.936 1.00 94.81 707 ALA A CA 1
ATOM 5694 C C . ALA A 1 707 ? -30.363 -17.535 -14.601 1.00 94.81 707 ALA A C 1
ATOM 5696 O O . ALA A 1 707 ? -29.883 -16.593 -13.968 1.00 94.81 707 ALA A O 1
ATOM 5697 N N . PHE A 1 708 ? -30.250 -18.804 -14.212 1.00 95.25 708 PHE A N 1
ATOM 5698 C CA . PHE A 1 708 ? -29.575 -19.236 -12.991 1.00 95.25 708 PHE A CA 1
ATOM 5699 C C . PHE A 1 708 ? -28.538 -20.305 -13.313 1.00 95.25 708 PHE A C 1
ATOM 5701 O O . PHE A 1 708 ? -28.857 -21.309 -13.947 1.00 95.25 708 PHE A O 1
ATOM 5708 N N . VAL A 1 709 ? -27.317 -20.135 -12.815 1.00 94.88 709 VAL A N 1
ATOM 5709 C CA . VAL A 1 709 ? -26.331 -21.220 -12.740 1.00 94.88 709 VAL A CA 1
ATOM 5710 C C . VAL A 1 709 ? -26.335 -21.740 -11.312 1.00 94.88 709 VAL A C 1
ATOM 5712 O O . VAL A 1 709 ? -26.105 -20.959 -10.390 1.00 94.88 709 VAL A O 1
ATOM 5715 N N . LEU A 1 710 ? -26.604 -23.031 -11.114 1.00 91.62 710 LEU A N 1
ATOM 5716 C CA . LEU A 1 710 ? -26.682 -23.644 -9.781 1.00 91.62 710 LEU A CA 1
ATOM 5717 C C . LEU A 1 710 ? -25.436 -24.478 -9.471 1.00 91.62 710 LEU A C 1
ATOM 5719 O O . LEU A 1 710 ? -24.871 -25.109 -10.368 1.00 91.62 710 LEU A O 1
ATOM 5723 N N . CYS A 1 711 ? -25.023 -24.509 -8.199 1.00 83.06 711 CYS A N 1
ATOM 5724 C CA . CYS A 1 711 ? -23.963 -25.409 -7.730 1.00 83.06 711 CYS A CA 1
ATOM 5725 C C . CYS A 1 711 ? -24.370 -26.887 -7.876 1.00 83.06 711 CYS A C 1
ATOM 5727 O O . CYS A 1 711 ? -25.549 -27.206 -7.977 1.00 83.06 711 CYS A O 1
ATOM 5729 N N . HIS A 1 712 ? -23.408 -27.812 -7.889 1.00 72.06 712 HIS A N 1
ATOM 5730 C CA . HIS A 1 712 ? -23.713 -29.243 -7.967 1.00 72.06 712 HIS A CA 1
ATOM 5731 C C . HIS A 1 712 ? -23.624 -29.929 -6.598 1.00 72.06 712 HIS A C 1
ATOM 5733 O O . HIS A 1 712 ? -22.748 -29.607 -5.796 1.00 72.06 712 HIS A O 1
ATOM 5739 N N . ASN A 1 713 ? -24.491 -30.918 -6.360 1.00 57.31 713 ASN A N 1
ATOM 5740 C CA . ASN A 1 713 ? -24.477 -31.746 -5.156 1.00 57.31 713 ASN A CA 1
ATOM 5741 C C . ASN A 1 713 ? -23.597 -32.994 -5.379 1.00 57.31 713 ASN A C 1
ATOM 5743 O O . ASN A 1 713 ? -24.082 -34.013 -5.855 1.00 57.31 713 ASN A O 1
ATOM 5747 N N . GLY A 1 714 ? -22.313 -32.942 -5.001 1.00 54.09 714 GLY A N 1
ATOM 5748 C CA . GLY A 1 714 ? -21.626 -34.141 -4.487 1.00 54.09 714 GLY A CA 1
ATOM 5749 C C . GLY A 1 714 ? -20.618 -34.924 -5.350 1.00 54.09 714 GLY A C 1
ATOM 5750 O O . GLY A 1 714 ? -20.190 -35.976 -4.886 1.00 54.09 714 GLY A O 1
ATOM 5751 N N . ALA A 1 715 ? -20.159 -34.466 -6.523 1.00 47.16 715 ALA A N 1
ATOM 5752 C CA . ALA A 1 715 ? -19.071 -35.146 -7.257 1.00 47.16 715 ALA A CA 1
ATOM 5753 C C . ALA A 1 715 ? -18.020 -34.169 -7.817 1.00 47.16 715 ALA A C 1
ATOM 5755 O O . ALA A 1 715 ? -18.368 -33.115 -8.344 1.00 47.16 715 ALA A O 1
ATOM 5756 N N . ARG A 1 716 ? -16.732 -34.540 -7.710 1.00 45.41 716 ARG A N 1
ATOM 5757 C CA . ARG A 1 716 ? -15.549 -33.704 -8.025 1.00 45.41 716 ARG A CA 1
ATOM 5758 C C . ARG A 1 716 ? -15.399 -33.293 -9.502 1.00 45.41 716 ARG A C 1
ATOM 5760 O O . ARG A 1 716 ? -14.656 -32.359 -9.762 1.00 45.41 716 ARG A O 1
ATOM 5767 N N . ASP A 1 717 ? -16.142 -33.912 -10.423 1.00 50.00 717 ASP A N 1
ATOM 5768 C CA . ASP A 1 717 ? -16.095 -33.629 -11.872 1.00 50.00 717 ASP A CA 1
ATOM 5769 C C . ASP A 1 717 ? -17.436 -33.124 -12.445 1.00 50.00 717 ASP A C 1
ATOM 5771 O O . ASP A 1 717 ? -17.694 -33.202 -13.647 1.00 50.00 717 ASP A O 1
ATOM 5775 N N . ALA A 1 718 ? -18.341 -32.635 -11.595 1.00 61.03 718 ALA A N 1
ATOM 5776 C CA . ALA A 1 718 ? -19.704 -32.351 -12.020 1.00 61.03 718 ALA A CA 1
ATOM 5777 C C . ALA A 1 718 ? -19.862 -31.050 -12.832 1.00 61.03 718 ALA A C 1
ATOM 5779 O O . ALA A 1 718 ? -19.417 -29.966 -12.453 1.00 61.03 718 ALA A O 1
ATOM 5780 N N . THR A 1 719 ? -20.584 -31.164 -13.945 1.00 73.81 719 THR A N 1
ATOM 5781 C CA . THR A 1 719 ? -20.997 -30.072 -14.836 1.00 73.81 719 THR A CA 1
ATOM 5782 C C . THR A 1 719 ? -21.981 -29.115 -14.159 1.00 73.81 719 THR A C 1
ATOM 5784 O O . THR A 1 719 ? -22.922 -29.559 -13.495 1.00 73.81 719 THR A O 1
ATOM 5787 N N . GLY A 1 720 ? -21.817 -27.804 -14.359 1.00 83.12 720 GLY A N 1
ATOM 5788 C CA . GLY A 1 720 ? -22.777 -26.797 -13.903 1.00 83.12 720 GLY A CA 1
ATOM 5789 C C . GLY A 1 720 ? -24.121 -26.924 -14.625 1.00 83.12 720 GLY A C 1
ATOM 5790 O O . GLY A 1 720 ? -24.176 -27.343 -15.780 1.00 83.12 720 GLY A O 1
ATOM 5791 N N . LEU A 1 721 ? -25.216 -26.560 -13.956 1.00 90.06 721 LEU A N 1
ATOM 5792 C CA . LEU A 1 721 ? -26.559 -26.581 -14.545 1.00 90.06 721 LEU A CA 1
ATOM 5793 C C . LEU A 1 721 ? -27.067 -25.154 -14.738 1.00 90.06 721 LEU A C 1
ATOM 5795 O O . LEU A 1 721 ? -27.155 -24.392 -13.774 1.00 90.06 721 LEU A O 1
ATOM 5799 N N . LEU A 1 722 ? -27.411 -24.818 -15.981 1.00 92.81 722 LEU A N 1
ATOM 5800 C CA . LEU A 1 722 ? -28.000 -23.542 -16.372 1.00 92.81 722 LEU A CA 1
ATOM 5801 C C . LEU A 1 722 ? -29.516 -23.691 -16.533 1.00 92.81 722 LEU A C 1
ATOM 5803 O O . LEU A 1 722 ? -29.992 -24.433 -17.392 1.00 92.81 722 LEU A O 1
ATOM 5807 N N . TYR A 1 723 ? -30.278 -22.949 -15.741 1.00 92.19 723 TYR A N 1
ATOM 5808 C CA . TYR A 1 723 ? -31.727 -22.826 -15.866 1.00 92.19 723 TYR A CA 1
ATOM 5809 C C . TYR A 1 723 ? -32.077 -21.486 -16.499 1.00 92.19 723 TYR A C 1
ATOM 5811 O O . TYR A 1 723 ? -31.436 -20.482 -16.209 1.00 92.19 723 TYR A O 1
ATOM 5819 N N . ILE A 1 724 ? -33.099 -21.478 -17.351 1.00 91.00 724 ILE A N 1
ATOM 5820 C CA . ILE A 1 724 ? -33.643 -20.269 -17.977 1.00 91.00 724 ILE A CA 1
ATOM 5821 C C . ILE A 1 724 ? -35.154 -20.352 -17.825 1.00 91.00 724 ILE A C 1
ATOM 5823 O O . ILE A 1 724 ? -35.779 -21.247 -18.403 1.00 91.00 724 ILE A O 1
ATOM 5827 N N . THR A 1 725 ? -35.731 -19.445 -17.051 1.00 88.44 725 THR A N 1
ATOM 5828 C CA . THR A 1 725 ? -37.172 -19.397 -16.799 1.00 88.44 725 THR A CA 1
ATOM 5829 C C . THR A 1 725 ? -37.740 -18.046 -17.210 1.00 88.44 725 THR A C 1
ATOM 5831 O O . THR A 1 725 ? -37.003 -17.064 -17.308 1.00 88.44 725 THR A O 1
ATOM 5834 N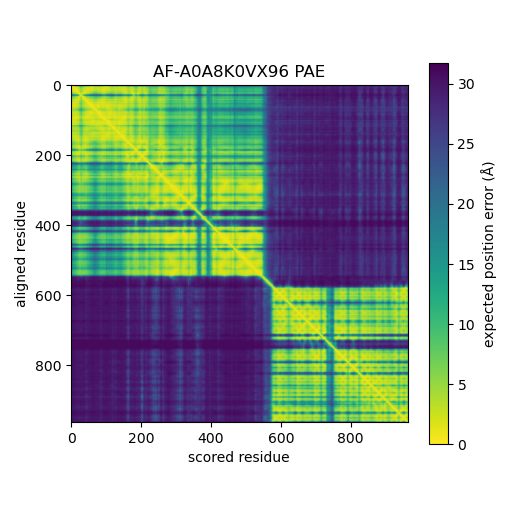 N . ARG A 1 726 ? -39.043 -18.011 -17.490 1.00 85.75 726 ARG A N 1
ATOM 5835 C CA . ARG A 1 726 ? -39.756 -16.779 -17.821 1.00 85.75 726 ARG A CA 1
ATOM 5836 C C . ARG A 1 726 ? -40.170 -16.045 -16.548 1.00 85.75 726 ARG A C 1
ATOM 5838 O O . ARG A 1 726 ? -40.590 -16.668 -15.576 1.00 85.75 726 ARG A O 1
ATOM 5845 N N . LEU A 1 727 ? -40.055 -14.725 -16.581 1.00 79.88 727 LEU A N 1
ATOM 5846 C CA . LEU A 1 727 ? -40.644 -13.795 -15.623 1.00 79.88 727 LEU A CA 1
ATOM 5847 C C . LEU A 1 727 ? -42.054 -13.452 -16.131 1.00 79.88 727 LEU A C 1
ATOM 5849 O O . LEU A 1 727 ? -42.271 -12.424 -16.764 1.00 79.88 727 LEU A O 1
ATOM 5853 N N . ASP A 1 728 ? -43.016 -14.360 -15.950 1.00 65.62 728 ASP A N 1
ATOM 5854 C CA . ASP A 1 728 ? -44.394 -14.121 -16.395 1.00 65.62 728 ASP A CA 1
ATOM 5855 C C . ASP A 1 728 ? -45.104 -13.170 -15.409 1.00 65.62 728 ASP A C 1
ATOM 5857 O O . ASP A 1 728 ? -45.607 -13.591 -14.367 1.00 65.62 728 ASP A O 1
ATOM 5861 N N . TYR A 1 729 ? -45.139 -11.875 -15.739 1.00 59.09 729 TYR A N 1
ATOM 5862 C CA . TYR A 1 729 ? -45.903 -10.851 -15.018 1.00 59.09 729 TYR A CA 1
ATOM 5863 C C . TYR A 1 729 ? -47.126 -10.434 -15.846 1.00 59.09 729 TYR A C 1
ATOM 5865 O O . TYR A 1 729 ? -47.127 -9.442 -16.572 1.00 59.09 729 TYR A O 1
ATOM 5873 N N . GLY A 1 730 ? -48.163 -11.265 -15.788 1.00 44.69 730 GLY A N 1
ATOM 5874 C CA . GLY A 1 730 ? -49.431 -11.071 -16.487 1.00 44.69 730 GLY A CA 1
ATOM 5875 C C . GLY A 1 730 ? -50.247 -12.357 -16.412 1.00 44.69 730 GLY A C 1
ATOM 5876 O O . GLY A 1 730 ? -49.803 -13.377 -16.917 1.00 44.69 730 GLY A O 1
ATOM 5877 N N . GLU A 1 731 ? -51.414 -12.298 -15.764 1.00 35.03 731 GLU A N 1
ATOM 5878 C CA . GLU A 1 731 ? -52.294 -13.421 -15.371 1.00 35.03 731 GLU A CA 1
ATOM 5879 C C . GLU A 1 731 ? -51.896 -14.192 -14.097 1.00 35.03 731 GLU A C 1
ATOM 5881 O O . GLU A 1 731 ? -51.432 -15.327 -14.155 1.00 35.03 731 GLU A O 1
ATOM 5886 N N . ALA A 1 732 ? -52.184 -13.616 -12.923 1.00 33.78 732 ALA A N 1
ATOM 5887 C CA . ALA A 1 732 ? -52.602 -14.392 -11.748 1.00 33.78 732 ALA A CA 1
ATOM 5888 C C . ALA A 1 732 ? -53.170 -13.479 -10.650 1.00 33.78 732 ALA A C 1
ATOM 5890 O O . ALA A 1 732 ? -52.514 -13.158 -9.665 1.00 33.78 732 ALA A O 1
ATOM 5891 N N . SER A 1 733 ? -54.462 -13.183 -10.744 1.00 33.12 733 SER A N 1
ATOM 5892 C CA . SER A 1 733 ? -55.329 -12.900 -9.594 1.00 33.12 733 SER A CA 1
ATOM 5893 C C . SER A 1 733 ? -55.527 -14.127 -8.673 1.00 33.12 733 SER A C 1
ATOM 5895 O O . SER A 1 733 ? -56.512 -14.191 -7.947 1.00 33.12 733 SER A O 1
ATOM 5897 N N . GLN A 1 734 ? -54.592 -15.092 -8.666 1.00 37.47 734 GLN A N 1
ATOM 5898 C CA . GLN A 1 734 ? -54.473 -16.191 -7.699 1.00 37.47 734 GLN A CA 1
ATOM 5899 C C . GLN A 1 734 ? -52.997 -16.640 -7.576 1.00 37.47 734 GLN A C 1
ATOM 5901 O O . GLN A 1 734 ? -52.527 -17.415 -8.410 1.00 37.47 734 GLN A O 1
ATOM 5906 N N . PRO A 1 735 ? -52.248 -16.187 -6.553 1.00 36.16 735 PRO A N 1
ATOM 5907 C CA . PRO A 1 735 ? -50.819 -16.497 -6.401 1.00 36.16 735 PRO A CA 1
ATOM 5908 C C . PRO A 1 735 ? -50.518 -17.910 -5.872 1.00 36.16 735 PRO A C 1
ATOM 5910 O O . PRO A 1 735 ? -49.369 -18.341 -5.897 1.00 36.16 735 PRO A O 1
ATOM 5913 N N . GLU A 1 736 ? -51.517 -18.645 -5.379 1.00 36.50 736 GLU A N 1
ATOM 5914 C CA . GLU A 1 736 ? -51.261 -19.859 -4.592 1.00 36.50 736 GLU A CA 1
ATOM 5915 C C . GLU A 1 736 ? -51.258 -21.165 -5.404 1.00 36.50 736 GLU A C 1
ATOM 5917 O O . GLU A 1 736 ? -50.702 -22.157 -4.946 1.00 36.50 736 GLU A O 1
ATOM 5922 N N . SER A 1 737 ? -51.797 -21.221 -6.629 1.00 35.69 737 SER A N 1
ATOM 5923 C CA . SER A 1 737 ? -52.084 -22.526 -7.256 1.00 35.69 737 SER A CA 1
ATOM 5924 C C . SER A 1 737 ? -50.963 -23.137 -8.111 1.00 35.69 737 SER A C 1
ATOM 5926 O O . SER A 1 737 ? -50.900 -24.362 -8.200 1.00 35.69 737 SER A O 1
ATOM 5928 N N . ARG A 1 738 ? -50.040 -22.373 -8.721 1.00 39.47 738 ARG A N 1
ATOM 5929 C CA . ARG A 1 738 ? -49.028 -22.957 -9.643 1.00 39.47 738 ARG A CA 1
ATOM 5930 C C . ARG A 1 738 ? -47.798 -23.564 -8.961 1.00 39.47 738 ARG A C 1
ATOM 5932 O O . ARG A 1 738 ? -47.254 -24.527 -9.489 1.00 39.47 738 ARG A O 1
ATOM 5939 N N . PHE A 1 739 ? -47.382 -23.067 -7.795 1.00 37.97 739 PHE A N 1
ATOM 5940 C CA . PHE A 1 739 ? -46.254 -23.652 -7.052 1.00 37.97 739 PHE A CA 1
ATOM 5941 C C . PHE A 1 739 ? -46.698 -24.665 -5.979 1.00 37.97 739 PHE A C 1
ATOM 5943 O O . PHE A 1 739 ? -46.000 -25.658 -5.789 1.00 37.97 739 PHE A O 1
ATOM 5950 N N . TYR A 1 740 ? -47.886 -24.525 -5.365 1.00 37.53 740 TYR A N 1
ATOM 5951 C CA . TYR A 1 740 ? -48.418 -25.548 -4.442 1.00 37.53 740 TYR A CA 1
ATOM 5952 C C . TYR A 1 740 ? -48.989 -26.794 -5.149 1.00 37.53 740 TYR A C 1
ATOM 5954 O O . TYR A 1 740 ? -48.925 -27.891 -4.587 1.00 37.53 740 TYR A O 1
ATOM 5962 N N . SER A 1 741 ? -49.489 -26.685 -6.389 1.00 33.69 741 SER A N 1
ATOM 5963 C CA . SER A 1 741 ? -49.966 -27.868 -7.139 1.00 33.69 741 SER A CA 1
ATOM 5964 C C . SER A 1 741 ? -48.838 -28.796 -7.604 1.00 33.69 741 SER A C 1
ATOM 5966 O O . SER A 1 741 ? -49.056 -29.994 -7.766 1.00 33.69 741 SER A O 1
ATOM 5968 N N . ILE A 1 742 ? -47.610 -28.289 -7.760 1.00 37.12 742 ILE A N 1
ATOM 5969 C CA . ILE A 1 742 ? -46.457 -29.110 -8.169 1.00 37.12 742 ILE A CA 1
ATOM 5970 C C . ILE A 1 742 ? -45.813 -29.806 -6.959 1.00 37.12 742 ILE A C 1
ATOM 5972 O O . ILE A 1 742 ? -45.293 -30.911 -7.089 1.00 37.12 742 ILE A O 1
ATOM 5976 N N . ILE A 1 743 ? -45.911 -29.224 -5.757 1.00 36.22 743 ILE A N 1
ATOM 5977 C CA . ILE A 1 743 ? -45.389 -29.829 -4.517 1.00 36.22 743 ILE A CA 1
ATOM 5978 C C . ILE A 1 743 ? -46.225 -31.055 -4.080 1.00 36.22 743 ILE A C 1
ATOM 5980 O O . ILE A 1 743 ? -45.726 -31.902 -3.344 1.00 36.22 743 ILE A O 1
ATOM 5984 N N . SER A 1 744 ? -47.467 -31.197 -4.562 1.00 30.44 744 SER A N 1
ATOM 5985 C CA . SER A 1 744 ? -48.411 -32.248 -4.139 1.00 30.44 744 SER A CA 1
ATOM 5986 C C . SER A 1 744 ? -48.534 -33.463 -5.073 1.00 30.44 744 SER A C 1
ATOM 5988 O O . SER A 1 744 ? -49.255 -34.399 -4.737 1.00 30.44 744 SER A O 1
ATOM 5990 N N . SER A 1 745 ? -47.806 -33.531 -6.194 1.00 33.16 745 SER A N 1
ATOM 5991 C CA . SER A 1 745 ? -47.781 -34.730 -7.056 1.00 33.16 745 SER A CA 1
ATOM 5992 C C . SER A 1 745 ? -46.491 -35.534 -6.882 1.00 33.16 745 SER A C 1
ATOM 5994 O O . SER A 1 745 ? -45.659 -35.663 -7.776 1.00 33.16 745 SER A O 1
ATOM 5996 N N . SER A 1 746 ? -46.327 -36.116 -5.694 1.00 43.50 746 SER A N 1
ATOM 5997 C CA . SER A 1 746 ? -45.426 -37.248 -5.496 1.00 43.50 746 SER A CA 1
ATOM 5998 C C . SER A 1 746 ? -46.090 -38.519 -6.034 1.00 43.50 746 SER A C 1
ATOM 6000 O O . SER A 1 746 ? -46.877 -39.159 -5.338 1.00 43.50 746 SER A O 1
ATOM 6002 N N . SER A 1 747 ? -45.760 -38.898 -7.264 1.00 30.77 747 SER A N 1
ATOM 6003 C CA . SER A 1 747 ? -45.939 -40.272 -7.731 1.00 30.77 747 SER A CA 1
ATOM 6004 C C . SER A 1 747 ? -44.703 -40.706 -8.504 1.00 30.77 747 SER A C 1
ATOM 6006 O O . SER A 1 747 ? -44.319 -40.094 -9.499 1.00 30.77 747 SER A O 1
ATOM 6008 N N . GLU A 1 748 ? -44.076 -41.752 -7.979 1.00 42.69 748 GLU A N 1
ATOM 6009 C CA . GLU A 1 748 ? -42.954 -42.475 -8.552 1.00 42.69 748 GLU A CA 1
ATOM 6010 C C . GLU A 1 748 ? -43.244 -42.901 -9.999 1.00 42.69 748 GLU A C 1
ATOM 6012 O O . GLU A 1 748 ? -44.328 -43.392 -10.308 1.00 42.69 748 GLU A O 1
ATOM 6017 N N . GLY A 1 749 ? -42.245 -42.758 -10.875 1.00 32.25 749 GLY A N 1
ATOM 6018 C CA . GLY A 1 749 ? -42.240 -43.409 -12.184 1.00 32.25 749 GLY A CA 1
ATOM 6019 C C . GLY A 1 749 ? -41.905 -42.501 -13.369 1.00 32.25 749 GLY A C 1
ATOM 6020 O O . GLY A 1 749 ? -42.716 -41.706 -13.829 1.00 32.25 749 GLY A O 1
ATOM 6021 N N . SER A 1 750 ? -40.739 -42.768 -13.956 1.00 29.02 750 SER A N 1
ATOM 6022 C CA . SER A 1 750 ? -40.266 -42.363 -15.289 1.00 29.02 750 SER A CA 1
ATOM 6023 C C . SER A 1 750 ? -39.352 -41.131 -15.395 1.00 29.02 750 SER A C 1
ATOM 6025 O O . SER A 1 750 ? -39.550 -40.051 -14.845 1.00 29.02 750 SER A O 1
ATOM 6027 N N . SER A 1 751 ? -38.282 -41.365 -16.143 1.00 43.81 751 SER A N 1
ATOM 6028 C CA . SER A 1 751 ? -37.162 -40.503 -16.482 1.00 43.81 751 SER A CA 1
ATOM 6029 C C . SER A 1 751 ? -37.581 -39.284 -17.310 1.00 43.81 751 SER A C 1
ATOM 6031 O O . SER A 1 751 ? -37.550 -39.358 -18.534 1.00 43.81 751 SER A O 1
ATOM 6033 N N . ASN A 1 752 ? -37.966 -38.179 -16.659 1.00 39.41 752 ASN A N 1
ATOM 6034 C CA . ASN A 1 752 ? -37.974 -36.807 -17.201 1.00 39.41 752 ASN A CA 1
ATOM 6035 C C . ASN A 1 752 ? -38.319 -35.800 -16.080 1.00 39.41 752 ASN A C 1
ATOM 6037 O O . ASN A 1 752 ? -39.457 -35.358 -15.961 1.00 39.41 752 ASN A O 1
ATOM 6041 N N . SER A 1 753 ? -37.353 -35.423 -15.237 1.00 39.22 753 SER A N 1
ATOM 6042 C CA . SER A 1 753 ? -37.587 -34.504 -14.111 1.00 39.22 753 SER A CA 1
ATOM 6043 C C . SER A 1 753 ? -37.801 -33.055 -14.584 1.00 39.22 753 SER A C 1
ATOM 6045 O O . SER A 1 753 ? -36.838 -32.318 -14.816 1.00 39.22 753 SER A O 1
ATOM 6047 N N . SER A 1 754 ? -39.053 -32.623 -14.741 1.00 47.06 754 SER A N 1
ATOM 6048 C CA . SER A 1 754 ? -39.395 -31.205 -14.896 1.00 47.06 754 SER A CA 1
ATOM 6049 C C . SER A 1 754 ? -39.309 -30.510 -13.537 1.00 47.06 754 SER A C 1
ATOM 6051 O O . SER A 1 754 ? -40.172 -30.704 -12.684 1.00 47.06 754 SER A O 1
ATOM 6053 N N . THR A 1 755 ? -38.263 -29.715 -13.315 1.00 67.44 755 THR A N 1
ATOM 6054 C CA . THR A 1 755 ? -38.205 -28.819 -12.152 1.00 67.44 755 THR A CA 1
ATOM 6055 C C . THR A 1 755 ? -39.107 -27.596 -12.396 1.00 67.44 755 THR A C 1
ATOM 6057 O O . THR A 1 755 ? -39.412 -27.290 -13.555 1.00 67.44 755 THR A O 1
ATOM 6060 N N . PRO A 1 756 ? -39.494 -26.842 -11.348 1.00 68.12 756 PRO A N 1
ATOM 6061 C CA . PRO A 1 756 ? -40.264 -25.601 -11.503 1.00 68.12 756 PRO A CA 1
ATOM 6062 C C . PRO A 1 756 ? -39.558 -24.528 -12.352 1.00 68.12 756 PRO A C 1
ATOM 6064 O O . PRO A 1 756 ? -40.197 -23.608 -12.846 1.00 68.12 756 PRO A O 1
ATOM 6067 N N . LEU A 1 757 ? -38.240 -24.656 -12.546 1.00 78.00 757 LEU A N 1
ATOM 6068 C CA . LEU A 1 757 ? -37.407 -23.759 -13.357 1.00 78.00 757 LEU A CA 1
ATOM 6069 C C . LEU A 1 757 ? -37.257 -24.234 -14.818 1.00 78.00 757 LEU A C 1
ATOM 6071 O O . LEU A 1 757 ? -36.488 -23.661 -15.594 1.00 78.00 757 LEU A O 1
ATOM 6075 N N . GLY A 1 758 ? -37.963 -25.302 -15.202 1.00 78.75 758 GLY A N 1
ATOM 6076 C CA . GLY A 1 758 ? -37.863 -25.937 -16.512 1.00 78.75 758 GLY A CA 1
ATOM 6077 C C . GLY A 1 758 ? -36.647 -26.859 -16.656 1.00 78.75 758 GLY A C 1
ATOM 6078 O O . GLY A 1 758 ? -35.913 -27.137 -15.712 1.00 78.75 758 GLY A O 1
ATOM 6079 N N . ARG A 1 759 ? -36.423 -27.377 -17.871 1.00 82.81 759 ARG A N 1
ATOM 6080 C CA . ARG A 1 759 ? -35.300 -28.296 -18.131 1.00 82.81 759 ARG A CA 1
ATOM 6081 C C . ARG A 1 759 ? -33.954 -27.554 -18.052 1.00 82.81 759 ARG A C 1
ATOM 6083 O O . ARG A 1 759 ? -33.827 -26.523 -18.725 1.00 82.81 759 ARG A O 1
ATOM 6090 N N . PRO A 1 760 ? -32.958 -28.058 -17.297 1.00 88.06 760 PRO A N 1
ATOM 6091 C CA . PRO A 1 760 ? -31.627 -27.463 -17.264 1.00 88.06 760 PRO A CA 1
ATOM 6092 C C . PRO A 1 760 ? -30.861 -27.703 -18.564 1.00 88.06 760 PRO A C 1
ATOM 6094 O O . PRO A 1 760 ? -31.071 -28.697 -19.259 1.00 88.06 760 PRO A O 1
ATOM 6097 N N . ILE A 1 761 ? -29.928 -26.804 -18.854 1.00 89.56 761 ILE A N 1
ATOM 6098 C CA . ILE A 1 761 ? -28.871 -26.984 -19.844 1.00 89.56 761 ILE A CA 1
ATOM 6099 C C . ILE A 1 761 ? -27.600 -27.360 -19.084 1.00 89.56 761 ILE A C 1
ATOM 6101 O O . ILE A 1 761 ? -27.157 -26.627 -18.199 1.00 89.56 761 ILE A O 1
ATOM 6105 N N . THR A 1 762 ? -27.008 -28.497 -19.434 1.00 89.31 762 THR A N 1
ATOM 6106 C CA . THR A 1 762 ? -25.724 -28.922 -18.875 1.00 89.31 762 THR A CA 1
ATOM 6107 C C . THR A 1 762 ? -24.600 -28.066 -19.447 1.00 89.31 762 THR A C 1
ATOM 6109 O O . THR A 1 762 ? -24.415 -28.007 -20.663 1.00 89.31 762 THR A O 1
ATOM 6112 N N . LEU A 1 763 ? -23.843 -27.404 -18.575 1.00 88.62 763 LEU A N 1
ATOM 6113 C CA . LEU A 1 763 ? -22.656 -26.649 -18.952 1.00 88.62 763 LEU A CA 1
ATOM 6114 C C . LEU A 1 763 ? -21.441 -27.582 -19.015 1.00 88.62 763 LEU A C 1
ATOM 6116 O O . LEU A 1 763 ? -21.260 -28.413 -18.131 1.00 88.62 763 LEU A O 1
ATOM 6120 N N . PRO A 1 764 ? -20.542 -27.418 -19.992 1.00 82.38 764 PRO A N 1
ATOM 6121 C CA . PRO A 1 764 ? -19.314 -28.214 -20.093 1.00 82.38 764 PRO A CA 1
ATOM 6122 C C . PRO A 1 764 ? -18.238 -27.813 -19.066 1.00 82.38 764 PRO A C 1
ATOM 6124 O O . PRO A 1 764 ? -17.111 -28.296 -19.127 1.00 82.38 764 PRO A O 1
ATOM 6127 N N . CYS A 1 765 ? -18.560 -26.920 -18.128 1.00 84.69 765 CYS A N 1
ATOM 6128 C CA . CYS A 1 765 ? -17.716 -26.573 -16.993 1.00 84.69 765 CYS A CA 1
ATOM 6129 C C . CYS A 1 765 ? -18.535 -26.582 -15.691 1.00 84.69 765 CYS A C 1
ATOM 6131 O O . CYS A 1 765 ? -19.757 -26.397 -15.733 1.00 84.69 765 CYS A O 1
ATOM 6133 N N . PRO A 1 766 ? -17.892 -26.779 -14.530 1.00 86.81 766 PRO A N 1
ATOM 6134 C CA . PRO A 1 766 ? -18.526 -26.620 -13.228 1.00 86.81 766 PRO A CA 1
ATOM 6135 C C . PRO A 1 766 ? -19.095 -25.212 -13.037 1.00 86.81 766 PRO A C 1
ATOM 6137 O O . PRO A 1 766 ? -18.598 -24.240 -13.608 1.00 86.81 766 PRO A O 1
ATOM 6140 N N . ALA A 1 767 ? -20.119 -25.095 -12.190 1.00 87.44 767 ALA A N 1
ATOM 6141 C CA . ALA A 1 767 ? -20.739 -23.811 -11.867 1.00 87.44 767 ALA A CA 1
ATOM 6142 C C . ALA A 1 767 ? -19.723 -22.795 -11.326 1.00 87.44 767 ALA A C 1
ATOM 6144 O O . ALA A 1 767 ? -19.714 -21.652 -11.769 1.00 87.44 767 ALA A O 1
ATOM 6145 N N . GLU A 1 768 ? -18.823 -23.235 -10.442 1.00 87.12 768 GLU A N 1
ATOM 6146 C CA . GLU A 1 768 ? -17.766 -22.414 -9.834 1.00 87.12 768 GLU A CA 1
ATOM 6147 C C . GLU A 1 768 ? -16.803 -21.778 -10.840 1.00 87.12 768 GLU A C 1
ATOM 6149 O O . GLU A 1 768 ? -16.166 -20.769 -10.528 1.00 87.12 768 GLU A O 1
ATOM 6154 N N . ASP A 1 769 ? -16.734 -22.329 -12.051 1.00 87.94 769 ASP A N 1
ATOM 6155 C CA . ASP A 1 769 ? -15.913 -21.822 -13.140 1.00 87.94 769 ASP A CA 1
ATOM 6156 C C . ASP A 1 769 ? -16.647 -20.847 -14.048 1.00 87.94 769 ASP A C 1
ATOM 6158 O O . ASP A 1 769 ? -16.041 -20.314 -14.966 1.00 87.94 769 ASP A O 1
ATOM 6162 N N . VAL A 1 770 ? -17.922 -20.554 -13.807 1.00 90.81 770 VAL A N 1
ATOM 6163 C CA . VAL A 1 770 ? -18.617 -19.491 -14.535 1.00 90.81 770 VAL A CA 1
ATOM 6164 C C . VAL A 1 770 ? -18.214 -18.130 -13.959 1.00 90.81 770 VAL A C 1
ATOM 6166 O O . VAL A 1 770 ? -18.621 -17.763 -12.852 1.00 90.81 770 VAL A O 1
ATOM 6169 N N . CYS A 1 771 ? -17.421 -17.373 -14.722 1.00 89.88 771 CYS A N 1
ATOM 6170 C CA . CYS A 1 771 ? -16.982 -16.014 -14.395 1.00 89.88 771 CYS A CA 1
ATOM 6171 C C . CYS A 1 771 ? -18.100 -14.987 -14.605 1.00 89.88 771 CYS A C 1
ATOM 6173 O O . CYS A 1 771 ? -18.320 -14.130 -13.748 1.00 89.88 771 CYS A O 1
ATOM 6175 N N . GLU A 1 772 ? -18.830 -15.098 -15.716 1.00 92.94 772 GLU A N 1
ATOM 6176 C CA . GLU A 1 772 ? -19.836 -14.121 -16.144 1.00 92.94 772 GLU A CA 1
ATOM 6177 C C . GLU A 1 772 ? -21.072 -14.820 -16.729 1.00 92.94 772 GLU A C 1
ATOM 6179 O O . GLU A 1 772 ? -20.951 -15.841 -17.413 1.00 92.94 772 GLU A O 1
ATOM 6184 N N . LEU A 1 773 ? -22.251 -14.249 -16.460 1.00 95.44 773 LEU A N 1
ATOM 6185 C CA . LEU A 1 773 ? -23.550 -14.650 -17.003 1.00 95.44 773 LEU A CA 1
ATOM 6186 C C . LEU A 1 773 ? -24.313 -13.374 -17.384 1.00 95.44 773 LEU A C 1
ATOM 6188 O O . LEU A 1 773 ? -24.614 -12.569 -16.505 1.00 95.44 773 LEU A O 1
ATOM 6192 N N . ARG A 1 774 ? -24.611 -13.160 -18.671 1.00 94.31 774 ARG A N 1
ATOM 6193 C CA . ARG A 1 774 ? -25.228 -11.908 -19.159 1.00 94.31 774 ARG A CA 1
ATOM 6194 C C . ARG A 1 774 ? -26.202 -12.144 -20.305 1.00 94.31 774 ARG A C 1
ATOM 6196 O O . ARG A 1 774 ? -25.966 -13.011 -21.141 1.00 94.31 774 ARG A O 1
ATOM 6203 N N . PHE A 1 775 ? -27.241 -11.318 -20.369 1.00 92.56 775 PHE A N 1
ATOM 6204 C CA . PHE A 1 775 ? -28.130 -11.201 -21.525 1.00 92.56 775 PHE A CA 1
ATOM 6205 C C . PHE A 1 775 ? -27.763 -9.980 -22.381 1.00 92.56 775 PHE A C 1
ATOM 6207 O O . PHE A 1 775 ? -27.299 -8.976 -21.841 1.00 92.56 775 PHE A O 1
ATOM 6214 N N . SER A 1 776 ? -27.999 -10.059 -23.691 1.00 91.00 776 SER A N 1
ATOM 6215 C CA . SER A 1 776 ? -28.123 -8.898 -24.585 1.00 91.00 776 SER A CA 1
ATOM 6216 C C . SER A 1 776 ? -29.581 -8.452 -24.744 1.00 91.00 776 SER A C 1
ATOM 6218 O O . SER A 1 776 ? -30.496 -9.215 -24.434 1.00 91.00 776 SER A O 1
ATOM 6220 N N . GLU A 1 777 ? -29.800 -7.253 -25.296 1.00 86.06 777 GLU A N 1
ATOM 6221 C CA . GLU A 1 777 ? -31.139 -6.727 -25.634 1.00 86.06 777 GLU A CA 1
ATOM 6222 C C . GLU A 1 777 ? -31.873 -7.606 -26.666 1.00 86.06 777 GLU A C 1
ATOM 6224 O O . GLU A 1 777 ? -33.089 -7.753 -26.620 1.00 86.06 777 GLU A O 1
ATOM 6229 N N . VAL A 1 778 ? -31.140 -8.279 -27.562 1.00 85.25 778 VAL A N 1
ATOM 6230 C CA . VAL A 1 778 ? -31.696 -9.283 -28.497 1.00 85.25 778 VAL A CA 1
ATOM 6231 C C . VAL A 1 778 ? -31.862 -10.683 -27.887 1.00 85.25 778 VAL A C 1
ATOM 6233 O O . VAL A 1 778 ? -31.921 -11.677 -28.614 1.00 85.25 778 VAL A O 1
ATOM 6236 N N . ASN A 1 779 ? -31.916 -10.789 -26.555 1.00 87.88 779 ASN A N 1
ATOM 6237 C CA . ASN A 1 779 ? -32.098 -12.046 -25.821 1.00 87.88 779 ASN A CA 1
ATOM 6238 C C . ASN A 1 779 ? -31.039 -13.122 -26.136 1.00 87.88 779 ASN A C 1
ATOM 6240 O O . ASN A 1 779 ? -31.307 -14.328 -26.139 1.00 87.88 779 ASN A O 1
ATOM 6244 N N . GLY A 1 780 ? -29.802 -12.688 -26.388 1.00 92.00 780 GLY A N 1
ATOM 6245 C CA . GLY A 1 780 ? -28.628 -13.555 -26.406 1.00 92.00 780 GLY A CA 1
ATOM 6246 C C . GLY A 1 780 ? -28.121 -13.783 -24.985 1.00 92.00 780 GLY A C 1
ATOM 6247 O O . GLY A 1 780 ? -27.731 -12.830 -24.321 1.00 92.00 780 GLY A O 1
ATOM 6248 N N . LEU A 1 781 ? -28.113 -15.028 -24.511 1.00 95.12 781 LEU A N 1
ATOM 6249 C CA . LEU A 1 781 ? -27.558 -15.403 -23.209 1.00 95.12 781 LEU A CA 1
ATOM 6250 C C . LEU A 1 781 ? -26.115 -15.877 -23.367 1.00 95.12 781 LEU A C 1
ATOM 6252 O O . LEU A 1 781 ? -25.870 -16.817 -24.120 1.00 95.12 781 LEU A O 1
ATOM 6256 N N . TYR A 1 782 ? -25.192 -15.287 -22.613 1.00 95.69 782 TYR A N 1
ATOM 6257 C CA . TYR A 1 782 ? -23.761 -15.580 -22.648 1.00 95.69 782 TYR A CA 1
ATOM 6258 C C . TYR A 1 782 ? -23.265 -16.120 -21.306 1.00 95.69 782 TYR A C 1
ATOM 6260 O O . TYR A 1 782 ? -23.609 -15.589 -20.250 1.00 95.69 782 TYR A O 1
ATOM 6268 N N . VAL A 1 783 ? -22.419 -17.150 -21.362 1.00 95.81 783 VAL A N 1
ATOM 6269 C CA . VAL A 1 783 ? -21.733 -17.766 -20.218 1.00 95.81 783 VAL A CA 1
ATOM 6270 C C . VAL A 1 783 ? -20.235 -17.787 -20.504 1.00 95.81 783 VAL A C 1
ATOM 6272 O O . VAL A 1 783 ? -19.810 -18.383 -21.495 1.00 95.81 783 VAL A O 1
ATOM 6275 N N . VAL A 1 784 ? -19.433 -17.178 -19.630 1.00 94.06 784 VAL A N 1
ATOM 6276 C CA . VAL A 1 784 ? -17.964 -17.162 -19.744 1.00 94.06 784 VAL A CA 1
ATOM 6277 C C . VAL A 1 784 ? -17.353 -18.072 -18.684 1.00 94.06 784 VAL A C 1
ATOM 6279 O O . VAL A 1 784 ? -17.627 -17.899 -17.495 1.00 94.06 784 VAL A O 1
ATOM 6282 N N . SER A 1 785 ? -16.529 -19.038 -19.098 1.00 91.19 785 SER A N 1
ATOM 6283 C CA . SER A 1 785 ? -15.816 -19.933 -18.178 1.00 91.19 785 SER A CA 1
ATOM 6284 C C . SER A 1 785 ? -14.523 -19.304 -17.649 1.00 91.19 785 SER A C 1
ATOM 6286 O O . SER A 1 785 ? -13.986 -18.382 -18.250 1.00 91.19 785 SER A O 1
ATOM 6288 N N . LYS A 1 786 ? -13.950 -19.848 -16.574 1.00 86.25 786 LYS A N 1
ATOM 6289 C CA . LYS A 1 786 ? -12.570 -19.569 -16.172 1.00 86.25 786 LYS A CA 1
ATOM 6290 C C . LYS A 1 786 ? -11.590 -20.120 -17.215 1.00 86.25 786 LYS A C 1
ATOM 6292 O O . LYS A 1 786 ? -11.914 -21.098 -17.903 1.00 86.25 786 LYS A O 1
ATOM 6297 N N . PRO A 1 787 ? -10.389 -19.533 -17.326 1.00 81.25 787 PRO A N 1
ATOM 6298 C CA . PRO A 1 787 ? -9.297 -20.128 -18.083 1.00 81.25 787 PRO A CA 1
ATOM 6299 C C . PRO A 1 787 ? -8.866 -21.452 -17.443 1.00 81.25 787 PRO A C 1
ATOM 6301 O O . PRO A 1 787 ? -8.630 -21.515 -16.237 1.00 81.25 787 PRO A O 1
ATOM 6304 N N . ARG A 1 788 ? -8.731 -22.504 -18.254 1.00 77.06 788 ARG A N 1
ATOM 6305 C CA . ARG A 1 788 ? -8.208 -23.811 -17.832 1.00 77.06 788 ARG A CA 1
ATOM 6306 C C . ARG A 1 788 ? -7.018 -24.206 -18.695 1.00 77.06 788 ARG A C 1
ATOM 6308 O O . ARG A 1 788 ? -7.011 -23.930 -19.895 1.00 77.06 788 ARG A O 1
ATOM 6315 N N . HIS A 1 789 ? -6.035 -24.881 -18.106 1.00 70.69 789 HIS A N 1
ATOM 6316 C CA . HIS A 1 789 ? -4.916 -25.424 -18.870 1.00 70.69 789 HIS A CA 1
ATOM 6317 C C . HIS A 1 789 ? -5.426 -26.515 -19.817 1.00 70.69 789 HIS A C 1
ATOM 6319 O O . HIS A 1 789 ? -6.100 -27.455 -19.395 1.00 70.69 789 HIS A O 1
ATOM 6325 N N . SER A 1 790 ? -5.134 -26.382 -21.108 1.00 64.38 790 SER A N 1
ATOM 6326 C CA . SER A 1 790 ? -5.534 -27.373 -22.105 1.00 64.38 790 SER A CA 1
ATOM 6327 C C . SER A 1 790 ? -4.456 -28.448 -22.231 1.00 64.38 790 SER A C 1
ATOM 6329 O O . SER A 1 790 ? -3.292 -28.138 -22.457 1.00 64.38 790 SER A O 1
ATOM 6331 N N . ASN A 1 791 ? -4.827 -29.726 -22.118 1.00 58.56 791 ASN A N 1
ATOM 6332 C CA . ASN A 1 791 ? -3.876 -30.838 -22.268 1.00 58.56 791 ASN A CA 1
ATOM 6333 C C . ASN A 1 791 ? -3.410 -31.039 -23.723 1.00 58.56 791 ASN A C 1
ATOM 6335 O O . ASN A 1 791 ? -2.393 -31.683 -23.956 1.00 58.56 791 ASN A O 1
ATOM 6339 N N . SER A 1 792 ? -4.141 -30.501 -24.706 1.00 54.09 792 SER A N 1
ATOM 6340 C CA . SER A 1 792 ? -3.868 -30.680 -26.139 1.00 54.09 792 SER A CA 1
ATOM 6341 C C . SER A 1 792 ? -3.152 -29.493 -26.795 1.00 54.09 792 SER A C 1
ATOM 6343 O O . SER A 1 792 ? -2.855 -29.541 -27.985 1.00 54.09 792 SER A O 1
ATOM 6345 N N . SER A 1 793 ? -2.911 -28.399 -26.068 1.00 53.16 793 SER A N 1
ATOM 6346 C CA . SER A 1 793 ? -2.259 -27.189 -26.586 1.00 53.16 793 SER A CA 1
ATOM 6347 C C . SER A 1 793 ? -1.377 -26.563 -25.513 1.00 53.16 793 SER A C 1
ATOM 6349 O O . SER A 1 793 ? -1.780 -26.518 -24.359 1.00 53.16 793 SER A O 1
ATOM 6351 N N . THR A 1 794 ? -0.212 -26.030 -25.879 1.00 55.25 794 THR A N 1
ATOM 6352 C CA . THR A 1 794 ? 0.699 -25.308 -24.974 1.00 55.25 794 THR A CA 1
ATOM 6353 C C . THR A 1 794 ? 0.084 -23.970 -24.520 1.00 55.25 794 THR A C 1
ATOM 6355 O O . THR A 1 794 ? 0.456 -22.921 -25.037 1.00 55.25 794 THR A O 1
ATOM 6358 N N . GLY A 1 795 ? -0.905 -23.984 -23.617 1.00 68.50 795 GLY A N 1
ATOM 6359 C CA . GLY A 1 795 ? -1.531 -22.761 -23.096 1.00 68.50 795 GLY A CA 1
ATOM 6360 C C . GLY A 1 795 ? -2.875 -22.947 -22.382 1.00 68.50 795 GLY A C 1
ATOM 6361 O O . GLY A 1 795 ? -3.506 -24.008 -22.432 1.00 68.50 795 GLY A O 1
ATOM 6362 N N . ASN A 1 796 ? -3.329 -21.871 -21.732 1.00 80.88 796 ASN A N 1
ATOM 6363 C CA . ASN A 1 796 ? -4.636 -21.789 -21.075 1.00 80.88 796 ASN A CA 1
ATOM 6364 C C . ASN A 1 796 ? -5.733 -21.423 -22.089 1.00 80.88 796 ASN A C 1
ATOM 6366 O O . ASN A 1 796 ? -5.515 -20.607 -22.989 1.00 80.88 796 ASN A O 1
ATOM 6370 N N . VAL A 1 797 ? -6.923 -22.011 -21.944 1.00 84.94 797 VAL A N 1
ATOM 6371 C CA . VAL A 1 797 ? -8.074 -21.771 -22.823 1.00 84.94 797 VAL A CA 1
ATOM 6372 C C . VAL A 1 797 ? -9.301 -21.393 -22.003 1.00 84.94 797 VAL A C 1
ATOM 6374 O O . VAL A 1 797 ? -9.653 -22.061 -21.032 1.00 84.94 797 VAL A O 1
ATOM 6377 N N . MET A 1 798 ? -9.976 -20.334 -22.432 1.00 88.94 798 MET A N 1
ATOM 6378 C CA . MET A 1 798 ? -11.238 -19.852 -21.882 1.00 88.94 798 MET A CA 1
ATOM 6379 C C . MET A 1 798 ? -12.355 -20.016 -22.914 1.00 88.94 798 MET A C 1
ATOM 6381 O O . MET A 1 798 ? -12.098 -19.902 -24.110 1.00 88.94 798 MET A O 1
ATOM 6385 N N . HIS A 1 799 ? -13.580 -20.313 -22.482 1.00 91.06 799 HIS A N 1
ATOM 6386 C CA . HIS A 1 799 ? -14.699 -20.555 -23.393 1.00 91.06 799 HIS A CA 1
ATOM 6387 C C . HIS A 1 799 ? -15.846 -19.579 -23.137 1.00 91.06 799 HIS A C 1
ATOM 6389 O O . HIS A 1 799 ? -16.213 -19.323 -21.990 1.00 91.06 799 HIS A O 1
ATOM 6395 N N . VAL A 1 800 ? -16.437 -19.081 -24.224 1.00 93.88 800 VAL A N 1
ATOM 6396 C CA . VAL A 1 800 ? -17.699 -18.336 -24.208 1.00 93.88 800 VAL A CA 1
ATOM 6397 C C . VAL A 1 800 ? -18.771 -19.185 -24.879 1.00 93.88 800 VAL A C 1
ATOM 6399 O O . VAL A 1 800 ? -18.669 -19.511 -26.066 1.00 93.88 800 VAL A O 1
ATOM 6402 N N . TYR A 1 801 ? -19.798 -19.539 -24.115 1.00 93.38 801 TYR A N 1
ATOM 6403 C CA . TYR A 1 801 ? -20.986 -20.241 -24.591 1.00 93.38 801 TYR A CA 1
ATOM 6404 C C . TYR A 1 801 ? -22.120 -19.241 -24.764 1.00 93.38 801 TYR A C 1
ATOM 6406 O O . TYR A 1 801 ? -22.271 -18.337 -23.943 1.00 93.38 801 TYR A O 1
ATOM 6414 N N . ALA A 1 802 ? -22.908 -19.394 -25.826 1.00 93.69 802 ALA A N 1
ATOM 6415 C CA . ALA A 1 802 ? -23.982 -18.463 -26.128 1.00 93.69 802 ALA A CA 1
ATOM 6416 C C . ALA A 1 802 ? -25.236 -19.176 -26.642 1.00 93.69 802 ALA A C 1
ATOM 6418 O O . ALA A 1 802 ? -25.145 -20.177 -27.356 1.00 93.69 802 ALA A O 1
ATOM 6419 N N . TRP A 1 803 ? -26.405 -18.637 -26.302 1.00 93.62 803 TRP A N 1
ATOM 6420 C CA . TRP A 1 803 ? -27.705 -19.116 -26.764 1.00 93.62 803 TRP A CA 1
ATOM 6421 C C . TRP A 1 803 ? -28.572 -17.946 -27.213 1.00 93.62 803 TRP A C 1
ATOM 6423 O O . TRP A 1 803 ? -28.642 -16.933 -26.528 1.00 93.62 803 TRP A O 1
ATOM 6433 N N . SER A 1 804 ? -29.283 -18.107 -28.326 1.00 92.06 804 SER A N 1
ATOM 6434 C CA . SER A 1 804 ? -30.382 -17.214 -28.696 1.00 92.06 804 SER A CA 1
ATOM 6435 C C . SER A 1 804 ? -31.679 -17.735 -28.082 1.00 92.06 804 SER A C 1
ATOM 6437 O O . SER A 1 804 ? -32.053 -18.896 -28.305 1.00 92.06 804 SER A O 1
ATOM 6439 N N . ILE A 1 805 ? -32.338 -16.890 -27.289 1.00 89.94 805 ILE A N 1
ATOM 6440 C CA . ILE A 1 805 ? -33.582 -17.215 -26.595 1.00 89.94 805 ILE A CA 1
ATOM 6441 C C . ILE A 1 805 ? -34.748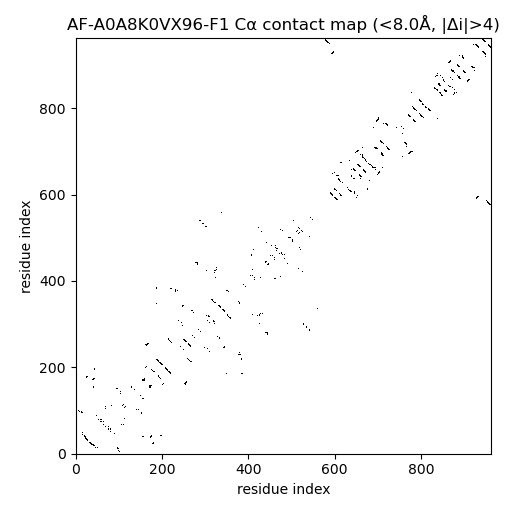 -16.544 -27.319 1.00 89.94 805 ILE A C 1
ATOM 6443 O O . ILE A 1 805 ? -34.786 -15.327 -27.475 1.00 89.94 805 ILE A O 1
ATOM 6447 N N . GLN A 1 806 ? -35.703 -17.351 -27.778 1.00 84.38 806 GLN A N 1
ATOM 6448 C CA . GLN A 1 806 ? -36.925 -16.881 -28.430 1.00 84.38 806 GLN A CA 1
ATOM 6449 C C . GLN A 1 806 ? -38.113 -17.688 -27.907 1.00 84.38 806 GLN A C 1
ATOM 6451 O O . GLN A 1 806 ? -38.319 -18.844 -28.289 1.00 84.38 806 GLN A O 1
ATOM 6456 N N . GLY A 1 807 ? -38.886 -17.098 -26.995 1.00 79.81 807 GLY A N 1
ATOM 6457 C CA . GLY A 1 807 ? -39.969 -17.800 -26.311 1.00 79.81 807 GLY A CA 1
ATOM 6458 C C . GLY A 1 807 ? -39.433 -18.996 -25.522 1.00 79.81 807 GLY A C 1
ATOM 6459 O O . GLY A 1 807 ? -38.630 -18.846 -24.607 1.00 79.81 807 GLY A O 1
ATOM 6460 N N . THR A 1 808 ? -39.866 -20.206 -25.876 1.00 77.62 808 THR A N 1
ATOM 6461 C CA . THR A 1 808 ? -39.372 -21.455 -25.266 1.00 77.62 808 THR A CA 1
ATOM 6462 C C . THR A 1 808 ? -38.176 -22.058 -26.007 1.00 77.62 808 THR A C 1
ATOM 6464 O O . THR A 1 808 ? -37.532 -22.976 -25.493 1.00 77.62 808 THR A O 1
ATOM 6467 N N . ARG A 1 809 ? -37.851 -21.555 -27.207 1.00 82.12 809 ARG A N 1
ATOM 6468 C CA . ARG A 1 809 ? -36.752 -22.059 -28.034 1.00 82.12 809 ARG A CA 1
ATOM 6469 C C . ARG A 1 809 ? -35.423 -21.496 -27.541 1.00 82.12 809 ARG A C 1
ATOM 6471 O O . ARG A 1 809 ? -35.256 -20.287 -27.401 1.00 82.12 809 ARG A O 1
ATOM 6478 N N . ARG A 1 810 ? -34.462 -22.396 -27.323 1.00 88.00 810 ARG A N 1
ATOM 6479 C CA . ARG A 1 810 ? -33.104 -22.087 -26.860 1.00 88.00 810 ARG A CA 1
ATOM 6480 C C . ARG A 1 810 ? -32.114 -22.608 -27.897 1.00 88.00 810 ARG A C 1
ATOM 6482 O O . ARG A 1 810 ? -31.808 -23.798 -27.918 1.00 88.00 810 ARG A O 1
ATOM 6489 N N . THR A 1 811 ? -31.664 -21.744 -28.798 1.00 89.19 811 THR A N 1
ATOM 6490 C CA . THR A 1 811 ? -30.774 -22.146 -29.897 1.00 89.19 811 THR A CA 1
ATOM 6491 C C . THR A 1 811 ? -29.326 -21.915 -29.482 1.00 89.19 811 THR A C 1
ATOM 6493 O O . THR A 1 811 ? -28.915 -20.768 -29.329 1.00 89.19 811 THR A O 1
ATOM 6496 N N . ALA A 1 812 ? -28.562 -22.989 -29.274 1.00 89.69 812 ALA A N 1
ATOM 6497 C CA . ALA A 1 812 ? -27.143 -22.898 -28.934 1.00 89.69 812 ALA A CA 1
ATOM 6498 C C . ALA A 1 812 ? -26.322 -22.395 -30.130 1.00 89.69 812 ALA A C 1
ATOM 6500 O O . ALA A 1 812 ? -26.490 -22.874 -31.252 1.00 89.69 812 ALA A O 1
ATOM 6501 N N . LEU A 1 813 ? -25.425 -21.448 -29.878 1.00 89.81 813 LEU A N 1
ATOM 6502 C CA . LEU A 1 813 ? -24.450 -20.959 -30.846 1.00 89.81 813 LEU A CA 1
ATOM 6503 C C . LEU A 1 813 ? -23.133 -21.729 -30.703 1.00 89.81 813 LEU A C 1
ATOM 6505 O O . LEU A 1 813 ? -22.849 -22.324 -29.662 1.00 89.81 813 LEU A O 1
ATOM 6509 N N . THR A 1 814 ? -22.303 -21.708 -31.748 1.00 87.94 814 THR A N 1
ATOM 6510 C CA . THR A 1 814 ? -20.981 -22.350 -31.716 1.00 87.94 814 THR A CA 1
ATOM 6511 C C . THR A 1 814 ? -20.124 -21.745 -30.594 1.00 87.94 814 THR A C 1
ATOM 6513 O O . THR A 1 814 ? -19.924 -20.527 -30.617 1.00 87.94 814 THR A O 1
ATOM 6516 N N . PRO A 1 815 ? -19.599 -22.545 -29.644 1.00 88.44 815 PRO A N 1
ATOM 6517 C CA . PRO A 1 815 ? -18.750 -22.039 -28.568 1.00 88.44 815 PRO A CA 1
ATOM 6518 C C . PRO A 1 815 ? -17.506 -21.321 -29.099 1.00 88.44 815 PRO A C 1
ATOM 6520 O O . PRO A 1 815 ? -16.897 -21.757 -30.076 1.00 88.44 815 PRO A O 1
ATOM 6523 N N . CYS A 1 816 ? -17.109 -20.233 -28.440 1.00 89.19 816 CYS A N 1
ATOM 6524 C CA . CYS A 1 816 ? -15.910 -19.476 -28.788 1.00 89.19 816 CYS A CA 1
ATOM 6525 C C . CYS A 1 816 ? -14.780 -19.807 -27.806 1.00 89.19 816 CYS A C 1
ATOM 6527 O O . CYS A 1 816 ? -14.872 -19.463 -26.628 1.00 89.19 816 CYS A O 1
ATOM 6529 N N . ALA A 1 817 ? -13.720 -20.461 -28.287 1.00 89.38 817 ALA A N 1
ATOM 6530 C CA . ALA A 1 817 ? -12.532 -20.776 -27.496 1.00 89.38 817 ALA A CA 1
ATOM 6531 C C . ALA A 1 817 ? -11.464 -19.687 -27.662 1.00 89.38 817 ALA A C 1
ATOM 6533 O O . ALA A 1 817 ? -11.066 -19.357 -28.778 1.00 89.38 817 ALA A O 1
ATOM 6534 N N . ILE A 1 818 ? -10.980 -19.157 -26.545 1.00 88.06 818 ILE A N 1
ATOM 6535 C CA . ILE A 1 818 ? -10.023 -18.055 -26.476 1.00 88.06 818 ILE A CA 1
ATOM 6536 C C . ILE A 1 818 ? -8.741 -18.587 -25.846 1.00 88.06 818 ILE A C 1
ATOM 6538 O O . ILE A 1 818 ? -8.746 -19.045 -24.703 1.00 88.06 818 ILE A O 1
ATOM 6542 N N . ARG A 1 819 ? -7.650 -18.572 -26.615 1.00 85.19 819 ARG A N 1
ATOM 6543 C CA . ARG A 1 819 ? -6.355 -19.139 -26.216 1.00 85.19 819 ARG A CA 1
ATOM 6544 C C . ARG A 1 819 ? -5.422 -18.062 -25.668 1.00 85.19 819 ARG A C 1
ATOM 6546 O O . ARG A 1 819 ? -5.457 -16.913 -26.114 1.00 85.19 819 ARG A O 1
ATOM 6553 N N . HIS A 1 820 ? -4.582 -18.451 -24.718 1.00 78.12 820 HIS A N 1
ATOM 6554 C CA . HIS A 1 820 ? -3.585 -17.590 -24.089 1.00 78.12 820 HIS A CA 1
ATOM 6555 C C . HIS A 1 820 ? -2.203 -18.235 -24.159 1.00 78.12 820 HIS A C 1
ATOM 6557 O O . HIS A 1 820 ? -2.054 -19.419 -23.845 1.00 78.12 820 HIS A O 1
ATOM 6563 N N . GLU A 1 821 ? -1.205 -17.447 -24.550 1.00 57.34 821 GLU A N 1
ATOM 6564 C CA . GLU A 1 821 ? 0.194 -17.863 -24.632 1.00 57.34 821 GLU A CA 1
ATOM 6565 C C . GLU A 1 821 ? 0.932 -17.378 -23.377 1.00 57.34 821 GLU A C 1
ATOM 6567 O O . GLU A 1 821 ? 1.187 -16.188 -23.223 1.00 57.34 821 GLU A O 1
ATOM 6572 N N . GLY A 1 822 ? 1.240 -18.284 -22.443 1.00 52.22 822 GLY A N 1
ATOM 6573 C CA . GLY A 1 822 ? 2.003 -17.943 -21.238 1.00 52.22 822 GLY A CA 1
ATOM 6574 C C . GLY A 1 822 ? 1.830 -18.930 -20.081 1.00 52.22 822 GLY A C 1
ATOM 6575 O O . GLY A 1 822 ? 0.747 -19.476 -19.872 1.00 52.22 822 GLY A O 1
ATOM 6576 N N . ARG A 1 823 ? 2.912 -19.141 -19.316 1.00 47.06 823 ARG A N 1
ATOM 6577 C CA . ARG A 1 823 ? 2.885 -19.721 -17.962 1.00 47.06 823 ARG A CA 1
ATOM 6578 C C . ARG A 1 823 ? 2.689 -18.577 -16.970 1.00 47.06 823 ARG A C 1
ATOM 6580 O O . ARG A 1 823 ? 3.640 -18.146 -16.331 1.00 47.06 823 ARG A O 1
ATOM 6587 N N . ASP A 1 824 ? 1.497 -17.996 -16.950 1.00 42.84 824 ASP A N 1
ATOM 6588 C CA . ASP A 1 824 ? 1.156 -17.044 -15.897 1.00 42.84 824 ASP A CA 1
ATOM 6589 C C . ASP A 1 824 ? 0.690 -17.870 -14.692 1.00 42.84 824 ASP A C 1
ATOM 6591 O O . ASP A 1 824 ? -0.378 -18.487 -14.734 1.00 42.84 824 ASP A O 1
ATOM 6595 N N . ASP A 1 825 ? 1.527 -17.958 -13.654 1.00 41.97 825 ASP A N 1
ATOM 6596 C CA . ASP A 1 825 ? 1.299 -18.801 -12.465 1.00 41.97 825 ASP A CA 1
ATOM 6597 C C . ASP A 1 825 ? 0.055 -18.359 -11.659 1.00 41.97 825 ASP A C 1
ATOM 6599 O O . ASP A 1 825 ? -0.417 -19.060 -10.764 1.00 41.97 825 ASP A O 1
ATOM 6603 N N . LEU A 1 826 ? -0.518 -17.200 -12.006 1.00 47.72 826 LEU A N 1
ATOM 6604 C CA . LEU A 1 826 ? -1.730 -16.629 -11.436 1.00 47.72 826 LEU A CA 1
ATOM 6605 C C . LEU A 1 826 ? -2.809 -16.518 -12.530 1.00 47.72 826 LEU A C 1
ATOM 6607 O O . LEU A 1 826 ? -2.955 -15.486 -13.179 1.00 47.72 826 LEU A O 1
ATOM 6611 N N . LEU A 1 827 ? -3.634 -17.563 -12.692 1.00 53.44 827 LEU A N 1
ATOM 6612 C CA . LEU A 1 827 ? -4.763 -17.638 -13.649 1.00 53.44 827 LEU A CA 1
ATOM 6613 C C . LEU A 1 827 ? -5.755 -16.447 -13.589 1.00 53.44 827 LEU A C 1
ATOM 6615 O O . LEU A 1 827 ? -6.586 -16.284 -14.484 1.00 53.44 827 LEU A O 1
ATOM 6619 N N . HIS A 1 828 ? -5.682 -15.619 -12.544 1.00 53.56 828 HIS A N 1
ATOM 6620 C CA . HIS A 1 828 ? -6.564 -14.485 -12.276 1.00 53.56 828 HIS A CA 1
ATOM 6621 C C . HIS A 1 828 ? -6.441 -13.312 -13.267 1.00 53.56 828 HIS A C 1
ATOM 6623 O O . HIS A 1 828 ? -7.392 -12.545 -13.371 1.00 53.56 828 HIS A O 1
ATOM 6629 N N . GLY A 1 829 ? -5.336 -13.170 -14.012 1.00 63.34 829 GLY A N 1
ATOM 6630 C CA . GLY A 1 829 ? -5.145 -12.057 -14.962 1.00 63.34 829 GLY A CA 1
ATOM 6631 C C . GLY A 1 829 ? -5.754 -12.263 -16.357 1.00 63.34 829 GLY A C 1
ATOM 6632 O O . GLY A 1 829 ? -5.842 -11.326 -17.145 1.00 63.34 829 GLY A O 1
ATOM 6633 N N . LEU A 1 830 ? -6.182 -13.482 -16.701 1.00 80.38 830 LEU A N 1
ATOM 6634 C CA . LEU A 1 830 ? -6.537 -13.835 -18.084 1.00 80.38 830 LEU A CA 1
ATOM 6635 C C . LEU A 1 830 ? -7.935 -13.339 -18.508 1.00 80.38 830 LEU A C 1
ATOM 6637 O O . LEU A 1 830 ? -8.134 -13.015 -19.683 1.00 80.38 830 LEU A O 1
ATOM 6641 N N . PHE A 1 831 ? -8.884 -13.236 -17.571 1.00 87.38 831 PHE A N 1
ATOM 6642 C CA . PHE A 1 831 ? -10.218 -12.657 -17.775 1.00 87.38 831 PHE A CA 1
ATOM 6643 C C . PHE A 1 831 ? -10.340 -11.346 -16.999 1.00 87.38 831 PHE A C 1
ATOM 6645 O O . PHE A 1 831 ? -10.146 -11.342 -15.786 1.00 87.38 831 PHE A O 1
ATOM 6652 N N . THR A 1 832 ? -10.700 -10.257 -17.680 1.00 89.06 832 THR A N 1
ATOM 6653 C CA . THR A 1 832 ? -10.855 -8.938 -17.049 1.00 89.06 832 THR A CA 1
ATOM 6654 C C . THR A 1 832 ? -12.319 -8.494 -17.023 1.00 89.06 832 THR A C 1
ATOM 6656 O O . THR A 1 832 ? -12.843 -8.174 -15.961 1.00 89.06 832 THR A O 1
ATOM 6659 N N . CYS A 1 833 ? -12.999 -8.466 -18.176 1.00 91.88 833 CYS A N 1
ATOM 6660 C CA . CYS A 1 833 ? -14.375 -7.963 -18.290 1.00 91.88 833 CYS A CA 1
ATOM 6661 C C . CYS A 1 833 ? -15.065 -8.497 -19.561 1.00 91.88 833 CYS A C 1
ATOM 6663 O O . CYS A 1 833 ? -14.398 -8.896 -20.518 1.00 91.88 833 CYS A O 1
ATOM 6665 N N . PHE A 1 834 ? -16.399 -8.479 -19.596 1.00 94.06 834 PHE A N 1
ATOM 6666 C CA . PHE A 1 834 ? -17.222 -8.929 -20.720 1.00 94.06 834 PHE A CA 1
ATOM 6667 C C . PHE A 1 834 ? -18.439 -8.014 -20.904 1.00 94.06 834 PHE A C 1
ATOM 6669 O O . PHE A 1 834 ? -19.104 -7.675 -19.925 1.00 94.06 834 PHE A O 1
ATOM 6676 N N . ALA A 1 835 ? -18.761 -7.665 -22.152 1.00 93.25 835 ALA A N 1
ATOM 6677 C CA . ALA A 1 835 ? -19.967 -6.918 -22.497 1.00 93.25 835 ALA A CA 1
ATOM 6678 C C . ALA A 1 835 ? -20.601 -7.458 -23.797 1.00 93.25 835 ALA A C 1
ATOM 6680 O O . ALA A 1 835 ? -19.904 -7.603 -24.808 1.00 93.25 835 ALA A O 1
ATOM 6681 N N . PRO A 1 836 ? -21.908 -7.771 -23.805 1.00 92.31 836 PRO A N 1
ATOM 6682 C CA . PRO A 1 836 ? -22.612 -8.121 -25.030 1.00 92.31 836 PRO A CA 1
ATOM 6683 C C . PRO A 1 836 ? -22.882 -6.881 -25.895 1.00 92.31 836 PRO A C 1
ATOM 6685 O O . PRO A 1 836 ? -22.979 -5.766 -25.388 1.00 92.31 836 PRO A O 1
ATOM 6688 N N . PHE A 1 837 ? -23.036 -7.098 -27.199 1.00 88.31 837 PHE A N 1
ATOM 6689 C CA . PHE A 1 837 ? -23.632 -6.118 -28.105 1.00 88.31 837 PHE A CA 1
ATOM 6690 C C . PHE A 1 837 ? -25.149 -6.095 -27.911 1.00 88.31 837 PHE A C 1
ATOM 6692 O O . PHE A 1 837 ? -25.749 -7.103 -27.526 1.00 88.31 837 PHE A O 1
ATOM 6699 N N . ASN A 1 838 ? -25.774 -4.953 -28.169 1.00 84.31 838 ASN A N 1
ATOM 6700 C CA . ASN A 1 838 ? -27.193 -4.754 -27.917 1.00 84.31 838 ASN A CA 1
ATOM 6701 C C . ASN A 1 838 ? -28.045 -5.306 -29.068 1.00 84.31 838 ASN A C 1
ATOM 6703 O O . ASN A 1 838 ? -29.012 -6.021 -28.831 1.00 84.31 838 ASN A O 1
ATOM 6707 N N . ARG A 1 839 ? -27.673 -5.024 -30.318 1.00 83.00 839 ARG A N 1
ATOM 6708 C CA . ARG A 1 839 ? -28.477 -5.281 -31.528 1.00 83.00 839 ARG A CA 1
ATOM 6709 C C . ARG A 1 839 ? -28.104 -6.566 -32.254 1.00 83.00 839 ARG A C 1
ATOM 6711 O O . ARG A 1 839 ? -28.885 -7.054 -33.066 1.00 83.00 839 ARG A O 1
ATOM 6718 N N . ASP A 1 840 ? -26.936 -7.120 -31.954 1.00 81.75 840 ASP A N 1
ATOM 6719 C CA . ASP A 1 840 ? -26.417 -8.327 -32.586 1.00 81.75 840 ASP A CA 1
ATOM 6720 C C . ASP A 1 840 ? -26.121 -9.434 -31.573 1.00 81.75 840 ASP A C 1
ATOM 6722 O O . ASP A 1 840 ? -25.773 -9.192 -30.415 1.00 81.75 840 ASP A O 1
ATOM 6726 N N . LEU A 1 841 ? -26.183 -10.688 -32.037 1.00 86.75 841 LEU A N 1
ATOM 6727 C CA . LEU A 1 841 ? -25.595 -11.822 -31.321 1.00 86.75 841 LEU A CA 1
ATOM 6728 C C . LEU A 1 841 ? -24.071 -11.737 -31.452 1.00 86.75 841 LEU A C 1
ATOM 6730 O O . LEU A 1 841 ? -23.449 -12.400 -32.291 1.00 86.75 841 LEU A O 1
ATOM 6734 N N . ALA A 1 842 ? -23.495 -10.843 -30.658 1.00 89.38 842 ALA A N 1
ATOM 6735 C CA . ALA A 1 842 ? -22.082 -10.544 -30.592 1.00 89.38 842 ALA A CA 1
ATOM 6736 C C . ALA A 1 842 ? -21.671 -10.140 -29.169 1.00 89.38 842 ALA A C 1
ATOM 6738 O O . ALA A 1 842 ? -22.490 -9.723 -28.350 1.00 89.38 842 ALA A O 1
ATOM 6739 N N . PHE A 1 843 ? -20.378 -10.254 -28.878 1.00 93.00 843 PHE A N 1
ATOM 6740 C CA . PHE A 1 843 ? -19.795 -9.785 -27.627 1.00 93.00 843 PHE A CA 1
ATOM 6741 C C . PHE A 1 843 ? -18.446 -9.113 -27.857 1.00 93.00 843 PHE A C 1
ATOM 6743 O O . PHE A 1 843 ? -17.745 -9.395 -28.835 1.00 93.00 843 PHE A O 1
ATOM 6750 N N . VAL A 1 844 ? -18.067 -8.279 -26.895 1.00 93.44 844 VAL A N 1
ATOM 6751 C CA . VAL A 1 844 ? -16.698 -7.829 -26.674 1.00 93.44 844 VAL A CA 1
ATOM 6752 C C . VAL A 1 844 ? -16.222 -8.315 -25.305 1.00 93.44 844 VAL A C 1
ATOM 6754 O O . VAL A 1 844 ? -16.964 -8.333 -24.324 1.00 93.44 844 VAL A O 1
ATOM 6757 N N . MET A 1 845 ? -14.972 -8.747 -25.234 1.00 92.31 845 MET A N 1
ATOM 6758 C CA . MET A 1 845 ? -14.362 -9.250 -24.014 1.00 92.31 845 MET A CA 1
ATOM 6759 C C . MET A 1 845 ? -12.960 -8.680 -23.857 1.00 92.31 845 MET A C 1
ATOM 6761 O O . MET A 1 845 ? -12.206 -8.594 -24.824 1.00 92.31 845 MET A O 1
ATOM 6765 N N . LEU A 1 846 ? -12.613 -8.320 -22.628 1.00 91.50 846 LEU A N 1
ATOM 6766 C CA . LEU A 1 846 ? -11.292 -7.858 -22.253 1.00 91.50 846 LEU A CA 1
ATOM 6767 C C . LEU A 1 846 ? -10.542 -8.955 -21.496 1.00 91.50 846 LEU A C 1
ATOM 6769 O O . LEU A 1 846 ? -11.054 -9.557 -20.550 1.00 91.50 846 LEU A O 1
ATOM 6773 N N . SER A 1 847 ? -9.311 -9.185 -21.926 1.00 88.00 847 SER A N 1
ATOM 6774 C CA . SER A 1 847 ? -8.424 -10.236 -21.454 1.00 88.00 847 SER A CA 1
ATOM 6775 C C . SER A 1 847 ? -7.032 -9.661 -21.184 1.00 88.00 847 SER A C 1
ATOM 6777 O O . SER A 1 847 ? -6.575 -8.798 -21.937 1.00 88.00 847 SER A O 1
ATOM 6779 N N . GLU A 1 848 ? -6.352 -10.128 -20.131 1.00 85.06 848 GLU A N 1
ATOM 6780 C CA . GLU A 1 848 ? -4.986 -9.690 -19.771 1.00 85.06 848 GLU A CA 1
ATOM 6781 C C . GLU A 1 848 ? -4.847 -8.168 -19.595 1.00 85.06 848 GLU A C 1
ATOM 6783 O O . GLU A 1 848 ? -3.777 -7.613 -19.830 1.00 85.06 848 GLU A O 1
ATOM 6788 N N . GLU A 1 849 ? -5.944 -7.472 -19.267 1.00 88.38 849 GLU A N 1
ATOM 6789 C CA . GLU A 1 849 ? -6.004 -6.005 -19.149 1.00 88.38 849 GLU A CA 1
ATOM 6790 C C . GLU A 1 849 ? -5.526 -5.238 -20.397 1.00 88.38 849 GLU A C 1
ATOM 6792 O O . GLU A 1 849 ? -5.261 -4.044 -20.340 1.00 88.38 849 GLU A O 1
ATOM 6797 N N . ARG A 1 850 ? -5.402 -5.886 -21.557 1.00 88.06 850 ARG A N 1
ATOM 6798 C CA . ARG A 1 850 ? -4.866 -5.243 -22.774 1.00 88.06 850 ARG A CA 1
ATOM 6799 C C . ARG A 1 850 ? -5.448 -5.785 -24.066 1.00 88.06 850 ARG A C 1
ATOM 6801 O O . ARG A 1 850 ? -5.381 -5.118 -25.092 1.00 88.06 850 ARG A O 1
ATOM 6808 N N . ARG A 1 851 ? -6.012 -6.990 -24.047 1.00 89.31 851 ARG A N 1
ATOM 6809 C CA . ARG A 1 851 ? -6.466 -7.695 -25.241 1.00 89.31 851 ARG A CA 1
ATOM 6810 C C . ARG A 1 851 ? -7.982 -7.651 -25.343 1.00 89.31 851 ARG A C 1
ATOM 6812 O O . ARG A 1 851 ? -8.682 -8.261 -24.540 1.00 89.31 851 ARG A O 1
ATOM 6819 N N . ILE A 1 852 ? -8.477 -6.943 -26.348 1.00 90.25 852 ILE A N 1
ATOM 6820 C CA . ILE A 1 852 ? -9.895 -6.833 -26.683 1.00 90.25 852 ILE A CA 1
ATOM 6821 C C . ILE A 1 852 ? -10.226 -7.900 -27.726 1.00 90.25 852 ILE A C 1
ATOM 6823 O O . ILE A 1 852 ? -9.566 -7.996 -28.760 1.00 90.25 852 ILE A O 1
ATOM 6827 N N . ILE A 1 853 ? -11.249 -8.702 -27.460 1.00 91.00 853 ILE A N 1
ATOM 6828 C CA . ILE A 1 853 ? -11.715 -9.773 -28.339 1.00 91.00 853 ILE A CA 1
ATOM 6829 C C . ILE A 1 853 ? -13.167 -9.498 -28.699 1.00 91.00 853 ILE A C 1
ATOM 6831 O O . ILE A 1 853 ? -13.996 -9.329 -27.810 1.00 91.00 853 ILE A O 1
ATOM 6835 N N . VAL A 1 854 ? -13.474 -9.473 -29.993 1.00 90.19 854 VAL A N 1
ATOM 6836 C CA . VAL A 1 854 ? -14.828 -9.267 -30.518 1.00 90.19 854 VAL A CA 1
ATOM 6837 C C . VAL A 1 854 ? -15.243 -10.493 -31.317 1.00 90.19 854 VAL A C 1
ATOM 6839 O O . VAL A 1 854 ? -14.543 -10.897 -32.248 1.00 90.19 854 VAL A O 1
ATOM 6842 N N . ARG A 1 855 ? -16.406 -11.065 -30.999 1.00 88.81 855 ARG A N 1
ATOM 6843 C CA . ARG A 1 855 ? -17.019 -12.163 -31.760 1.00 88.81 855 ARG A CA 1
ATOM 6844 C C . ARG A 1 855 ? -18.444 -11.782 -32.129 1.00 88.81 855 ARG A C 1
ATOM 6846 O O . ARG A 1 855 ? -19.211 -11.419 -31.249 1.00 88.81 855 ARG A O 1
ATOM 6853 N N . ALA A 1 856 ? -18.809 -11.940 -33.398 1.00 85.69 856 ALA A N 1
ATOM 6854 C CA . ALA A 1 856 ? -20.181 -11.818 -33.886 1.00 85.69 856 ALA A CA 1
ATOM 6855 C C . ALA A 1 856 ? -20.559 -13.072 -34.681 1.00 85.69 856 ALA A C 1
ATOM 6857 O O . ALA A 1 856 ? -19.882 -13.411 -35.655 1.00 85.69 856 ALA A O 1
ATOM 6858 N N . TRP A 1 857 ? -21.632 -13.764 -34.288 1.00 81.19 857 TRP A N 1
ATOM 6859 C CA . TRP A 1 857 ? -22.059 -14.993 -34.971 1.00 81.19 857 TRP A CA 1
ATOM 6860 C C . TRP A 1 857 ? -22.774 -14.696 -36.289 1.00 81.19 857 TRP A C 1
ATOM 6862 O O . TRP A 1 857 ? -22.481 -15.353 -37.286 1.00 81.19 857 TRP A O 1
ATOM 6872 N N . ASN A 1 858 ? -23.628 -13.667 -36.321 1.00 71.50 858 ASN A N 1
ATOM 6873 C CA . ASN A 1 858 ? -24.367 -13.270 -37.526 1.00 71.50 858 ASN A CA 1
ATOM 6874 C C . ASN A 1 858 ? -23.426 -12.883 -38.680 1.00 71.50 858 ASN A C 1
ATOM 6876 O O . ASN A 1 858 ? -23.647 -13.269 -39.822 1.00 71.50 858 ASN A O 1
ATOM 6880 N N . LEU A 1 859 ? -22.339 -12.171 -38.366 1.00 66.88 859 LEU A N 1
ATOM 6881 C CA . LEU A 1 859 ? -21.334 -11.722 -39.337 1.00 66.88 859 LEU A CA 1
ATOM 6882 C C . LEU A 1 859 ? -20.149 -12.695 -39.483 1.00 66.88 859 LEU A C 1
ATOM 6884 O O . LEU A 1 859 ? -19.207 -12.395 -40.209 1.00 66.88 859 LEU A O 1
ATOM 6888 N N . GLN A 1 860 ? -20.144 -13.815 -38.743 1.00 74.06 860 GLN A N 1
ATOM 6889 C CA . GLN A 1 860 ? -19.008 -14.745 -38.609 1.00 74.06 860 GLN A CA 1
ATOM 6890 C C . GLN A 1 860 ? -17.662 -14.064 -38.288 1.00 74.06 860 GLN A C 1
ATOM 6892 O O . GLN A 1 860 ? -16.586 -14.591 -38.573 1.00 74.06 860 GLN A O 1
ATOM 6897 N N . ARG A 1 861 ? -17.704 -12.895 -37.644 1.00 77.50 861 ARG A N 1
ATOM 6898 C CA . ARG A 1 861 ? -16.535 -12.058 -37.362 1.00 77.50 861 ARG A CA 1
ATOM 6899 C C . ARG A 1 861 ? -15.887 -12.504 -36.054 1.00 77.50 861 ARG A C 1
ATOM 6901 O O . ARG A 1 861 ? -16.571 -12.656 -35.045 1.00 77.50 861 ARG A O 1
ATOM 6908 N N . TYR A 1 862 ? -14.576 -12.722 -36.059 1.00 84.00 862 TYR A N 1
ATOM 6909 C CA . TYR A 1 862 ? -13.757 -12.883 -34.855 1.00 84.00 862 TYR A CA 1
ATOM 6910 C C . TYR A 1 862 ? -12.528 -11.995 -34.998 1.00 84.00 862 TYR A C 1
ATOM 6912 O O . TYR A 1 862 ? -11.796 -12.123 -35.976 1.00 84.00 862 TYR A O 1
ATOM 6920 N N . LEU A 1 863 ? -12.334 -11.078 -34.057 1.00 83.75 863 LEU A N 1
ATOM 6921 C CA . LEU A 1 863 ? -11.207 -10.156 -34.043 1.00 83.75 863 LEU A CA 1
ATOM 6922 C C . LEU A 1 863 ? -10.562 -10.137 -32.667 1.00 83.75 863 LEU A C 1
ATOM 6924 O O . LEU A 1 863 ? -11.245 -10.211 -31.647 1.00 83.75 863 LEU A O 1
ATOM 6928 N N . GLN A 1 864 ? -9.245 -9.986 -32.671 1.00 86.31 864 GLN A N 1
ATOM 6929 C CA . GLN A 1 864 ? -8.432 -9.831 -31.480 1.00 86.31 864 GLN A CA 1
ATOM 6930 C C . GLN A 1 864 ? -7.515 -8.630 -31.682 1.00 86.31 864 GLN A C 1
ATOM 6932 O O . GLN A 1 864 ? -6.856 -8.512 -32.714 1.00 86.31 864 GLN A O 1
ATOM 6937 N N . SER A 1 865 ? -7.488 -7.756 -30.687 1.00 87.00 865 SER A N 1
ATOM 6938 C CA . SER A 1 865 ? -6.793 -6.480 -30.743 1.00 87.00 865 SER A CA 1
ATOM 6939 C C . SER A 1 865 ? -6.061 -6.218 -29.436 1.00 87.00 865 SER A C 1
ATOM 6941 O O . SER A 1 865 ? -6.669 -6.293 -28.370 1.00 87.00 865 SER A O 1
ATOM 6943 N N . ASN A 1 866 ? -4.780 -5.863 -29.497 1.00 86.88 866 ASN A N 1
ATOM 6944 C CA . ASN A 1 866 ? -4.019 -5.445 -28.318 1.00 86.88 866 ASN A CA 1
ATOM 6945 C C . ASN A 1 866 ? -4.003 -3.914 -28.193 1.00 86.88 866 ASN A C 1
ATOM 6947 O O . ASN A 1 866 ? -3.600 -3.208 -29.120 1.00 86.88 866 ASN A O 1
ATOM 6951 N N . ALA A 1 867 ? -4.424 -3.399 -27.040 1.00 85.69 867 ALA A N 1
ATOM 6952 C CA . ALA A 1 867 ? -4.368 -1.992 -26.668 1.00 85.69 867 ALA A CA 1
ATOM 6953 C C . ALA A 1 867 ? -2.949 -1.625 -26.209 1.00 85.69 867 ALA A C 1
ATOM 6955 O O . ALA A 1 867 ? -2.552 -1.920 -25.086 1.00 85.69 867 ALA A O 1
ATOM 6956 N N . ARG A 1 868 ? -2.157 -0.991 -27.080 1.00 82.56 868 ARG A N 1
ATOM 6957 C CA . ARG A 1 868 ? -0.771 -0.620 -26.750 1.00 82.56 868 ARG A CA 1
ATOM 6958 C C . ARG A 1 868 ? -0.717 0.597 -25.824 1.00 82.56 868 ARG A C 1
ATOM 6960 O O . ARG A 1 868 ? -1.362 1.609 -26.092 1.00 82.56 868 ARG A O 1
ATOM 6967 N N . GLY A 1 869 ? 0.106 0.520 -24.776 1.00 82.94 869 GLY A N 1
ATOM 6968 C CA . GLY A 1 869 ? 0.379 1.635 -23.861 1.00 82.94 869 GLY A CA 1
ATOM 6969 C C . GLY A 1 869 ? -0.736 1.930 -22.853 1.00 82.94 869 GLY A C 1
ATOM 6970 O O . GLY A 1 869 ? -0.633 2.907 -22.104 1.00 82.94 869 GLY A O 1
ATOM 6971 N N . TYR A 1 870 ? -1.778 1.095 -22.813 1.00 87.00 870 TYR A N 1
ATOM 6972 C CA . TYR A 1 870 ? -2.887 1.190 -21.870 1.00 87.00 870 TYR A CA 1
ATOM 6973 C C . TYR A 1 870 ? -3.131 -0.150 -21.176 1.00 87.00 870 TYR A C 1
ATOM 6975 O O . TYR A 1 870 ? -3.079 -1.203 -21.804 1.00 87.00 870 TYR A O 1
ATOM 6983 N N . ARG A 1 871 ? -3.477 -0.081 -19.890 1.00 89.25 871 ARG A N 1
ATOM 6984 C CA . ARG A 1 871 ? -4.081 -1.170 -19.124 1.00 89.25 871 ARG A CA 1
ATOM 6985 C C . ARG A 1 871 ? -5.564 -0.888 -18.972 1.00 89.25 871 ARG A C 1
ATOM 6987 O O . ARG A 1 871 ? -5.958 0.070 -18.313 1.00 89.25 871 ARG A O 1
ATOM 6994 N N . LEU A 1 872 ? -6.381 -1.682 -19.634 1.00 91.06 872 LEU A N 1
ATOM 6995 C CA . LEU A 1 872 ? -7.829 -1.600 -19.617 1.00 91.06 872 LEU A CA 1
ATOM 6996 C C . LEU A 1 872 ? -8.378 -2.412 -18.437 1.00 91.06 872 LEU A C 1
ATOM 6998 O O . LEU A 1 872 ? -7.886 -3.493 -18.127 1.00 91.06 872 LEU A O 1
ATOM 7002 N N . LEU A 1 873 ? -9.427 -1.898 -17.807 1.00 90.75 873 LEU A N 1
ATOM 7003 C CA . LEU A 1 873 ? -10.047 -2.455 -16.602 1.00 90.75 873 LEU A CA 1
ATOM 7004 C C . LEU A 1 873 ? -11.504 -2.848 -16.817 1.00 90.75 873 LEU A C 1
ATOM 7006 O O . LEU A 1 873 ? -11.983 -3.817 -16.238 1.00 90.75 873 LEU A O 1
ATOM 7010 N N . HIS A 1 874 ? -12.225 -2.091 -17.641 1.00 93.00 874 HIS A N 1
ATOM 7011 C CA . HIS A 1 874 ? -13.643 -2.312 -17.895 1.00 93.00 874 HIS A CA 1
ATOM 7012 C C . HIS A 1 874 ? -13.992 -1.867 -19.313 1.00 93.00 874 HIS A C 1
ATOM 7014 O O . HIS A 1 874 ? -13.374 -0.947 -19.846 1.00 93.00 874 HIS A O 1
ATOM 7020 N N . ILE A 1 875 ? -15.000 -2.491 -19.917 1.00 93.88 875 ILE A N 1
ATOM 7021 C CA . ILE A 1 875 ? -15.520 -2.129 -21.239 1.00 93.88 875 ILE A CA 1
ATOM 7022 C C . ILE A 1 875 ? -17.048 -2.032 -21.220 1.00 93.88 875 ILE A C 1
ATOM 7024 O O . ILE A 1 875 ? -17.700 -2.727 -20.448 1.00 93.88 875 ILE A O 1
ATOM 7028 N N . LEU A 1 876 ? -17.609 -1.162 -22.053 1.00 92.81 876 LEU A N 1
ATOM 7029 C CA . LEU A 1 876 ? -19.040 -1.022 -22.315 1.00 92.81 876 LEU A CA 1
ATOM 7030 C C . LEU A 1 876 ? -19.257 -0.934 -23.828 1.00 92.81 876 LEU A C 1
ATOM 7032 O O . LEU A 1 876 ? -18.376 -0.476 -24.557 1.00 92.81 876 LEU A O 1
ATOM 7036 N N . VAL A 1 877 ? -20.433 -1.345 -24.288 1.00 89.00 877 VAL A N 1
ATOM 7037 C CA . VAL A 1 877 ? -20.871 -1.156 -25.676 1.00 89.00 877 VAL A CA 1
ATOM 7038 C C . VAL A 1 877 ? -21.949 -0.080 -25.684 1.00 89.00 877 VAL A C 1
ATOM 7040 O O . VAL A 1 877 ? -22.864 -0.120 -24.859 1.00 89.00 877 VAL A O 1
ATOM 7043 N N . ASP A 1 878 ? -21.814 0.901 -26.574 1.00 83.56 878 ASP A N 1
ATOM 7044 C CA . ASP A 1 878 ? -22.829 1.939 -26.765 1.00 83.56 878 ASP A CA 1
ATOM 7045 C C . ASP A 1 878 ? -24.141 1.335 -27.312 1.00 83.56 878 ASP A C 1
ATOM 7047 O O . ASP A 1 878 ? -24.137 0.282 -27.945 1.00 83.56 878 ASP A O 1
ATOM 7051 N N . GLN A 1 879 ? -25.282 1.988 -27.090 1.00 78.62 879 GLN A N 1
ATOM 7052 C CA . GLN A 1 879 ? -26.615 1.454 -27.430 1.00 78.62 879 GLN A CA 1
ATOM 7053 C C . GLN A 1 879 ? -26.837 1.209 -28.931 1.00 78.62 879 GLN A C 1
ATOM 7055 O O . GLN A 1 879 ? -27.725 0.449 -29.334 1.00 78.62 879 GLN A O 1
ATOM 7060 N N . ASP A 1 880 ? -26.072 1.888 -29.783 1.00 78.31 880 ASP A N 1
ATOM 7061 C CA . ASP A 1 880 ? -26.097 1.708 -31.234 1.00 78.31 880 ASP A CA 1
ATOM 7062 C C . ASP A 1 880 ? -25.044 0.722 -31.757 1.00 78.31 880 ASP A C 1
ATOM 7064 O O . ASP A 1 880 ? -24.943 0.528 -32.973 1.00 78.31 880 ASP A O 1
ATOM 7068 N N . ASP A 1 881 ? -24.298 0.087 -30.847 1.00 81.56 881 ASP A N 1
ATOM 7069 C CA . ASP A 1 881 ? -23.230 -0.872 -31.118 1.00 81.56 881 ASP A CA 1
ATOM 7070 C C . ASP A 1 881 ? -22.063 -0.314 -31.960 1.00 81.56 881 ASP A C 1
ATOM 7072 O O . ASP A 1 881 ? -21.189 -1.065 -32.403 1.00 81.56 881 ASP A O 1
ATOM 7076 N N . GLN A 1 882 ? -22.004 1.007 -32.181 1.00 80.56 882 GLN A N 1
ATOM 7077 C CA . GLN A 1 882 ? -20.974 1.628 -33.021 1.00 80.56 882 GLN A CA 1
ATOM 7078 C C . GLN A 1 882 ? -19.662 1.868 -32.270 1.00 80.56 882 GLN A C 1
ATOM 7080 O O . GLN A 1 882 ? -18.588 1.858 -32.880 1.00 80.56 882 GLN A O 1
ATOM 7085 N N . GLN A 1 883 ? -19.737 2.088 -30.957 1.00 85.50 883 GLN A N 1
ATOM 7086 C CA . GLN A 1 883 ? -18.598 2.443 -30.114 1.00 85.50 883 GLN A CA 1
ATOM 7087 C C . GLN A 1 883 ? -18.449 1.468 -28.946 1.00 85.50 883 GLN A C 1
ATOM 7089 O O . GLN A 1 883 ? -19.412 1.118 -28.264 1.00 85.50 883 GLN A O 1
ATOM 7094 N N . ILE A 1 884 ? -17.207 1.065 -28.694 1.00 89.69 884 ILE A N 1
ATOM 7095 C CA . ILE A 1 884 ? -16.793 0.366 -27.483 1.00 89.69 884 ILE A CA 1
ATOM 7096 C C . ILE A 1 884 ? -16.101 1.389 -26.594 1.00 89.69 884 ILE A C 1
ATOM 7098 O O . ILE A 1 884 ? -15.068 1.955 -26.955 1.00 89.69 884 ILE A O 1
ATOM 7102 N N . LEU A 1 885 ? -16.673 1.623 -25.422 1.00 91.44 885 LEU A N 1
ATOM 7103 C CA . LEU A 1 885 ? -16.104 2.498 -24.411 1.00 91.44 885 LEU A CA 1
ATOM 7104 C C . LEU A 1 885 ? -15.225 1.658 -23.488 1.00 91.44 885 LEU A C 1
ATOM 7106 O O . LEU A 1 885 ? -15.686 0.667 -22.928 1.00 91.44 885 LEU A O 1
ATOM 7110 N N . ALA A 1 886 ? -13.963 2.035 -23.323 1.00 92.38 886 ALA A N 1
ATOM 7111 C CA . ALA A 1 886 ? -13.015 1.318 -22.482 1.00 92.38 886 ALA A CA 1
ATOM 7112 C C . ALA A 1 886 ? -12.501 2.220 -21.360 1.00 92.38 886 ALA A C 1
ATOM 7114 O O . ALA A 1 886 ? -12.043 3.335 -21.596 1.00 92.38 886 ALA A O 1
ATOM 7115 N N . PHE A 1 887 ? -12.542 1.716 -20.135 1.00 93.50 887 PHE A N 1
ATOM 7116 C CA . PHE A 1 887 ? -11.922 2.341 -18.977 1.00 93.50 887 PHE A CA 1
ATOM 7117 C C . PHE A 1 887 ? -10.531 1.760 -18.815 1.00 93.50 887 PHE A C 1
ATOM 7119 O O . PHE A 1 887 ? -10.387 0.542 -18.705 1.00 93.50 887 PHE A O 1
ATOM 7126 N N . GLY A 1 888 ? -9.507 2.602 -18.781 1.00 91.25 888 GLY A N 1
ATOM 7127 C CA . GLY A 1 888 ? -8.140 2.129 -18.611 1.00 91.25 888 GLY A CA 1
ATOM 7128 C C . GLY A 1 888 ? -7.172 3.215 -18.190 1.00 91.25 888 GLY A C 1
ATOM 7129 O O . GLY A 1 888 ? -7.454 4.404 -18.313 1.00 91.25 888 GLY A O 1
ATOM 7130 N N . THR A 1 889 ? -6.019 2.802 -17.686 1.00 89.88 889 THR A N 1
ATOM 7131 C CA . THR A 1 889 ? -4.917 3.697 -17.340 1.00 89.88 889 THR A CA 1
ATOM 7132 C C . THR A 1 889 ? -3.814 3.576 -18.379 1.00 89.88 889 THR A C 1
ATOM 7134 O O . THR A 1 889 ? -3.685 2.560 -19.059 1.00 89.88 889 THR A O 1
ATOM 7137 N N . ARG A 1 890 ? -2.987 4.607 -18.527 1.00 85.38 890 ARG A N 1
ATOM 7138 C CA . ARG A 1 890 ? -1.727 4.456 -19.269 1.00 85.38 890 ARG A CA 1
ATOM 7139 C C . ARG A 1 890 ? -0.751 3.646 -18.422 1.00 85.38 890 ARG A C 1
ATOM 7141 O O . ARG A 1 890 ? -0.724 3.828 -17.214 1.00 85.38 890 ARG A O 1
ATOM 7148 N N . GLU A 1 891 ? 0.090 2.811 -19.022 1.00 75.31 891 GLU A N 1
ATOM 7149 C CA . GLU A 1 891 ? 0.967 1.881 -18.275 1.00 75.31 891 GLU A CA 1
ATOM 7150 C C . GLU A 1 891 ? 1.895 2.549 -17.234 1.00 75.31 891 GLU A C 1
ATOM 7152 O O . GLU A 1 891 ? 2.247 1.923 -16.237 1.00 75.31 891 GLU A O 1
ATOM 7157 N N . ALA A 1 892 ? 2.260 3.821 -17.430 1.00 62.50 892 ALA A N 1
ATOM 7158 C CA . ALA A 1 892 ? 3.098 4.610 -16.518 1.00 62.50 892 ALA A CA 1
ATOM 7159 C C . ALA A 1 892 ? 2.307 5.503 -15.535 1.00 62.50 892 ALA A C 1
ATOM 7161 O O . ALA A 1 892 ? 2.903 6.216 -14.727 1.00 62.50 892 ALA A O 1
ATOM 7162 N N . HIS A 1 893 ? 0.974 5.501 -15.608 1.00 75.38 893 HIS A N 1
ATOM 7163 C CA . HIS A 1 893 ? 0.103 6.409 -14.867 1.00 75.38 893 HIS A CA 1
ATOM 7164 C C . HIS A 1 893 ? -1.006 5.647 -14.142 1.00 75.38 893 HIS A C 1
ATOM 7166 O O . HIS A 1 893 ? -1.457 4.590 -14.571 1.00 75.38 893 HIS A O 1
ATOM 7172 N N . ASN A 1 894 ? -1.469 6.205 -13.026 1.00 82.19 894 ASN A N 1
ATOM 7173 C CA . ASN A 1 894 ? -2.517 5.580 -12.224 1.00 82.19 894 ASN A CA 1
ATOM 7174 C C . ASN A 1 894 ? -3.910 6.158 -12.508 1.00 82.19 894 ASN A C 1
ATOM 7176 O O . ASN A 1 894 ? -4.888 5.617 -12.011 1.00 82.19 894 ASN A O 1
ATOM 7180 N N . ASP A 1 895 ? -4.005 7.251 -13.267 1.00 85.81 895 ASP A N 1
ATOM 7181 C CA . ASP A 1 895 ? -5.271 7.921 -13.564 1.00 85.81 895 ASP A CA 1
ATOM 7182 C C . ASP A 1 895 ? -6.131 7.093 -14.519 1.00 85.81 895 ASP A C 1
ATOM 7184 O O . ASP A 1 895 ? -5.642 6.602 -15.541 1.00 85.81 895 ASP A O 1
ATOM 7188 N N . LEU A 1 896 ? -7.417 6.960 -14.191 1.00 89.81 896 LEU A N 1
ATOM 7189 C CA . LEU A 1 896 ? -8.382 6.277 -15.039 1.00 89.81 896 LEU A CA 1
ATOM 7190 C C . LEU A 1 896 ? -8.844 7.200 -16.168 1.00 89.81 896 LEU A C 1
ATOM 7192 O O . LEU A 1 896 ? -9.235 8.344 -15.933 1.00 89.81 896 LEU A O 1
ATOM 7196 N N . HIS A 1 897 ? -8.824 6.692 -17.394 1.00 90.38 897 HIS A N 1
ATOM 7197 C CA . HIS A 1 897 ? -9.323 7.377 -18.579 1.00 90.38 897 HIS A CA 1
ATOM 7198 C C . HIS A 1 897 ? -10.498 6.616 -19.190 1.00 90.38 897 HIS A C 1
ATOM 7200 O O . HIS A 1 897 ? -10.506 5.384 -19.201 1.00 90.38 897 HIS A O 1
ATOM 7206 N N . LEU A 1 898 ? -11.451 7.363 -19.744 1.00 91.75 898 LEU A N 1
ATOM 7207 C CA . LEU A 1 898 ? -12.491 6.851 -20.626 1.00 91.75 898 LEU A CA 1
ATOM 7208 C C . LEU A 1 898 ? -12.035 6.990 -22.083 1.00 91.75 898 LEU A C 1
ATOM 7210 O O . LEU A 1 898 ? -11.794 8.091 -22.577 1.00 91.75 898 LEU A O 1
ATOM 7214 N N . LEU A 1 899 ? -11.911 5.859 -22.765 1.00 90.38 899 LEU A N 1
ATOM 7215 C CA . LEU A 1 899 ? -11.452 5.732 -24.144 1.00 90.38 899 LEU A CA 1
ATOM 7216 C C . LEU A 1 899 ? -12.640 5.333 -25.021 1.00 90.38 899 LEU A C 1
ATOM 7218 O O . LEU A 1 899 ? -13.437 4.489 -24.622 1.00 90.38 899 LEU A O 1
ATOM 7222 N N . SER A 1 900 ? -12.735 5.896 -26.225 1.00 88.06 900 SER A N 1
ATOM 7223 C CA . SER A 1 900 ? -13.744 5.512 -27.218 1.00 88.06 900 SER A CA 1
ATOM 7224 C C . SER A 1 900 ? -13.081 4.786 -28.388 1.00 88.06 900 SER A C 1
ATOM 7226 O O . SER A 1 900 ? -12.095 5.271 -28.953 1.00 88.06 900 SER A O 1
ATOM 7228 N N . ILE A 1 901 ? -13.585 3.596 -28.714 1.00 87.50 901 ILE A N 1
ATOM 7229 C CA . ILE A 1 901 ? -13.037 2.699 -29.731 1.00 87.50 901 ILE A CA 1
ATOM 7230 C C . ILE A 1 901 ? -14.148 2.352 -30.730 1.00 87.50 901 ILE A C 1
ATOM 7232 O O . ILE A 1 901 ? -15.038 1.570 -30.392 1.00 87.50 901 ILE A O 1
ATOM 7236 N N . PRO A 1 902 ? -14.088 2.843 -31.981 1.00 83.19 902 PRO A N 1
ATOM 7237 C CA . PRO A 1 902 ? -15.079 2.480 -32.988 1.00 83.19 902 PRO A CA 1
ATOM 7238 C C . PRO A 1 902 ? -15.031 0.981 -33.285 1.00 83.19 902 PRO A C 1
ATOM 7240 O O . PRO A 1 902 ? -13.969 0.445 -33.617 1.00 83.19 902 PRO A O 1
ATOM 7243 N N . ALA A 1 903 ? -16.176 0.300 -33.231 1.00 75.75 903 ALA A N 1
ATOM 7244 C CA . ALA A 1 903 ? -16.269 -1.144 -33.467 1.00 75.75 903 ALA A CA 1
ATOM 7245 C C . ALA A 1 903 ? -15.818 -1.545 -34.893 1.00 75.75 903 ALA A C 1
ATOM 7247 O O . ALA A 1 903 ? -15.340 -2.661 -35.140 1.00 75.75 903 ALA A O 1
ATOM 7248 N N . SER A 1 904 ? -15.907 -0.617 -35.851 1.00 70.44 904 SER A N 1
ATOM 7249 C CA . SER A 1 904 ? -15.395 -0.771 -37.218 1.00 70.44 904 SER A CA 1
ATOM 7250 C C . SER A 1 904 ? -13.862 -0.730 -37.320 1.00 70.44 904 SER A C 1
ATOM 7252 O O . SER A 1 904 ? -13.309 -1.324 -38.241 1.00 70.44 904 SER A O 1
ATOM 7254 N N . ASN A 1 905 ? -13.164 -0.090 -36.375 1.00 69.38 905 ASN A N 1
ATOM 7255 C CA . ASN A 1 905 ? -11.722 0.193 -36.445 1.00 69.38 905 ASN A CA 1
ATOM 7256 C C . ASN A 1 905 ? -10.833 -0.860 -35.761 1.00 69.38 905 ASN A C 1
ATOM 7258 O O . ASN A 1 905 ? -9.633 -0.636 -35.591 1.00 69.38 905 ASN A O 1
ATOM 7262 N N . MET A 1 906 ? -11.392 -2.009 -35.384 1.00 70.56 906 MET A N 1
ATOM 7263 C CA . MET A 1 906 ? -10.644 -3.096 -34.747 1.00 70.56 906 MET A CA 1
ATOM 7264 C C . MET A 1 906 ? -9.602 -3.709 -35.702 1.00 70.56 906 MET A C 1
ATOM 7266 O O . MET A 1 906 ? -9.942 -4.162 -36.794 1.00 70.56 906 MET A O 1
ATOM 7270 N N . ARG A 1 907 ? -8.331 -3.720 -35.276 1.00 71.19 907 ARG A N 1
ATOM 7271 C CA . ARG A 1 907 ? -7.141 -4.264 -35.973 1.00 71.19 907 ARG A CA 1
ATOM 7272 C C . ARG A 1 907 ? -6.293 -5.073 -34.985 1.00 71.19 907 ARG A C 1
ATOM 7274 O O . ARG A 1 907 ? -6.534 -4.960 -33.790 1.00 71.19 907 ARG A O 1
ATOM 7281 N N . GLU A 1 908 ? -5.292 -5.833 -35.432 1.00 69.62 908 GLU A N 1
ATOM 7282 C CA . GLU A 1 908 ? -4.427 -6.616 -34.518 1.00 69.62 908 GLU A CA 1
ATOM 7283 C C . GLU A 1 908 ? -3.802 -5.762 -33.398 1.00 69.62 908 GLU A C 1
ATOM 7285 O O . GLU A 1 908 ? -3.739 -6.185 -32.243 1.00 69.62 908 GLU A O 1
ATOM 7290 N N . GLU A 1 909 ? -3.432 -4.516 -33.707 1.00 72.69 909 GLU A N 1
ATOM 7291 C CA . GLU A 1 909 ? -2.936 -3.547 -32.728 1.00 72.69 909 GLU A CA 1
ATOM 7292 C C . GLU A 1 909 ? -3.738 -2.247 -32.767 1.00 72.69 909 GLU A C 1
ATOM 7294 O O . GLU A 1 909 ? -3.945 -1.645 -33.827 1.00 72.69 909 GLU A O 1
ATOM 7299 N N . LEU A 1 910 ? -4.172 -1.800 -31.588 1.00 77.50 910 LEU A N 1
ATOM 7300 C CA . LEU A 1 910 ? -4.926 -0.568 -31.400 1.00 77.50 910 LEU A CA 1
ATOM 7301 C C . LEU A 1 910 ? -4.034 0.499 -30.773 1.00 77.50 910 LEU A C 1
ATOM 7303 O O . LEU A 1 910 ? -3.652 0.415 -29.604 1.00 77.50 910 LEU A O 1
ATOM 7307 N N . ASN A 1 911 ? -3.765 1.546 -31.547 1.00 74.44 911 ASN A N 1
ATOM 7308 C CA . ASN A 1 911 ? -3.193 2.784 -31.032 1.00 74.44 911 ASN A CA 1
ATOM 7309 C C . ASN A 1 911 ? -4.331 3.654 -30.491 1.00 74.44 911 ASN A C 1
ATOM 7311 O O . ASN A 1 911 ? -4.978 4.390 -31.240 1.00 74.44 911 ASN A O 1
ATOM 7315 N N . LEU A 1 912 ? -4.605 3.526 -29.194 1.00 77.31 912 LEU A N 1
ATOM 7316 C CA . LEU A 1 912 ? -5.679 4.260 -28.534 1.00 77.31 912 LEU A CA 1
ATOM 7317 C C . LEU A 1 912 ? -5.291 5.730 -28.350 1.00 77.31 912 LEU A C 1
ATOM 7319 O O . LEU A 1 912 ? -4.216 6.058 -27.838 1.00 77.31 912 LEU A O 1
ATOM 7323 N N . ARG A 1 913 ? -6.181 6.633 -28.772 1.00 73.00 913 ARG A N 1
ATOM 7324 C CA . ARG A 1 913 ? -6.015 8.072 -28.538 1.00 73.00 913 ARG A CA 1
ATOM 7325 C C . ARG A 1 913 ? -6.124 8.377 -27.035 1.00 73.00 913 ARG A C 1
ATOM 7327 O O . ARG A 1 913 ? -6.758 7.612 -26.313 1.00 73.00 913 ARG A O 1
ATOM 7334 N N . PRO A 1 914 ? -5.519 9.477 -26.551 1.00 66.50 914 PRO A N 1
ATOM 7335 C CA . PRO A 1 914 ? -5.754 9.986 -25.200 1.00 66.50 914 PRO A CA 1
ATOM 7336 C C . PRO A 1 914 ? -7.254 10.096 -24.902 1.00 66.50 914 PRO A C 1
ATOM 7338 O O . PRO A 1 914 ? -7.939 10.875 -25.553 1.00 66.50 914 PRO A O 1
ATOM 7341 N N . GLY A 1 915 ? -7.751 9.296 -23.960 1.00 74.69 915 GLY A N 1
ATOM 7342 C CA . GLY A 1 915 ? -9.133 9.380 -23.483 1.00 74.69 915 GLY A CA 1
ATOM 7343 C C . GLY A 1 915 ? -9.329 10.484 -22.449 1.00 74.69 915 GLY A C 1
ATOM 7344 O O . GLY A 1 915 ? -8.353 11.003 -21.894 1.00 74.69 915 GLY A O 1
ATOM 7345 N N . HIS A 1 916 ? -10.585 10.791 -22.137 1.00 84.62 916 HIS A N 1
ATOM 7346 C CA . HIS A 1 916 ? -10.941 11.772 -21.113 1.00 84.62 916 HIS A CA 1
ATOM 7347 C C . HIS A 1 916 ? -10.558 11.253 -19.728 1.00 84.62 916 HIS A C 1
ATOM 7349 O O . HIS A 1 916 ? -10.846 10.107 -19.379 1.00 84.62 916 HIS A O 1
ATOM 7355 N N . ARG A 1 917 ? -9.858 12.072 -18.939 1.00 86.56 917 ARG A N 1
ATOM 7356 C CA . ARG A 1 917 ? -9.419 11.691 -17.590 1.00 86.56 917 ARG A CA 1
ATOM 7357 C C . ARG A 1 917 ? -10.611 11.753 -16.638 1.00 86.56 917 ARG A C 1
ATOM 7359 O O . ARG A 1 917 ? -11.267 12.782 -16.551 1.00 86.56 917 ARG A O 1
ATOM 7366 N N . LEU A 1 918 ? -10.838 10.688 -15.875 1.00 85.94 918 LEU A N 1
ATOM 7367 C CA . LEU A 1 918 ? -11.900 10.609 -14.874 1.00 85.94 918 LEU A CA 1
ATOM 7368 C C . LEU A 1 918 ? -11.357 11.061 -13.502 1.00 85.94 918 LEU A C 1
ATOM 7370 O O . LEU A 1 918 ? -10.550 10.348 -12.898 1.00 85.94 918 LEU A O 1
ATOM 7374 N N . PRO A 1 919 ? -11.743 12.244 -12.982 1.00 78.31 919 PRO A N 1
ATOM 7375 C CA . PRO A 1 919 ? -11.082 12.842 -11.821 1.00 78.31 919 PRO A CA 1
ATOM 7376 C C . PRO A 1 919 ? -11.238 12.025 -10.531 1.00 78.31 919 PRO A C 1
ATOM 7378 O O . PRO A 1 919 ? -12.345 11.768 -10.053 1.00 78.31 919 PRO A O 1
ATOM 7381 N N . GLY A 1 920 ? -10.112 11.674 -9.906 1.00 79.38 920 GLY A N 1
ATOM 7382 C CA . GLY A 1 920 ? -10.081 10.941 -8.635 1.00 79.38 920 GLY A CA 1
ATOM 7383 C C . GLY A 1 920 ? -10.342 9.436 -8.754 1.00 79.38 920 GLY A C 1
ATOM 7384 O O . GLY A 1 920 ? -10.320 8.751 -7.735 1.00 79.38 920 GLY A O 1
ATOM 7385 N N . LEU A 1 921 ? -10.549 8.913 -9.969 1.00 85.19 921 LEU A N 1
ATOM 7386 C CA . LEU A 1 921 ? -10.585 7.474 -10.227 1.00 85.19 921 LEU A CA 1
ATOM 7387 C C . LEU A 1 921 ? -9.215 6.994 -10.703 1.00 85.19 921 LEU A C 1
ATOM 7389 O O . LEU A 1 921 ? -8.557 7.636 -11.522 1.00 85.19 921 LEU A O 1
ATOM 7393 N N . THR A 1 922 ? -8.784 5.856 -10.169 1.00 88.75 922 THR A N 1
ATOM 7394 C CA . THR A 1 922 ? -7.469 5.271 -10.439 1.00 88.75 922 THR A CA 1
ATOM 7395 C C . THR A 1 922 ? -7.576 3.809 -10.847 1.00 88.75 922 THR A C 1
ATOM 7397 O O . THR A 1 922 ? -8.657 3.227 -10.778 1.00 88.75 922 THR A O 1
ATOM 7400 N N . TYR A 1 923 ? -6.446 3.186 -11.191 1.00 84.94 923 TYR A N 1
ATOM 7401 C CA . TYR A 1 923 ? -6.380 1.751 -11.485 1.00 84.94 923 TYR A CA 1
ATOM 7402 C C . TYR A 1 923 ? -7.004 0.866 -10.388 1.00 84.94 923 TYR A C 1
ATOM 7404 O O . TYR A 1 923 ? -7.581 -0.176 -10.671 1.00 84.94 923 TYR A O 1
ATOM 7412 N N . HIS A 1 924 ? -6.912 1.293 -9.125 1.00 83.94 924 HIS A N 1
ATOM 7413 C CA . HIS A 1 924 ? -7.380 0.523 -7.968 1.00 83.94 924 HIS A CA 1
ATOM 7414 C C . HIS A 1 924 ? -8.818 0.868 -7.550 1.00 83.94 924 HIS A C 1
ATOM 7416 O O . HIS A 1 924 ? -9.330 0.304 -6.580 1.00 83.94 924 HIS A O 1
ATOM 7422 N N . SER A 1 925 ? -9.464 1.819 -8.229 1.00 88.25 925 SER A N 1
ATOM 7423 C CA . SER A 1 925 ? -10.835 2.213 -7.914 1.00 88.25 925 SER A CA 1
ATOM 7424 C C . SER A 1 925 ? -11.795 1.084 -8.281 1.00 88.25 925 SER A C 1
ATOM 7426 O O . SER A 1 925 ? -11.803 0.603 -9.410 1.00 88.25 925 SER A O 1
ATOM 7428 N N . ARG A 1 926 ? -12.645 0.676 -7.335 1.00 92.06 926 ARG A N 1
ATOM 7429 C CA . ARG A 1 926 ? -13.763 -0.231 -7.613 1.00 92.06 926 ARG A CA 1
ATOM 7430 C C . ARG A 1 926 ? -14.930 0.603 -8.119 1.00 92.06 926 ARG A C 1
ATOM 7432 O O . ARG A 1 926 ? -15.383 1.495 -7.410 1.00 92.06 926 ARG A O 1
ATOM 7439 N N . PHE A 1 927 ? -15.416 0.325 -9.321 1.00 93.31 927 PHE A N 1
ATOM 7440 C CA . PHE A 1 927 ? -16.545 1.048 -9.894 1.00 93.31 927 PHE A CA 1
ATOM 7441 C C . PHE A 1 927 ? -17.404 0.139 -10.765 1.00 93.31 927 PHE A C 1
ATOM 7443 O O . PHE A 1 927 ? -16.957 -0.910 -11.228 1.00 93.31 927 PHE A O 1
ATOM 7450 N N . VAL A 1 928 ? -18.633 0.579 -10.999 1.00 93.06 928 VAL A N 1
ATOM 7451 C CA . VAL A 1 928 ? -19.490 0.088 -12.078 1.00 93.06 928 VAL A CA 1
ATOM 7452 C C . VAL A 1 928 ? -19.874 1.258 -12.961 1.00 93.06 928 VAL A C 1
ATOM 7454 O O . VAL A 1 928 ? -19.966 2.391 -12.488 1.00 93.06 928 VAL A O 1
ATOM 7457 N N . ALA A 1 929 ? -20.076 0.997 -14.244 1.00 93.06 929 ALA A N 1
ATOM 7458 C CA . ALA A 1 929 ? -20.442 2.033 -15.189 1.00 93.06 929 ALA A CA 1
ATOM 7459 C C . ALA A 1 929 ? -21.540 1.557 -16.137 1.00 93.06 929 ALA A C 1
ATOM 7461 O O . ALA A 1 929 ? -21.645 0.365 -16.427 1.00 93.06 929 ALA A O 1
ATOM 7462 N N . ALA A 1 930 ? -22.346 2.499 -16.611 1.00 91.69 930 ALA A N 1
ATOM 7463 C CA . ALA A 1 930 ? -23.389 2.262 -17.596 1.00 91.69 930 ALA A CA 1
ATOM 7464 C C . ALA A 1 930 ? -23.547 3.476 -18.515 1.00 91.69 930 ALA A C 1
ATOM 7466 O O . ALA A 1 930 ? -23.273 4.614 -18.124 1.00 91.69 930 ALA A O 1
ATOM 7467 N N . VAL A 1 931 ? -23.986 3.220 -19.746 1.00 89.44 931 VAL A N 1
ATOM 7468 C CA . VAL A 1 931 ? -24.313 4.265 -20.718 1.00 89.44 931 VAL A CA 1
ATOM 7469 C C . VAL A 1 931 ? -25.766 4.680 -20.520 1.00 89.44 931 VAL A C 1
ATOM 7471 O O . VAL A 1 931 ? -26.653 3.827 -20.450 1.00 89.44 931 VAL A O 1
ATOM 7474 N N . ASN A 1 932 ? -25.997 5.988 -20.449 1.00 87.88 932 ASN A N 1
ATOM 7475 C CA . ASN A 1 932 ? -27.318 6.591 -20.449 1.00 87.88 932 ASN A CA 1
ATOM 7476 C C . ASN A 1 932 ? -27.497 7.432 -21.717 1.00 87.88 932 ASN A C 1
ATOM 7478 O O . ASN A 1 932 ? -26.673 8.288 -22.044 1.00 87.88 932 ASN A O 1
ATOM 7482 N N . THR A 1 933 ? -28.598 7.188 -22.416 1.00 82.62 933 THR A N 1
ATOM 7483 C CA . THR A 1 933 ? -29.026 7.955 -23.580 1.00 82.62 933 THR A CA 1
ATOM 7484 C C . THR A 1 933 ? -30.402 8.529 -23.294 1.00 82.62 933 THR A C 1
ATOM 7486 O O . THR A 1 933 ? -31.343 7.801 -22.971 1.00 82.62 933 THR A O 1
ATOM 7489 N N . THR A 1 934 ? -30.516 9.848 -23.416 1.00 75.50 934 THR A N 1
ATOM 7490 C CA . THR A 1 934 ? -31.767 10.590 -23.253 1.00 75.50 934 THR A CA 1
ATOM 7491 C C . THR A 1 934 ? -32.103 11.306 -24.553 1.00 75.50 934 THR A C 1
ATOM 7493 O O . THR A 1 934 ? -31.297 12.061 -25.099 1.00 75.50 934 THR A O 1
ATOM 7496 N N . SER A 1 935 ? -33.307 11.066 -25.065 1.00 68.00 935 SER A N 1
ATOM 7497 C CA . SER A 1 935 ? -33.822 11.724 -26.265 1.00 68.00 935 SER A CA 1
ATOM 7498 C C . SER A 1 935 ? -34.913 12.710 -25.860 1.00 68.00 935 SER A C 1
ATOM 7500 O O . SER A 1 935 ? -35.966 12.307 -25.373 1.00 68.00 935 SER A O 1
ATOM 7502 N N . ALA A 1 936 ? -34.659 14.003 -26.060 1.00 61.16 936 ALA A N 1
ATOM 7503 C CA . ALA A 1 936 ? -35.632 15.070 -25.849 1.00 61.16 936 ALA A CA 1
ATOM 7504 C C . ALA A 1 936 ? -35.865 15.791 -27.186 1.00 61.16 936 ALA A C 1
ATOM 7506 O O . ALA A 1 936 ? -35.056 16.611 -27.622 1.00 61.16 936 ALA A O 1
ATOM 7507 N N . GLY A 1 937 ? -36.956 15.449 -27.878 1.00 63.72 937 GLY A N 1
ATOM 7508 C CA . GLY A 1 937 ? -37.229 15.961 -29.226 1.00 63.72 937 GLY A CA 1
ATOM 7509 C C . GLY A 1 937 ? -36.207 15.457 -30.255 1.00 63.72 937 GLY A C 1
ATOM 7510 O O . GLY A 1 937 ? -36.015 14.254 -30.394 1.00 63.72 937 GLY A O 1
ATOM 7511 N N . THR A 1 938 ? -35.555 16.369 -30.984 1.00 53.47 938 THR A N 1
ATOM 7512 C CA . THR A 1 938 ? -34.522 16.051 -31.994 1.00 53.47 938 THR A CA 1
ATOM 7513 C C . THR A 1 938 ? -33.107 15.920 -31.421 1.00 53.47 938 THR A C 1
ATOM 7515 O O . THR A 1 938 ? -32.195 15.521 -32.144 1.00 53.47 938 THR A O 1
ATOM 7518 N N . ILE A 1 939 ? -32.899 16.242 -30.140 1.00 63.47 939 ILE A N 1
ATOM 7519 C CA . ILE A 1 939 ? -31.582 16.228 -29.496 1.00 63.47 939 ILE A CA 1
ATOM 7520 C C . ILE A 1 939 ? -31.442 14.942 -28.678 1.00 63.47 939 ILE A C 1
ATOM 7522 O O . ILE A 1 939 ? -32.235 14.669 -27.776 1.00 63.47 939 ILE A O 1
ATOM 7526 N N . THR A 1 940 ? -30.408 14.159 -28.986 1.00 70.81 940 THR A N 1
ATOM 7527 C CA . THR A 1 940 ? -30.030 12.969 -28.213 1.00 70.81 940 THR A CA 1
ATOM 7528 C C . THR A 1 940 ? -28.802 13.302 -27.376 1.00 70.81 940 THR A C 1
ATOM 7530 O O . THR A 1 940 ? -27.742 13.556 -27.936 1.00 70.81 940 THR A O 1
ATOM 7533 N N . ARG A 1 941 ? -28.927 13.318 -26.047 1.00 76.06 941 ARG A N 1
ATOM 7534 C CA . ARG A 1 941 ? -27.797 13.490 -25.123 1.00 76.06 941 ARG A CA 1
ATOM 7535 C C . ARG A 1 941 ? -27.315 12.108 -24.674 1.00 76.06 941 ARG A C 1
ATOM 7537 O O . ARG A 1 941 ? -28.119 11.293 -24.222 1.00 76.06 941 ARG A O 1
ATOM 7544 N N . ARG A 1 942 ? -26.011 11.846 -24.789 1.00 82.69 942 ARG A N 1
ATOM 7545 C CA . ARG A 1 942 ? -25.371 10.606 -24.323 1.00 82.69 942 ARG A CA 1
ATOM 7546 C C . ARG A 1 942 ? -24.410 10.917 -23.183 1.00 82.69 942 ARG A C 1
ATOM 7548 O O . ARG A 1 942 ? -23.626 11.862 -23.267 1.00 82.69 942 ARG A O 1
ATOM 7555 N N . CYS A 1 943 ? -24.449 10.131 -22.116 1.00 87.12 943 CYS A N 1
ATOM 7556 C CA . CYS A 1 943 ? -23.467 10.212 -21.042 1.00 87.12 943 CYS A CA 1
ATOM 7557 C C . CYS A 1 943 ? -23.126 8.831 -20.482 1.00 87.12 943 CYS A C 1
ATOM 7559 O O . CYS A 1 943 ? -23.853 7.853 -20.647 1.00 87.12 943 CYS A O 1
ATOM 7561 N N . VAL A 1 944 ? -21.989 8.763 -19.802 1.00 90.06 944 VAL A N 1
ATOM 7562 C CA . VAL A 1 944 ? -21.552 7.606 -19.031 1.00 90.06 944 VAL A CA 1
ATOM 7563 C C . VAL A 1 944 ? -21.705 7.942 -17.558 1.00 90.06 944 VAL A C 1
ATOM 7565 O O . VAL A 1 944 ? -21.182 8.956 -17.088 1.00 90.06 944 VAL A O 1
ATOM 7568 N N . LEU A 1 945 ? -22.424 7.088 -16.835 1.00 90.69 945 LEU A N 1
ATOM 7569 C CA . LEU A 1 945 ? -22.545 7.160 -15.384 1.00 90.69 945 LEU A CA 1
ATOM 7570 C C . LEU A 1 945 ? -21.610 6.148 -14.755 1.00 90.69 945 LEU A C 1
ATOM 7572 O O . LEU A 1 945 ? -21.593 4.982 -15.144 1.00 90.69 945 LEU A O 1
ATOM 7576 N N . ILE A 1 946 ? -20.831 6.608 -13.784 1.00 92.75 946 ILE A N 1
ATOM 7577 C CA . ILE A 1 946 ? -19.824 5.809 -13.096 1.00 92.75 946 ILE A CA 1
ATOM 7578 C C . ILE A 1 946 ? -20.126 5.879 -11.606 1.00 92.75 946 ILE A C 1
ATOM 7580 O O . ILE A 1 946 ? -20.039 6.949 -11.013 1.00 92.75 946 ILE A O 1
ATOM 7584 N N . ALA A 1 947 ? -20.461 4.748 -10.997 1.00 93.06 947 ALA A N 1
ATOM 7585 C CA . ALA A 1 947 ? -20.624 4.621 -9.555 1.00 93.06 947 ALA A CA 1
ATOM 7586 C C . ALA A 1 947 ? -19.355 3.994 -8.964 1.00 93.06 947 ALA A C 1
ATOM 7588 O O . ALA A 1 947 ? -19.127 2.790 -9.099 1.00 93.06 947 ALA A O 1
ATOM 7589 N N . ALA A 1 948 ? -18.517 4.813 -8.332 1.00 93.44 948 ALA A N 1
ATOM 7590 C CA . ALA A 1 948 ? -17.305 4.392 -7.642 1.00 93.44 948 ALA A CA 1
ATOM 7591 C C . ALA A 1 948 ? -17.587 4.091 -6.164 1.00 93.44 948 ALA A C 1
ATOM 7593 O O . ALA A 1 948 ? -18.247 4.866 -5.472 1.00 93.44 948 ALA A O 1
ATOM 7594 N N . LEU A 1 949 ? -17.091 2.951 -5.687 1.00 92.50 949 LEU A N 1
ATOM 7595 C CA . LEU A 1 949 ? -17.323 2.446 -4.339 1.00 92.50 949 LEU A CA 1
ATOM 7596 C C . LEU A 1 949 ? -16.190 2.910 -3.415 1.00 92.50 949 LEU A C 1
ATOM 7598 O O . LEU A 1 949 ? -15.047 2.475 -3.554 1.00 92.50 949 LEU A O 1
ATOM 7602 N N . GLU A 1 950 ? -16.522 3.761 -2.447 1.00 90.56 950 GLU A N 1
ATOM 7603 C CA . GLU A 1 950 ? -15.609 4.373 -1.474 1.00 90.56 950 GLU A CA 1
ATOM 7604 C C . GLU A 1 950 ? -16.006 3.948 -0.042 1.00 90.56 950 GLU A C 1
ATOM 7606 O O . GLU A 1 950 ? -16.346 4.767 0.813 1.00 90.56 950 GLU A O 1
ATOM 7611 N N . GLY A 1 951 ? -16.018 2.632 0.214 1.00 88.75 951 GLY A N 1
ATOM 7612 C CA . GLY A 1 951 ? -16.450 2.045 1.492 1.00 88.75 951 GLY A CA 1
ATOM 7613 C C . GLY A 1 951 ? -17.960 2.185 1.701 1.00 88.75 951 GLY A C 1
ATOM 7614 O O . GLY A 1 951 ? -18.754 1.647 0.929 1.00 88.75 951 GLY A O 1
ATOM 7615 N N . ALA A 1 952 ? -18.363 2.941 2.720 1.00 88.31 952 ALA A N 1
ATOM 7616 C CA . ALA A 1 952 ? -19.760 3.264 3.009 1.00 88.31 952 ALA A CA 1
ATOM 7617 C C . ALA A 1 952 ? -20.321 4.420 2.158 1.00 88.31 952 ALA A C 1
ATOM 7619 O O . ALA A 1 952 ? -21.408 4.913 2.436 1.00 88.31 952 ALA A O 1
ATOM 7620 N N . THR A 1 953 ? -19.596 4.901 1.143 1.00 89.62 953 THR A N 1
ATOM 7621 C CA . THR A 1 953 ? -20.066 5.959 0.233 1.00 89.62 953 THR A CA 1
ATOM 7622 C C . THR A 1 953 ? -19.965 5.505 -1.218 1.00 89.62 953 THR A C 1
ATOM 7624 O O . THR A 1 953 ? -18.987 4.870 -1.607 1.00 89.62 953 THR A O 1
ATOM 7627 N N . ILE A 1 954 ? -20.957 5.855 -2.036 1.00 91.00 954 ILE A N 1
ATOM 7628 C CA . ILE A 1 954 ? -20.883 5.736 -3.497 1.00 91.00 954 ILE A CA 1
ATOM 7629 C C . ILE A 1 954 ? -20.688 7.126 -4.085 1.00 91.00 954 ILE A C 1
ATOM 7631 O O . ILE A 1 954 ? -21.485 8.028 -3.822 1.00 91.00 954 ILE A O 1
ATOM 7635 N N . ARG A 1 955 ? -19.651 7.290 -4.904 1.00 91.38 955 ARG A N 1
ATOM 7636 C CA . ARG A 1 955 ? -19.420 8.496 -5.696 1.00 91.38 955 ARG A CA 1
ATOM 7637 C C . ARG A 1 955 ? -19.936 8.277 -7.116 1.00 91.38 955 ARG A C 1
ATOM 7639 O O . ARG A 1 955 ? -19.421 7.417 -7.824 1.00 91.38 955 ARG A O 1
ATOM 7646 N N . ILE A 1 956 ? -20.941 9.043 -7.527 1.00 88.88 956 ILE A N 1
ATOM 7647 C CA . ILE A 1 956 ? -21.499 9.012 -8.881 1.00 88.88 956 ILE A CA 1
ATOM 7648 C C . ILE A 1 956 ? -20.831 10.110 -9.699 1.00 88.88 956 ILE A C 1
ATOM 7650 O O . ILE A 1 956 ? -20.878 11.275 -9.316 1.00 88.88 956 ILE A O 1
ATOM 7654 N N . VAL A 1 957 ? -20.226 9.745 -10.823 1.00 88.19 957 VAL A N 1
ATOM 7655 C CA . VAL A 1 957 ? -19.625 10.674 -11.782 1.00 88.19 957 VAL A CA 1
ATOM 7656 C C . VAL A 1 957 ? -20.400 10.582 -13.089 1.00 88.19 957 VAL A C 1
ATOM 7658 O O . VAL A 1 957 ? -20.547 9.491 -13.644 1.00 88.19 957 VAL A O 1
ATOM 7661 N N . ARG A 1 958 ? -20.880 11.726 -13.583 1.00 86.75 958 ARG A N 1
ATOM 7662 C CA . ARG A 1 958 ? -21.459 11.853 -14.924 1.00 86.75 958 ARG A CA 1
ATOM 7663 C C . ARG A 1 958 ? -20.418 12.425 -15.869 1.00 86.75 958 ARG A C 1
ATOM 7665 O O . ARG A 1 958 ? -19.899 13.513 -15.633 1.00 86.75 958 ARG A O 1
ATOM 7672 N N . HIS A 1 959 ? -20.174 11.713 -16.961 1.00 86.06 959 HIS A N 1
ATOM 7673 C CA . HIS A 1 959 ? -19.322 12.175 -18.046 1.00 86.06 959 HIS A CA 1
ATOM 7674 C C . HIS A 1 959 ? -20.124 12.229 -19.348 1.00 86.06 959 HIS A C 1
ATOM 7676 O O . HIS A 1 959 ? -20.628 11.206 -19.813 1.00 86.06 959 HIS A O 1
ATOM 7682 N N . SER A 1 960 ? -20.289 13.420 -19.917 1.00 83.31 960 SER A N 1
ATOM 7683 C CA . SER A 1 960 ? -20.992 13.602 -21.191 1.00 83.31 960 SER A CA 1
ATOM 7684 C C . SER A 1 960 ? -20.141 13.074 -22.342 1.00 83.31 960 SER A C 1
ATOM 7686 O O . SER A 1 960 ? -18.954 13.370 -22.415 1.00 83.31 960 SER A O 1
ATOM 7688 N N . LEU A 1 961 ? -20.741 12.298 -23.242 1.00 76.88 961 LEU A N 1
ATOM 7689 C CA . LEU A 1 961 ? -20.089 11.897 -24.485 1.00 76.88 961 LEU A CA 1
ATOM 7690 C C . LEU A 1 961 ? -20.355 13.004 -25.510 1.00 76.88 961 LEU A C 1
ATOM 7692 O O . LEU A 1 961 ? -21.516 13.299 -25.798 1.00 76.88 961 LEU A O 1
ATOM 7696 N N . GLU A 1 962 ? -19.301 13.655 -26.007 1.00 61.88 962 GLU A N 1
ATOM 7697 C CA . GLU A 1 962 ? -19.428 14.625 -27.101 1.00 61.88 962 GLU A CA 1
ATOM 7698 C C . GLU A 1 962 ? -20.030 13.931 -28.338 1.00 61.88 962 GLU A C 1
ATOM 7700 O O . GLU A 1 962 ? -19.618 12.820 -28.685 1.00 61.88 962 GLU A O 1
ATOM 7705 N N . LEU A 1 963 ? -21.046 14.564 -28.944 1.00 40.34 963 LEU A N 1
ATOM 7706 C CA . LEU A 1 963 ? -21.725 14.107 -30.167 1.00 40.34 963 LEU A CA 1
ATOM 7707 C C . LEU A 1 963 ? -20.842 14.258 -31.407 1.00 40.34 963 LEU A C 1
ATOM 7709 O O . LEU A 1 963 ? -20.246 15.348 -31.565 1.00 40.34 963 LEU A O 1
#

Solvent-accessible surface area (backbone atoms only — not comparable to full-atom values): 53155 Å² total; per-residue (Å²): 132,87,78,54,66,66,60,55,42,52,53,52,32,49,57,49,58,74,60,38,44,55,23,30,39,43,79,55,96,86,73,46,68,47,73,36,69,92,49,36,32,39,43,64,66,46,35,56,70,67,56,34,72,72,55,37,27,54,55,31,45,57,36,42,69,36,76,69,32,48,70,67,75,58,56,28,65,56,42,33,50,41,32,59,79,63,67,45,41,58,60,53,42,37,45,38,68,58,64,58,63,70,63,39,54,40,35,34,37,59,61,74,32,59,53,94,70,87,49,70,68,50,52,58,72,67,44,76,83,72,87,54,72,68,59,43,24,67,38,25,74,34,64,69,56,26,54,43,34,70,65,53,47,46,33,60,45,41,58,61,42,38,41,75,35,78,40,75,52,93,59,86,24,64,43,44,43,33,39,31,78,74,47,67,53,58,54,35,42,31,27,44,33,26,32,34,34,46,29,38,24,42,88,84,68,50,52,36,87,49,70,46,71,28,26,36,39,38,30,40,51,40,99,58,55,84,80,41,54,67,45,52,52,52,49,51,47,50,53,59,45,29,68,79,41,86,19,31,57,48,66,42,24,32,41,39,44,90,56,38,39,34,40,30,27,77,62,56,84,40,28,45,50,56,47,38,66,78,45,43,65,38,56,86,46,41,52,56,46,20,54,56,36,46,29,50,28,37,43,30,48,37,53,37,38,33,49,72,64,40,74,51,97,72,33,70,41,38,25,46,32,48,73,61,54,46,46,75,33,27,31,36,36,62,40,92,72,68,64,51,74,43,40,21,45,49,73,62,51,61,15,37,35,41,53,38,74,49,91,68,101,64,76,85,83,72,81,77,85,77,60,100,73,71,49,60,42,58,43,43,74,57,42,43,72,62,77,86,50,91,86,42,70,90,68,59,55,69,77,44,42,105,82,64,53,34,50,41,58,31,76,51,73,72,28,90,91,51,88,73,51,69,54,37,44,30,27,10,49,37,49,45,50,54,45,51,54,32,24,56,73,47,4,34,61,36,37,50,51,52,46,55,58,28,34,55,98,88,43,53,35,59,53,45,65,66,74,90,64,80,84,66,54,75,88,34,47,42,69,28,64,43,54,58,52,50,51,51,48,54,32,53,53,37,36,71,74,35,61,71,61,10,52,42,45,38,54,51,50,50,45,36,58,74,32,28,62,41,83,58,54,90,71,33,54,53,40,62,58,54,24,53,52,33,50,51,41,23,54,50,28,30,52,72,55,70,54,70,92,74,74,87,77,66,92,70,88,51,84,82,85,82,86,89,87,85,87,83,88,88,82,92,80,87,83,84,79,70,52,74,46,78,48,80,52,99,53,52,50,77,49,67,46,61,12,59,64,44,28,33,38,36,41,29,30,60,51,40,40,37,36,30,39,55,67,57,47,73,70,48,91,67,78,89,50,51,79,82,39,49,39,65,30,41,72,48,59,65,93,54,88,90,50,30,62,69,45,72,25,48,20,60,44,38,42,38,38,28,41,70,51,76,41,26,45,40,38,35,28,36,37,83,41,71,96,45,88,86,26,45,62,38,81,77,46,75,48,76,47,102,43,51,19,65,71,45,53,27,40,26,57,83,52,49,37,39,35,37,30,23,46,75,92,85,60,98,84,50,54,12,38,37,30,63,33,71,51,82,86,76,91,64,103,61,86,64,58,75,66,56,58,62,73,71,66,86,69,91,81,80,97,70,84,74,47,100,50,45,71,65,44,80,37,98,47,37,37,92,36,53,74,46,58,47,48,18,69,67,36,30,40,37,41,31,42,50,70,39,80,42,94,90,47,94,31,33,39,25,43,40,42,39,29,45,53,56,92,91,48,73,47,76,51,86,65,46,78,47,80,42,88,63,91,61,94,59,71,74,51,57,66,55,40,73,33,54,29,39,86,50,67,30,37,40,35,38,23,61,32,32,35,42,36,38,41,28,66,89,76,69,42,73,49,58,24,37,42,60,72,38,39,42,63,44,62,45,57,40,90,83,53,53,36,35,38,35,34,28,17,42,77,92,47,57,55,24,20,48,29,84,40,52,60,86,71,73,39,65,66,37,85,70,69,92,42,55,74,44,88,94,40,36,78,85,57,51,66,44,72,36,57,31,74,48,73,62,86,94,49,74,52,39,32,39,41,33,44,32,57,61,51,34,29,37,38,40,38,44,44,74,53,86,131

InterPro domains:
  IPR000719 Protein kinase domain [PF00069] (176-356)
  IPR000719 Protein kinase domain [PS50011] (176-536)
  IPR000719 Protein kinase domain [SM00220] (176-541)
  IPR008271 Serine/threonine-protein kinase, active site [PS00108] (320-332)
  IPR011009 Protein kinase-like domain superfamily [SSF56112] (175-532)

Secondary structure (DSSP, 8-state):
-PPPHHHHHHHHHHHHHHT-B--EEE-STT--EEE-GGG-BPPTTHHHHHS-HHHHHHHHHHHHHSHHHHHT---HHHHHHHHHHTT-HHHHHHHHHTT--HHHHHHHIIIIIS-SS--HHHHHHH-SS---HHHHHHHHS-HHHHHHHHHHGGGG----EETTSEEE---SS--EEEEEEEEEETTEEEEEEEEPTTSEE-TTSPBPSS-EEEEEEEEEBPTTGGGGHHHHHHHHHHHHHHTT-TTBPPP-EEEEETTEEEEEEPPPSEEHHHHHHHS-SPP-SHHHHHHHHHHHHHHHHHHHHHHH-B--SSEEEEEEE-S--SGGGEEEEE-TTT--EEEEE--GGG-EEEEEE------GGG-SS--TTTTEEEGGGGBPPPPPPTT-TTS--TTS-TTS--TT--GGGGSTT----HHHHHHHHHHHHHHHHHHHHHHHHHHHHHHHHHEETTEE-SEEESSSPSSPPGGGEEE-HHHHHHHHHHHHHHHHH-HHHHHHHHHHHHHIIIIIS-SSGGGSPPHHHHHHHHHHHHHHHHHHTT-PPP----------------------------EEEEEE-SS---EEEE-GGG-SEEEE-SS-EEEEE-HHHHH---STTHHHH-EEEEEE--SSTT--EEEEEE-SSEEEEEES-SEEEEEEEEESSTT-TT--EEEEEEEEEEEEPEEEEEE-TTSSEEEEEE--SS-TTPPPEEEEEE---S--S-SSHHHHHHHT------S----TT-SPEEPSS-GGGEEEEEE-TT-EEEEEEPPEE-TTSSSEEEEEEEEEEETTEEEEPPPEEEEE-S--S-GGGS--EEEE-SSSSEEEEEETTTEEEEEETTTTEEEEEEETTEEEEEEEE-TTSSEEEEEEEETT--EEEEEEEEGGG--SEE----PEEEEEEETT--EEEEEEEEEETTEEEEEEEEEEEETTEEEEEEEEEP-

Organism: NCBI:txid798071

Mean predicted aligned error: 19.03 Å

Foldseek 3Di:
DPDALLNLLVVLLVQQVVQKFFEWEQDDPVRDIDTNNVQIAHAPCSLVVSCDLVSQLVNLVLLCVDPLNVVLVDHSSQLSVQCVVLVLRLVVNLLSNLSDDSQLVNLLSVLARSDPDQDPVSVLLSDPPDPDLVSSCNSRVDSSSSVSSNVRSLRHDAAQFEFLEEAEDARPHHQFNYWYFPADAQFWTKIFTWGAWQRYAYPLRDTHRHTDTWIKTKFFFDPPLVVCVVLVVVVSLVLVLQVVAPQAWHFGGWYDHDRIIITITHDFPAFQLVVLVVVQFADDALVVVLLLLVLLLSVLVSLCCQAFVRDDPFFPDKHKDQQQQDRRQWTWHADPQPRRIHIHGHDSLQIKMFTHGDDDPDDPPPPPDDDPVNRIDGNNNRGDGDDQDPVCPVVHDQCQDVQGDHALFAPQVSAPPRDDGQLRSLSSSLVRVLLVLLCNQGTNVSSVVLQVLCADPNDRHQWDFADPDPPGDLVRIDGRVSLVVSLVVSLVVLCVVPVLRSVLSCQLSVCSVPARNDSDSVRHDGSVVNSVSSVVSSVSSCVSNVNPDDDDDDPDPDNDDDDDDDDDDDDDDDDFDKQKDKDFFPFFFPDWDAAPLRPWIWTFDFFKIWTKRCVQVVVDPDNPCSVVRIATQDMDGDPDPPWTWDEWEDEQFWIKTFTPDQFDWIWIWTFPDRPDNPTHTHTDDIDTFRHGGFLYWYAARVRFKIKTWGADPDDPQAFIWIFIATPDPDDDPPPPPPPVVVVPPDDDDDPDDQGPRGDIDTHNHGSVQFPDWYAALQGKTKTKGQWDDDPVDQFTKIKIWIWGDDPPDTHTDDIDIDTDHDPPVDSVQAFAEKEAQHPFNKIWGDTNQFKIWIQGRVVRDTAIEGEPQWRWRYWYADNVNQWIWTWIDGPSDFWIFIFIDGPVPGDNYDDTDGGHTDPPHTPPWDKDKDKHWDDDPPDIWIWMWIFTGDTSMTMIIIGTDDD